Protein AF-A0A934SIR8-F1 (afdb_monomer)

Secondary structure (DSSP, 8-state):
-PPPP--GGGGS---SSS-STHHHH-TTB-TTT--B-SSSB-TTT--BTTSTTHHHHHHHHHHHHHHHHHHHHHHHHHHHHHHHHHHHHHHHHHHHHHHHHTSS----HHHHHHHHHHHHHHHHHHTSS-----------HHHHHHHHHHHHHHHHHHHHHHHHHHHHS-HHHHHHHHHHHHHHHHHHHHHHHHTT-HHHHHHHHHHHHHHHHHHHHHHHHTTGGGGGGS-HHHHHHHHHHHHHHHHHHHHHHH--HHHHHHHHHHHHHHHHHHHHHTTTSTT-TTS---HHHHHHHHHHHHHHHHHHHHHHTTTS----HHHHHHHHHHHHHHHHHHHHHHHHHHHH--S-SS-TTHHHHHHHHHHHHHHHHHHHHHTTS---HHHHHHHHHHHHHHHHHHHHHHHHHHHTT--HHHHHHHHHHHHHHHHHHHHHHHHHTTTSTHHHHHHHHHHHHHHHHHHHHHHHHHHHHHHHHHHHHHHHHSTT-S-TTS---S---THHHHHHHHHHHHHHHHHHHHHHTT-HHHHHHHHHHHHHHHHHHHHTT-SSHHHHHHHHHHHHHHHHHHHHHHGGGT-S-HHHHHHHHHHHHHHHHHHHHHHTT-HHHHHHHHHHHHHHHHHHTTTS-HHHHHHHHHHHHHHHHHHHHHHHHHHHGGG---HHHHHHHHHHHHHHHHHHHHHHHHH---TT--HHHHHHHHHHHHHHHHHHHHHHHHHHHT--GGGGTT-SS-HHHHHHHHHHHHHHHHHHHHH----GGGHHHHHHHHHHHHHHHHHHHHHHHHHH---HHHHHTHHHHHHHHHHHHHHHTTTSHHHHHHTHHHHHHHHHHHHHHHHHHHHHHT-TTHHHHHHHHHHHHHHHH--SS-TTT--STTHHHHHHHHHHHHHHHHHHHHHTT---SHHHHHHHHHHHHHHHHHHHHH---TT-SHHHHHHHHHHHHHHHHHHHHGGGS-THHHHHHHHHHHHHHHHHHH----HHHHHHHHHHHHHHHHHHHHHHHHHHHHHHHH-SS--HHHHHHHHHHHHHHHHHHHHHHHTTTS--HHHHHHHHHHHHHHHHHHHHHHGGG--TTTTHHHHHHHHHHHHHHHHHHHHHS-BTTB-HHHHHHHHHHHHHHHHHHHHTTS-SSHHHHHHHHHHHHHHHHHHHHHH-TT--HHHHTHHHHHHHHHHHHHHHHH---HHHHHHHHHHHHHHHHHHHHTT-HHHHHHHHHHHHHHHHHHHHHHHHHHHTTS-STHHHHHHHHHHHHHHHHTTS-TTSHHHHHHHHTT--

Organism: NCBI:txid2787634

Foldseek 3Di:
DPPDDDQLLVQLDADDPPRALCLLQPPQADVVPRHGDPDQQDPPPRDHCVDPCVVVSNVVSNVVRVVVSVVSSVSSVVRVVVVVVVVVVVVVVVVVVVVVVVPDDDDDPPVVVVVVVVVVVVVVVVPDPPPPPPPPCPVPVVNVVVLVVVLVVVVVVVVVVLVVCVVPDDLVVSLVVLVVVLVCLLVVLLVCLVVVNQVVSLSSVVVSVVSVVVSLVSCCVVCPVPNVVDDPLLSLLVVLQVQLVVLCVSCVVRVRDVSPLSSLLRNLLSQLSNQLVCCVDPNVVDDPDDVLVSLLSSLLSSLLRLLVVLVCCVPPDHDDPSSNLSSLVSNLVSLVSNLVSLVVVVVVPDDDDDCLLSSLVSLQSSLVSLVVLLVSLVVPPDQDPSSLVSNLSSLLSNLLSNLVNVLSSQVSVPDPLSLLADSLLSLLVSLLVLVVVLVVCPPHPCNSSSVSSSVSSVVSSVVSLCVLLVLLVCLLVVQLVVLVVAFAPDDQFAFPDPPRPPNNVSSLVRLVSSLVSVCVSCVVVVNCVVCVLVSLLSVLSSQLSVLSPDGGNNSSLCSLLVLLVVLLVVCVVPPPPPPDDPSNNVSSNVSNVSSLVSNQSNQSNHLVVNLVSLVSSLVSLQSSLVPDDPVSNLVSLLVSLVSVLVSQLSVQLVVLVVLVADPLQNLLSSLVSSLLSLLVLLQCLLPDPDVPADLSNSVSSLVSSVVSNVVSVVSNVVSVVVDDPVNCSSHPDDPLVVQLVSLVSLLVSLVSLLPRPDPPSCVPSNLQSLLCNLVSLLSNQLSVCVVPDDDPLVSLCSLLVSLQVLLVVLLVCAPPPSCVSSVSVSSVNSSVVSLVVSQVSCVVVVDPCNLVSLLSSLVSLVSQLDHPDDLLADPDPSVVSPVVSLVSNLVSQVVVVVVVPDDDCCSNQVVSLVVLCVSLVVSVVPYPDQDDLVSLVSNLVSLLSVQVVQLQVCLPDDVVSLVVSLVVLLCQQLVLLQDDDPPRVNSNSLSSNVSSLVSNLSSLPSVLVVVCVVDVADDVVNVVSPVVSLVSLVSSLVSLVVVPPDDDPVSLVSSLVSVLSSLVSVLSSCLSNQAQPDCNLVVLLVLLLVLLVLLLVLLLDQDPPSHNVSSVSSLVSSLVSLVSNVVRVSDPDPCSSQVSSLVSQQSSLVSVVVVDVPDALCVRNQVSLCSNQVVLLVVCVVPNDPCSLVVNLVVLVVQLVVCVVVLHLRSNVVSVVSNVVSVCSVCVVPVVVPVVPDDDVVVVVVVVVVVVVCVVPVVDDPPPPVVVVVVSVPGD

Nearest PDB structures (foldseek):
  7n6g-assembly1_1T  TM=6.869E-02  e=1.105E+00  Chlamydomonas reinhardtii

pLDDT: mean 79.21, std 12.81, range [29.09, 95.06]

InterPro domains:
  IPR058062 SCO7613, C-terminal domain [NF047321] (1089-1276)

Solvent-accessible surface area (backbone atoms only — not comparable to full-atom values): 66141 Å² total; per-residue (Å²): 131,84,79,74,82,78,73,30,47,80,51,41,67,93,52,90,73,72,64,46,48,59,76,47,63,46,83,56,34,37,90,87,77,66,47,76,50,92,52,66,51,34,88,88,81,63,54,59,57,82,45,81,64,44,60,57,54,50,52,57,26,47,55,51,23,55,55,46,50,56,52,34,31,51,48,2,40,55,44,48,55,50,52,52,56,48,52,52,53,49,53,52,49,52,48,53,52,52,60,56,65,73,72,61,85,91,79,65,76,68,59,56,52,54,51,47,51,51,48,51,50,51,52,54,64,69,62,51,82,79,69,73,76,79,65,72,76,69,68,47,71,62,60,54,45,52,51,47,50,49,52,49,50,51,50,50,49,49,49,51,48,50,53,49,48,68,73,73,59,54,78,70,61,51,56,53,53,52,52,52,52,32,51,49,29,50,53,46,17,45,49,35,42,75,69,73,38,61,71,62,17,51,54,35,40,52,52,23,54,53,42,52,53,51,50,54,49,48,36,38,74,69,40,49,94,57,44,56,81,48,58,69,42,41,51,51,8,50,50,29,38,54,49,13,56,49,22,41,52,48,16,68,77,54,73,46,63,67,41,32,48,49,13,52,57,32,32,22,54,9,51,4,28,38,51,31,30,53,40,76,42,95,84,27,85,84,49,80,66,43,74,33,51,34,48,19,42,19,18,46,38,16,23,55,46,32,51,49,59,69,61,49,41,78,77,77,52,85,73,55,73,67,47,55,51,46,27,51,49,51,21,50,52,19,45,51,50,16,50,55,19,18,57,44,40,57,74,71,66,78,81,79,88,88,61,67,51,51,31,27,54,40,18,44,50,42,20,52,53,22,51,52,55,39,53,65,57,60,79,64,82,76,73,50,76,66,52,53,55,50,37,31,51,28,28,24,55,14,31,29,25,49,40,47,19,60,36,52,43,55,52,59,74,73,49,74,62,56,54,39,36,46,26,29,42,55,13,43,52,51,24,50,50,40,46,49,51,24,62,73,33,60,92,48,86,58,23,63,31,32,47,40,17,29,54,32,15,46,54,50,22,52,62,48,32,42,63,24,53,43,55,41,50,52,51,45,58,46,47,24,56,52,13,62,75,46,60,51,76,44,59,59,78,42,60,80,58,80,80,76,62,81,53,56,64,46,16,52,53,28,58,50,46,38,52,49,53,52,51,50,56,26,48,80,66,74,44,38,84,83,45,41,42,60,54,46,40,50,51,44,53,50,53,60,40,54,34,55,70,47,70,29,42,49,54,30,38,51,44,22,45,50,48,16,50,50,25,50,49,53,46,60,70,52,45,78,74,71,71,58,54,68,59,43,52,49,37,32,53,50,38,21,53,53,21,35,50,49,28,52,36,34,25,39,20,16,65,85,52,29,60,56,45,52,51,50,42,35,50,52,39,59,62,54,38,78,81,50,56,77,69,55,31,26,49,37,48,39,52,35,50,52,51,51,39,54,49,38,25,52,50,36,44,61,72,32,55,88,52,67,40,43,76,53,18,43,49,34,40,20,25,50,41,24,21,49,54,16,44,51,52,39,28,48,63,56,69,54,84,56,86,89,58,50,74,62,38,51,51,42,49,42,53,54,20,51,52,39,32,54,51,20,50,53,53,31,52,54,35,57,78,72,54,58,84,76,38,61,73,21,42,89,63,67,64,43,66,50,45,30,52,52,27,52,53,42,44,52,28,29,46,44,43,36,66,50,95,65,64,83,89,48,54,65,64,26,35,49,28,29,21,44,44,34,50,39,44,29,52,27,46,47,24,43,47,64,63,74,53,90,60,69,74,62,61,68,44,31,36,46,51,34,18,40,54,35,27,49,52,58,51,73,32,59,96,41,78,59,30,72,64,42,38,54,71,29,37,49,53,14,20,49,56,32,41,53,50,27,59,49,53,36,69,76,64,74,42,97,53,49,45,56,48,31,40,54,48,16,51,30,34,39,50,62,25,64,58,97,46,57,84,63,58,46,86,56,80,41,55,59,34,44,56,51,17,51,48,32,42,49,50,21,48,51,52,47,42,56,80,66,73,66,83,69,65,59,83,71,39,50,63,55,23,49,50,34,38,49,51,30,52,50,36,64,77,55,41,94,72,86,82,70,73,59,51,34,48,40,37,33,51,17,50,40,55,56,44,50,61,51,26,59,59,20,70,84,54,60,74,64,48,23,49,52,43,23,53,53,13,43,51,36,20,43,51,32,34,67,62,85,55,61,82,66,57,36,49,42,29,52,31,42,21,52,48,10,51,52,30,29,50,54,28,39,48,60,54,48,51,54,54,50,75,74,35,101,59,97,49,73,70,53,51,66,53,46,50,59,49,53,48,54,51,54,53,28,53,53,37,56,62,69,68,64,88,80,75,63,73,68,59,39,52,52,44,28,50,53,50,48,54,47,55,51,47,53,47,66,68,48,57,82,68,51,32,59,69,93,55,12,41,58,52,44,53,52,50,29,51,51,22,33,47,48,21,37,49,9,63,74,53,65,43,70,52,38,24,58,66,48,12,53,49,28,42,52,51,22,48,52,45,32,51,50,27,43,75,50,56,33,39,92,50,73,62,75,43,36,44,60,53,16,51,35,37,36,51,43,21,50,57,46,48,73,74,33,90,83,57,48,34,59,85,35,39,28,64,18,52,43,49,56,47,49,62,55,54,57,46,44,75,78,57,61,54,68,67,57,55,52,45,52,54,52,53,28,48,52,43,27,51,53,15,60,77,70,42,32,42,34,48,26,52,50,23,48,50,53,48,48,51,52,48,46,73,72,48,50,79,64,59,63,67,62,71,79,74,76,79,71,70,64,57,56,58,52,48,53,54,48,52,54,53,43,68,72,49,64,88,72,62,89,70,64,73,67,60,58,62,58,59,66,72,70,52,73

Structure (mmCIF, N/CA/C/O backbone):
data_AF-A0A934SIR8-F1
#
_entry.id   AF-A0A934SIR8-F1
#
loop_
_atom_site.group_PDB
_atom_site.id
_atom_site.type_symbol
_atom_site.label_atom_id
_atom_site.label_alt_id
_atom_site.label_comp_id
_atom_site.label_asym_id
_atom_site.label_entity_id
_atom_site.label_seq_id
_atom_site.pdbx_PDB_ins_code
_atom_site.Cartn_x
_atom_site.Cartn_y
_atom_site.Cartn_z
_atom_site.occupancy
_atom_site.B_iso_or_equiv
_atom_site.auth_seq_id
_atom_site.auth_comp_id
_atom_site.auth_asym_id
_atom_site.auth_atom_id
_atom_site.pdbx_PDB_model_num
ATOM 1 N N . MET A 1 1 ? 6.517 -34.682 31.907 1.00 39.47 1 MET A N 1
ATOM 2 C CA . MET A 1 1 ? 6.101 -35.030 30.535 1.00 39.47 1 MET A CA 1
ATOM 3 C C . MET A 1 1 ? 5.330 -33.839 30.006 1.00 39.47 1 MET A C 1
ATOM 5 O O . MET A 1 1 ? 4.362 -33.459 30.649 1.00 39.47 1 MET A O 1
ATOM 9 N N . ALA A 1 2 ? 5.832 -33.161 28.974 1.00 36.75 2 ALA A N 1
ATOM 10 C CA . ALA A 1 2 ? 5.108 -32.050 28.363 1.00 36.75 2 ALA A CA 1
ATOM 11 C C . ALA A 1 2 ? 3.893 -32.636 27.634 1.00 36.75 2 ALA A C 1
ATOM 13 O O . ALA A 1 2 ? 4.077 -33.492 26.774 1.00 36.75 2 ALA A O 1
ATOM 14 N N . GLU A 1 3 ? 2.680 -32.247 28.032 1.00 44.91 3 GLU A N 1
ATOM 15 C CA . GLU A 1 3 ? 1.461 -32.610 27.308 1.00 44.91 3 GLU A CA 1
ATOM 16 C C . GLU A 1 3 ? 1.591 -32.120 25.863 1.00 44.91 3 GLU A C 1
ATOM 18 O O . GLU A 1 3 ? 1.806 -30.929 25.619 1.00 44.91 3 GLU A O 1
ATOM 23 N N . GLU A 1 4 ? 1.516 -33.046 24.908 1.00 47.19 4 GLU A N 1
ATOM 24 C CA . GLU A 1 4 ? 1.423 -32.707 23.492 1.00 47.19 4 GLU A CA 1
ATOM 25 C C . GLU A 1 4 ? 0.226 -31.765 23.278 1.00 47.19 4 GLU A C 1
ATOM 27 O O . GLU A 1 4 ? -0.865 -32.038 23.793 1.00 47.19 4 GLU A O 1
ATOM 32 N N . PRO A 1 5 ? 0.393 -30.654 22.536 1.00 57.44 5 PRO A N 1
ATOM 33 C CA . PRO A 1 5 ? -0.705 -29.741 22.264 1.00 57.44 5 PRO A CA 1
ATOM 34 C C . PRO A 1 5 ? -1.808 -30.495 21.521 1.00 57.44 5 PRO A C 1
ATOM 36 O O . PRO A 1 5 ? -1.611 -30.995 20.414 1.00 57.44 5 PRO A O 1
ATOM 39 N N . THR A 1 6 ? -2.974 -30.602 22.155 1.00 75.12 6 THR A N 1
ATOM 40 C CA . THR A 1 6 ? -4.105 -31.357 21.622 1.00 75.12 6 THR A CA 1
ATOM 41 C C . THR A 1 6 ? -4.623 -30.665 20.363 1.00 75.12 6 THR A C 1
ATOM 43 O O . THR A 1 6 ? -5.130 -29.546 20.427 1.00 75.12 6 THR A O 1
ATOM 46 N N . ASP A 1 7 ? -4.490 -31.311 19.202 1.00 83.69 7 ASP A N 1
ATOM 47 C CA . ASP A 1 7 ? -5.005 -30.766 17.945 1.00 83.69 7 ASP A CA 1
ATOM 48 C C . ASP A 1 7 ? -6.533 -30.856 17.915 1.00 83.69 7 ASP A C 1
ATOM 50 O O . ASP A 1 7 ? -7.133 -31.889 17.594 1.00 83.69 7 ASP A O 1
ATOM 54 N N . PHE A 1 8 ? -7.175 -29.742 18.257 1.00 85.38 8 PHE A N 1
ATOM 55 C CA . PHE A 1 8 ? -8.624 -29.671 18.354 1.00 85.38 8 PHE A CA 1
ATOM 56 C C . PHE A 1 8 ? -9.329 -29.827 17.004 1.00 85.38 8 PHE A C 1
ATOM 58 O O . PHE A 1 8 ? -10.503 -30.188 16.976 1.00 85.38 8 PHE A O 1
ATOM 65 N N . ARG A 1 9 ? -8.645 -29.623 15.871 1.00 84.00 9 ARG A N 1
ATOM 66 C CA . ARG A 1 9 ? -9.262 -29.660 14.532 1.00 84.00 9 ARG A CA 1
ATOM 67 C C . ARG A 1 9 ? -9.922 -31.000 14.212 1.00 84.00 9 ARG A C 1
ATOM 69 O O . ARG A 1 9 ? -10.940 -31.028 13.523 1.00 84.00 9 ARG A O 1
ATOM 76 N N . ARG A 1 10 ? -9.406 -32.101 14.768 1.00 84.56 10 ARG A N 1
ATOM 77 C CA . ARG A 1 10 ? -9.951 -33.460 14.585 1.00 84.56 10 ARG A CA 1
ATOM 78 C C . ARG A 1 10 ? -11.392 -33.604 15.089 1.00 84.56 10 ARG A C 1
ATOM 80 O O . ARG A 1 10 ? -12.144 -34.417 14.562 1.00 84.56 10 ARG A O 1
ATOM 87 N N . TYR A 1 11 ? -11.802 -32.769 16.042 1.00 84.88 11 TYR A N 1
ATOM 88 C CA . TYR A 1 11 ? -13.146 -32.780 16.625 1.00 84.88 11 TYR A CA 1
ATOM 89 C C . TYR A 1 11 ? -14.134 -31.859 15.885 1.00 84.88 11 TYR A C 1
ATOM 91 O O . TYR A 1 11 ? -15.314 -31.805 16.230 1.00 84.88 11 TYR A O 1
ATOM 99 N N . ALA A 1 12 ? -13.700 -31.125 14.850 1.00 82.88 12 ALA A N 1
ATOM 100 C CA . ALA A 1 12 ? -14.547 -30.162 14.137 1.00 82.88 12 ALA A CA 1
ATOM 101 C C . ALA A 1 12 ? -15.671 -30.814 13.302 1.00 82.88 12 ALA A C 1
ATOM 103 O O . ALA A 1 12 ? -16.674 -30.164 12.996 1.00 82.88 12 ALA A O 1
ATOM 104 N N . GLY A 1 13 ? -15.543 -32.109 12.985 1.00 82.25 13 GLY A N 1
ATOM 105 C CA . GLY A 1 13 ? -16.492 -32.899 12.193 1.00 82.25 13 GLY A CA 1
ATOM 106 C C . GLY A 1 13 ? -16.624 -32.448 10.732 1.00 82.25 13 GLY A C 1
ATOM 107 O O . GLY A 1 13 ? -15.735 -31.813 10.176 1.00 82.25 13 GLY A O 1
ATOM 108 N N . ARG A 1 14 ? -17.733 -32.818 10.075 1.00 80.56 14 ARG A N 1
ATOM 109 C CA . ARG A 1 14 ? -17.917 -32.626 8.625 1.00 80.56 14 ARG A CA 1
ATOM 110 C C . ARG A 1 14 ? -18.232 -31.164 8.263 1.00 80.56 14 ARG A C 1
ATOM 112 O O . ARG A 1 14 ? -19.185 -30.594 8.791 1.00 80.56 14 ARG A O 1
ATOM 119 N N . VAL A 1 15 ? -17.480 -30.593 7.316 1.00 74.25 15 VAL A N 1
ATOM 120 C CA . VAL A 1 15 ? -17.646 -29.222 6.784 1.00 74.25 15 VAL A CA 1
ATOM 121 C C . VAL A 1 15 ? -17.910 -29.280 5.274 1.00 74.25 15 VAL A C 1
ATOM 123 O O . VAL A 1 15 ? -17.328 -30.109 4.581 1.00 74.25 15 VAL A O 1
ATOM 126 N N . LEU A 1 16 ? -18.838 -28.455 4.770 1.00 72.81 16 LEU A N 1
ATOM 127 C CA . LEU A 1 16 ? -19.389 -28.589 3.411 1.00 72.81 16 LEU A CA 1
ATOM 128 C C . LEU A 1 16 ? -18.515 -27.960 2.312 1.00 72.81 16 LEU A C 1
ATOM 130 O O . LEU A 1 16 ? -18.258 -28.626 1.314 1.00 72.81 16 LEU A O 1
ATOM 134 N N . PHE A 1 17 ? -18.054 -26.717 2.478 1.00 70.69 17 PHE A N 1
ATOM 135 C CA . PHE A 1 17 ? -17.063 -26.070 1.606 1.00 70.69 17 PHE A CA 1
ATOM 136 C C . PHE A 1 17 ? -16.555 -24.755 2.245 1.00 70.69 17 PHE A C 1
ATOM 138 O O . PHE A 1 17 ? -17.381 -24.014 2.787 1.00 70.69 17 PHE A O 1
ATOM 145 N N . PRO A 1 18 ? -15.250 -24.431 2.181 1.00 79.50 18 PRO A N 1
ATOM 146 C CA . PRO A 1 18 ? -14.155 -25.342 1.842 1.00 79.50 18 PRO A CA 1
ATOM 147 C C . PRO A 1 18 ? -14.137 -26.520 2.826 1.00 79.50 18 PRO A C 1
ATOM 149 O O . PRO A 1 18 ? -14.438 -26.345 4.009 1.00 79.50 18 PRO A O 1
ATOM 152 N N . ARG A 1 19 ? -13.869 -27.738 2.338 1.00 77.12 19 ARG A N 1
ATOM 153 C CA . ARG A 1 19 ? -13.941 -28.956 3.172 1.00 77.12 19 ARG A CA 1
ATOM 154 C C . ARG A 1 19 ? -12.750 -29.055 4.120 1.00 77.12 19 ARG A C 1
ATOM 156 O O . ARG A 1 19 ? -12.869 -29.629 5.197 1.00 77.12 19 ARG A O 1
ATOM 163 N N . GLY A 1 20 ? -11.636 -28.447 3.730 1.00 81.75 20 GLY A N 1
ATOM 164 C CA . GLY A 1 20 ? -10.432 -28.277 4.525 1.00 81.75 20 GLY A CA 1
ATOM 165 C C . GLY A 1 20 ? -9.525 -27.216 3.899 1.00 81.75 20 GLY A C 1
ATOM 166 O O . GLY A 1 20 ? -9.830 -26.724 2.808 1.00 81.75 20 GLY A O 1
ATOM 167 N N . PRO A 1 21 ? -8.422 -26.858 4.571 1.00 84.50 21 PRO A N 1
ATOM 168 C CA . PRO A 1 21 ? -7.428 -25.929 4.032 1.00 84.50 21 PRO A CA 1
ATOM 169 C C . PRO A 1 21 ? -6.852 -26.402 2.685 1.00 84.50 21 PRO A C 1
ATOM 171 O O . PRO A 1 21 ? -6.572 -25.569 1.829 1.00 84.50 21 PRO A O 1
ATOM 174 N N . ASP A 1 22 ? -6.802 -27.717 2.448 1.00 84.81 22 ASP A N 1
ATOM 175 C CA . ASP A 1 22 ? -6.342 -28.321 1.190 1.00 84.81 22 ASP A CA 1
ATOM 176 C C . ASP A 1 22 ? -7.157 -27.893 -0.039 1.00 84.81 22 ASP A C 1
ATOM 178 O O . ASP A 1 22 ? -6.597 -27.746 -1.120 1.00 84.81 22 ASP A O 1
ATOM 182 N N . ASP A 1 23 ? -8.463 -27.626 0.099 1.00 84.62 23 ASP A N 1
ATOM 183 C CA . ASP A 1 23 ? -9.287 -27.135 -1.022 1.00 84.62 23 ASP A CA 1
ATOM 184 C C . ASP A 1 23 ? -8.857 -25.717 -1.478 1.00 84.62 23 ASP A C 1
ATOM 186 O O . ASP A 1 23 ? -9.238 -25.280 -2.566 1.00 84.62 23 ASP A O 1
ATOM 190 N N . LEU A 1 24 ? -8.080 -24.997 -0.658 1.00 87.50 24 LEU A N 1
ATOM 191 C CA . LEU A 1 24 ? -7.563 -23.651 -0.932 1.00 87.50 24 LEU A CA 1
ATOM 192 C C . LEU A 1 24 ? -6.052 -23.641 -1.224 1.00 87.50 24 LEU A C 1
ATOM 194 O O . LEU A 1 24 ? -5.577 -22.756 -1.927 1.00 87.50 24 LEU A O 1
ATOM 198 N N . THR A 1 25 ? -5.288 -24.603 -0.699 1.00 88.19 25 THR A N 1
ATOM 199 C CA . THR A 1 25 ? -3.820 -24.666 -0.847 1.00 88.19 25 THR A CA 1
ATOM 200 C C . THR A 1 25 ? -3.360 -25.610 -1.963 1.00 88.19 25 THR A C 1
ATOM 202 O O . THR A 1 25 ? -2.199 -25.554 -2.374 1.00 88.19 25 THR A O 1
ATOM 205 N N . ALA A 1 26 ? -4.246 -26.469 -2.478 1.00 86.81 26 ALA A N 1
ATOM 206 C CA . ALA A 1 26 ? -3.931 -27.440 -3.519 1.00 86.81 26 ALA A CA 1
ATOM 207 C C . ALA A 1 26 ? -3.570 -26.775 -4.858 1.00 86.81 26 ALA A C 1
ATOM 209 O O . ALA A 1 26 ? -4.423 -26.257 -5.577 1.00 86.81 26 ALA A O 1
ATOM 210 N N . THR A 1 27 ? -2.299 -26.872 -5.248 1.00 86.44 27 THR A N 1
ATOM 211 C CA . THR A 1 27 ? -1.788 -26.347 -6.528 1.00 86.44 27 THR A CA 1
ATOM 212 C C . THR A 1 27 ? -2.110 -27.237 -7.730 1.00 86.44 27 THR A C 1
ATOM 214 O O . THR A 1 27 ? -1.973 -26.810 -8.874 1.00 86.44 27 THR A O 1
ATOM 217 N N . ASN A 1 28 ? -2.565 -28.468 -7.493 1.00 88.19 28 ASN A N 1
ATOM 218 C CA . ASN A 1 28 ? -2.987 -29.411 -8.528 1.00 88.19 28 ASN A CA 1
ATOM 219 C C . ASN A 1 28 ? -4.471 -29.270 -8.907 1.00 88.19 28 ASN A C 1
ATOM 221 O O . ASN A 1 28 ? -4.957 -30.039 -9.735 1.00 88.19 28 ASN A O 1
ATOM 225 N N . ARG A 1 29 ? -5.203 -28.310 -8.330 1.00 89.62 29 ARG A N 1
ATOM 226 C CA . ARG A 1 29 ? -6.616 -28.047 -8.631 1.00 89.62 29 ARG A CA 1
ATOM 227 C C . ARG A 1 29 ? -6.825 -26.601 -9.038 1.00 89.62 29 ARG A C 1
ATOM 229 O O . ARG A 1 29 ? -6.141 -25.692 -8.583 1.00 89.62 29 ARG A O 1
ATOM 236 N N . CYS A 1 30 ? -7.795 -26.382 -9.916 1.00 88.88 30 CYS A N 1
ATOM 237 C CA . CYS A 1 30 ? -8.166 -25.043 -10.328 1.00 88.88 30 CYS A CA 1
ATOM 238 C C . CYS A 1 30 ? -8.823 -24.307 -9.148 1.00 88.88 30 CYS A C 1
ATOM 240 O O . CYS A 1 30 ? -9.853 -24.780 -8.663 1.00 88.88 30 CYS A O 1
ATOM 242 N N . PRO A 1 31 ? -8.325 -23.128 -8.735 1.00 87.94 31 PRO A N 1
ATOM 243 C CA . PRO A 1 31 ? -8.890 -22.392 -7.602 1.00 87.94 31 PRO A CA 1
ATOM 244 C C . PRO A 1 31 ? -10.329 -21.912 -7.855 1.00 87.94 31 PRO A C 1
ATOM 246 O O . PRO A 1 31 ? -11.083 -21.701 -6.911 1.00 87.94 31 PRO A O 1
ATOM 249 N N . ALA A 1 32 ? -10.744 -21.785 -9.122 1.00 87.38 32 ALA A N 1
ATOM 250 C CA . ALA A 1 32 ? -12.092 -21.345 -9.482 1.00 87.38 32 ALA A CA 1
ATOM 251 C C . ALA A 1 32 ? -13.121 -22.488 -9.561 1.00 87.38 32 ALA A C 1
ATOM 253 O O . ALA A 1 32 ? -14.248 -22.329 -9.103 1.00 87.38 32 ALA A O 1
ATOM 254 N N . CYS A 1 33 ? -12.765 -23.629 -10.165 1.00 87.88 33 CYS A N 1
ATOM 255 C CA . CYS A 1 33 ? -13.718 -24.715 -10.449 1.00 87.88 33 CYS A CA 1
ATOM 256 C C . CYS A 1 33 ? -13.353 -26.068 -9.821 1.00 87.88 33 CYS A C 1
ATOM 258 O O . CYS A 1 33 ? -14.048 -27.053 -10.060 1.00 87.88 33 CYS A O 1
ATOM 260 N N . GLN A 1 34 ? -12.261 -26.138 -9.051 1.00 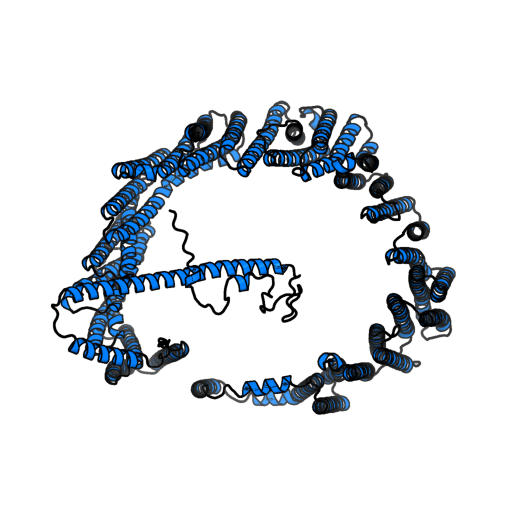89.12 34 GLN A N 1
ATOM 261 C CA . GLN A 1 34 ? -11.789 -27.323 -8.319 1.00 89.12 34 GLN A CA 1
ATOM 262 C C . GLN A 1 34 ? -11.490 -28.560 -9.193 1.00 89.12 34 GLN A C 1
ATOM 264 O O . GLN A 1 34 ? -11.258 -29.649 -8.673 1.00 89.12 34 GLN A O 1
ATOM 269 N N . THR A 1 35 ? -11.453 -28.401 -10.521 1.00 89.75 35 THR A N 1
ATOM 270 C CA . THR A 1 35 ? -11.031 -29.449 -11.466 1.00 89.75 35 THR A CA 1
ATOM 271 C C . THR A 1 35 ? -9.513 -29.622 -11.405 1.00 89.75 35 THR A C 1
ATOM 273 O O . THR A 1 35 ? -8.797 -28.626 -11.286 1.00 89.75 35 THR A O 1
ATOM 276 N N . GLU A 1 36 ? -9.009 -30.852 -11.503 1.00 90.38 36 GLU A N 1
ATOM 277 C CA . GLU A 1 36 ? -7.565 -31.116 -11.537 1.00 90.38 36 GLU A CA 1
ATOM 278 C C . GLU A 1 36 ? -6.879 -30.415 -12.721 1.00 90.38 36 GLU A C 1
ATOM 280 O O . GLU A 1 36 ? -7.379 -30.395 -13.850 1.00 90.38 36 GLU A O 1
ATOM 285 N N . LEU A 1 37 ? -5.728 -29.804 -12.449 1.00 87.31 37 LEU A N 1
ATOM 286 C CA . LEU A 1 37 ? -4.932 -29.071 -13.424 1.00 87.31 37 LEU A CA 1
ATOM 287 C C . LEU A 1 37 ? -3.887 -29.999 -14.043 1.00 87.31 37 LEU A C 1
ATOM 289 O O . LEU A 1 37 ? -2.917 -30.379 -13.397 1.00 87.31 37 LEU A O 1
ATOM 293 N N . THR A 1 38 ? -4.044 -30.304 -15.329 1.00 86.62 38 THR A N 1
ATOM 294 C CA . THR A 1 38 ? -3.010 -30.982 -16.132 1.00 86.62 38 THR A CA 1
ATOM 295 C C . THR A 1 38 ? -2.144 -29.998 -16.928 1.00 86.62 38 THR A C 1
ATOM 297 O O . THR A 1 38 ? -1.137 -30.385 -17.511 1.00 86.62 38 THR A O 1
ATOM 300 N N . GLN A 1 39 ? -2.569 -28.733 -17.022 1.00 85.56 39 GLN A N 1
ATOM 301 C CA . GLN A 1 39 ? -1.941 -27.647 -17.780 1.00 85.56 39 GLN A CA 1
ATOM 302 C C . GLN A 1 39 ? -2.194 -26.310 -17.054 1.00 85.56 39 GLN A C 1
ATOM 304 O O . GLN A 1 39 ? -3.178 -26.207 -16.320 1.00 85.56 39 GLN A O 1
ATOM 309 N N . PRO A 1 40 ? -1.358 -25.272 -17.259 1.00 84.81 40 PRO A N 1
ATOM 310 C CA . PRO A 1 40 ? -1.504 -23.982 -16.573 1.00 84.81 40 PRO A CA 1
ATOM 311 C C . PRO A 1 40 ? -2.763 -23.192 -16.974 1.00 84.81 40 PRO A C 1
ATOM 313 O O . PRO A 1 40 ? -3.142 -22.258 -16.277 1.00 84.81 40 PRO A O 1
ATOM 316 N N . VAL A 1 41 ? -3.440 -23.572 -18.062 1.00 90.50 41 VAL A N 1
ATOM 317 C CA . VAL A 1 41 ? -4.775 -23.065 -18.411 1.00 90.50 41 VAL A CA 1
ATOM 318 C C . VAL A 1 41 ? -5.804 -24.150 -18.109 1.00 90.50 41 VAL A C 1
ATOM 320 O O . VAL A 1 41 ? -5.708 -25.266 -18.627 1.00 90.50 41 VAL A O 1
ATOM 323 N N . CYS A 1 42 ? -6.797 -23.838 -17.278 1.00 89.81 42 CYS A N 1
ATOM 324 C CA . CYS A 1 42 ? -7.829 -24.799 -16.907 1.00 89.81 42 CYS A CA 1
ATOM 325 C C . CYS A 1 42 ? -8.738 -25.118 -18.105 1.00 89.81 42 CYS A C 1
ATOM 327 O O . CYS A 1 42 ? -9.396 -24.233 -18.643 1.00 89.81 42 CYS A O 1
ATOM 329 N N . ARG A 1 43 ? -8.847 -26.396 -18.489 1.00 88.12 43 ARG A N 1
ATOM 330 C CA . ARG A 1 43 ? -9.706 -26.834 -19.609 1.00 88.12 43 ARG A CA 1
ATOM 331 C C . ARG A 1 43 ? -11.207 -26.747 -19.322 1.00 88.12 43 ARG A C 1
ATOM 333 O O . ARG A 1 43 ? -11.991 -26.705 -20.261 1.00 88.12 43 ARG A O 1
ATOM 340 N N . SER A 1 44 ? -11.592 -26.748 -18.045 1.00 89.56 44 SER A N 1
ATOM 341 C CA . SER A 1 44 ? -12.996 -26.732 -17.617 1.00 89.56 44 SER A CA 1
ATOM 342 C C . SER A 1 44 ? -13.578 -25.315 -17.634 1.00 89.56 44 SER A C 1
ATOM 344 O O . SER A 1 44 ? -14.603 -25.077 -18.264 1.00 89.56 44 SER A O 1
ATOM 346 N N . CYS A 1 45 ? -12.900 -24.351 -16.997 1.00 89.19 45 CYS A N 1
ATOM 347 C CA . CYS A 1 45 ? -13.394 -22.974 -16.878 1.00 89.19 45 CYS A CA 1
ATOM 348 C C . CYS A 1 45 ? -12.574 -21.916 -17.636 1.00 89.19 45 CYS A C 1
ATOM 350 O O . CYS A 1 45 ? -12.956 -20.750 -17.634 1.00 89.19 45 CYS A O 1
ATOM 352 N N . GLY A 1 46 ? -11.451 -22.284 -18.264 1.00 89.06 46 GLY A N 1
ATOM 353 C CA . GLY A 1 46 ? -10.621 -21.367 -19.054 1.00 89.06 46 GLY A CA 1
ATOM 354 C C . GLY A 1 46 ? -9.692 -20.447 -18.254 1.00 89.06 46 GLY A C 1
ATOM 355 O O . GLY A 1 46 ? -9.059 -19.581 -18.850 1.00 89.06 46 GLY A O 1
ATOM 356 N N . LEU A 1 47 ? -9.587 -20.607 -16.928 1.00 90.75 47 LEU A N 1
ATOM 357 C CA . LEU A 1 47 ? -8.708 -19.778 -16.092 1.00 90.75 47 LEU A CA 1
ATOM 358 C C . LEU A 1 47 ? -7.227 -19.971 -16.477 1.00 90.75 47 LEU A C 1
ATOM 360 O O . LEU A 1 47 ? -6.716 -21.088 -16.375 1.00 90.75 47 LEU A O 1
ATOM 364 N N . ASP A 1 48 ? -6.546 -18.893 -16.883 1.00 91.31 48 ASP A N 1
ATOM 365 C CA . ASP A 1 48 ? -5.118 -18.888 -17.237 1.00 91.31 48 ASP A CA 1
ATOM 366 C C . ASP A 1 48 ? -4.244 -18.510 -16.032 1.00 91.31 48 ASP A C 1
ATOM 368 O O . ASP A 1 48 ? -4.187 -17.352 -15.618 1.00 91.31 48 ASP A O 1
ATOM 372 N N . LEU A 1 49 ? -3.531 -19.492 -15.479 1.00 89.06 49 LEU A N 1
ATOM 373 C CA . LEU A 1 49 ? -2.637 -19.305 -14.334 1.00 89.06 49 LEU A CA 1
ATOM 374 C C . LEU A 1 49 ? -1.237 -18.804 -14.730 1.00 89.06 49 LEU A C 1
ATOM 376 O O . LEU A 1 49 ? -0.379 -18.664 -13.864 1.00 89.06 49 LEU A O 1
ATOM 380 N N . ARG A 1 50 ? -0.979 -18.510 -16.015 1.00 89.62 50 ARG A N 1
ATOM 381 C CA . ARG A 1 50 ? 0.253 -17.826 -16.465 1.00 89.62 50 ARG A CA 1
ATOM 382 C C . ARG A 1 50 ? 0.189 -16.313 -16.263 1.00 89.62 50 ARG A C 1
ATOM 384 O O . ARG A 1 50 ? 1.192 -15.629 -16.453 1.00 89.62 50 ARG A O 1
ATOM 391 N N . HIS A 1 51 ? -0.984 -15.783 -15.921 1.00 90.44 51 HIS A N 1
ATOM 392 C CA . HIS A 1 51 ? -1.172 -14.362 -15.668 1.00 90.44 51 HIS A CA 1
ATOM 393 C C . HIS A 1 51 ? -0.374 -13.920 -14.423 1.00 90.44 51 HIS A C 1
ATOM 395 O O . HIS A 1 51 ? -0.399 -14.631 -13.417 1.00 90.44 51 HIS A O 1
ATOM 401 N N . PRO A 1 52 ? 0.294 -12.747 -14.422 1.00 88.19 52 PRO A N 1
ATOM 402 C CA . PRO A 1 52 ? 1.112 -12.292 -13.288 1.00 88.19 52 PRO A CA 1
ATOM 403 C C . PRO A 1 52 ? 0.337 -12.204 -11.959 1.00 88.19 52 PRO A C 1
ATOM 405 O O . PRO A 1 52 ? 0.888 -12.510 -10.904 1.00 88.19 52 PRO A O 1
ATOM 408 N N . ALA A 1 53 ? -0.965 -11.895 -12.007 1.00 90.06 53 ALA A N 1
ATOM 409 C CA . ALA A 1 53 ? -1.845 -11.874 -10.828 1.00 90.06 53 ALA A CA 1
ATOM 410 C C . ALA A 1 53 ? -2.098 -13.259 -10.184 1.00 90.06 53 ALA A C 1
ATOM 412 O O . ALA A 1 53 ? -2.707 -13.343 -9.120 1.00 90.06 53 ALA A O 1
ATOM 413 N N . ALA A 1 54 ? -1.627 -14.363 -10.779 1.00 88.69 54 ALA A N 1
ATOM 414 C CA . ALA A 1 54 ? -1.718 -15.690 -10.164 1.00 88.69 54 ALA A CA 1
ATOM 415 C C . ALA A 1 54 ? -0.957 -15.771 -8.824 1.00 88.69 54 ALA A C 1
ATOM 417 O O . ALA A 1 54 ? -1.355 -16.529 -7.940 1.00 88.69 54 ALA A O 1
ATOM 418 N N . ALA A 1 55 ? 0.092 -14.957 -8.642 1.00 85.44 55 ALA A N 1
ATOM 419 C CA . ALA A 1 55 ? 0.803 -14.842 -7.368 1.00 85.44 55 ALA A CA 1
ATOM 420 C C . ALA A 1 55 ? -0.067 -14.205 -6.266 1.00 85.44 55 ALA A C 1
ATOM 422 O O . ALA A 1 55 ? -0.063 -14.677 -5.129 1.00 85.44 55 ALA A O 1
ATOM 423 N N . GLU A 1 56 ? -0.858 -13.183 -6.607 1.00 89.88 56 GLU A N 1
ATOM 424 C CA . GLU A 1 56 ? -1.801 -12.538 -5.681 1.00 89.88 56 GLU A CA 1
ATOM 425 C C . GLU A 1 56 ? -2.945 -13.486 -5.302 1.00 89.88 56 GLU A C 1
ATOM 427 O O . GLU A 1 56 ? -3.319 -13.584 -4.134 1.00 89.88 56 GLU A O 1
ATOM 432 N N . LEU A 1 57 ? -3.450 -14.255 -6.272 1.00 91.38 57 LEU A N 1
ATOM 433 C CA . LEU A 1 57 ? -4.465 -15.282 -6.037 1.00 91.38 57 LEU A CA 1
ATOM 434 C C . LEU A 1 57 ? -3.970 -16.376 -5.077 1.00 91.38 57 LEU A C 1
ATOM 436 O O . LEU A 1 57 ? -4.721 -16.815 -4.201 1.00 91.38 57 LEU A O 1
ATOM 440 N N . LEU A 1 58 ? -2.712 -16.807 -5.217 1.00 89.00 58 LEU A N 1
ATOM 441 C CA . LEU A 1 58 ? -2.097 -17.776 -4.309 1.00 89.00 58 LEU A CA 1
ATOM 442 C C . LEU A 1 58 ? -1.985 -17.208 -2.888 1.00 89.00 58 LEU A C 1
ATOM 444 O O . LEU A 1 58 ? -2.357 -17.893 -1.937 1.00 89.00 58 LEU A O 1
ATOM 448 N N . ALA A 1 59 ? -1.537 -15.958 -2.741 1.00 88.19 59 ALA A N 1
ATOM 449 C CA . ALA A 1 59 ? -1.447 -15.296 -1.440 1.00 88.19 59 ALA A CA 1
ATOM 450 C C . ALA A 1 59 ? -2.821 -15.206 -0.750 1.00 88.19 59 ALA A C 1
ATOM 452 O O . ALA A 1 59 ? -2.974 -15.657 0.383 1.00 88.19 59 ALA A O 1
ATOM 453 N N . ALA A 1 60 ? -3.851 -14.750 -1.472 1.00 90.31 60 ALA A N 1
ATOM 454 C CA . ALA A 1 60 ? -5.219 -14.673 -0.954 1.00 90.31 60 ALA A CA 1
ATOM 455 C C . ALA A 1 60 ? -5.789 -16.050 -0.548 1.00 90.31 60 ALA A C 1
ATOM 457 O O . ALA A 1 60 ? -6.550 -16.162 0.421 1.00 90.31 60 ALA A O 1
ATOM 458 N N . SER A 1 61 ? -5.410 -17.112 -1.267 1.00 91.19 61 SER A N 1
ATOM 459 C CA . SER A 1 61 ? -5.834 -18.484 -0.963 1.00 91.19 61 SER A CA 1
ATOM 460 C C . SER A 1 61 ? -5.154 -19.034 0.299 1.00 91.19 61 SER A C 1
ATOM 462 O O . SER A 1 61 ? -5.816 -19.676 1.117 1.00 91.19 61 SER A O 1
ATOM 464 N N . LEU A 1 62 ? -3.868 -18.725 0.509 1.00 90.62 62 LEU A N 1
ATOM 465 C CA . LEU A 1 62 ? -3.121 -19.094 1.719 1.00 90.62 62 LEU A CA 1
ATOM 466 C C . LEU A 1 62 ? -3.651 -18.375 2.968 1.00 90.62 62 LEU A C 1
ATOM 468 O O . LEU A 1 62 ? -3.858 -19.015 4.002 1.00 90.62 62 LEU A O 1
ATOM 472 N N . ASP A 1 63 ? -3.951 -17.080 2.862 1.00 89.88 63 ASP A N 1
ATOM 473 C CA . ASP A 1 63 ? -4.536 -16.307 3.964 1.00 89.88 63 ASP A CA 1
ATOM 474 C C . ASP A 1 63 ? -5.921 -16.846 4.354 1.00 89.88 63 ASP A C 1
ATOM 476 O O . ASP A 1 63 ? -6.242 -17.014 5.537 1.00 89.88 63 ASP A O 1
ATOM 480 N N . SER A 1 64 ? -6.729 -17.202 3.352 1.00 88.94 64 SER A N 1
ATOM 481 C CA . SER A 1 64 ? -8.042 -17.822 3.556 1.00 88.94 64 SER A CA 1
ATOM 482 C C . SER A 1 64 ? -7.936 -19.201 4.221 1.00 88.94 64 SER A C 1
ATOM 484 O O . SER A 1 64 ? -8.746 -19.530 5.092 1.00 88.94 64 SER A O 1
ATOM 486 N N . ALA A 1 65 ? -6.923 -19.997 3.863 1.00 90.44 65 ALA A N 1
ATOM 487 C CA . ALA A 1 65 ? -6.663 -21.296 4.479 1.00 90.44 65 ALA A CA 1
ATOM 488 C C . ALA A 1 65 ? -6.265 -21.160 5.958 1.00 90.44 65 ALA A C 1
ATOM 490 O O . ALA A 1 65 ? -6.817 -21.864 6.805 1.00 90.44 65 ALA A O 1
ATOM 491 N N . ALA A 1 66 ? -5.394 -20.204 6.298 1.00 86.94 66 ALA A N 1
ATOM 492 C CA . ALA A 1 66 ? -4.999 -19.939 7.683 1.00 86.94 66 ALA A CA 1
ATOM 493 C C . ALA A 1 66 ? -6.188 -19.483 8.552 1.00 86.94 66 ALA A C 1
ATOM 495 O O . ALA A 1 66 ? -6.356 -19.929 9.693 1.00 86.94 66 ALA A O 1
ATOM 496 N N . ALA A 1 67 ? -7.063 -18.631 8.006 1.00 87.50 67 ALA A N 1
ATOM 497 C CA . ALA A 1 67 ? -8.293 -18.224 8.681 1.00 87.50 67 ALA A CA 1
ATOM 498 C C . ALA A 1 67 ? -9.254 -19.410 8.901 1.00 87.50 67 ALA A C 1
ATOM 500 O O . ALA A 1 67 ? -9.876 -19.524 9.964 1.00 87.50 67 ALA A O 1
ATOM 501 N N . LEU A 1 68 ? -9.351 -20.318 7.923 1.00 90.88 68 LEU A N 1
ATOM 502 C CA . LEU A 1 68 ? -10.161 -21.530 8.025 1.00 90.88 68 LEU A CA 1
ATOM 503 C C . LEU A 1 68 ? -9.618 -22.499 9.081 1.00 90.88 68 LEU A C 1
ATOM 505 O O . LEU A 1 68 ? -10.407 -23.000 9.882 1.00 90.88 68 LEU A O 1
ATOM 509 N N . GLU A 1 69 ? -8.304 -22.731 9.139 1.00 89.88 69 GLU A N 1
ATOM 510 C CA . GLU A 1 69 ? -7.691 -23.588 10.164 1.00 89.88 69 GLU A CA 1
ATOM 511 C C . GLU A 1 69 ? -8.030 -23.113 11.574 1.00 89.88 69 GLU A C 1
ATOM 513 O O . GLU A 1 69 ? -8.489 -23.900 12.404 1.00 89.88 69 GLU A O 1
ATOM 518 N N . ARG A 1 70 ? -7.903 -21.806 11.818 1.00 88.62 70 ARG A N 1
ATOM 519 C CA . ARG A 1 70 ? -8.229 -21.209 13.115 1.00 88.62 70 ARG A CA 1
ATOM 520 C C . ARG A 1 70 ? -9.698 -21.397 13.478 1.00 88.62 70 ARG A C 1
ATOM 522 O O . ARG A 1 70 ? -10.035 -21.671 14.628 1.00 88.62 70 ARG A O 1
ATOM 529 N N . ARG A 1 71 ? -10.594 -21.278 12.495 1.00 89.38 71 ARG A N 1
ATOM 530 C CA . ARG A 1 71 ? -12.025 -21.537 12.684 1.00 89.38 71 ARG A CA 1
ATOM 531 C C . ARG A 1 71 ? -12.293 -23.005 13.029 1.00 89.38 71 ARG A C 1
ATOM 533 O O . ARG A 1 71 ? -13.087 -23.266 13.931 1.00 89.38 71 ARG A O 1
ATOM 540 N N . LEU A 1 72 ? -11.659 -23.950 12.332 1.00 90.38 72 LEU A N 1
ATOM 541 C CA . LEU A 1 72 ? -11.817 -25.387 12.588 1.00 90.38 72 LEU A CA 1
ATOM 542 C C . LEU A 1 72 ? -11.289 -25.780 13.968 1.00 90.38 72 LEU A C 1
ATOM 544 O O . LEU A 1 72 ? -11.946 -26.543 14.670 1.00 90.38 72 LEU A O 1
ATOM 548 N N . GLU A 1 73 ? -10.163 -25.210 14.390 1.00 89.81 73 GLU A N 1
ATOM 549 C CA . GLU A 1 73 ? -9.604 -25.413 15.727 1.00 89.81 73 GLU A CA 1
ATOM 550 C C . GLU A 1 73 ? -10.585 -24.959 16.819 1.00 89.81 73 GLU A C 1
ATOM 552 O O . GLU A 1 73 ? -10.839 -25.691 17.774 1.00 89.81 73 GLU A O 1
ATOM 557 N N . VAL A 1 74 ? -11.222 -23.795 16.644 1.00 88.38 74 VAL A N 1
ATOM 558 C CA . VAL A 1 74 ? -12.240 -23.292 17.581 1.00 88.38 74 VAL A CA 1
ATOM 559 C C . VAL A 1 74 ? -13.479 -24.191 17.612 1.00 88.38 74 VAL A C 1
ATOM 561 O O . VAL A 1 74 ? -13.961 -24.521 18.694 1.00 88.38 74 VAL A O 1
ATOM 564 N N . ILE A 1 75 ? -14.001 -24.610 16.452 1.00 87.06 75 ILE A N 1
ATOM 565 C CA . ILE A 1 75 ? -15.171 -25.507 16.381 1.00 87.06 75 ILE A CA 1
ATOM 566 C C . ILE A 1 75 ? -14.862 -26.841 17.059 1.00 87.06 75 ILE A C 1
ATOM 568 O O . ILE A 1 75 ? -15.668 -27.345 17.843 1.00 87.06 75 ILE A O 1
ATOM 572 N N . GLY A 1 76 ? -13.695 -27.403 16.763 1.00 90.38 76 GLY A N 1
ATOM 573 C CA . GLY A 1 76 ? -13.255 -28.655 17.343 1.00 90.38 76 GLY A CA 1
ATOM 574 C C . GLY A 1 76 ? -13.052 -28.560 18.850 1.00 90.38 76 GLY A C 1
ATOM 575 O O . GLY A 1 76 ? -13.513 -29.433 19.578 1.00 90.38 76 GLY A O 1
ATOM 576 N N . ARG A 1 77 ? -12.501 -27.448 19.346 1.00 89.12 77 ARG A N 1
ATOM 577 C CA . ARG A 1 77 ? -12.364 -27.208 20.784 1.00 89.12 77 ARG A CA 1
ATOM 578 C C . ARG A 1 77 ? -13.718 -27.141 21.482 1.00 89.12 77 ARG A C 1
ATOM 580 O O . ARG A 1 77 ? -13.901 -27.781 22.508 1.00 89.12 77 ARG A O 1
ATOM 587 N N . ILE A 1 78 ? -14.691 -26.432 20.903 1.00 87.50 78 ILE A N 1
ATOM 588 C CA . ILE A 1 78 ? -16.054 -26.364 21.454 1.00 87.50 78 ILE A CA 1
ATOM 589 C C . ILE A 1 78 ? -16.653 -27.767 21.585 1.00 87.50 78 ILE A C 1
ATOM 591 O O . ILE A 1 78 ? -17.260 -28.082 22.607 1.00 87.50 78 ILE A O 1
ATOM 595 N N . ARG A 1 79 ? -16.498 -28.610 20.561 1.00 89.44 79 ARG A N 1
ATOM 596 C CA . ARG A 1 79 ? -17.046 -29.972 20.562 1.00 89.44 79 ARG A CA 1
ATOM 597 C C . ARG A 1 79 ? -16.337 -30.874 21.558 1.00 89.44 79 ARG A C 1
ATOM 599 O O . ARG A 1 79 ? -17.019 -31.506 22.355 1.00 89.44 79 ARG A O 1
ATOM 606 N N . TYR A 1 80 ? -15.008 -30.842 21.575 1.00 90.12 80 TYR A N 1
ATOM 607 C CA . TYR A 1 80 ? -14.196 -31.561 22.549 1.00 90.12 80 TYR A CA 1
ATOM 608 C C . TYR A 1 80 ? -14.588 -31.199 23.989 1.00 90.12 80 TYR A C 1
ATOM 610 O O . TYR A 1 80 ? -14.913 -32.076 24.785 1.00 90.12 80 TYR A O 1
ATOM 618 N N . ASP A 1 81 ? -14.660 -29.903 24.303 1.00 85.88 81 ASP A N 1
ATOM 619 C CA . ASP A 1 81 ? -15.034 -29.420 25.636 1.00 85.88 81 ASP A CA 1
ATOM 620 C C . ASP A 1 81 ? -16.475 -29.831 26.002 1.00 85.88 81 ASP A C 1
ATOM 622 O O . ASP A 1 81 ? -16.774 -30.150 27.155 1.00 85.88 81 ASP A O 1
ATOM 626 N N . THR A 1 82 ? -17.381 -29.858 25.019 1.00 85.50 82 THR A N 1
ATOM 627 C CA . THR A 1 82 ? -18.779 -30.272 25.219 1.00 85.50 82 THR A CA 1
ATOM 628 C C . THR A 1 82 ? -18.896 -31.773 25.486 1.00 85.50 82 THR A C 1
ATOM 630 O O . THR A 1 82 ? -19.645 -32.171 26.381 1.00 85.50 82 THR A O 1
ATOM 633 N N . GLU A 1 83 ? -18.151 -32.601 24.752 1.00 83.56 83 GLU A N 1
ATOM 634 C CA . GLU A 1 83 ? -18.095 -34.052 24.949 1.00 83.56 83 GLU A CA 1
ATOM 635 C C . GLU A 1 83 ? -17.468 -34.405 26.300 1.00 83.56 83 GLU A C 1
ATOM 637 O O . GLU A 1 83 ? -18.045 -35.194 27.046 1.00 83.56 83 GLU A O 1
ATOM 642 N N . GLN A 1 84 ? -16.371 -33.746 26.684 1.00 82.44 84 GLN A N 1
ATOM 643 C CA . GLN A 1 84 ? -15.752 -33.912 28.004 1.00 82.44 84 GLN A CA 1
ATOM 644 C C . GLN A 1 84 ? -16.720 -33.540 29.136 1.00 82.44 84 GLN A C 1
ATOM 646 O O . GLN A 1 84 ? -16.874 -34.277 30.112 1.00 82.44 84 GLN A O 1
ATOM 651 N N . ALA A 1 85 ? -17.455 -32.435 28.987 1.00 75.94 85 ALA A N 1
ATOM 652 C CA . ALA A 1 85 ? -18.466 -32.027 29.958 1.00 75.94 85 ALA A CA 1
ATOM 653 C C . ALA A 1 85 ? -19.680 -32.975 30.009 1.00 75.94 85 ALA A C 1
ATOM 655 O O . ALA A 1 85 ? -20.372 -33.037 31.029 1.00 75.94 85 ALA A O 1
ATOM 656 N N . ALA A 1 86 ? -19.996 -33.678 28.919 1.00 74.81 86 ALA A N 1
ATOM 657 C CA . ALA A 1 86 ? -21.038 -34.703 28.896 1.00 74.81 86 ALA A CA 1
ATOM 658 C C . ALA A 1 86 ? -20.551 -36.010 29.545 1.00 74.81 86 ALA A C 1
ATOM 660 O O . ALA A 1 86 ? -21.265 -36.585 30.369 1.00 74.81 86 ALA A O 1
ATOM 661 N N . ALA A 1 87 ? -19.320 -36.435 29.252 1.00 74.88 87 ALA A N 1
ATOM 662 C CA . ALA A 1 87 ? -18.685 -37.604 29.855 1.00 74.88 87 ALA A CA 1
ATOM 663 C C . ALA A 1 87 ? -18.546 -37.450 31.378 1.00 74.88 87 ALA A C 1
ATOM 665 O O . ALA A 1 87 ? -18.943 -38.347 32.120 1.00 74.88 87 ALA A O 1
ATOM 666 N N . ALA A 1 88 ? -18.104 -36.281 31.854 1.00 75.31 88 ALA A N 1
ATOM 667 C CA . ALA A 1 88 ? -18.006 -35.977 33.282 1.00 75.31 88 ALA A CA 1
ATOM 668 C C . ALA A 1 88 ? -19.364 -36.080 33.997 1.00 75.31 88 ALA A C 1
ATOM 670 O O . ALA A 1 88 ? -19.468 -36.737 35.028 1.00 75.31 88 ALA A O 1
ATOM 671 N N . ARG A 1 89 ? -20.431 -35.521 33.407 1.00 77.56 89 ARG A N 1
ATOM 672 C CA . ARG A 1 89 ? -21.799 -35.620 33.951 1.00 77.56 89 ARG A CA 1
ATOM 673 C C . ARG A 1 89 ? -22.339 -37.049 33.961 1.00 77.56 89 ARG A C 1
ATOM 675 O O . ARG A 1 89 ? -23.130 -37.405 34.830 1.00 77.56 89 ARG A O 1
ATOM 682 N N . THR A 1 90 ? -21.931 -37.864 32.993 1.00 74.69 90 THR A N 1
ATOM 683 C CA . THR A 1 90 ? -22.330 -39.275 32.917 1.00 74.69 90 THR A CA 1
ATOM 684 C C . THR A 1 90 ? -21.594 -40.100 33.972 1.00 74.69 90 THR A C 1
ATOM 686 O O . THR A 1 90 ? -22.221 -40.907 34.647 1.00 74.69 90 THR A O 1
ATOM 689 N N . ALA A 1 91 ? -20.301 -39.838 34.190 1.00 70.88 91 ALA A N 1
ATOM 690 C CA . ALA A 1 91 ? -19.521 -40.447 35.266 1.00 70.88 91 ALA A CA 1
ATOM 691 C C . ALA A 1 91 ? -20.026 -40.035 36.661 1.00 70.88 91 ALA A C 1
ATOM 693 O O . ALA A 1 91 ? -20.076 -40.860 37.567 1.00 70.88 91 ALA A O 1
ATOM 694 N N . GLU A 1 92 ? -20.448 -38.781 36.827 1.00 72.25 92 GLU A N 1
ATOM 695 C CA . GLU A 1 92 ? -21.038 -38.267 38.067 1.00 72.25 92 GLU A CA 1
ATOM 696 C C . GLU A 1 92 ? -22.400 -38.918 38.363 1.00 72.25 92 GLU A C 1
ATOM 698 O O . GLU A 1 92 ? -22.646 -39.345 39.486 1.00 72.25 92 GLU A O 1
ATOM 703 N N . ARG A 1 93 ? -23.248 -39.109 37.341 1.00 69.31 93 ARG A N 1
ATOM 704 C CA . ARG A 1 93 ? -24.492 -39.889 37.471 1.00 69.31 93 ARG A CA 1
ATOM 705 C C . ARG A 1 93 ? -24.251 -41.371 37.731 1.00 69.31 93 ARG A C 1
ATOM 707 O O . ARG A 1 93 ? -24.998 -41.963 38.496 1.00 69.31 93 ARG A O 1
ATOM 714 N N . ALA A 1 94 ? -23.239 -41.967 37.106 1.00 67.25 94 ALA A N 1
ATOM 715 C CA . ALA A 1 94 ? -22.881 -43.361 37.347 1.00 67.25 94 ALA A CA 1
ATOM 716 C C . ALA A 1 94 ? -22.384 -43.564 38.786 1.00 67.25 94 ALA A C 1
ATOM 718 O O . ALA A 1 94 ? -22.755 -44.547 39.413 1.00 67.25 94 ALA A O 1
ATOM 719 N N . ARG A 1 95 ? -21.619 -42.612 39.337 1.00 67.81 95 ARG A N 1
ATOM 720 C CA . ARG A 1 95 ? -21.233 -42.614 40.757 1.00 67.81 95 ARG A CA 1
ATOM 721 C C . ARG A 1 95 ? -22.440 -42.446 41.676 1.00 67.81 95 ARG A C 1
ATOM 723 O O . ARG A 1 95 ? -22.599 -43.258 42.569 1.00 67.81 95 ARG A O 1
ATOM 730 N N . ALA A 1 96 ? -23.331 -41.495 41.389 1.00 64.69 96 ALA A N 1
ATOM 731 C CA . ALA A 1 96 ? -24.559 -41.311 42.165 1.00 64.69 96 ALA A CA 1
ATOM 732 C C . ALA A 1 96 ? -25.472 -42.554 42.144 1.00 64.69 96 ALA A C 1
ATOM 734 O O . ALA A 1 96 ? -26.073 -42.886 43.155 1.00 64.69 96 ALA A O 1
ATOM 735 N N . PHE A 1 97 ? -25.541 -43.267 41.015 1.00 64.62 97 PHE A N 1
ATOM 736 C CA . PHE A 1 97 ? -26.296 -44.518 40.900 1.00 64.62 97 PHE A CA 1
ATOM 737 C C . PHE A 1 97 ? -25.641 -45.678 41.664 1.00 64.62 97 PHE A C 1
ATOM 739 O O . PHE A 1 97 ? -26.341 -46.498 42.247 1.00 64.62 97 PHE A O 1
ATOM 746 N N . VAL A 1 98 ? -24.306 -45.757 41.677 1.00 63.16 98 VAL A N 1
ATOM 747 C CA . VAL A 1 98 ? -23.569 -46.756 42.469 1.00 63.16 98 VAL A CA 1
ATOM 748 C C . VAL A 1 98 ? -23.687 -46.463 43.968 1.00 63.16 98 VAL A C 1
ATOM 750 O O . VAL A 1 98 ? -23.869 -47.398 44.739 1.00 63.16 98 VAL A O 1
ATOM 753 N N . ASP A 1 99 ? -23.658 -45.192 44.371 1.00 59.91 99 ASP A N 1
ATOM 754 C CA . ASP A 1 99 ? -23.838 -44.780 45.768 1.00 59.91 99 ASP A CA 1
ATOM 755 C C . ASP A 1 99 ? -25.272 -45.058 46.272 1.00 59.91 99 ASP A C 1
ATOM 757 O O . ASP A 1 99 ? -25.430 -45.518 47.402 1.00 59.91 99 ASP A O 1
ATOM 761 N N . ASP A 1 100 ? -26.304 -44.883 45.431 1.00 56.44 100 ASP A N 1
ATOM 762 C CA . ASP A 1 100 ? -27.692 -45.282 45.746 1.00 56.44 100 ASP A CA 1
ATOM 763 C C . ASP A 1 100 ? -27.858 -46.815 45.803 1.00 56.44 100 ASP A C 1
ATOM 765 O O . ASP A 1 100 ? -28.558 -47.337 46.669 1.00 56.44 100 ASP A O 1
ATOM 769 N N . ALA A 1 101 ? -27.184 -47.564 44.921 1.00 56.06 101 ALA A N 1
ATOM 770 C CA . ALA A 1 101 ? -27.291 -49.025 44.858 1.00 56.06 101 ALA A CA 1
ATOM 771 C C . ALA A 1 101 ? -26.603 -49.759 46.028 1.00 56.06 101 ALA A C 1
ATOM 773 O O . ALA A 1 101 ? -26.898 -50.927 46.273 1.00 56.06 101 ALA A O 1
ATOM 774 N N . ILE A 1 102 ? -25.692 -49.102 46.755 1.00 56.16 102 ILE A N 1
ATOM 775 C CA . ILE A 1 102 ? -25.015 -49.669 47.936 1.00 56.16 102 ILE A CA 1
ATOM 776 C C . ILE A 1 102 ? -25.864 -49.486 49.218 1.00 56.16 102 ILE A C 1
ATOM 778 O O . ILE A 1 102 ? -25.600 -50.143 50.225 1.00 56.16 102 ILE A O 1
ATOM 782 N N . ALA A 1 103 ? -26.911 -48.648 49.192 1.00 51.62 103 ALA A N 1
ATOM 783 C CA . ALA A 1 103 ? -27.689 -48.264 50.375 1.00 51.62 103 ALA A CA 1
ATOM 784 C C . ALA A 1 103 ? -28.945 -49.120 50.666 1.00 51.62 103 ALA A C 1
ATOM 786 O O . ALA A 1 103 ? -29.540 -48.959 51.733 1.00 51.62 103 ALA A O 1
ATOM 787 N N . GLU A 1 104 ? -29.349 -50.040 49.783 1.00 48.41 104 GLU A N 1
ATOM 788 C CA . GLU A 1 104 ? -30.587 -50.826 49.943 1.00 48.41 104 GLU A CA 1
ATOM 789 C C . GLU A 1 104 ? -30.308 -52.333 50.131 1.00 48.41 104 GLU A C 1
ATOM 791 O O . GLU A 1 104 ? -29.599 -52.936 49.319 1.00 48.41 104 GLU A O 1
ATOM 796 N N . PRO A 1 105 ? -30.845 -52.988 51.183 1.00 48.75 105 PRO A N 1
ATOM 797 C CA . PRO A 1 105 ? -30.662 -54.417 51.371 1.00 48.75 105 PRO A CA 1
ATOM 798 C C . PRO A 1 105 ? -31.546 -55.215 50.406 1.00 48.75 105 PRO A C 1
ATOM 800 O O . PRO A 1 105 ? -32.724 -54.936 50.194 1.00 48.75 105 PRO A O 1
ATOM 803 N N . VAL A 1 106 ? -30.921 -56.247 49.848 1.00 53.06 106 VAL A N 1
ATOM 804 C CA . VAL A 1 106 ? -31.416 -57.181 48.838 1.00 53.06 106 VAL A CA 1
ATOM 805 C C . VAL A 1 106 ? -32.742 -57.832 49.243 1.00 53.06 106 VAL A C 1
ATOM 807 O O . VAL A 1 106 ? -32.775 -58.710 50.103 1.00 53.06 106 VAL A O 1
ATOM 810 N N . ALA A 1 107 ? -33.813 -57.492 48.528 1.00 48.94 107 ALA A N 1
ATOM 811 C CA . ALA A 1 107 ? -34.947 -58.380 48.327 1.00 48.94 107 ALA A CA 1
ATOM 812 C C . ALA A 1 107 ? -35.552 -58.168 46.930 1.00 48.94 107 ALA A C 1
ATOM 814 O O . ALA A 1 107 ? -35.979 -57.076 46.571 1.00 48.94 107 ALA A O 1
ATOM 815 N N . GLU A 1 108 ? -35.640 -59.278 46.194 1.00 44.06 108 GLU A N 1
ATOM 816 C CA . GLU A 1 108 ? -36.598 -59.532 45.109 1.00 44.06 108 GLU A CA 1
ATOM 817 C C . GLU A 1 108 ? -36.146 -59.258 43.649 1.00 44.06 108 GLU A C 1
ATOM 819 O O . GLU A 1 108 ? -36.539 -58.273 43.017 1.00 44.06 108 GLU A O 1
ATOM 824 N N . PRO A 1 109 ? -35.394 -60.200 43.031 1.00 50.12 109 PRO A N 1
ATOM 825 C CA . PRO A 1 109 ? -34.943 -60.093 41.636 1.00 50.12 109 PRO A CA 1
ATOM 826 C C . PRO A 1 109 ? -36.089 -60.141 40.603 1.00 50.12 109 PRO A C 1
ATOM 828 O O . PRO A 1 109 ? -35.899 -59.751 39.452 1.00 50.12 109 PRO A O 1
ATOM 831 N N . ALA A 1 110 ? -37.304 -60.546 40.993 1.00 53.41 110 ALA A N 1
ATOM 832 C CA . ALA A 1 110 ? -38.452 -60.634 40.086 1.00 53.41 110 ALA A CA 1
ATOM 833 C C . ALA A 1 110 ? -39.096 -59.267 39.761 1.00 53.41 110 ALA A C 1
ATOM 835 O O . ALA A 1 110 ? -39.569 -59.062 38.641 1.00 53.41 110 ALA A O 1
ATOM 836 N N . ARG A 1 111 ? -39.080 -58.302 40.697 1.00 54.81 111 ARG A N 1
ATOM 837 C CA . ARG A 1 111 ? -39.620 -56.946 40.460 1.00 54.81 111 ARG A CA 1
ATOM 838 C C . ARG A 1 111 ? -38.705 -56.113 39.569 1.00 54.81 111 ARG A C 1
ATOM 840 O O . ARG A 1 111 ? -39.194 -55.453 38.656 1.00 54.81 111 ARG A O 1
ATOM 847 N N . LEU A 1 112 ? -37.391 -56.208 39.769 1.00 57.34 112 LEU A N 1
ATOM 848 C CA . LEU A 1 112 ? -36.408 -55.501 38.944 1.00 57.34 112 LEU A CA 1
ATOM 849 C C . LEU A 1 112 ? -36.414 -55.995 37.493 1.00 57.34 112 LEU A C 1
ATOM 851 O O . LEU A 1 112 ? -36.258 -55.189 36.584 1.00 57.34 112 LEU A O 1
ATOM 855 N N . GLN A 1 113 ? -36.682 -57.282 37.246 1.00 59.06 113 GLN A N 1
ATOM 856 C CA . GLN A 1 113 ? -36.774 -57.815 35.883 1.00 59.06 113 GLN A CA 1
ATOM 857 C C . GLN A 1 113 ? -38.043 -57.342 35.150 1.00 59.06 113 GLN A C 1
ATOM 859 O O . GLN A 1 113 ? -37.989 -57.034 33.959 1.00 59.06 113 GLN A O 1
ATOM 864 N N . ALA A 1 114 ? -39.175 -57.225 35.856 1.00 56.25 114 ALA A N 1
ATOM 865 C CA . ALA A 1 114 ? -40.415 -56.678 35.300 1.00 56.25 114 ALA A CA 1
ATOM 866 C C . ALA A 1 114 ? -40.315 -55.164 35.034 1.00 56.25 114 ALA A C 1
ATOM 868 O O . ALA A 1 114 ? -40.787 -54.685 34.001 1.00 56.25 114 ALA A O 1
ATOM 869 N N . GLU A 1 115 ? -39.648 -54.421 35.920 1.00 61.38 115 GLU A N 1
ATOM 870 C CA . GLU A 1 115 ? -39.405 -52.984 35.760 1.00 61.38 115 GLU A CA 1
ATOM 871 C C . GLU A 1 115 ? -38.354 -52.710 34.669 1.00 61.38 115 GLU A C 1
ATOM 873 O O . GLU A 1 115 ? -38.537 -51.807 33.854 1.00 61.38 115 GLU A O 1
ATOM 878 N N . ALA A 1 116 ? -37.321 -53.553 34.552 1.00 57.16 116 ALA A N 1
ATOM 879 C CA . ALA A 1 116 ? -36.325 -53.491 33.483 1.00 57.16 116 ALA A CA 1
ATOM 880 C C . ALA A 1 116 ? -36.913 -53.864 32.114 1.00 57.16 116 ALA A C 1
ATOM 882 O O . ALA A 1 116 ? -36.562 -53.240 31.117 1.00 57.16 116 ALA A O 1
ATOM 883 N N . LEU A 1 117 ? -37.848 -54.821 32.037 1.00 64.38 117 LEU A N 1
ATOM 884 C CA . LEU A 1 117 ? -38.574 -55.127 30.797 1.00 64.38 117 LEU A CA 1
ATOM 885 C C . LEU A 1 117 ? -39.541 -53.999 30.409 1.00 64.38 117 LEU A C 1
ATOM 887 O O . LEU A 1 117 ? -39.651 -53.682 29.224 1.00 64.38 117 LEU A O 1
ATOM 891 N N . ARG A 1 118 ? -40.181 -53.331 31.380 1.00 63.41 118 ARG A N 1
ATOM 892 C CA . ARG A 1 118 ? -40.984 -52.117 31.135 1.00 63.41 118 ARG A CA 1
ATOM 893 C C . ARG A 1 118 ? -40.125 -50.931 30.705 1.00 63.41 118 ARG A C 1
ATOM 895 O O . ARG A 1 118 ? -40.496 -50.238 29.763 1.00 63.41 118 ARG A O 1
ATOM 902 N N . GLN A 1 119 ? -38.963 -50.726 31.320 1.00 60.28 119 GLN A N 1
ATOM 903 C CA . GLN A 1 119 ? -38.015 -49.684 30.925 1.00 60.28 119 GLN A CA 1
ATOM 904 C C . GLN A 1 119 ? -37.365 -49.987 29.570 1.00 60.28 119 GLN A C 1
ATOM 906 O O . GLN A 1 119 ? -37.222 -49.078 28.762 1.00 60.28 119 GLN A O 1
ATOM 911 N N . ALA A 1 120 ? -37.058 -51.247 29.251 1.00 52.47 120 ALA A N 1
ATOM 912 C CA . ALA A 1 120 ? -36.557 -51.651 27.937 1.00 52.47 120 ALA A CA 1
ATOM 913 C C . ALA A 1 120 ? -37.630 -51.525 26.840 1.00 52.47 120 ALA A C 1
ATOM 915 O O . ALA A 1 120 ? -37.315 -51.126 25.717 1.00 52.47 120 ALA A O 1
ATOM 916 N N . ALA A 1 121 ? -38.903 -51.798 27.155 1.00 54.22 121 ALA A N 1
ATOM 917 C CA . ALA A 1 121 ? -40.030 -51.551 26.255 1.00 54.22 121 ALA A CA 1
ATOM 918 C C . ALA A 1 121 ? -40.293 -50.044 26.056 1.00 54.22 121 ALA A C 1
ATOM 920 O O . ALA A 1 121 ? -40.520 -49.612 24.925 1.00 54.22 121 ALA A O 1
ATOM 921 N N . ALA A 1 122 ? -40.170 -49.231 27.111 1.00 52.88 122 ALA A N 1
ATOM 922 C CA . ALA A 1 122 ? -40.279 -47.773 27.043 1.00 52.88 122 ALA A CA 1
ATOM 923 C C . ALA A 1 122 ? -39.102 -47.129 26.283 1.00 52.88 122 ALA A C 1
ATOM 925 O O . ALA A 1 122 ? -39.304 -46.199 25.505 1.00 52.88 122 ALA A O 1
ATOM 926 N N . LEU A 1 123 ? -37.882 -47.659 26.429 1.00 51.78 123 LEU A N 1
ATOM 927 C CA . LEU A 1 123 ? -36.700 -47.220 25.678 1.00 51.78 123 LEU A CA 1
ATOM 928 C C . LEU A 1 123 ? -36.772 -47.628 24.198 1.00 51.78 123 LEU A C 1
ATOM 930 O O . LEU A 1 123 ? -36.363 -46.846 23.342 1.00 51.78 123 LEU A O 1
ATOM 934 N N . ARG A 1 124 ? -37.357 -48.791 23.867 1.00 46.62 124 ARG A N 1
ATOM 935 C CA . ARG A 1 124 ? -37.648 -49.174 22.470 1.00 46.62 124 ARG A CA 1
ATOM 936 C C . ARG A 1 124 ? -38.768 -48.339 21.844 1.00 46.62 124 ARG A C 1
ATOM 938 O O . ARG A 1 124 ? -38.663 -48.010 20.669 1.00 46.62 124 ARG A O 1
ATOM 945 N N . GLN A 1 125 ? -39.789 -47.931 22.604 1.00 49.00 125 GLN A N 1
ATOM 946 C CA . GLN A 1 125 ? -40.796 -46.968 22.128 1.00 49.00 125 GLN A CA 1
ATOM 947 C C . GLN A 1 125 ? -40.238 -45.539 21.985 1.00 49.00 125 GLN A C 1
ATOM 949 O O . GLN A 1 125 ? -40.698 -44.793 21.124 1.00 49.00 125 GLN A O 1
ATOM 954 N N . ALA A 1 126 ? -39.208 -45.170 22.755 1.00 44.16 126 ALA A N 1
ATOM 955 C CA . ALA A 1 126 ? -38.485 -43.905 22.594 1.00 44.16 126 ALA A CA 1
ATOM 956 C C . ALA A 1 126 ? -37.493 -43.901 21.408 1.00 44.16 126 ALA A C 1
ATOM 958 O O . ALA A 1 126 ? -37.079 -42.830 20.969 1.00 44.16 126 ALA A O 1
ATOM 959 N N . GLN A 1 127 ? -37.146 -45.074 20.860 1.00 42.44 127 GLN A N 1
ATOM 960 C CA . GLN A 1 127 ? -36.340 -45.256 19.641 1.00 42.44 127 GLN A CA 1
ATOM 961 C C . GLN A 1 127 ? -37.203 -45.459 18.378 1.00 42.44 127 GLN A C 1
ATOM 963 O O . GLN A 1 127 ? -36.818 -46.172 17.451 1.00 42.44 127 GLN A O 1
ATOM 968 N N . GLY A 1 128 ? -38.370 -44.809 18.308 1.00 42.81 128 GLY A N 1
ATOM 969 C CA . GLY A 1 128 ? -39.010 -44.533 17.018 1.00 42.81 128 GLY A CA 1
ATOM 970 C C . GLY A 1 128 ? -38.077 -43.715 16.107 1.00 42.81 128 GLY A C 1
ATOM 971 O O . GLY A 1 128 ? -37.118 -43.119 16.609 1.00 42.81 128 GLY A O 1
ATOM 972 N N . PRO A 1 129 ? -38.315 -43.685 14.778 1.00 37.41 129 PRO A N 1
ATOM 973 C CA . PRO A 1 129 ? -37.454 -42.978 13.831 1.00 37.41 129 PRO A CA 1
ATOM 974 C C . PRO A 1 129 ? -37.185 -41.575 14.362 1.00 37.41 129 PRO A C 1
ATOM 976 O O . PRO A 1 129 ? -38.135 -40.868 14.697 1.00 37.41 129 PRO A O 1
ATOM 979 N N . ILE A 1 130 ? -35.896 -41.230 14.489 1.00 35.16 130 ILE A N 1
ATOM 980 C CA . ILE A 1 130 ? -35.423 -39.938 14.993 1.00 35.16 130 ILE A CA 1
ATOM 981 C C . ILE A 1 130 ? -36.308 -38.865 14.352 1.00 35.16 130 ILE A C 1
ATOM 983 O O . ILE A 1 130 ? -36.228 -38.687 13.131 1.00 35.16 130 ILE A O 1
ATOM 987 N N . PRO A 1 131 ? -37.173 -38.174 15.124 1.00 36.53 131 PRO A N 1
ATOM 988 C CA . PRO A 1 131 ? -37.822 -36.987 14.608 1.00 36.53 131 PRO A CA 1
ATOM 989 C C . PRO A 1 131 ? -36.664 -36.099 14.168 1.00 36.53 131 PRO A C 1
ATOM 991 O O . PRO A 1 131 ? -35.722 -35.964 14.962 1.00 36.53 131 PRO A O 1
ATOM 994 N N . PRO A 1 132 ? -36.657 -35.567 12.929 1.00 34.03 132 PRO A N 1
ATOM 995 C CA . PRO A 1 132 ? -35.592 -34.672 12.499 1.00 34.03 132 PRO A CA 1
ATOM 996 C C . PRO A 1 132 ? -35.377 -33.697 13.641 1.00 34.03 132 PRO A C 1
ATOM 998 O O . PRO A 1 132 ? -36.370 -33.157 14.144 1.00 34.03 132 PRO A O 1
ATOM 1001 N N . ALA A 1 133 ? -34.122 -33.624 14.123 1.00 31.27 133 ALA A N 1
ATOM 1002 C CA . ALA A 1 133 ? -33.716 -32.765 15.227 1.00 31.27 133 ALA A CA 1
ATOM 1003 C C . ALA A 1 133 ? -34.560 -31.519 15.106 1.00 31.27 133 ALA A C 1
ATOM 1005 O O . ALA A 1 133 ? -34.528 -30.934 14.023 1.00 31.27 133 ALA A O 1
ATOM 1006 N N . ALA A 1 134 ? -35.406 -31.241 16.106 1.00 32.22 134 ALA A N 1
ATOM 1007 C CA . ALA A 1 134 ? -36.288 -30.098 16.051 1.00 32.22 134 ALA A CA 1
ATOM 1008 C C . ALA A 1 134 ? -35.368 -28.911 15.812 1.00 32.22 134 ALA A C 1
ATOM 1010 O O . ALA A 1 134 ? -34.727 -28.406 16.733 1.00 32.22 134 ALA A O 1
ATOM 1011 N N . GLU A 1 135 ? -35.242 -28.534 14.539 1.00 29.09 135 GLU A N 1
ATOM 1012 C CA . GLU A 1 135 ? -34.847 -27.226 14.127 1.00 29.09 135 GLU A CA 1
ATOM 1013 C C . GLU A 1 135 ? -35.789 -26.407 14.980 1.00 29.09 135 GLU A C 1
ATOM 1015 O O . GLU A 1 135 ? -37.015 -26.471 14.815 1.00 29.09 135 GLU A O 1
ATOM 1020 N N . GLU A 1 136 ? -35.229 -25.732 15.992 1.00 29.23 136 GLU A N 1
ATOM 1021 C CA . GLU A 1 136 ? -35.814 -24.493 16.452 1.00 29.23 136 GLU A CA 1
ATOM 1022 C C . GLU A 1 136 ? -36.272 -23.854 15.162 1.00 29.23 136 GLU A C 1
ATOM 1024 O O . GLU A 1 136 ? -35.425 -23.539 14.321 1.00 29.23 136 GLU A O 1
ATOM 1029 N N . HIS A 1 137 ? -37.589 -23.830 14.941 1.00 34.03 137 HIS A N 1
ATOM 1030 C CA . HIS A 1 137 ? -38.155 -23.159 13.799 1.00 34.03 137 HIS A CA 1
ATOM 1031 C C . HIS A 1 137 ? -37.642 -21.741 13.982 1.00 34.03 137 HIS A C 1
ATOM 1033 O O . HIS A 1 137 ? -38.201 -20.954 14.752 1.00 34.03 137 HIS A O 1
ATOM 1039 N N . ARG A 1 138 ? -36.516 -21.433 13.333 1.00 38.88 138 ARG A N 1
ATOM 1040 C CA . ARG A 1 138 ? -36.070 -20.086 13.085 1.00 38.88 138 ARG A CA 1
ATOM 1041 C C . ARG A 1 138 ? -37.183 -19.597 12.204 1.00 38.88 138 ARG A C 1
ATOM 1043 O O . ARG A 1 138 ? -37.182 -19.856 11.003 1.00 38.88 138 ARG A O 1
ATOM 1050 N N . ARG A 1 139 ? -38.192 -19.008 12.858 1.00 39.19 139 ARG A N 1
ATOM 1051 C CA . ARG A 1 139 ? -39.278 -18.273 12.225 1.00 39.19 139 ARG A CA 1
ATOM 1052 C C . ARG A 1 139 ? -38.617 -17.545 11.079 1.00 39.19 139 ARG A C 1
ATOM 1054 O O . ARG A 1 139 ? -37.649 -16.817 11.323 1.00 39.19 139 ARG A O 1
ATOM 1061 N N . SER A 1 140 ? -39.023 -17.889 9.859 1.00 42.56 140 SER A N 1
ATOM 1062 C CA . SER A 1 140 ? -38.301 -17.459 8.673 1.00 42.56 140 SER A CA 1
ATOM 1063 C C . SER A 1 140 ? -38.105 -15.951 8.790 1.00 42.56 140 SER A C 1
ATOM 1065 O O . SER A 1 140 ? -39.023 -15.234 9.203 1.00 42.56 140 SER A O 1
ATOM 1067 N N . GLY A 1 141 ? -36.899 -15.459 8.493 1.00 49.00 141 GLY A N 1
ATOM 1068 C CA . GLY A 1 141 ? -36.630 -14.020 8.526 1.00 49.00 141 GLY A CA 1
ATOM 1069 C C . GLY A 1 141 ? -37.683 -13.242 7.733 1.00 49.00 141 GLY A C 1
ATOM 1070 O O . GLY A 1 141 ? -38.002 -12.125 8.092 1.00 49.00 141 GLY A O 1
ATOM 1071 N N . ILE A 1 142 ? -38.310 -13.895 6.749 1.00 45.06 142 ILE A N 1
ATOM 1072 C CA . ILE A 1 142 ? -39.431 -13.413 5.945 1.00 45.06 142 ILE A CA 1
ATOM 1073 C C . ILE A 1 142 ? -40.742 -13.308 6.748 1.00 45.06 142 ILE A C 1
ATOM 1075 O O . ILE A 1 142 ? -41.421 -12.305 6.610 1.00 45.06 142 ILE A O 1
ATOM 1079 N N . GLN A 1 143 ? -41.104 -14.260 7.617 1.00 41.94 143 GLN A N 1
ATOM 1080 C CA . GLN A 1 143 ? -42.308 -14.173 8.465 1.00 41.94 143 GLN A CA 1
ATOM 1081 C C . GLN A 1 143 ? -42.163 -13.106 9.560 1.00 41.94 143 GLN A C 1
ATOM 1083 O O . GLN A 1 143 ? -43.114 -12.385 9.854 1.00 41.94 143 GLN A O 1
ATOM 1088 N N . VAL A 1 144 ? -40.966 -12.967 10.141 1.00 48.62 144 VAL A N 1
ATOM 1089 C CA . VAL A 1 144 ? -40.662 -11.870 11.075 1.00 48.62 144 VAL A CA 1
ATOM 1090 C C . VAL A 1 144 ? -40.623 -10.537 10.329 1.00 48.62 144 VAL A C 1
ATOM 1092 O O . VAL A 1 144 ? -41.193 -9.573 10.819 1.00 48.62 144 VAL A O 1
ATOM 1095 N N . LEU A 1 145 ? -40.049 -10.485 9.122 1.00 52.72 145 LEU A N 1
ATOM 1096 C CA . LEU A 1 145 ? -40.033 -9.289 8.278 1.00 52.72 145 LEU A CA 1
ATOM 1097 C C . LEU A 1 145 ? -41.442 -8.895 7.832 1.00 52.72 145 LEU A C 1
ATOM 1099 O O . LEU A 1 145 ? -41.754 -7.720 7.881 1.00 52.72 145 LEU A O 1
ATOM 1103 N N . LEU A 1 146 ? -42.317 -9.834 7.467 1.00 55.34 146 LEU A N 1
ATOM 1104 C CA . LEU A 1 146 ? -43.689 -9.538 7.044 1.00 55.34 146 LEU A CA 1
ATOM 1105 C C . LEU A 1 146 ? -44.547 -9.041 8.217 1.00 55.34 146 LEU A C 1
ATOM 1107 O O . LEU A 1 146 ? -45.336 -8.118 8.050 1.00 55.34 146 LEU A O 1
ATOM 1111 N N . VAL A 1 147 ? -44.364 -9.607 9.417 1.00 56.84 147 VAL A N 1
ATOM 1112 C CA . VAL A 1 147 ? -45.042 -9.138 10.638 1.00 56.84 147 VAL A CA 1
ATOM 1113 C C . VAL A 1 147 ? -44.477 -7.792 11.098 1.00 56.84 147 VAL A C 1
ATOM 1115 O O . VAL A 1 147 ? -45.251 -6.922 11.475 1.00 56.84 147 VAL A O 1
ATOM 1118 N N . VAL A 1 148 ? -43.160 -7.578 11.023 1.00 57.62 148 VAL A N 1
ATOM 1119 C CA . VAL A 1 148 ? -42.530 -6.286 11.342 1.00 57.62 148 VAL A CA 1
ATOM 1120 C C . VAL A 1 148 ? -42.943 -5.225 10.329 1.00 57.62 148 VAL A C 1
ATOM 1122 O O . VAL A 1 148 ? -43.40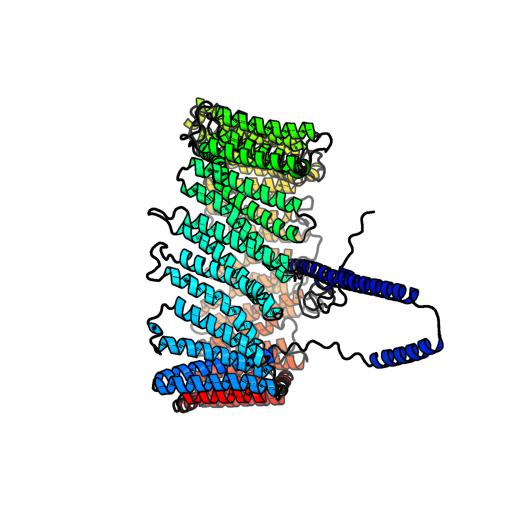3 -4.176 10.743 1.00 57.62 148 VAL A O 1
ATOM 1125 N N . VAL A 1 149 ? -42.877 -5.502 9.025 1.00 61.72 149 VAL A N 1
ATOM 1126 C CA . VAL A 1 149 ? -43.332 -4.595 7.959 1.00 61.72 149 VAL A CA 1
ATOM 1127 C C . VAL A 1 149 ? -44.828 -4.328 8.087 1.00 61.72 149 VAL A C 1
ATOM 1129 O O . VAL A 1 149 ? -45.237 -3.183 7.963 1.00 61.72 149 VAL A O 1
ATOM 1132 N N . GLY A 1 150 ? -45.640 -5.336 8.415 1.00 59.16 150 GLY A N 1
ATOM 1133 C CA . GLY A 1 150 ? -47.069 -5.166 8.674 1.00 59.16 150 GLY A CA 1
ATOM 1134 C C . GLY A 1 150 ? -47.353 -4.275 9.887 1.00 59.16 150 GLY A C 1
ATOM 1135 O O . GLY A 1 150 ? -48.146 -3.346 9.784 1.00 59.16 150 GLY A O 1
ATOM 1136 N N . ILE A 1 151 ? -46.670 -4.496 11.017 1.00 62.66 151 ILE A N 1
ATOM 1137 C CA . ILE A 1 151 ? -46.796 -3.670 12.232 1.00 62.66 151 ILE A CA 1
ATOM 1138 C C . ILE A 1 151 ? -46.241 -2.258 11.995 1.00 62.66 151 ILE A C 1
ATOM 1140 O O . ILE A 1 151 ? -46.843 -1.289 12.451 1.00 62.66 151 ILE A O 1
ATOM 1144 N N . SER A 1 152 ? -45.138 -2.111 11.261 1.00 58.25 152 SER A N 1
ATOM 1145 C CA . SER A 1 152 ? -44.554 -0.821 10.890 1.00 58.25 152 SER A CA 1
ATOM 1146 C C . SER A 1 152 ? -45.457 -0.049 9.934 1.00 58.25 152 SER A C 1
ATOM 1148 O O . SER A 1 152 ? -45.704 1.120 10.186 1.00 58.25 152 SER A O 1
ATOM 1150 N N . LEU A 1 153 ? -46.009 -0.681 8.894 1.00 58.66 153 LEU A N 1
ATOM 1151 C CA . LEU A 1 153 ? -46.954 -0.045 7.971 1.00 58.66 153 LEU A CA 1
ATOM 1152 C C . LEU A 1 153 ? -48.262 0.320 8.670 1.00 58.66 153 LEU A C 1
ATOM 1154 O O . LEU A 1 153 ? -48.779 1.400 8.421 1.00 58.66 153 LEU A O 1
ATOM 1158 N N . LEU A 1 154 ? -48.762 -0.521 9.582 1.00 62.78 154 LEU A N 1
ATOM 1159 C CA . LEU A 1 154 ? -49.941 -0.203 10.391 1.00 62.78 154 LEU A CA 1
ATOM 1160 C C . LEU A 1 154 ? -49.659 0.952 11.361 1.00 62.78 154 LEU A C 1
ATOM 1162 O O . LEU A 1 154 ? -50.502 1.825 11.524 1.00 62.78 154 LEU A O 1
ATOM 1166 N N . SER A 1 155 ? -48.468 0.993 11.964 1.00 58.31 155 SER A N 1
ATOM 1167 C CA . SER A 1 155 ? -48.057 2.088 12.851 1.00 58.31 155 SER A CA 1
ATOM 1168 C C . SER A 1 155 ? -47.838 3.389 12.073 1.00 58.31 155 SER A C 1
ATOM 1170 O O . SER A 1 155 ? -48.266 4.438 12.530 1.00 58.31 155 SER A O 1
ATOM 1172 N N . ILE A 1 156 ? -47.241 3.334 10.876 1.00 65.69 156 ILE A N 1
ATOM 1173 C CA . ILE A 1 156 ? -47.061 4.482 9.971 1.00 65.69 156 ILE A CA 1
ATOM 1174 C C . ILE A 1 156 ? -48.416 4.976 9.465 1.00 65.69 156 ILE A C 1
ATOM 1176 O O . ILE A 1 156 ? -48.682 6.170 9.521 1.00 65.69 156 ILE A O 1
ATOM 1180 N N . ALA A 1 157 ? -49.298 4.076 9.030 1.00 61.38 157 ALA A N 1
ATOM 1181 C CA . ALA A 1 157 ? -50.657 4.421 8.632 1.00 61.38 157 ALA A CA 1
ATOM 1182 C C . ALA A 1 157 ? -51.445 5.022 9.802 1.00 61.38 157 ALA A C 1
ATOM 1184 O O . ALA A 1 157 ? -52.136 6.013 9.602 1.00 61.38 157 ALA A O 1
ATOM 1185 N N . ALA A 1 158 ? -51.299 4.492 11.022 1.00 61.53 158 ALA A N 1
ATOM 1186 C CA . ALA A 1 158 ? -51.895 5.071 12.223 1.00 61.53 158 ALA A CA 1
ATOM 1187 C C . ALA A 1 158 ? -51.326 6.464 12.524 1.00 61.53 158 ALA A C 1
ATOM 1189 O O . ALA A 1 158 ? -52.098 7.354 12.850 1.00 61.53 158 ALA A O 1
ATOM 1190 N N . ILE A 1 159 ? -50.019 6.689 12.352 1.00 63.12 159 ILE A N 1
ATOM 1191 C CA . ILE A 1 159 ? -49.388 8.011 12.493 1.00 63.12 159 ILE A CA 1
ATOM 1192 C C . ILE A 1 159 ? -49.912 8.984 11.429 1.00 63.12 159 ILE A C 1
ATOM 1194 O O . ILE A 1 159 ? -50.300 10.093 11.774 1.00 63.12 159 ILE A O 1
ATOM 1198 N N . PHE A 1 160 ? -49.982 8.591 10.154 1.00 63.97 160 PHE A N 1
ATOM 1199 C CA . PHE A 1 160 ? -50.516 9.440 9.082 1.00 63.97 160 PHE A CA 1
ATOM 1200 C C . PHE A 1 160 ? -52.008 9.712 9.249 1.00 63.97 160 PHE A C 1
ATOM 1202 O O . PHE A 1 160 ? -52.437 10.843 9.053 1.00 63.97 160 PHE A O 1
ATOM 1209 N N . PHE A 1 161 ? -52.790 8.709 9.648 1.00 65.00 161 PHE A N 1
ATOM 1210 C CA . PHE A 1 161 ? -54.194 8.880 10.003 1.00 65.00 161 PHE A CA 1
ATOM 1211 C C . PHE A 1 161 ? -54.338 9.836 11.186 1.00 65.00 161 PHE A C 1
ATOM 1213 O O . PHE A 1 161 ? -55.176 10.727 11.138 1.00 65.00 161 PHE A O 1
ATOM 1220 N N . LEU A 1 162 ? -53.492 9.705 12.212 1.00 62.06 162 LEU A N 1
ATOM 1221 C CA . LEU A 1 162 ? -53.477 10.593 13.368 1.00 62.06 162 LEU A CA 1
ATOM 1222 C C . LEU A 1 162 ? -53.141 12.028 12.951 1.00 62.06 162 LEU A C 1
ATOM 1224 O O . LEU A 1 162 ? -53.857 12.938 13.340 1.00 62.06 162 LEU A O 1
ATOM 1228 N N . VAL A 1 163 ? -52.115 12.230 12.116 1.00 62.97 163 VAL A N 1
ATOM 1229 C CA . VAL A 1 163 ? -51.717 13.542 11.572 1.00 62.97 163 VAL A CA 1
ATOM 1230 C C . VAL A 1 163 ? -52.818 14.132 10.691 1.00 62.97 163 VAL A C 1
ATOM 1232 O O . VAL A 1 163 ? -53.155 15.303 10.826 1.00 62.97 163 VAL A O 1
ATOM 1235 N N . TYR A 1 164 ? -53.430 13.328 9.824 1.00 65.00 164 TYR A N 1
ATOM 1236 C CA . TYR A 1 164 ? -54.531 13.760 8.970 1.00 65.00 164 TYR A CA 1
ATOM 1237 C C . TYR A 1 164 ? -55.767 14.133 9.796 1.00 65.00 164 TYR A C 1
ATOM 1239 O O . TYR A 1 164 ? -56.314 15.221 9.614 1.00 65.00 164 TYR A O 1
ATOM 1247 N N . ALA A 1 165 ? -56.155 13.299 10.767 1.00 60.53 165 ALA A N 1
ATOM 1248 C CA . ALA A 1 165 ? -57.228 13.581 11.719 1.00 60.53 165 ALA A CA 1
ATOM 1249 C C . ALA A 1 165 ? -56.930 14.840 12.554 1.00 60.53 165 ALA A C 1
ATOM 1251 O O . ALA A 1 165 ? -57.836 15.617 12.865 1.00 60.53 165 ALA A O 1
ATOM 1252 N N . PHE A 1 166 ? -55.650 15.086 12.849 1.00 59.44 166 PHE A N 1
ATOM 1253 C CA . PHE A 1 166 ? -55.153 16.288 13.517 1.00 59.44 166 PHE A CA 1
ATOM 1254 C C . PHE A 1 166 ? -55.219 17.551 12.641 1.00 59.44 166 PHE A C 1
ATOM 1256 O O . PHE A 1 166 ? -55.160 18.663 13.163 1.00 59.44 166 PHE A O 1
ATOM 1263 N N . ILE A 1 167 ? -55.378 17.420 11.326 1.00 61.06 167 ILE A N 1
ATOM 1264 C CA . ILE A 1 167 ? -55.598 18.558 10.423 1.00 61.06 167 ILE A CA 1
ATOM 1265 C C . ILE A 1 167 ? -57.100 18.777 10.186 1.00 61.06 167 ILE A C 1
ATOM 1267 O O . ILE A 1 167 ? -57.529 19.915 10.036 1.00 61.06 167 ILE A O 1
ATOM 1271 N N . THR A 1 168 ? -57.919 17.718 10.215 1.00 61.06 168 THR A N 1
ATOM 1272 C CA . THR A 1 168 ? -59.329 17.778 9.777 1.00 61.06 168 THR A CA 1
ATOM 1273 C C . THR A 1 168 ? -60.396 17.878 10.881 1.00 61.06 168 THR A C 1
ATOM 1275 O O . THR A 1 168 ? -61.467 18.403 10.600 1.00 61.06 168 THR A O 1
ATOM 1278 N N . TRP A 1 169 ? -60.168 17.411 12.119 1.00 65.00 169 TRP A N 1
ATOM 1279 C CA . TRP A 1 169 ? -61.247 17.255 13.136 1.00 65.00 169 TRP A CA 1
ATOM 1280 C C . TRP A 1 169 ? -61.130 18.230 14.324 1.00 65.00 169 TRP A C 1
ATOM 1282 O O . TRP A 1 169 ? -60.137 18.922 14.423 1.00 65.00 169 TRP A O 1
ATOM 1292 N N . GLY A 1 170 ? -62.081 18.329 15.262 1.00 70.38 170 GLY A N 1
ATOM 1293 C CA . GLY A 1 170 ? -61.965 19.206 16.456 1.00 70.38 170 GLY A CA 1
ATOM 1294 C C . GLY A 1 170 ? -61.216 18.574 17.649 1.00 70.38 170 GLY A C 1
ATOM 1295 O O . GLY A 1 170 ? -61.190 17.352 17.772 1.00 70.38 170 GLY A O 1
ATOM 1296 N N . LEU A 1 171 ? -60.645 19.383 18.561 1.00 66.12 171 LEU A N 1
ATOM 1297 C CA . LEU A 1 171 ? -59.829 18.933 19.717 1.00 66.12 171 LEU A CA 1
ATOM 1298 C C . LEU A 1 171 ? -60.496 17.839 20.577 1.00 66.12 171 LEU A C 1
ATOM 1300 O O . LEU A 1 171 ? -59.845 16.860 20.939 1.00 66.12 171 LEU A O 1
ATOM 1304 N N . LEU A 1 172 ? -61.796 17.976 20.859 1.00 68.75 172 LEU A N 1
ATOM 1305 C CA . LEU A 1 172 ? -62.552 17.046 21.708 1.00 68.75 172 LEU A CA 1
ATOM 1306 C C . LEU A 1 172 ? -62.862 15.712 21.004 1.00 68.75 172 LEU A C 1
ATOM 1308 O O . LEU A 1 172 ? -62.770 14.649 21.610 1.00 68.75 172 LEU A O 1
ATOM 1312 N N . ALA A 1 173 ? -63.175 15.749 19.706 1.00 67.44 173 ALA A N 1
ATOM 1313 C CA . ALA A 1 173 ? -63.409 14.536 18.921 1.00 67.44 173 ALA A CA 1
ATOM 1314 C C . ALA A 1 173 ? -62.116 13.720 18.758 1.00 67.44 173 ALA A C 1
ATOM 1316 O O . ALA A 1 173 ? -62.136 12.496 18.856 1.00 67.44 173 ALA A O 1
ATOM 1317 N N . ARG A 1 174 ? -60.975 14.401 18.577 1.00 71.19 174 ARG A N 1
ATOM 1318 C CA . ARG A 1 174 ? -59.656 13.767 18.453 1.00 71.19 174 ARG A CA 1
ATOM 1319 C C . ARG A 1 174 ? -59.290 12.970 19.711 1.00 71.19 174 ARG A C 1
ATOM 1321 O O . ARG A 1 174 ? -58.965 11.794 19.594 1.00 71.19 174 ARG A O 1
ATOM 1328 N N . SER A 1 175 ? -59.372 13.567 20.903 1.00 70.56 175 SER A N 1
ATOM 1329 C CA . SER A 1 175 ? -58.964 12.909 22.157 1.00 70.56 175 SER A CA 1
ATOM 1330 C C . SER A 1 175 ? -59.850 11.714 22.529 1.00 70.56 175 SER A C 1
ATOM 1332 O O . SER A 1 175 ? -59.335 10.694 22.989 1.00 70.56 175 SER A O 1
ATOM 1334 N N . ILE A 1 176 ? -61.158 11.793 22.260 1.00 76.94 176 ILE A N 1
ATOM 1335 C CA . ILE A 1 176 ? -62.099 10.687 22.498 1.00 76.94 176 ILE A CA 1
ATOM 1336 C C . ILE A 1 176 ? -61.810 9.507 21.562 1.00 76.94 176 ILE A C 1
ATOM 1338 O O . ILE A 1 176 ? -61.754 8.366 22.020 1.00 76.94 176 ILE A O 1
ATOM 1342 N N . ILE A 1 177 ? -61.603 9.764 20.266 1.00 72.38 177 ILE A N 1
ATOM 1343 C CA . ILE A 1 177 ? -61.355 8.706 19.274 1.00 72.38 177 ILE A CA 1
ATOM 1344 C C . ILE A 1 177 ? -60.046 7.973 19.582 1.00 72.38 177 ILE A C 1
ATOM 1346 O O . ILE A 1 177 ? -60.019 6.743 19.587 1.00 72.38 177 ILE A O 1
ATOM 1350 N N . ILE A 1 178 ? -58.974 8.711 19.877 1.00 73.25 178 ILE A N 1
ATOM 1351 C CA . ILE A 1 178 ? -57.660 8.116 20.147 1.00 73.25 178 ILE A CA 1
ATOM 1352 C C . ILE A 1 178 ? -57.709 7.313 21.455 1.00 73.25 178 ILE A C 1
ATOM 1354 O O . ILE A 1 178 ? -57.361 6.133 21.451 1.00 73.25 178 ILE A O 1
ATOM 1358 N N . GLY A 1 179 ? -58.265 7.886 22.529 1.00 78.81 179 GLY A N 1
ATOM 1359 C CA . GLY A 1 179 ? -58.422 7.184 23.805 1.00 78.81 179 GLY A CA 1
ATOM 1360 C C . GLY A 1 179 ? -59.281 5.918 23.692 1.00 78.81 179 GLY A C 1
ATOM 1361 O O . GLY A 1 179 ? -58.937 4.883 24.267 1.00 78.81 179 GLY A O 1
ATOM 1362 N N . ALA A 1 180 ? -60.360 5.948 22.900 1.00 80.38 180 ALA A N 1
ATOM 1363 C CA . ALA A 1 180 ? -61.198 4.775 22.650 1.00 80.38 180 ALA A CA 1
ATOM 1364 C C . ALA A 1 180 ? -60.431 3.658 21.921 1.00 80.38 180 ALA A C 1
ATOM 1366 O O . ALA A 1 180 ? -60.549 2.485 22.289 1.00 80.38 180 ALA A O 1
ATOM 1367 N N . ILE A 1 181 ? -59.604 4.009 20.930 1.00 82.19 181 ILE A N 1
ATOM 1368 C CA . ILE A 1 181 ? -58.759 3.053 20.203 1.00 82.19 181 ILE A CA 1
ATOM 1369 C C . ILE A 1 181 ? -57.683 2.465 21.130 1.00 82.19 181 ILE A C 1
ATOM 1371 O O . ILE A 1 181 ? -57.470 1.250 21.107 1.00 82.19 181 ILE A O 1
ATOM 1375 N N . THR A 1 182 ? -57.053 3.272 21.991 1.00 87.19 182 THR A N 1
ATOM 1376 C CA . THR A 1 182 ? -56.064 2.794 22.973 1.00 87.19 182 THR A CA 1
ATOM 1377 C C . THR A 1 182 ? -56.689 1.803 23.954 1.00 87.19 182 THR A C 1
ATOM 1379 O O . THR A 1 182 ? -56.154 0.710 24.157 1.00 87.19 182 THR A O 1
ATOM 1382 N N . VAL A 1 183 ? -57.860 2.122 24.519 1.00 86.69 183 VAL A N 1
ATOM 1383 C CA . VAL A 1 183 ? -58.593 1.214 25.418 1.00 86.69 183 VAL A CA 1
ATOM 1384 C C . VAL A 1 183 ? -58.980 -0.078 24.692 1.00 86.69 183 VAL A C 1
ATOM 1386 O O . VAL A 1 183 ? -58.763 -1.169 25.229 1.00 86.69 183 VAL A O 1
ATOM 1389 N N . ALA A 1 184 ? -59.476 0.012 23.453 1.00 82.12 184 ALA A N 1
ATOM 1390 C CA . ALA A 1 184 ? -59.808 -1.154 22.637 1.00 82.12 184 ALA A CA 1
ATOM 1391 C C . ALA A 1 184 ? -58.578 -2.034 22.353 1.00 82.12 184 ALA A C 1
ATOM 1393 O O . ALA A 1 184 ? -58.676 -3.261 22.413 1.00 82.12 184 ALA A O 1
ATOM 1394 N N . ALA A 1 185 ? -57.407 -1.438 22.117 1.00 85.12 185 ALA A N 1
ATOM 1395 C CA . ALA A 1 185 ? -56.155 -2.164 21.924 1.00 85.12 185 ALA A CA 1
ATOM 1396 C C . ALA A 1 185 ? -55.671 -2.854 23.218 1.00 85.12 185 ALA A C 1
ATOM 1398 O O . ALA A 1 185 ? -55.286 -4.025 23.175 1.00 85.12 185 ALA A O 1
ATOM 1399 N N . ILE A 1 186 ? -55.752 -2.186 24.379 1.00 87.06 186 ILE A N 1
ATOM 1400 C CA . ILE A 1 186 ? -55.390 -2.749 25.697 1.00 87.06 186 ILE A CA 1
ATOM 1401 C C . ILE A 1 186 ? -56.297 -3.940 26.051 1.00 87.06 186 ILE A C 1
ATOM 1403 O O . ILE A 1 186 ? -55.815 -5.025 26.403 1.00 87.06 186 ILE A O 1
ATOM 1407 N N . VAL A 1 187 ? -57.617 -3.769 25.917 1.00 85.81 187 VAL A N 1
ATOM 1408 C CA . VAL A 1 187 ? -58.611 -4.825 26.176 1.00 85.81 187 VAL A CA 1
ATOM 1409 C C . VAL A 1 187 ? -58.493 -5.951 25.140 1.00 85.81 187 VAL A C 1
ATOM 1411 O O . VAL A 1 187 ? -58.540 -7.135 25.496 1.00 85.81 187 VAL A O 1
ATOM 1414 N N . GLY A 1 188 ? -58.271 -5.608 23.869 1.00 83.50 188 GLY A N 1
ATOM 1415 C CA . GLY A 1 188 ? -58.077 -6.542 22.761 1.00 83.50 188 GLY A CA 1
ATOM 1416 C C . GLY A 1 188 ? -56.856 -7.438 22.954 1.00 83.50 188 GLY A C 1
ATOM 1417 O O . GLY A 1 188 ? -56.970 -8.658 22.830 1.00 83.50 188 GLY A O 1
ATOM 1418 N N . ALA A 1 189 ? -55.715 -6.876 23.365 1.00 84.88 189 ALA A N 1
ATOM 1419 C CA . ALA A 1 189 ? -54.509 -7.640 23.688 1.00 84.88 189 ALA A CA 1
ATOM 1420 C C . ALA A 1 189 ? -54.749 -8.646 24.830 1.00 84.88 189 ALA A C 1
ATOM 1422 O O . ALA A 1 189 ? -54.382 -9.822 24.721 1.00 84.88 189 ALA A O 1
ATOM 1423 N N . GLY A 1 190 ? -55.432 -8.222 25.903 1.00 81.75 190 GLY A N 1
ATOM 1424 C CA . GLY A 1 190 ? -55.800 -9.100 27.018 1.00 81.75 190 GLY A CA 1
ATOM 1425 C C . GLY A 1 190 ? -56.763 -10.223 26.609 1.00 81.75 190 GLY A C 1
ATOM 1426 O O . GLY A 1 190 ? -56.617 -11.369 27.041 1.00 81.75 190 GLY A O 1
ATOM 1427 N N . THR A 1 191 ? -57.713 -9.924 25.723 1.00 82.12 191 THR A N 1
ATOM 1428 C CA . THR A 1 191 ? -58.719 -10.885 25.244 1.00 82.12 191 THR A CA 1
ATOM 1429 C C . THR A 1 191 ? -58.123 -11.895 24.257 1.00 82.12 191 THR A C 1
ATOM 1431 O O . THR A 1 191 ? -58.365 -13.097 24.383 1.00 82.12 191 THR A O 1
ATOM 1434 N N . LEU A 1 192 ? -57.267 -11.453 23.330 1.00 81.94 192 LEU A N 1
ATOM 1435 C CA . LEU A 1 192 ? -56.527 -12.320 22.401 1.00 81.94 192 LEU A CA 1
ATOM 1436 C C . LEU A 1 192 ? -55.593 -13.286 23.144 1.00 81.94 192 LEU A C 1
ATOM 1438 O O . LEU A 1 192 ? -55.453 -14.449 22.752 1.00 81.94 192 LEU A O 1
ATOM 1442 N N . ARG A 1 193 ? -55.013 -12.841 24.268 1.00 82.56 193 ARG A N 1
ATOM 1443 C CA . ARG A 1 193 ? -54.213 -13.699 25.149 1.00 82.56 193 ARG A CA 1
ATOM 1444 C C . ARG A 1 193 ? -55.051 -14.800 25.800 1.00 82.56 193 ARG A C 1
ATOM 1446 O O . ARG A 1 193 ? -54.600 -15.944 25.848 1.00 82.56 193 ARG A O 1
ATOM 1453 N N . ARG A 1 194 ? -56.277 -14.489 26.239 1.00 81.75 194 ARG A N 1
ATOM 1454 C CA . ARG A 1 194 ? -57.236 -15.483 26.763 1.00 81.75 194 ARG A CA 1
ATOM 1455 C C . ARG A 1 194 ? -57.679 -16.491 25.689 1.00 81.75 194 ARG A C 1
ATOM 1457 O O . ARG A 1 194 ? -57.909 -17.648 26.020 1.00 81.75 194 ARG A O 1
ATOM 1464 N N . ARG A 1 195 ? -57.703 -16.098 24.406 1.00 82.44 195 ARG A N 1
ATOM 1465 C CA . ARG A 1 195 ? -58.033 -16.958 23.244 1.00 82.44 195 ARG A CA 1
ATOM 1466 C C . ARG A 1 195 ? -56.851 -17.763 22.665 1.00 82.44 195 ARG A C 1
ATOM 1468 O O . ARG A 1 195 ? -56.962 -18.303 21.572 1.00 82.44 195 ARG A O 1
ATOM 1475 N N . ARG A 1 196 ? -55.728 -17.875 23.389 1.00 76.12 196 ARG A N 1
ATOM 1476 C CA . ARG A 1 196 ? -54.524 -18.644 22.994 1.00 76.12 196 ARG A CA 1
ATOM 1477 C C . ARG A 1 196 ? -53.846 -18.187 21.684 1.00 76.12 196 ARG A C 1
ATOM 1479 O O . ARG A 1 196 ? -53.201 -18.995 21.024 1.00 76.12 196 ARG A O 1
ATOM 1486 N N . LEU A 1 197 ? -53.894 -16.891 21.350 1.00 77.56 197 LEU A N 1
ATOM 1487 C CA . LEU A 1 197 ? -53.155 -16.292 20.221 1.00 77.56 197 LEU A CA 1
ATOM 1488 C C . LEU A 1 197 ? -51.948 -15.462 20.717 1.00 77.56 197 LEU A C 1
ATOM 1490 O O . LEU A 1 197 ? -51.998 -14.232 20.713 1.00 77.56 197 LEU A O 1
ATOM 1494 N N . PRO A 1 198 ? -50.850 -16.088 21.192 1.00 72.44 198 PRO A N 1
ATOM 1495 C CA . PRO A 1 198 ? -49.804 -15.391 21.938 1.00 72.44 198 PRO A CA 1
ATOM 1496 C C . PRO A 1 198 ? -48.983 -14.406 21.096 1.00 72.44 198 PRO A C 1
ATOM 1498 O O . PRO A 1 198 ? -48.608 -13.365 21.618 1.00 72.44 198 PRO A O 1
ATOM 1501 N N . ALA A 1 199 ? -48.705 -14.703 19.820 1.00 72.44 199 ALA A N 1
ATOM 1502 C CA . ALA A 1 199 ? -47.886 -13.833 18.968 1.00 72.44 199 ALA A CA 1
ATOM 1503 C C . ALA A 1 199 ? -48.623 -12.537 18.593 1.00 72.44 199 ALA A C 1
ATOM 1505 O O . ALA A 1 199 ? -48.074 -11.448 18.731 1.00 72.44 199 ALA A O 1
ATOM 1506 N N . THR A 1 200 ? -49.890 -12.654 18.194 1.00 75.69 200 THR A N 1
ATOM 1507 C CA . THR A 1 200 ? -50.747 -11.508 17.876 1.00 75.69 200 THR A CA 1
ATOM 1508 C C . THR A 1 200 ? -51.078 -10.692 19.127 1.00 75.69 200 THR A C 1
ATOM 1510 O O . THR A 1 200 ? -51.041 -9.471 19.067 1.00 75.69 200 THR A O 1
ATOM 1513 N N . ALA A 1 201 ? -51.325 -11.331 20.281 1.00 79.81 201 ALA A N 1
ATOM 1514 C CA . ALA A 1 201 ? -51.581 -10.624 21.540 1.00 79.81 201 ALA A CA 1
ATOM 1515 C C . ALA A 1 201 ? -50.381 -9.783 22.013 1.00 79.81 201 ALA A C 1
ATOM 1517 O O . ALA A 1 201 ? -50.580 -8.665 22.476 1.00 79.81 201 ALA A O 1
ATOM 1518 N N . GLU A 1 202 ? -49.145 -10.280 21.867 1.00 84.06 202 GLU A N 1
ATOM 1519 C CA . GLU A 1 202 ? -47.934 -9.495 22.168 1.00 84.06 202 GLU A CA 1
ATOM 1520 C C . GLU A 1 202 ? -47.736 -8.357 21.145 1.00 84.06 202 GLU A C 1
ATOM 1522 O O . GLU A 1 202 ? -47.377 -7.251 21.536 1.00 84.06 202 GLU A O 1
ATOM 1527 N N . GLY A 1 203 ? -48.046 -8.577 19.856 1.00 78.44 203 GLY A N 1
ATOM 1528 C CA . GLY A 1 203 ? -48.005 -7.527 18.825 1.00 78.44 203 GLY A CA 1
ATOM 1529 C C . GLY A 1 203 ? -49.006 -6.390 19.072 1.00 78.44 203 GLY A C 1
ATOM 1530 O O . GLY A 1 203 ? -48.645 -5.217 18.998 1.00 78.44 203 GLY A O 1
ATOM 1531 N N . VAL A 1 204 ? -50.243 -6.725 19.450 1.00 83.88 204 VAL A N 1
ATOM 1532 C CA . VAL A 1 204 ? -51.275 -5.740 19.818 1.00 83.88 204 VAL A CA 1
ATOM 1533 C C . VAL A 1 204 ? -50.946 -5.060 21.154 1.00 83.88 204 VAL A C 1
ATOM 1535 O O . VAL A 1 204 ? -51.201 -3.870 21.303 1.00 83.88 204 VAL A O 1
ATOM 1538 N N . ALA A 1 205 ? -50.322 -5.761 22.109 1.00 85.31 205 ALA A N 1
ATOM 1539 C CA . ALA A 1 205 ? -49.859 -5.153 23.359 1.00 85.31 205 ALA A CA 1
ATOM 1540 C C . ALA A 1 205 ? -48.765 -4.098 23.124 1.00 85.31 205 ALA A C 1
ATOM 1542 O O . ALA A 1 205 ? -48.802 -3.042 23.747 1.00 85.31 205 ALA A O 1
ATOM 1543 N N . ILE A 1 206 ? -47.823 -4.348 22.205 1.00 85.44 206 ILE A N 1
ATOM 1544 C CA . ILE A 1 206 ? -46.808 -3.357 21.807 1.00 85.44 206 ILE A CA 1
ATOM 1545 C C . ILE A 1 206 ? -47.476 -2.140 21.158 1.00 85.44 206 ILE A C 1
ATOM 1547 O O . ILE A 1 206 ? -47.162 -1.009 21.523 1.00 85.44 206 ILE A O 1
ATOM 1551 N N . PHE A 1 207 ? -48.432 -2.361 20.252 1.00 82.56 207 PHE A N 1
ATOM 1552 C CA . PHE A 1 207 ? -49.207 -1.280 19.639 1.00 82.56 207 PHE A CA 1
ATOM 1553 C C . PHE A 1 207 ? -49.950 -0.434 20.690 1.00 82.56 207 PHE A C 1
ATOM 1555 O O . PHE A 1 207 ? -49.870 0.790 20.663 1.00 82.56 207 PHE A O 1
ATOM 1562 N N . ALA A 1 208 ? -50.582 -1.072 21.681 1.00 87.19 208 ALA A N 1
ATOM 1563 C CA . ALA A 1 208 ? -51.260 -0.390 22.783 1.00 87.19 208 ALA A CA 1
ATOM 1564 C C . ALA A 1 208 ? -50.310 0.437 23.673 1.00 87.19 208 ALA A C 1
ATOM 1566 O O . ALA A 1 208 ? -50.674 1.524 24.112 1.00 87.19 208 ALA A O 1
ATOM 1567 N N . ILE A 1 209 ? -49.085 -0.045 23.921 1.00 89.88 209 ILE A N 1
ATOM 1568 C CA . ILE A 1 209 ? -48.055 0.707 24.661 1.00 89.88 209 ILE A CA 1
ATOM 1569 C C . ILE A 1 209 ? -47.655 1.978 23.898 1.00 89.88 209 ILE A C 1
ATOM 1571 O O . ILE A 1 209 ? -47.510 3.034 24.512 1.00 89.88 209 ILE A O 1
ATOM 1575 N N . VAL A 1 210 ? -47.499 1.894 22.570 1.00 85.56 210 VAL A N 1
ATOM 1576 C CA . VAL A 1 210 ? -47.189 3.059 21.722 1.00 85.56 210 VAL A CA 1
ATOM 1577 C C . VAL A 1 210 ? -48.326 4.077 21.768 1.00 85.56 210 VAL A C 1
ATOM 1579 O O . VAL A 1 210 ? -48.067 5.257 21.997 1.00 85.56 210 VAL A O 1
ATOM 1582 N N . LEU A 1 211 ? -49.573 3.624 21.616 1.00 84.94 211 LEU A N 1
ATOM 1583 C CA . LEU A 1 211 ? -50.743 4.498 21.702 1.00 84.94 211 LEU A CA 1
ATOM 1584 C C . LEU A 1 211 ? -50.846 5.200 23.063 1.00 84.94 211 LEU A C 1
ATOM 1586 O O . LEU A 1 211 ? -51.068 6.402 23.096 1.00 84.94 211 LEU A O 1
ATOM 1590 N N . LEU A 1 212 ? -50.570 4.510 24.176 1.00 90.25 212 LEU A N 1
ATOM 1591 C CA . LEU A 1 212 ? -50.621 5.125 25.507 1.00 90.25 212 LEU A CA 1
ATOM 1592 C C . LEU A 1 212 ? -49.594 6.261 25.688 1.00 90.25 212 LEU A C 1
ATOM 1594 O O . LEU A 1 212 ? -49.881 7.267 26.335 1.00 90.25 212 LEU A O 1
ATOM 1598 N N . TYR A 1 213 ? -48.389 6.129 25.125 1.00 90.12 213 TYR A N 1
ATOM 1599 C CA . TYR A 1 213 ? -47.404 7.218 25.162 1.00 90.12 213 TYR A CA 1
ATOM 1600 C C . TYR A 1 213 ? -47.748 8.359 24.199 1.00 90.12 213 TYR A C 1
ATOM 1602 O O . TYR A 1 213 ? -47.457 9.515 24.513 1.00 90.12 213 TYR A O 1
ATOM 1610 N N . LEU A 1 214 ? -48.395 8.063 23.067 1.00 83.81 214 LEU A N 1
ATOM 1611 C CA . LEU A 1 214 ? -48.969 9.089 22.192 1.00 83.81 214 LEU A CA 1
ATOM 1612 C C . LEU A 1 214 ? -50.112 9.840 22.890 1.00 83.81 214 LEU A C 1
ATOM 1614 O O . LEU A 1 214 ? -50.186 11.059 22.762 1.00 83.81 214 LEU A O 1
ATOM 1618 N N . ASP A 1 215 ? -50.925 9.153 23.695 1.00 85.06 215 ASP A N 1
ATOM 1619 C CA . ASP A 1 215 ? -51.963 9.772 24.525 1.00 85.06 215 ASP A CA 1
ATOM 1620 C C . ASP A 1 215 ? -51.349 10.699 25.581 1.00 85.06 215 ASP A C 1
ATOM 1622 O O . ASP A 1 215 ? -51.789 11.836 25.737 1.00 85.06 215 ASP A O 1
ATOM 1626 N N . ALA A 1 216 ? -50.276 10.272 26.256 1.00 88.06 216 ALA A N 1
ATOM 1627 C CA . ALA A 1 216 ? -49.542 11.132 27.187 1.00 88.06 216 ALA A CA 1
ATOM 1628 C C . ALA A 1 216 ? -48.941 12.367 26.487 1.00 88.06 216 ALA A C 1
ATOM 1630 O O . ALA A 1 216 ? -49.048 13.488 26.982 1.00 88.06 216 ALA A O 1
ATOM 1631 N N . PHE A 1 217 ? -48.367 12.196 25.293 1.00 84.56 217 PHE A N 1
ATOM 1632 C CA . PHE A 1 217 ? -47.904 13.326 24.487 1.00 84.56 217 PHE A CA 1
ATOM 1633 C C . PHE A 1 217 ? -49.059 14.272 24.123 1.00 84.56 217 PHE A C 1
ATOM 1635 O O . PHE A 1 217 ? -48.917 15.487 24.253 1.00 84.56 217 PHE A O 1
ATOM 1642 N N . ALA A 1 218 ? -50.215 13.731 23.727 1.00 80.12 218 ALA A N 1
ATOM 1643 C CA . ALA A 1 218 ? -51.400 14.508 23.382 1.00 80.12 218 ALA A CA 1
ATOM 1644 C C . ALA A 1 218 ? -51.982 15.271 24.585 1.00 80.12 218 ALA A C 1
ATOM 1646 O O . ALA A 1 218 ? -52.457 16.392 24.405 1.00 80.12 218 ALA A O 1
ATOM 1647 N N . ILE A 1 219 ? -51.914 14.719 25.803 1.00 85.62 219 ILE A N 1
ATOM 1648 C CA . ILE A 1 219 ? -52.337 15.404 27.038 1.00 85.62 219 ILE A CA 1
ATOM 1649 C C . ILE A 1 219 ? -51.518 16.673 27.258 1.00 85.62 219 ILE A C 1
ATOM 1651 O O . ILE A 1 219 ? -52.088 17.743 27.459 1.00 85.62 219 ILE A O 1
ATOM 1655 N N . ARG A 1 220 ? -50.187 16.578 27.165 1.00 84.62 220 ARG A N 1
ATOM 1656 C CA . ARG A 1 220 ? -49.311 17.745 27.318 1.00 84.62 220 ARG A CA 1
ATOM 1657 C C . ARG A 1 220 ? -49.406 18.708 26.132 1.00 84.62 220 ARG A C 1
ATOM 1659 O O . ARG A 1 220 ? -49.415 19.914 26.338 1.00 84.62 220 ARG A O 1
ATOM 1666 N N . GLY A 1 221 ? -49.466 18.187 24.905 1.00 81.81 221 GLY A N 1
ATOM 1667 C CA . GLY A 1 221 ? -49.495 18.987 23.677 1.00 81.81 221 GLY A CA 1
ATOM 1668 C C . GLY A 1 221 ? -50.776 19.804 23.493 1.00 81.81 221 GLY A C 1
ATOM 1669 O O . GLY A 1 221 ? -50.724 20.868 22.889 1.00 81.81 221 GLY A O 1
ATOM 1670 N N . ASN A 1 222 ? -51.902 19.336 24.042 1.00 78.81 222 ASN A N 1
ATOM 1671 C CA . ASN A 1 222 ? -53.179 20.059 24.039 1.00 78.81 222 ASN A CA 1
ATOM 1672 C C . ASN A 1 222 ? -53.464 20.790 25.363 1.00 78.81 222 ASN A C 1
ATOM 1674 O O . ASN A 1 222 ? -54.594 21.216 25.579 1.00 78.81 222 ASN A O 1
ATOM 1678 N N . ASP A 1 223 ? -52.473 20.879 26.257 1.00 83.75 223 ASP A N 1
ATOM 1679 C CA . ASP A 1 223 ? -52.589 21.495 27.585 1.00 83.75 223 ASP A CA 1
ATOM 1680 C C . ASP A 1 223 ? -53.804 21.016 28.409 1.00 83.75 223 ASP A C 1
ATOM 1682 O O . ASP A 1 223 ? -54.437 21.759 29.163 1.00 83.75 223 ASP A O 1
ATOM 1686 N N . LEU A 1 224 ? -54.158 19.735 28.274 1.00 79.06 224 LEU A N 1
ATOM 1687 C CA . LEU A 1 224 ? -55.252 19.153 29.044 1.00 79.06 224 LEU A CA 1
ATOM 1688 C C . LEU A 1 224 ? -54.881 19.183 30.534 1.00 79.06 224 LEU A C 1
ATOM 1690 O O . LEU A 1 224 ? -53.804 18.726 30.917 1.00 79.06 224 LEU A O 1
ATOM 1694 N N . LEU A 1 225 ? -55.781 19.709 31.374 1.00 80.56 225 LEU A N 1
ATOM 1695 C CA . LEU A 1 225 ? -55.585 19.878 32.825 1.00 80.56 225 LEU A CA 1
ATOM 1696 C C . LEU A 1 225 ? -54.406 20.803 33.211 1.00 80.56 225 LEU A C 1
ATOM 1698 O O . LEU A 1 225 ? -53.869 20.670 34.309 1.00 80.56 225 LEU A O 1
ATOM 1702 N N . GLY A 1 226 ? -53.981 21.722 32.333 1.00 80.94 226 GLY A N 1
ATOM 1703 C CA . GLY A 1 226 ? -52.849 22.623 32.601 1.00 80.94 226 GLY A CA 1
ATOM 1704 C C . GLY A 1 226 ? -51.483 21.922 32.563 1.00 80.94 226 GLY A C 1
ATOM 1705 O O . GLY A 1 226 ? -50.509 22.388 33.160 1.00 80.94 226 GLY A O 1
ATOM 1706 N N . ALA A 1 227 ? -51.398 20.762 31.905 1.00 83.44 227 ALA A N 1
ATOM 1707 C CA . ALA A 1 227 ? -50.189 19.946 31.853 1.00 83.44 227 ALA A CA 1
ATOM 1708 C C . ALA A 1 227 ? -49.002 20.639 31.155 1.00 83.44 227 ALA A C 1
ATOM 1710 O O . ALA A 1 227 ? -47.850 20.312 31.463 1.00 83.44 227 ALA A O 1
ATOM 1711 N N . ALA A 1 228 ? -49.238 21.591 30.248 1.00 80.81 228 ALA A N 1
ATOM 1712 C CA . ALA A 1 228 ? -48.180 22.321 29.553 1.00 80.81 228 ALA A CA 1
ATOM 1713 C C . ALA A 1 228 ? -47.429 23.294 30.480 1.00 80.81 228 ALA A C 1
ATOM 1715 O O . ALA A 1 228 ? -46.246 23.544 30.247 1.00 80.81 228 ALA A O 1
ATOM 1716 N N . ALA A 1 229 ? -48.066 23.767 31.560 1.00 81.69 229 ALA A N 1
ATOM 1717 C CA . ALA A 1 229 ? -47.458 24.666 32.548 1.00 81.69 229 ALA A CA 1
ATOM 1718 C C . ALA A 1 229 ? -46.401 23.981 33.439 1.00 81.69 229 ALA A C 1
ATOM 1720 O O . ALA A 1 229 ? -45.589 24.647 34.081 1.00 81.69 229 ALA A O 1
ATOM 1721 N N . THR A 1 230 ? -46.387 22.647 33.488 1.00 83.62 230 THR A N 1
ATOM 1722 C CA . THR A 1 230 ? -45.411 21.877 34.275 1.00 83.62 230 THR A CA 1
ATOM 1723 C C . THR A 1 230 ? -44.093 21.690 33.519 1.00 83.62 230 THR A C 1
ATOM 1725 O O . THR A 1 230 ? -44.098 21.463 32.305 1.00 83.62 230 THR A O 1
ATOM 1728 N N . ASP A 1 231 ? -42.949 21.711 34.218 1.00 86.12 231 ASP A N 1
ATOM 1729 C CA . ASP A 1 231 ? -41.642 21.437 33.597 1.00 86.12 231 ASP A CA 1
ATOM 1730 C C . ASP A 1 231 ? -41.660 20.104 32.827 1.00 86.12 231 ASP A C 1
ATOM 1732 O O . ASP A 1 231 ? -42.207 19.096 33.285 1.00 86.12 231 ASP A O 1
ATOM 1736 N N . ALA A 1 232 ? -41.064 20.094 31.633 1.00 86.69 232 ALA A N 1
ATOM 1737 C CA . ALA A 1 232 ? -41.109 18.949 30.727 1.00 86.69 232 ALA A CA 1
ATOM 1738 C C . ALA A 1 232 ? -40.494 17.696 31.348 1.00 86.69 232 ALA A C 1
ATOM 1740 O O . ALA A 1 232 ? -41.032 16.598 31.192 1.00 86.69 232 ALA A O 1
ATOM 1741 N N . ARG A 1 233 ? -39.398 17.859 32.094 1.00 89.50 233 ARG A N 1
ATOM 1742 C CA . ARG A 1 233 ? -38.716 16.748 32.767 1.00 89.50 233 ARG A CA 1
ATOM 1743 C C . ARG A 1 233 ? -39.559 16.213 33.917 1.00 89.50 233 ARG A C 1
ATOM 1745 O O . ARG A 1 233 ? -39.686 14.998 34.053 1.00 89.50 233 ARG A O 1
ATOM 1752 N N . ALA A 1 234 ? -40.187 17.103 34.687 1.00 89.69 234 ALA A N 1
ATOM 1753 C CA . ALA A 1 234 ? -41.080 16.725 35.777 1.00 89.69 234 ALA A CA 1
ATOM 1754 C C . ALA A 1 234 ? -42.305 15.939 35.273 1.00 89.69 234 ALA A C 1
ATOM 1756 O O . ALA A 1 234 ? -42.613 14.868 35.796 1.00 89.69 234 ALA A O 1
ATOM 1757 N N . TYR A 1 235 ? -42.961 16.420 34.214 1.00 92.12 235 TYR A N 1
ATOM 1758 C CA . TYR A 1 235 ? -44.114 15.750 33.608 1.00 92.12 235 TYR A CA 1
ATOM 1759 C C . TYR A 1 235 ? -43.777 14.357 33.078 1.00 92.12 235 TYR A C 1
ATOM 1761 O O . TYR A 1 235 ? -44.461 13.386 33.404 1.00 92.12 235 TYR A O 1
ATOM 1769 N N . TRP A 1 236 ? -42.711 14.237 32.278 1.00 93.12 236 TRP A N 1
ATOM 1770 C CA . TRP A 1 236 ? -42.303 12.944 31.728 1.00 93.12 236 TRP A CA 1
ATOM 1771 C C . TRP A 1 236 ? -41.769 12.005 32.814 1.00 93.12 236 TRP A C 1
ATOM 1773 O O . TRP A 1 236 ? -42.026 10.806 32.748 1.00 93.12 236 TRP A O 1
ATOM 1783 N N . GLY A 1 237 ? -41.110 12.532 33.849 1.00 92.31 237 GLY A N 1
ATOM 1784 C CA . GLY A 1 237 ? -40.701 11.764 35.024 1.00 92.31 237 GLY A CA 1
ATOM 1785 C C . GLY A 1 237 ? -41.890 11.118 35.740 1.00 92.31 237 GLY A C 1
ATOM 1786 O O . GLY A 1 237 ? -41.910 9.899 35.921 1.00 92.31 237 GLY A O 1
ATOM 1787 N N . TRP A 1 238 ? -42.926 11.903 36.057 1.00 92.75 238 TRP A N 1
ATOM 1788 C CA . TRP A 1 238 ? -44.168 11.385 36.644 1.00 92.75 238 TRP A CA 1
ATOM 1789 C C . TRP A 1 238 ? -44.906 10.425 35.709 1.00 92.75 238 TRP A C 1
ATOM 1791 O O . TRP A 1 238 ? -45.314 9.347 36.139 1.00 92.75 238 TRP A O 1
ATOM 1801 N N . THR A 1 239 ? -45.021 10.767 34.424 1.00 93.94 239 THR A N 1
ATOM 1802 C CA . THR A 1 239 ? -45.677 9.928 33.410 1.00 93.94 239 THR A CA 1
ATOM 1803 C C . THR A 1 239 ? -45.019 8.553 33.317 1.00 93.94 239 THR A C 1
ATOM 1805 O O . THR A 1 239 ? -45.710 7.535 33.334 1.00 93.94 239 THR A O 1
ATOM 1808 N N . LEU A 1 240 ? -43.684 8.489 33.268 1.00 94.19 240 LEU A N 1
ATOM 1809 C CA . LEU A 1 240 ? -42.951 7.224 33.202 1.00 94.19 240 LEU A CA 1
ATOM 1810 C C . LEU A 1 240 ? -43.095 6.402 34.483 1.00 94.19 240 LEU A C 1
ATOM 1812 O O . LEU A 1 240 ? -43.257 5.192 34.388 1.00 94.19 240 LEU A O 1
ATOM 1816 N N . ILE A 1 241 ? -43.092 7.022 35.666 1.00 93.00 241 ILE A N 1
ATOM 1817 C CA . ILE A 1 241 ? -43.286 6.300 36.933 1.00 93.00 241 ILE A CA 1
ATOM 1818 C C . ILE A 1 241 ? -44.707 5.730 37.030 1.00 93.00 241 ILE A C 1
ATOM 1820 O O . ILE A 1 241 ? -44.873 4.551 37.343 1.00 93.00 241 ILE A O 1
ATOM 1824 N N . ILE A 1 242 ? -45.730 6.533 36.721 1.00 93.12 242 ILE A N 1
ATOM 1825 C CA . ILE A 1 242 ? -47.138 6.114 36.786 1.00 93.12 242 ILE A CA 1
ATOM 1826 C C . ILE A 1 242 ? -47.414 5.009 35.758 1.00 93.12 242 ILE A C 1
ATOM 1828 O O . ILE A 1 242 ? -47.968 3.964 36.106 1.00 93.12 242 ILE A O 1
ATOM 1832 N N . THR A 1 243 ? -46.976 5.190 34.506 1.00 93.06 243 THR A N 1
ATOM 1833 C CA . THR A 1 243 ? -47.134 4.167 33.456 1.00 93.06 243 THR A CA 1
ATOM 1834 C C . THR A 1 243 ? -46.309 2.915 33.744 1.00 93.06 243 THR A C 1
ATOM 1836 O O . THR A 1 243 ? -46.801 1.817 33.503 1.00 93.06 243 THR A O 1
ATOM 1839 N N . ALA A 1 244 ? -45.113 3.029 34.335 1.00 90.44 244 ALA A N 1
ATOM 1840 C CA . ALA A 1 244 ? -44.325 1.876 34.767 1.00 90.44 244 ALA A CA 1
ATOM 1841 C C . ALA A 1 244 ? -45.075 1.023 35.796 1.00 90.44 244 ALA A C 1
ATOM 1843 O O . ALA A 1 244 ? -45.182 -0.194 35.631 1.00 90.44 244 ALA A O 1
ATOM 1844 N N . ILE A 1 245 ? -45.642 1.657 36.827 1.00 89.50 245 ILE A N 1
ATOM 1845 C CA . ILE A 1 245 ? -46.461 0.978 37.841 1.00 89.50 245 ILE A CA 1
ATOM 1846 C C . ILE A 1 245 ? -47.691 0.334 37.179 1.00 89.50 245 ILE A C 1
ATOM 1848 O O . ILE A 1 245 ? -47.980 -0.841 37.425 1.00 89.50 245 ILE A O 1
ATOM 1852 N N . GLY A 1 246 ? -48.367 1.061 36.283 1.00 89.94 246 GLY A N 1
ATOM 1853 C CA . GLY A 1 246 ? -49.526 0.574 35.532 1.00 89.94 246 GLY A CA 1
ATOM 1854 C C . GLY A 1 246 ? -49.216 -0.627 34.632 1.00 89.94 246 GLY A C 1
ATOM 1855 O O . GLY A 1 246 ? -49.960 -1.606 34.628 1.00 89.94 246 GLY A O 1
ATOM 1856 N N . PHE A 1 247 ? -48.093 -0.616 33.915 1.00 90.62 247 PHE A N 1
ATOM 1857 C CA . PHE A 1 247 ? -47.668 -1.718 33.051 1.00 90.62 247 PHE A CA 1
ATOM 1858 C C . PHE A 1 247 ? -47.219 -2.953 33.837 1.00 90.62 247 PHE A C 1
ATOM 1860 O O . PHE A 1 247 ? -47.533 -4.081 33.442 1.00 90.62 247 PHE A O 1
ATOM 1867 N N . VAL A 1 248 ? -46.554 -2.768 34.982 1.00 86.44 248 VAL A N 1
ATOM 1868 C CA . VAL A 1 248 ? -46.228 -3.874 35.895 1.00 86.44 248 VAL A CA 1
ATOM 1869 C C . VAL A 1 248 ? -47.516 -4.500 36.442 1.00 86.44 248 VAL A C 1
ATOM 1871 O O . VAL A 1 248 ? -47.656 -5.724 36.415 1.00 86.44 248 VAL A O 1
ATOM 1874 N N . ALA A 1 249 ? -48.511 -3.696 36.829 1.00 86.38 249 ALA A N 1
ATOM 1875 C CA . ALA A 1 249 ? -49.824 -4.205 37.222 1.00 86.38 249 ALA A CA 1
ATOM 1876 C C . ALA A 1 249 ? -50.530 -4.937 36.061 1.00 86.38 249 ALA A C 1
ATOM 1878 O O . ALA A 1 249 ? -50.982 -6.074 36.223 1.00 86.38 249 ALA A O 1
ATOM 1879 N N . TRP A 1 250 ? -50.560 -4.344 34.863 1.00 88.69 250 TRP A N 1
ATOM 1880 C CA . TRP A 1 250 ? -51.210 -4.920 33.682 1.00 88.69 250 TRP A CA 1
ATOM 1881 C C . TRP A 1 250 ? -50.586 -6.251 33.253 1.00 88.69 250 TRP A C 1
ATOM 1883 O O . TRP A 1 250 ? -51.311 -7.208 32.964 1.00 88.69 250 TRP A O 1
ATOM 1893 N N . SER A 1 251 ? -49.256 -6.356 33.260 1.00 87.00 251 SER A N 1
ATOM 1894 C CA . SER A 1 251 ? -48.551 -7.606 32.948 1.00 87.00 251 SER A CA 1
ATOM 1895 C C . SER A 1 251 ? -48.906 -8.730 33.924 1.00 87.00 251 SER A C 1
ATOM 1897 O O . SER A 1 251 ? -49.097 -9.875 33.508 1.00 87.00 251 SER A O 1
ATOM 1899 N N . ARG A 1 252 ? -49.104 -8.398 35.208 1.00 82.75 252 ARG A N 1
ATOM 1900 C CA . ARG A 1 252 ? -49.495 -9.352 36.251 1.00 82.75 252 ARG A CA 1
ATOM 1901 C C . ARG A 1 252 ? -50.918 -9.877 36.051 1.00 82.75 252 ARG A C 1
ATOM 1903 O O . ARG A 1 252 ? -51.133 -11.083 36.161 1.00 82.75 252 ARG A O 1
ATOM 1910 N N . PHE A 1 253 ? -51.870 -9.009 35.702 1.00 83.56 253 PHE A N 1
ATOM 1911 C CA . PHE A 1 253 ? -53.266 -9.407 35.466 1.00 83.56 253 PHE A CA 1
ATOM 1912 C C . PHE A 1 253 ? -53.483 -10.133 34.128 1.00 83.56 253 PHE A C 1
ATOM 1914 O O . PHE A 1 253 ? -54.311 -11.039 34.044 1.00 83.56 253 PHE A O 1
ATOM 1921 N N . SER A 1 254 ? -52.745 -9.766 33.075 1.00 83.62 254 SER A N 1
ATOM 1922 C CA . SER A 1 254 ? -52.931 -10.306 31.715 1.00 83.62 254 SER A CA 1
ATOM 1923 C C . SER A 1 254 ? -51.985 -11.458 31.346 1.00 83.62 254 SER A C 1
ATOM 1925 O O . SER A 1 254 ? -52.222 -12.154 30.356 1.00 83.62 254 SER A O 1
ATOM 1927 N N . ARG A 1 255 ? -50.918 -11.687 32.128 1.00 80.62 255 ARG A N 1
ATOM 1928 C CA . ARG A 1 255 ? -49.817 -12.628 31.827 1.00 80.62 255 ARG A CA 1
ATOM 1929 C C . ARG A 1 255 ? -49.127 -12.364 30.472 1.00 80.62 255 ARG A C 1
ATOM 1931 O O . ARG A 1 255 ? -48.620 -13.305 29.844 1.00 80.62 255 ARG A O 1
ATOM 1938 N N . LEU A 1 256 ? -49.140 -11.109 30.012 1.00 83.81 256 LEU A N 1
ATOM 1939 C CA . LEU A 1 256 ? -48.380 -10.612 28.857 1.00 83.81 256 LEU A CA 1
ATOM 1940 C C . LEU A 1 256 ? -46.963 -10.227 29.290 1.00 83.81 256 LEU A C 1
ATOM 1942 O O . LEU A 1 256 ? -46.779 -9.691 30.382 1.00 83.81 256 LEU A O 1
ATOM 1946 N N . ARG A 1 257 ? -45.958 -10.487 28.445 1.00 82.75 257 ARG A N 1
ATOM 1947 C CA . ARG A 1 257 ? -44.555 -10.190 28.785 1.00 82.75 257 ARG A CA 1
ATOM 1948 C C . ARG A 1 257 ? -44.143 -8.771 28.408 1.00 82.75 257 ARG A C 1
ATOM 1950 O O . ARG A 1 257 ? -43.398 -8.155 29.168 1.00 82.75 257 ARG A O 1
ATOM 1957 N N . ALA A 1 258 ? -44.626 -8.247 27.278 1.00 84.44 258 ALA A N 1
ATOM 1958 C CA . ALA A 1 258 ? -44.231 -6.922 26.796 1.00 84.44 258 ALA A CA 1
ATOM 1959 C C . ALA A 1 258 ? -44.479 -5.780 27.810 1.00 84.44 258 ALA A C 1
ATOM 1961 O O . ALA A 1 258 ? -43.536 -5.026 28.059 1.00 84.44 258 ALA A O 1
ATOM 1962 N N . PRO A 1 259 ? -45.647 -5.669 28.483 1.00 86.50 259 PRO A N 1
ATOM 1963 C CA . PRO A 1 259 ? -45.877 -4.584 29.441 1.00 86.50 259 PRO A CA 1
ATOM 1964 C C . PRO A 1 259 ? -44.959 -4.668 30.670 1.00 86.50 259 PRO A C 1
ATOM 1966 O O . PRO A 1 259 ? -44.462 -3.649 31.139 1.00 86.50 259 PRO A O 1
ATOM 1969 N N . GLY A 1 260 ? -44.656 -5.876 31.158 1.00 84.19 260 GLY A N 1
ATOM 1970 C CA . GLY A 1 260 ? -43.775 -6.061 32.317 1.00 84.19 260 GLY A CA 1
ATOM 1971 C C . GLY A 1 260 ? -42.359 -5.564 32.028 1.00 84.19 260 GLY A C 1
ATOM 1972 O O . GLY A 1 260 ? -41.811 -4.766 32.784 1.00 84.19 260 GLY A O 1
ATOM 1973 N N . ILE A 1 261 ? -41.800 -5.949 30.875 1.00 85.12 261 ILE A N 1
ATOM 1974 C CA . ILE A 1 261 ? -40.465 -5.512 30.438 1.00 85.12 261 ILE A CA 1
ATOM 1975 C C . ILE A 1 261 ? -40.400 -3.986 30.300 1.00 85.12 261 ILE A C 1
ATOM 1977 O O . ILE A 1 261 ? -39.450 -3.379 30.791 1.00 85.12 261 ILE A O 1
ATOM 1981 N N . VAL A 1 262 ? -41.407 -3.367 29.670 1.00 88.69 262 VAL A N 1
ATOM 1982 C CA . VAL A 1 262 ? -41.453 -1.906 29.493 1.00 88.69 262 VAL A CA 1
ATOM 1983 C C . VAL A 1 262 ? -41.570 -1.197 30.839 1.00 88.69 262 VAL A C 1
ATOM 1985 O O . VAL A 1 262 ? -40.814 -0.264 31.082 1.00 88.69 262 VAL A O 1
ATOM 1988 N N . GLY A 1 263 ? -42.428 -1.669 31.747 1.00 86.75 263 GLY A N 1
ATOM 1989 C CA . GLY A 1 263 ? -42.589 -1.044 33.061 1.00 86.75 263 GLY A CA 1
ATOM 1990 C C . GLY A 1 263 ? -41.314 -1.069 33.912 1.00 86.75 263 GLY A C 1
ATOM 1991 O O . GLY A 1 263 ? -40.941 -0.058 34.504 1.00 86.75 263 GLY A O 1
ATOM 1992 N N . PHE A 1 264 ? -40.577 -2.185 33.924 1.00 83.38 264 PHE A N 1
ATOM 1993 C CA . PHE A 1 264 ? -39.281 -2.244 34.617 1.00 83.38 264 PHE A CA 1
ATOM 1994 C C . PHE A 1 264 ? -38.181 -1.430 33.919 1.00 83.38 264 PHE A C 1
ATOM 1996 O O . PHE A 1 264 ? -37.258 -0.961 34.587 1.00 83.38 264 PHE A O 1
ATOM 2003 N N . ALA A 1 265 ? -38.265 -1.242 32.599 1.00 86.94 265 ALA A N 1
ATOM 2004 C CA . ALA A 1 265 ? -37.320 -0.418 31.851 1.00 86.94 265 ALA A CA 1
ATOM 2005 C C . ALA A 1 265 ? -37.512 1.086 32.104 1.00 86.94 265 ALA A C 1
ATOM 2007 O O . ALA A 1 265 ? -36.530 1.825 32.110 1.00 86.94 265 ALA A O 1
ATOM 2008 N N . THR A 1 266 ? -38.751 1.546 32.311 1.00 90.31 266 THR A N 1
ATOM 2009 C CA . THR A 1 266 ? -39.091 2.978 32.347 1.00 90.31 266 THR A CA 1
ATOM 2010 C C . THR A 1 266 ? -39.100 3.603 33.741 1.00 90.31 266 THR A C 1
ATOM 2012 O O . THR A 1 266 ? -38.900 4.813 33.847 1.00 90.31 266 THR A O 1
ATOM 2015 N N . PHE A 1 267 ? -39.235 2.817 34.817 1.00 91.12 267 PHE A N 1
ATOM 2016 C CA . PHE A 1 267 ? -39.269 3.355 36.185 1.00 91.12 267 PHE A CA 1
ATOM 2017 C C . PHE A 1 267 ? -37.996 4.130 36.567 1.00 91.12 267 PHE A C 1
ATOM 2019 O O . PHE A 1 267 ? -38.072 5.276 37.007 1.00 91.12 267 PHE A O 1
ATOM 2026 N N . ALA A 1 268 ? -36.816 3.524 36.392 1.00 91.50 268 ALA A N 1
ATOM 2027 C CA . ALA A 1 268 ? -35.553 4.151 36.784 1.00 91.50 268 ALA A CA 1
ATOM 2028 C C . ALA A 1 268 ? -35.243 5.434 35.981 1.00 91.50 268 ALA A C 1
ATOM 2030 O O . ALA A 1 268 ? -34.903 6.437 36.613 1.00 91.50 268 ALA A O 1
ATOM 2031 N N . PRO A 1 269 ? -35.418 5.470 34.641 1.00 93.06 269 PRO A N 1
ATOM 2032 C CA . PRO A 1 269 ? -35.351 6.715 33.873 1.00 93.06 269 PRO A CA 1
ATOM 2033 C C . PRO A 1 269 ? -36.374 7.768 34.320 1.00 93.06 269 PRO A C 1
ATOM 2035 O O . PRO A 1 269 ? -36.051 8.952 34.331 1.00 93.06 269 PRO A O 1
ATOM 2038 N N . GLY A 1 270 ? -37.580 7.359 34.735 1.00 91.94 270 GLY A N 1
ATOM 2039 C CA . GLY A 1 270 ? -38.590 8.268 35.287 1.00 91.94 270 GLY A CA 1
ATOM 2040 C C . GLY A 1 270 ? -38.118 8.975 36.562 1.00 91.94 270 GLY A C 1
ATOM 2041 O O . GLY A 1 270 ? -38.213 10.198 36.661 1.00 91.94 270 GLY A O 1
ATOM 2042 N N . VAL A 1 271 ? -37.512 8.234 37.499 1.00 93.50 271 VAL A N 1
ATOM 2043 C CA . VAL A 1 271 ? -36.887 8.811 38.708 1.00 93.50 271 VAL A CA 1
ATOM 2044 C C . VAL A 1 271 ? -35.712 9.723 38.344 1.00 93.50 271 VAL A C 1
ATOM 2046 O O . VAL A 1 271 ? -35.556 10.792 38.933 1.00 93.50 271 VAL A O 1
ATOM 2049 N N . GLY A 1 272 ? -34.918 9.339 37.342 1.00 92.38 272 GLY A N 1
ATOM 2050 C CA . GLY A 1 272 ? -33.859 10.179 36.789 1.00 92.38 272 GLY A CA 1
ATOM 2051 C C . GLY A 1 272 ? -34.368 11.525 36.280 1.00 92.38 272 GLY A C 1
ATOM 2052 O O . GLY A 1 272 ? -33.792 12.559 36.612 1.00 92.38 272 GLY A O 1
ATOM 2053 N N . LEU A 1 273 ? -35.445 11.533 35.486 1.00 92.75 273 LEU A N 1
ATOM 2054 C CA . LEU A 1 273 ? -36.032 12.762 34.937 1.00 92.75 273 LEU A CA 1
ATOM 2055 C C . LEU A 1 273 ? -36.611 13.661 36.029 1.00 92.75 273 LEU A C 1
ATOM 2057 O O . LEU A 1 273 ? -36.438 14.877 35.961 1.00 92.75 273 LEU A O 1
ATOM 2061 N N . LEU A 1 274 ? -37.229 13.077 37.062 1.00 91.06 274 LEU A N 1
ATOM 2062 C CA . LEU A 1 274 ? -37.659 13.841 38.231 1.00 91.06 274 LEU A CA 1
ATOM 2063 C C . LEU A 1 274 ? -36.468 14.479 38.946 1.00 91.06 274 LEU A C 1
ATOM 2065 O O . LEU A 1 274 ? -36.493 15.681 39.184 1.00 91.06 274 LEU A O 1
ATOM 2069 N N . ALA A 1 275 ? -35.395 13.735 39.221 1.00 90.50 275 ALA A N 1
ATOM 2070 C CA . ALA A 1 275 ? -34.195 14.308 39.834 1.00 90.50 275 ALA A CA 1
ATOM 2071 C C . ALA A 1 275 ? -33.576 15.423 38.969 1.00 90.50 275 ALA A C 1
ATOM 2073 O O . ALA A 1 275 ? -33.152 16.451 39.488 1.00 90.50 275 ALA A O 1
ATOM 2074 N N . ALA A 1 276 ? -33.579 15.259 37.645 1.00 89.75 276 ALA A N 1
ATOM 2075 C CA . ALA A 1 276 ? -33.086 16.257 36.698 1.00 89.75 276 ALA A CA 1
ATOM 2076 C C . ALA A 1 276 ? -33.983 17.504 36.565 1.00 89.75 276 ALA A C 1
ATOM 2078 O O . ALA A 1 276 ? -33.513 18.531 36.083 1.00 89.75 276 ALA A O 1
ATOM 2079 N N . SER A 1 277 ? -35.256 17.444 36.970 1.00 87.00 277 SER A N 1
ATOM 2080 C CA . SER A 1 277 ? -36.124 18.631 37.063 1.00 87.00 277 SER A CA 1
ATOM 2081 C C . SER A 1 277 ? -35.755 19.538 38.243 1.00 87.00 277 SER A C 1
ATOM 2083 O O . SER A 1 277 ? -35.987 20.744 38.198 1.00 87.00 277 SER A O 1
ATOM 2085 N N . LEU A 1 278 ? -35.100 18.990 39.277 1.00 84.00 278 LEU A N 1
ATOM 2086 C CA . LEU A 1 278 ? -34.626 19.776 40.422 1.00 84.00 278 LEU A CA 1
ATOM 2087 C C . LEU A 1 278 ? -33.510 20.752 40.030 1.00 84.00 278 LEU A C 1
ATOM 2089 O O . LEU A 1 278 ? -33.292 21.732 40.735 1.00 84.00 278 LEU A O 1
ATOM 2093 N N . THR A 1 279 ? -32.830 20.520 38.900 1.00 81.31 279 THR A N 1
ATOM 2094 C CA . THR A 1 279 ? -31.825 21.458 38.385 1.00 81.31 279 THR A CA 1
ATOM 2095 C C . THR A 1 279 ? -32.449 22.651 37.659 1.00 81.31 279 THR A C 1
ATOM 2097 O O . THR A 1 279 ? -31.775 23.659 37.510 1.00 81.31 279 THR A O 1
ATOM 2100 N N . SER A 1 280 ? -33.715 22.586 37.227 1.00 72.88 280 SER A N 1
ATOM 2101 C CA . SER A 1 280 ? -34.395 23.643 36.454 1.00 72.88 280 SER A CA 1
ATOM 2102 C C . SER A 1 280 ? -35.460 24.436 37.231 1.00 72.88 280 SER A C 1
ATOM 2104 O O . SER A 1 280 ? -36.009 25.387 36.682 1.00 72.88 280 SER A O 1
ATOM 2106 N N . GLY A 1 281 ? -35.778 24.064 38.478 1.00 65.75 281 GLY A N 1
ATOM 2107 C CA . GLY A 1 281 ? -36.871 24.666 39.259 1.00 65.75 281 GLY A CA 1
ATOM 2108 C C . GLY A 1 281 ? -36.498 25.899 40.111 1.00 65.75 281 GLY A C 1
ATOM 2109 O O . GLY A 1 281 ? -35.319 26.189 40.299 1.00 65.75 281 GLY A O 1
ATOM 2110 N N . PRO A 1 282 ? -37.490 26.585 40.723 1.00 58.28 282 PRO A N 1
ATOM 2111 C CA . PRO A 1 282 ? -37.273 27.743 41.612 1.00 58.28 282 PRO A CA 1
ATOM 2112 C C . PRO A 1 282 ? -36.438 27.426 42.866 1.00 58.28 282 PRO A C 1
ATOM 2114 O O . PRO A 1 282 ? -35.876 28.320 43.487 1.00 58.28 282 PRO A O 1
ATOM 2117 N N . LEU A 1 283 ? -36.353 26.141 43.230 1.00 54.06 283 LEU A N 1
ATOM 2118 C CA . LEU A 1 283 ? -35.538 25.607 44.327 1.00 54.06 283 LEU A CA 1
ATOM 2119 C C . LEU A 1 283 ? -34.061 25.386 43.939 1.00 54.06 283 LEU A C 1
ATOM 2121 O O . LEU A 1 283 ? -33.280 24.940 44.774 1.00 54.06 283 LEU A O 1
ATOM 2125 N N . ALA A 1 284 ? -33.650 25.678 42.699 1.00 60.06 284 ALA A N 1
ATOM 2126 C CA . ALA A 1 284 ? -32.290 25.447 42.193 1.00 60.06 284 ALA A CA 1
ATOM 2127 C C . ALA A 1 284 ? -31.244 26.464 42.704 1.00 60.06 284 ALA A C 1
ATOM 2129 O O . ALA A 1 284 ? -30.218 26.679 42.059 1.00 60.06 284 ALA A O 1
ATOM 2130 N N . THR A 1 285 ? -31.463 27.083 43.868 1.00 50.69 285 THR A N 1
ATOM 2131 C CA . THR A 1 285 ? -30.707 28.233 44.400 1.00 50.69 285 THR A CA 1
ATOM 2132 C C . THR A 1 285 ? -29.242 27.951 44.786 1.00 50.69 285 THR A C 1
ATOM 2134 O O . THR A 1 285 ? -28.598 28.805 45.384 1.00 50.69 285 THR A O 1
ATOM 2137 N N . GLY A 1 286 ? -28.665 26.808 44.392 1.00 55.59 286 GLY A N 1
ATOM 2138 C CA . GLY A 1 286 ? -27.249 26.480 44.618 1.00 55.59 286 GLY A CA 1
ATOM 2139 C C . GLY A 1 286 ? -26.553 25.631 43.542 1.00 55.59 286 GLY A C 1
ATOM 2140 O O . GLY A 1 286 ? -25.330 25.534 43.561 1.00 55.59 286 GLY A O 1
ATOM 2141 N N . LEU A 1 287 ? -27.271 25.039 42.576 1.00 57.38 287 LEU A N 1
ATOM 2142 C CA . LEU A 1 287 ? -26.666 24.317 41.445 1.00 57.38 287 LEU A CA 1
ATOM 2143 C C . LEU A 1 287 ? -26.967 25.066 40.146 1.00 57.38 287 LEU A C 1
ATOM 2145 O O . LEU A 1 287 ? -28.101 25.044 39.671 1.00 57.38 287 LEU A O 1
ATOM 2149 N N . ARG A 1 288 ? -25.954 25.669 39.508 1.00 60.34 288 ARG A N 1
ATOM 2150 C CA . ARG A 1 288 ? -26.118 26.129 38.121 1.00 60.34 288 ARG A CA 1
ATOM 2151 C C . ARG A 1 288 ? -26.445 24.926 37.232 1.00 60.34 288 ARG A C 1
ATOM 2153 O O . ARG A 1 288 ? -25.692 23.948 37.164 1.00 60.34 288 ARG A O 1
ATOM 2160 N N . ALA A 1 289 ? -27.572 25.019 36.536 1.00 67.25 289 ALA A N 1
ATOM 2161 C CA . ALA A 1 289 ? -28.035 24.035 35.571 1.00 67.25 289 ALA A CA 1
ATOM 2162 C C . ALA A 1 289 ? -27.190 24.099 34.293 1.00 67.25 289 ALA A C 1
ATOM 2164 O O . ALA A 1 289 ? -27.608 24.641 33.273 1.00 67.25 289 ALA A O 1
ATOM 2165 N N . THR A 1 290 ? -25.974 23.565 34.334 1.00 77.31 290 THR A N 1
ATOM 2166 C CA . THR A 1 290 ? -25.232 23.281 33.111 1.00 77.31 290 THR A CA 1
ATOM 2167 C C . THR A 1 290 ? -25.746 21.968 32.515 1.00 77.31 290 THR A C 1
ATOM 2169 O O . THR A 1 290 ? -26.335 21.116 33.197 1.00 77.31 290 THR A O 1
ATOM 2172 N N . ALA A 1 291 ? -25.553 21.794 31.208 1.00 81.81 291 ALA A N 1
ATOM 2173 C CA . ALA A 1 291 ? -25.859 20.530 30.546 1.00 81.81 291 ALA A CA 1
ATOM 2174 C C . ALA A 1 291 ? -25.212 19.317 31.261 1.00 81.81 291 ALA A C 1
ATOM 2176 O O . ALA A 1 291 ? -25.945 18.369 31.558 1.00 81.81 291 ALA A O 1
ATOM 2177 N N . PRO A 1 292 ? -23.908 19.325 31.632 1.00 85.12 292 PRO A N 1
ATOM 2178 C CA . PRO A 1 292 ? -23.299 18.187 32.321 1.00 85.12 292 PRO A CA 1
ATOM 2179 C C . PRO A 1 292 ? -23.837 17.962 33.740 1.00 85.12 292 PRO A C 1
ATOM 2181 O O . PRO A 1 292 ? -24.029 16.805 34.105 1.00 85.12 292 PRO A O 1
ATOM 2184 N N . THR A 1 293 ? -24.153 19.001 34.530 1.00 85.06 293 THR A N 1
ATOM 2185 C CA . THR A 1 293 ? -24.722 18.795 35.880 1.00 85.06 293 THR A CA 1
ATOM 2186 C C . THR A 1 293 ? -26.114 18.171 35.813 1.00 85.06 293 THR A C 1
ATOM 2188 O O . THR A 1 293 ? -26.410 17.237 36.556 1.00 85.06 293 THR A O 1
ATOM 2191 N N . THR A 1 294 ? -26.947 18.607 34.867 1.00 88.00 294 THR A N 1
ATOM 2192 C CA . THR A 1 294 ? -28.285 18.036 34.652 1.00 88.00 294 THR A CA 1
ATOM 2193 C C . THR A 1 294 ? -28.213 16.571 34.210 1.00 88.00 294 THR A C 1
ATOM 2195 O O . THR A 1 294 ? -28.930 15.725 34.748 1.00 88.00 294 THR A O 1
ATOM 2198 N N . VAL A 1 295 ? -27.325 16.246 33.262 1.00 90.88 295 VAL A N 1
ATOM 2199 C CA . VAL A 1 295 ? -27.121 14.864 32.790 1.00 90.88 295 VAL A CA 1
ATOM 2200 C C . VAL A 1 295 ? -26.537 13.983 33.897 1.00 90.88 295 VAL A C 1
ATOM 2202 O O . VAL A 1 295 ? -26.960 12.837 34.049 1.00 90.88 295 VAL A O 1
ATOM 2205 N N . PHE A 1 296 ? -25.616 14.514 34.706 1.00 92.00 296 PHE A N 1
ATOM 2206 C CA . PHE A 1 296 ? -25.065 13.816 35.864 1.00 92.00 296 PHE A CA 1
ATOM 2207 C C . PHE A 1 296 ? -26.158 13.464 36.878 1.00 92.00 296 PHE A C 1
ATOM 2209 O O . PHE A 1 296 ? -26.287 12.294 37.236 1.00 92.00 296 PHE A O 1
ATOM 2216 N N . VAL A 1 297 ? -26.981 14.436 37.293 1.00 90.94 297 VAL A N 1
ATOM 2217 C CA . VAL A 1 297 ? -28.074 14.210 38.255 1.00 90.94 297 VAL A CA 1
ATOM 2218 C C . VAL A 1 297 ? -29.079 13.192 37.709 1.00 90.94 297 VAL A C 1
ATOM 2220 O O . VAL A 1 297 ? -29.428 12.247 38.418 1.00 90.94 297 VAL A O 1
ATOM 2223 N N . PHE A 1 298 ? -29.474 13.317 36.434 1.00 93.50 298 PHE A N 1
ATOM 2224 C CA . PHE A 1 298 ? -30.329 12.343 35.746 1.00 93.50 298 PHE A CA 1
ATOM 2225 C C . PHE A 1 298 ? -29.759 10.920 35.828 1.00 93.50 298 PHE A C 1
ATOM 2227 O O . PHE A 1 298 ? -30.438 9.980 36.253 1.00 93.50 298 PHE A O 1
ATOM 2234 N N . ALA A 1 299 ? -28.503 10.750 35.416 1.00 94.12 299 ALA A N 1
ATOM 2235 C CA . ALA A 1 299 ? -27.872 9.448 35.265 1.00 94.12 299 ALA A CA 1
ATOM 2236 C C . ALA A 1 299 ? -27.519 8.812 36.624 1.00 94.12 299 ALA A C 1
ATOM 2238 O O . ALA A 1 299 ? -27.757 7.620 36.833 1.00 94.12 299 ALA A O 1
ATOM 2239 N N . ALA A 1 300 ? -27.039 9.602 37.587 1.00 92.88 300 ALA A N 1
ATOM 2240 C CA . ALA A 1 300 ? -26.766 9.150 38.949 1.00 92.88 300 ALA A CA 1
ATOM 2241 C C . ALA A 1 300 ? -28.053 8.691 39.654 1.00 92.88 300 ALA A C 1
ATOM 2243 O O . ALA A 1 300 ? -28.090 7.590 40.211 1.00 92.88 300 ALA A O 1
ATOM 2244 N N . ALA A 1 301 ? -29.133 9.476 39.561 1.00 93.12 301 ALA A N 1
ATOM 2245 C CA . ALA A 1 301 ? -30.432 9.115 40.125 1.00 93.12 301 ALA A CA 1
ATOM 2246 C C . ALA A 1 301 ? -31.041 7.885 39.434 1.00 93.12 301 ALA A C 1
ATOM 2248 O O . ALA A 1 301 ? -31.530 6.988 40.118 1.00 93.12 301 ALA A O 1
ATOM 2249 N N . THR A 1 302 ? -30.934 7.778 38.103 1.00 93.75 302 THR A N 1
ATOM 2250 C CA . THR A 1 302 ? -31.369 6.590 37.342 1.00 93.75 302 THR A CA 1
ATOM 2251 C C . THR A 1 302 ? -30.627 5.333 37.804 1.00 93.75 302 THR A C 1
ATOM 2253 O O . THR A 1 302 ? -31.247 4.301 38.077 1.00 93.75 302 THR A O 1
ATOM 2256 N N . SER A 1 303 ? -29.298 5.409 37.946 1.00 92.12 303 SER A N 1
ATOM 2257 C CA . SER A 1 303 ? -28.477 4.282 38.402 1.00 92.12 303 SER A CA 1
ATOM 2258 C C . SER A 1 303 ? -28.798 3.890 39.847 1.00 92.12 303 SER A C 1
ATOM 2260 O O . SER A 1 303 ? -28.932 2.703 40.152 1.00 92.12 303 SER A O 1
ATOM 2262 N N . ALA A 1 304 ? -29.001 4.865 40.738 1.00 90.50 304 ALA A N 1
ATOM 2263 C CA . ALA A 1 304 ? -29.404 4.614 42.119 1.00 90.50 304 ALA A CA 1
ATOM 2264 C C . ALA A 1 304 ? -30.809 3.981 42.214 1.00 90.50 304 ALA A C 1
ATOM 2266 O O . ALA A 1 304 ? -30.986 2.980 42.916 1.00 90.50 304 ALA A O 1
ATOM 2267 N N . ALA A 1 305 ? -31.787 4.507 41.468 1.00 89.50 305 ALA A N 1
ATOM 2268 C CA . ALA A 1 305 ? -33.179 4.050 41.457 1.00 89.50 305 ALA A CA 1
ATOM 2269 C C . ALA A 1 305 ? -33.334 2.630 40.894 1.00 89.50 305 ALA A C 1
ATOM 2271 O O . ALA A 1 305 ? -34.080 1.820 41.445 1.00 89.50 305 ALA A O 1
ATOM 2272 N N . ALA A 1 306 ? -32.562 2.271 39.865 1.00 86.25 306 ALA A N 1
ATOM 2273 C CA . ALA A 1 306 ? -32.538 0.914 39.319 1.00 86.25 306 ALA A CA 1
ATOM 2274 C C . ALA A 1 306 ? -32.122 -0.154 40.361 1.00 86.25 306 ALA A C 1
ATOM 2276 O O . ALA A 1 306 ? -32.483 -1.328 40.237 1.00 86.25 306 ALA A O 1
ATOM 2277 N N . GLY A 1 307 ? -31.408 0.243 41.425 1.00 76.81 307 GLY A N 1
ATOM 2278 C CA . GLY A 1 307 ? -31.084 -0.619 42.567 1.00 76.81 307 GLY A CA 1
ATOM 2279 C C . GLY A 1 307 ? -32.270 -0.910 43.499 1.00 76.81 307 GLY A C 1
ATOM 2280 O O . GLY A 1 307 ? -32.306 -1.976 44.118 1.00 76.81 307 GLY A O 1
ATOM 2281 N N . VAL A 1 308 ? -33.269 -0.020 43.572 1.00 76.31 308 VAL A N 1
ATOM 2282 C CA . VAL A 1 308 ? -34.421 -0.114 44.495 1.00 76.31 308 VAL A CA 1
ATOM 2283 C C . VAL A 1 308 ? -35.299 -1.326 44.180 1.00 76.31 308 VAL A C 1
ATOM 2285 O O . VAL A 1 308 ? -35.714 -2.045 45.090 1.00 76.31 308 VAL A O 1
ATOM 2288 N N . HIS A 1 309 ? -35.492 -1.654 42.899 1.00 68.25 309 HIS A N 1
ATOM 2289 C CA . HIS A 1 309 ? -36.247 -2.847 42.492 1.00 68.25 309 HIS A CA 1
ATOM 2290 C C . HIS A 1 309 ? -35.627 -4.154 42.997 1.00 68.25 309 HIS A C 1
ATOM 2292 O O . HIS A 1 309 ? -36.338 -5.126 43.262 1.00 68.25 309 HIS A O 1
ATOM 2298 N N . ARG A 1 310 ? -34.302 -4.192 43.188 1.00 66.38 310 ARG A N 1
ATOM 2299 C CA . ARG A 1 310 ? -33.630 -5.371 43.748 1.00 66.38 310 ARG A CA 1
ATOM 2300 C C . ARG A 1 310 ? -33.899 -5.520 45.244 1.00 66.38 310 ARG A C 1
ATOM 2302 O O . ARG A 1 310 ? -33.901 -6.645 45.726 1.00 66.38 310 ARG A O 1
ATOM 2309 N N . LEU A 1 311 ? -34.174 -4.441 45.971 1.00 62.94 311 LEU A N 1
ATOM 2310 C CA . LEU A 1 311 ? -34.632 -4.515 47.362 1.00 62.94 311 LEU A CA 1
ATOM 2311 C C . LEU A 1 311 ? -36.124 -4.887 47.438 1.00 62.94 311 LEU A C 1
ATOM 2313 O O . LEU A 1 311 ? -36.478 -5.790 48.194 1.00 62.94 311 LEU A O 1
ATOM 2317 N N . ALA A 1 312 ? -36.967 -4.295 46.583 1.00 60.88 312 ALA A N 1
ATOM 2318 C CA . ALA A 1 312 ? -38.416 -4.546 46.523 1.00 60.88 312 ALA A CA 1
ATOM 2319 C C . ALA A 1 312 ? -38.799 -5.968 46.051 1.00 60.88 312 ALA A C 1
ATOM 2321 O O . ALA A 1 312 ? -39.854 -6.493 46.398 1.00 60.88 312 ALA A O 1
ATOM 2322 N N . ALA A 1 313 ? -37.918 -6.663 45.325 1.00 57.53 313 ALA A N 1
ATOM 2323 C CA . ALA A 1 313 ? -38.108 -8.074 44.969 1.00 57.53 313 ALA A CA 1
ATOM 2324 C C . ALA A 1 313 ? -38.177 -9.030 46.186 1.00 57.53 313 ALA A C 1
ATOM 2326 O O . ALA A 1 313 ? -38.515 -10.200 46.014 1.00 57.53 313 ALA A O 1
ATOM 2327 N N . ARG A 1 314 ? -37.851 -8.566 47.406 1.00 54.41 314 ARG A N 1
ATOM 2328 C CA . ARG A 1 314 ? -38.056 -9.327 48.652 1.00 54.41 314 ARG A CA 1
ATOM 2329 C C . ARG A 1 314 ? -39.523 -9.359 49.105 1.00 54.41 314 ARG A C 1
ATOM 2331 O O . ARG A 1 314 ? -39.882 -10.275 49.830 1.00 54.41 314 ARG A O 1
ATOM 2338 N N . THR A 1 315 ? -40.357 -8.412 48.667 1.00 54.91 315 THR A N 1
ATOM 2339 C CA . THR A 1 315 ? -41.749 -8.258 49.131 1.00 54.91 315 THR A CA 1
ATOM 2340 C C . THR A 1 315 ? -42.806 -8.605 48.070 1.00 54.91 315 THR A C 1
ATOM 2342 O O . THR A 1 315 ? -43.909 -8.992 48.433 1.00 54.91 315 THR A O 1
ATOM 2345 N N . ILE A 1 316 ? -42.492 -8.523 46.765 1.00 54.22 316 ILE A N 1
ATOM 2346 C CA . ILE A 1 316 ? -43.494 -8.570 45.664 1.00 54.22 316 ILE A CA 1
ATOM 2347 C C . ILE A 1 316 ? -43.504 -9.912 44.872 1.00 54.22 316 ILE A C 1
ATOM 2349 O O . ILE A 1 316 ? -44.334 -10.137 43.980 1.00 54.22 316 ILE A O 1
ATOM 2353 N N . GLY A 1 317 ? -42.635 -10.861 45.242 1.00 56.06 317 GLY A N 1
ATOM 2354 C CA . GLY A 1 317 ? -42.425 -12.146 44.551 1.00 56.06 317 GLY A CA 1
ATOM 2355 C C . GLY A 1 317 ? -41.244 -12.108 43.570 1.00 56.06 317 GLY A C 1
ATOM 2356 O O . GLY A 1 317 ? -40.754 -11.035 43.227 1.00 56.06 317 GLY A O 1
ATOM 2357 N N . ARG A 1 318 ? -40.741 -13.280 43.146 1.00 54.53 318 ARG A N 1
ATOM 2358 C CA . ARG A 1 318 ? -39.537 -13.393 42.295 1.00 54.53 318 ARG A CA 1
ATOM 2359 C C . ARG A 1 318 ? -39.787 -12.773 40.901 1.00 54.53 318 ARG A C 1
ATOM 2361 O O . ARG A 1 318 ? -40.562 -13.359 40.147 1.00 54.53 318 ARG A O 1
ATOM 2368 N N . PRO A 1 319 ? -39.135 -11.650 40.531 1.00 57.94 319 PRO A N 1
ATOM 2369 C CA . PRO A 1 319 ? -39.216 -11.106 39.174 1.00 57.94 319 PRO A CA 1
ATOM 2370 C C . PRO A 1 319 ? -38.563 -12.061 38.169 1.00 57.94 319 PRO A C 1
ATOM 2372 O O . PRO A 1 319 ? -37.640 -12.811 38.513 1.00 57.94 319 PRO A O 1
ATOM 2375 N N . ALA A 1 320 ? -39.034 -12.038 36.923 1.00 63.97 320 ALA A N 1
ATOM 2376 C CA . ALA A 1 320 ? -38.492 -12.888 35.867 1.00 63.97 320 ALA A CA 1
ATOM 2377 C C . ALA A 1 320 ? -37.045 -12.478 35.522 1.00 63.97 320 ALA A C 1
ATOM 2379 O O . ALA A 1 320 ? -36.662 -11.314 35.651 1.00 63.97 320 ALA A O 1
ATOM 2380 N N . ALA A 1 321 ? -36.226 -13.424 35.041 1.00 67.31 321 ALA A N 1
ATOM 2381 C CA . ALA A 1 321 ? -34.816 -13.169 34.714 1.00 67.31 321 ALA A CA 1
ATOM 2382 C C . ALA A 1 321 ? -34.625 -11.970 33.759 1.00 67.31 321 ALA A C 1
ATOM 2384 O O . ALA A 1 321 ? -33.711 -11.176 33.958 1.00 67.31 321 ALA A O 1
ATOM 2385 N N . ALA A 1 322 ? -35.531 -11.791 32.790 1.00 70.62 322 ALA A N 1
ATOM 2386 C CA . ALA A 1 322 ? -35.489 -10.693 31.824 1.00 70.62 322 ALA A CA 1
ATOM 2387 C C . ALA A 1 322 ? -35.658 -9.300 32.466 1.00 70.62 322 ALA A C 1
ATOM 2389 O O . ALA A 1 322 ? -34.925 -8.379 32.121 1.00 70.62 322 ALA A O 1
ATOM 2390 N N . GLU A 1 323 ? -36.561 -9.149 33.438 1.00 77.38 323 GLU A N 1
ATOM 2391 C CA . GLU A 1 323 ? -36.830 -7.874 34.125 1.00 77.38 323 GLU A CA 1
ATOM 2392 C C . GLU A 1 323 ? -35.624 -7.443 34.972 1.00 77.38 323 GLU A C 1
ATOM 2394 O O . GLU A 1 323 ? -35.199 -6.286 34.946 1.00 77.38 323 GLU A O 1
ATOM 2399 N N . ARG A 1 324 ? -35.003 -8.410 35.664 1.00 76.06 324 ARG A N 1
ATOM 2400 C CA . ARG A 1 324 ? -33.765 -8.198 36.425 1.00 76.06 324 ARG A CA 1
ATOM 2401 C C . ARG A 1 324 ? -32.623 -7.757 35.511 1.00 76.06 324 ARG A C 1
ATOM 2403 O O . ARG A 1 324 ? -31.911 -6.817 35.857 1.00 76.06 324 ARG A O 1
ATOM 2410 N N . THR A 1 325 ? -32.447 -8.419 34.367 1.00 80.50 325 THR A N 1
ATOM 2411 C CA . THR A 1 325 ? -31.387 -8.086 33.408 1.00 80.50 325 THR A CA 1
ATOM 2412 C C . THR A 1 325 ? -31.556 -6.675 32.851 1.00 80.50 325 THR A C 1
ATOM 2414 O O . THR A 1 325 ? -30.584 -5.925 32.828 1.00 80.50 325 THR A O 1
ATOM 2417 N N . VAL A 1 326 ? -32.779 -6.273 32.492 1.00 83.38 326 VAL A N 1
ATOM 2418 C CA . VAL A 1 326 ? -33.068 -4.915 32.000 1.00 83.38 326 VAL A CA 1
ATOM 2419 C C . VAL A 1 326 ? -32.712 -3.857 33.047 1.00 83.38 326 VAL A C 1
ATOM 2421 O O . VAL A 1 326 ? -31.993 -2.913 32.729 1.00 83.38 326 VAL A O 1
ATOM 2424 N N . ALA A 1 327 ? -33.098 -4.043 34.313 1.00 83.44 327 ALA A N 1
ATOM 2425 C CA . ALA A 1 327 ? -32.757 -3.093 35.376 1.00 83.44 327 ALA A CA 1
ATOM 2426 C C . ALA A 1 327 ? -31.238 -2.988 35.633 1.00 83.44 327 ALA A C 1
ATOM 2428 O O . ALA A 1 327 ? -30.727 -1.905 35.918 1.00 83.44 327 ALA A O 1
ATOM 2429 N N . VAL A 1 328 ? -30.485 -4.095 35.527 1.00 85.31 328 VAL A N 1
ATOM 2430 C CA . VAL A 1 328 ? -29.012 -4.072 35.652 1.00 85.31 328 VAL A CA 1
ATOM 2431 C C . VAL A 1 328 ? -28.374 -3.337 34.474 1.00 85.31 328 VAL A C 1
ATOM 2433 O O . VAL A 1 328 ? -27.458 -2.548 34.693 1.00 85.31 328 VAL A O 1
ATOM 2436 N N . ILE A 1 329 ? -28.872 -3.554 33.255 1.00 88.50 329 ILE A N 1
ATOM 2437 C CA . ILE A 1 329 ? -28.392 -2.858 32.055 1.00 88.50 329 ILE A CA 1
ATOM 2438 C C . ILE A 1 329 ? -28.643 -1.355 32.178 1.00 88.50 329 ILE A C 1
ATOM 2440 O O . ILE A 1 329 ? -27.714 -0.577 31.986 1.00 88.50 329 ILE A O 1
ATOM 2444 N N . VAL A 1 330 ? -29.850 -0.941 32.573 1.00 89.81 330 VAL A N 1
ATOM 2445 C CA . VAL A 1 330 ? -30.180 0.478 32.786 1.00 89.81 330 VAL A CA 1
ATOM 2446 C C . VAL A 1 330 ? -29.257 1.101 33.838 1.00 89.81 330 VAL A C 1
ATOM 2448 O O . VAL A 1 330 ? -28.704 2.172 33.601 1.00 89.81 330 VAL A O 1
ATOM 2451 N N . ALA A 1 331 ? -29.003 0.414 34.959 1.00 90.12 331 ALA A N 1
ATOM 2452 C CA . ALA A 1 331 ? -28.078 0.894 35.988 1.00 90.12 331 ALA A CA 1
ATOM 2453 C C . ALA A 1 331 ? -26.628 1.032 35.486 1.00 90.12 331 ALA A C 1
ATOM 2455 O O . ALA A 1 331 ? -25.946 1.993 35.849 1.00 90.12 331 ALA A O 1
ATOM 2456 N N . ALA A 1 332 ? -26.164 0.076 34.673 1.00 90.44 332 ALA A N 1
ATOM 2457 C CA . ALA A 1 332 ? -24.814 0.048 34.113 1.00 90.44 332 ALA A CA 1
ATOM 2458 C C . ALA A 1 332 ? -24.611 1.129 33.039 1.00 90.44 332 ALA A C 1
ATOM 2460 O O . ALA A 1 332 ? -23.582 1.795 33.022 1.00 90.44 332 ALA A O 1
ATOM 2461 N N . VAL A 1 333 ? -25.602 1.360 32.176 1.00 93.19 333 VAL A N 1
ATOM 2462 C CA . VAL A 1 333 ? -25.562 2.465 31.206 1.00 93.19 333 VAL A CA 1
ATOM 2463 C C . VAL A 1 333 ? -25.590 3.803 31.944 1.00 93.19 333 VAL A C 1
ATOM 2465 O O . VAL A 1 333 ? -24.760 4.671 31.686 1.00 93.19 333 VAL A O 1
ATOM 2468 N N . ALA A 1 334 ? -26.486 3.950 32.919 1.00 93.06 334 ALA A N 1
ATOM 2469 C CA . ALA A 1 334 ? -26.628 5.184 33.676 1.00 93.06 334 ALA A CA 1
ATOM 2470 C C . ALA A 1 334 ? -25.369 5.532 34.494 1.00 93.06 334 ALA A C 1
ATOM 2472 O O . ALA A 1 334 ? -24.987 6.696 34.533 1.00 93.06 334 ALA A O 1
ATOM 2473 N N . ILE A 1 335 ? -24.663 4.560 35.091 1.00 94.50 335 ILE A N 1
ATOM 2474 C CA . ILE A 1 335 ? -23.426 4.865 35.837 1.00 94.50 335 ILE A CA 1
ATOM 2475 C C . ILE A 1 335 ? -22.282 5.314 34.915 1.00 94.50 335 ILE A C 1
ATOM 2477 O O . ILE A 1 335 ? -21.498 6.179 35.293 1.00 94.50 335 ILE A O 1
ATOM 2481 N N . VAL A 1 336 ? -22.204 4.768 33.695 1.00 93.94 336 VAL A N 1
ATOM 2482 C CA . VAL A 1 336 ? -21.218 5.193 32.689 1.00 93.94 336 VAL A CA 1
ATOM 2483 C C . VAL A 1 336 ? -21.509 6.624 32.245 1.00 93.94 336 VAL A C 1
ATOM 2485 O O . VAL A 1 336 ? -20.608 7.460 32.249 1.00 93.94 336 VAL A O 1
ATOM 2488 N N . VAL A 1 337 ? -22.774 6.932 31.935 1.00 94.19 337 VAL A N 1
ATOM 2489 C CA . VAL A 1 337 ? -23.203 8.295 31.582 1.00 94.19 337 VAL A CA 1
ATOM 2490 C C . VAL A 1 337 ? -22.933 9.267 32.733 1.00 94.19 337 VAL A C 1
ATOM 2492 O O . VAL A 1 337 ? -22.437 10.363 32.490 1.00 94.19 337 VAL A O 1
ATOM 2495 N N . ALA A 1 338 ? -23.177 8.859 33.984 1.00 93.50 338 ALA A N 1
ATOM 2496 C CA . ALA A 1 338 ? -22.870 9.670 35.159 1.00 93.50 338 ALA A CA 1
ATOM 2497 C C . ALA A 1 338 ? -21.361 9.940 35.302 1.00 93.50 338 ALA A C 1
ATOM 2499 O O . ALA A 1 338 ? -20.985 11.074 35.574 1.00 93.50 338 ALA A O 1
ATOM 2500 N N . GLY A 1 339 ? -20.496 8.945 35.070 1.00 90.12 339 GLY A N 1
ATOM 2501 C CA . GLY A 1 339 ? -19.038 9.125 35.085 1.00 90.12 339 GLY A CA 1
ATOM 2502 C C . GLY A 1 339 ? -18.536 10.098 34.013 1.00 90.12 339 GLY A C 1
ATOM 2503 O O . GLY A 1 339 ? -17.721 10.972 34.304 1.00 90.12 339 GLY A O 1
ATOM 2504 N N . ILE A 1 340 ? -19.067 10.000 32.789 1.00 90.62 340 ILE A N 1
ATOM 2505 C CA . ILE A 1 340 ? -18.734 10.918 31.686 1.00 90.62 340 ILE A CA 1
ATOM 2506 C C . ILE A 1 340 ? -19.216 12.339 32.004 1.00 90.62 340 ILE A C 1
ATOM 2508 O O . ILE A 1 340 ? -18.460 13.300 31.868 1.00 90.62 340 ILE A O 1
ATOM 2512 N N . ALA A 1 341 ? -20.462 12.477 32.462 1.00 89.00 341 ALA A N 1
ATOM 2513 C CA . ALA A 1 341 ? -21.033 13.768 32.822 1.00 89.00 341 ALA A CA 1
ATOM 2514 C C . ALA A 1 341 ? -20.287 14.414 33.999 1.00 89.00 341 ALA A C 1
ATOM 2516 O O . ALA A 1 341 ? -20.030 15.612 33.951 1.00 89.00 341 ALA A O 1
ATOM 2517 N N . ALA A 1 342 ? -19.868 13.624 34.998 1.00 88.69 342 ALA A N 1
ATOM 2518 C CA . ALA A 1 342 ? -19.064 14.086 36.128 1.00 88.69 342 ALA A CA 1
ATOM 2519 C C . ALA A 1 342 ? -17.743 14.720 35.673 1.00 88.69 342 ALA A C 1
ATOM 2521 O O . ALA A 1 342 ? -17.401 15.797 36.147 1.00 88.69 342 ALA A O 1
ATOM 2522 N N . PHE A 1 343 ? -17.038 14.109 34.713 1.00 83.38 343 PHE A N 1
ATOM 2523 C CA . PHE A 1 343 ? -15.835 14.702 34.118 1.00 83.38 343 PHE A CA 1
ATOM 2524 C C . PHE A 1 343 ? -16.144 15.991 33.337 1.00 83.38 343 PHE A C 1
ATOM 2526 O O . PHE A 1 343 ? -15.420 16.979 33.451 1.00 83.38 343 PHE A O 1
ATOM 2533 N N . GLY A 1 344 ? -17.256 16.010 32.593 1.00 81.38 344 GLY A N 1
ATOM 2534 C CA . GLY A 1 344 ? -17.712 17.176 31.831 1.00 81.38 344 GLY A CA 1
ATOM 2535 C C . GLY A 1 344 ? -18.030 18.412 32.681 1.00 81.38 344 GLY A C 1
ATOM 2536 O O . GLY A 1 344 ? -17.923 19.525 32.172 1.00 81.38 344 GLY A O 1
ATOM 2537 N N . ILE A 1 345 ? -18.361 18.246 33.970 1.00 83.06 345 ILE A N 1
ATOM 2538 C CA . ILE A 1 345 ? -18.565 19.369 34.905 1.00 83.06 345 ILE A CA 1
ATOM 2539 C C . ILE A 1 345 ? -17.294 20.227 35.003 1.00 83.06 345 ILE A C 1
ATOM 2541 O O . ILE A 1 345 ? -17.391 21.449 34.962 1.00 83.06 345 ILE A O 1
ATOM 2545 N N . GLY A 1 346 ? -16.109 19.609 35.039 1.00 73.31 346 GLY A N 1
ATOM 2546 C CA . GLY A 1 346 ? -14.834 20.323 35.169 1.00 73.31 346 GLY A CA 1
ATOM 2547 C C . GLY A 1 346 ? -14.357 21.033 33.902 1.00 73.31 346 GLY A C 1
ATOM 2548 O O . GLY A 1 346 ? -13.567 21.962 34.000 1.00 73.31 346 GLY A O 1
ATOM 2549 N N . LEU A 1 347 ? -14.827 20.617 32.720 1.00 73.38 347 LEU A N 1
ATOM 2550 C CA . LEU A 1 347 ? -14.458 21.238 31.439 1.00 73.38 347 LEU A CA 1
ATOM 2551 C C . LEU A 1 347 ? -15.235 22.528 31.152 1.00 73.38 347 LEU A C 1
ATOM 2553 O O . LEU A 1 347 ? -14.746 23.386 30.425 1.00 73.38 347 LEU A O 1
ATOM 2557 N N . VAL A 1 348 ? -16.457 22.641 31.678 1.00 71.50 348 VAL A N 1
ATOM 2558 C CA . VAL A 1 348 ? -17.349 23.791 31.445 1.00 71.50 348 VAL A CA 1
ATOM 2559 C C . VAL A 1 348 ? -17.102 24.913 32.459 1.00 71.50 348 VAL A C 1
ATOM 2561 O O . VAL A 1 348 ? -17.443 26.066 32.203 1.00 71.50 348 VAL A O 1
ATOM 2564 N N . ASP A 1 349 ? -16.497 24.599 33.603 1.00 62.72 349 ASP A N 1
ATOM 2565 C CA . ASP A 1 349 ? -16.296 25.539 34.703 1.00 62.72 349 ASP A CA 1
ATOM 2566 C C . ASP A 1 349 ? -15.008 26.363 34.519 1.00 62.72 349 ASP A C 1
ATOM 2568 O O . ASP A 1 349 ? -13.993 26.147 35.177 1.00 62.72 349 ASP A O 1
ATOM 2572 N N . THR A 1 350 ? -15.020 27.288 33.553 1.00 53.19 350 THR A N 1
ATOM 2573 C CA . THR A 1 350 ? -13.833 28.063 33.153 1.00 53.19 350 THR A CA 1
ATOM 2574 C C . THR A 1 350 ? -13.763 29.484 33.714 1.00 53.19 350 THR A C 1
ATOM 2576 O O . THR A 1 350 ? -12.990 30.271 33.168 1.00 53.19 350 THR A O 1
ATOM 2579 N N . GLY A 1 351 ? -14.488 29.874 34.782 1.00 51.75 351 GLY A N 1
ATOM 2580 C CA . GLY A 1 351 ? -14.149 31.202 35.320 1.00 51.75 351 GLY A CA 1
ATOM 2581 C C . GLY A 1 351 ? -14.937 31.981 36.368 1.00 51.75 351 GLY A C 1
ATOM 2582 O O . GLY A 1 351 ? -14.752 33.186 36.328 1.00 51.75 351 GLY A O 1
ATOM 2583 N N . LEU A 1 352 ? -15.717 31.449 37.318 1.00 39.72 352 LEU A N 1
ATOM 2584 C CA . LEU A 1 352 ? -16.086 32.255 38.511 1.00 39.72 352 LEU A CA 1
ATOM 2585 C C . LEU A 1 352 ? -16.472 31.382 39.722 1.00 39.72 352 LEU A C 1
ATOM 2587 O O . LEU A 1 352 ? -17.399 30.591 39.632 1.00 39.72 352 LEU A O 1
ATOM 2591 N N . VAL A 1 353 ? -15.723 31.581 40.816 1.00 46.44 353 VAL A N 1
ATOM 2592 C CA . VAL A 1 353 ? -15.967 31.365 42.264 1.00 46.44 353 VAL A CA 1
ATOM 2593 C C . VAL A 1 353 ? -16.980 30.271 42.704 1.00 46.44 353 VAL A C 1
ATOM 2595 O O . VAL A 1 353 ? -18.157 30.301 42.369 1.00 46.44 353 VAL A O 1
ATOM 2598 N N . ASP A 1 354 ? -16.475 29.363 43.559 1.00 51.53 354 ASP A N 1
ATOM 2599 C CA . ASP A 1 354 ? -17.124 28.346 44.424 1.00 51.53 354 ASP A CA 1
ATOM 2600 C C . ASP A 1 354 ? -17.471 26.932 43.909 1.00 51.53 354 ASP A C 1
ATOM 2602 O O . ASP A 1 354 ? -17.690 26.040 44.731 1.00 51.53 354 ASP A O 1
ATOM 2606 N N . ALA A 1 355 ? -17.366 26.621 42.613 1.00 55.88 355 ALA A N 1
ATOM 2607 C CA . ALA A 1 355 ? -17.612 25.255 42.104 1.00 55.88 355 ALA A CA 1
ATOM 2608 C C . ALA A 1 355 ? -16.350 24.374 41.907 1.00 55.88 355 ALA A C 1
ATOM 2610 O O . ALA A 1 355 ? -16.424 23.287 41.331 1.00 55.88 355 ALA A O 1
ATOM 2611 N N . LYS A 1 356 ? -15.203 24.764 42.492 1.00 64.75 356 LYS A N 1
ATOM 2612 C CA . LYS A 1 356 ? -13.892 24.067 42.411 1.00 64.75 356 LYS A CA 1
ATOM 2613 C C . LYS A 1 356 ? -13.926 22.562 42.711 1.00 64.75 356 LYS A C 1
ATOM 2615 O O . LYS A 1 356 ? -13.108 21.801 42.199 1.00 64.75 356 LYS A O 1
ATOM 2620 N N . TRP A 1 357 ? -14.872 22.131 43.542 1.00 74.69 357 TRP A N 1
ATOM 2621 C CA . TRP A 1 357 ? -15.002 20.746 43.994 1.00 74.69 357 TRP A CA 1
ATOM 2622 C C . TRP A 1 357 ? -16.075 19.951 43.241 1.00 74.69 357 TRP A C 1
ATOM 2624 O O . TRP A 1 357 ? -16.242 18.765 43.518 1.00 74.69 357 TRP A O 1
ATOM 2634 N N . GLY A 1 358 ? -16.785 20.556 42.280 1.00 78.50 358 GLY A N 1
ATOM 2635 C CA . GLY A 1 358 ? -17.929 19.944 41.593 1.00 78.50 358 GLY A CA 1
ATOM 2636 C C . GLY A 1 358 ? -17.596 18.607 40.924 1.00 78.50 358 GLY A C 1
ATOM 2637 O O . GLY A 1 358 ? -18.270 17.607 41.169 1.00 78.50 358 GLY A O 1
ATOM 2638 N N . THR A 1 359 ? -16.508 18.553 40.153 1.00 85.25 359 THR A N 1
ATOM 2639 C CA . THR A 1 359 ? -16.022 17.325 39.492 1.00 85.25 359 THR A CA 1
ATOM 2640 C C . THR A 1 359 ? -15.618 16.253 40.502 1.00 85.25 359 THR A C 1
ATOM 2642 O O . THR A 1 359 ? -15.962 15.082 40.349 1.00 85.25 359 THR A O 1
ATOM 2645 N N . THR A 1 360 ? -14.925 16.647 41.572 1.00 87.25 360 THR A N 1
ATOM 2646 C CA . THR A 1 360 ? -14.475 15.740 42.636 1.00 87.25 360 THR A CA 1
ATOM 2647 C C . THR A 1 360 ? -15.658 15.135 43.388 1.00 87.25 360 THR A C 1
ATOM 2649 O O . THR A 1 360 ? -15.706 13.923 43.592 1.00 87.25 360 THR A O 1
ATOM 2652 N N . ILE A 1 361 ? -16.647 15.953 43.754 1.00 86.81 361 ILE A N 1
ATOM 2653 C CA . ILE A 1 361 ? -17.879 15.507 44.417 1.00 86.81 361 ILE A CA 1
ATOM 2654 C C . ILE A 1 361 ? -18.678 14.588 43.483 1.00 86.81 361 ILE A C 1
ATOM 2656 O O . ILE A 1 361 ? -19.139 13.528 43.900 1.00 86.81 361 ILE A O 1
ATOM 2660 N N . ALA A 1 362 ? -18.799 14.930 42.200 1.00 88.88 362 ALA A N 1
ATOM 2661 C CA . ALA A 1 362 ? -19.518 14.099 41.241 1.00 88.88 362 ALA A CA 1
ATOM 2662 C C . ALA A 1 362 ? -18.851 12.722 41.057 1.00 88.88 362 ALA A C 1
ATOM 2664 O O . ALA A 1 362 ? -19.527 11.695 41.123 1.00 88.88 362 ALA A O 1
ATOM 2665 N N . LEU A 1 363 ? -17.523 12.670 40.905 1.00 90.75 363 LEU A N 1
ATOM 2666 C CA . LEU A 1 363 ? -16.778 11.415 40.760 1.00 90.75 363 LEU A CA 1
ATOM 2667 C C . LEU A 1 363 ? -16.802 10.553 42.032 1.00 90.75 363 LEU A C 1
ATOM 2669 O O . LEU A 1 363 ? -16.897 9.327 41.928 1.00 90.75 363 LEU A O 1
ATOM 2673 N N . THR A 1 364 ? -16.777 11.153 43.229 1.00 91.62 364 THR A N 1
ATOM 2674 C CA . THR A 1 364 ? -16.936 10.390 44.483 1.00 91.62 364 THR A CA 1
ATOM 2675 C C . THR A 1 364 ? -18.342 9.808 44.616 1.00 91.62 364 THR A C 1
ATOM 2677 O O . THR A 1 364 ? -18.484 8.651 45.016 1.00 91.62 364 THR A O 1
ATOM 2680 N N . VAL A 1 365 ? -19.380 10.538 44.193 1.00 92.06 365 VAL A N 1
ATOM 2681 C CA . VAL A 1 365 ? -20.759 10.026 44.128 1.00 92.06 365 VAL A CA 1
ATOM 2682 C C . VAL A 1 365 ? -20.875 8.862 43.137 1.00 92.06 365 VAL A C 1
ATOM 2684 O O . VAL A 1 365 ? -21.473 7.838 43.475 1.00 92.06 365 VAL A O 1
ATOM 2687 N N . VAL A 1 366 ? -20.260 8.950 41.949 1.00 93.88 366 VAL A N 1
ATOM 2688 C CA . VAL A 1 366 ? -20.212 7.829 40.985 1.00 93.88 366 VAL A CA 1
ATOM 2689 C C . VAL A 1 366 ? -19.527 6.610 41.601 1.00 93.88 366 VAL A C 1
ATOM 2691 O O . VAL A 1 366 ? -20.065 5.503 41.521 1.00 93.88 366 VAL A O 1
ATOM 2694 N N . ALA A 1 367 ? -18.381 6.800 42.262 1.00 92.62 367 ALA A N 1
ATOM 2695 C CA . ALA A 1 367 ? -17.664 5.720 42.935 1.00 92.62 367 ALA A CA 1
ATOM 2696 C C . ALA A 1 367 ? -18.517 5.055 44.032 1.00 92.62 367 ALA A C 1
ATOM 2698 O O . ALA A 1 367 ? -18.578 3.825 44.102 1.00 92.62 367 ALA A O 1
ATOM 2699 N N . ALA A 1 368 ? -19.242 5.842 44.833 1.00 93.06 368 ALA A N 1
ATOM 2700 C CA . ALA A 1 368 ? -20.124 5.338 45.884 1.00 93.06 368 ALA A CA 1
ATOM 2701 C C . ALA A 1 368 ? -21.330 4.556 45.328 1.00 93.06 368 ALA A C 1
ATOM 2703 O O . ALA A 1 368 ? -21.644 3.467 45.820 1.00 93.06 368 ALA A O 1
ATOM 2704 N N . ILE A 1 369 ? -21.992 5.063 44.278 1.00 92.75 369 ILE A N 1
ATOM 2705 C CA . ILE A 1 369 ? -23.119 4.370 43.629 1.00 92.75 369 ILE A CA 1
ATOM 2706 C C . ILE A 1 369 ? -22.637 3.061 42.995 1.00 92.75 369 ILE A C 1
ATOM 2708 O O . ILE A 1 369 ? -23.276 2.022 43.176 1.00 92.75 369 ILE A O 1
ATOM 2712 N N . ALA A 1 370 ? -21.496 3.082 42.303 1.00 91.88 370 ALA A N 1
ATOM 2713 C CA . ALA A 1 370 ? -20.897 1.897 41.699 1.00 91.88 370 ALA A CA 1
ATOM 2714 C C . ALA A 1 370 ? -20.545 0.825 42.746 1.00 91.88 370 ALA A C 1
ATOM 2716 O O . ALA A 1 370 ? -20.903 -0.342 42.571 1.00 91.88 370 ALA A O 1
ATOM 2717 N N . ALA A 1 371 ? -19.929 1.217 43.868 1.00 89.38 371 ALA A N 1
ATOM 2718 C CA . ALA A 1 371 ? -19.619 0.314 44.977 1.00 89.38 371 ALA A CA 1
ATOM 2719 C C . ALA A 1 371 ? -20.888 -0.308 45.586 1.00 89.38 371 ALA A C 1
ATOM 2721 O O . ALA A 1 371 ? -20.950 -1.521 45.797 1.00 89.38 371 ALA A O 1
ATOM 2722 N N . LYS A 1 372 ? -21.944 0.493 45.790 1.00 89.62 372 LYS A N 1
ATOM 2723 C CA . LYS A 1 372 ? -23.245 0.007 46.277 1.00 89.62 372 LYS A CA 1
ATOM 2724 C C . LYS A 1 372 ? -23.889 -0.984 45.302 1.00 89.62 372 LYS A C 1
ATOM 2726 O O . LYS A 1 372 ? -24.405 -2.014 45.734 1.00 89.62 372 LYS A O 1
ATOM 2731 N N . GLN A 1 373 ? -23.866 -0.702 43.998 1.00 88.31 373 GLN A N 1
ATOM 2732 C CA . GLN A 1 373 ? -24.429 -1.599 42.981 1.00 88.31 373 GLN A CA 1
ATOM 2733 C C . GLN A 1 373 ? -23.671 -2.926 42.889 1.00 88.31 373 GLN A C 1
ATOM 2735 O O . GLN A 1 373 ? -24.301 -3.971 42.711 1.00 88.31 373 GLN A O 1
ATOM 2740 N N . LEU A 1 374 ? -22.348 -2.893 43.066 1.00 86.81 374 LEU A N 1
ATOM 2741 C CA . LEU A 1 374 ? -21.510 -4.086 43.123 1.00 86.81 374 LEU A CA 1
ATOM 2742 C C . LEU A 1 374 ? -21.822 -4.934 44.368 1.00 86.81 374 LEU A C 1
ATOM 2744 O O . LEU A 1 374 ? -22.089 -6.127 44.239 1.00 86.81 374 LEU A O 1
ATOM 2748 N N . ALA A 1 375 ? -21.932 -4.314 45.548 1.00 83.44 375 ALA A N 1
ATOM 2749 C CA . ALA A 1 375 ? -22.323 -5.007 46.780 1.00 83.44 375 ALA A CA 1
ATOM 2750 C C . ALA A 1 375 ? -23.714 -5.670 46.671 1.00 83.44 375 ALA A C 1
ATOM 2752 O O . ALA A 1 375 ? -23.929 -6.785 47.147 1.00 83.44 375 ALA A O 1
ATOM 2753 N N . LEU A 1 376 ? -24.665 -5.019 45.988 1.00 80.19 376 LEU A N 1
ATOM 2754 C CA . LEU A 1 376 ? -26.000 -5.573 45.731 1.00 80.19 376 LEU A CA 1
ATOM 2755 C C . LEU A 1 376 ? -26.000 -6.774 44.766 1.00 80.19 376 LEU A C 1
ATOM 2757 O O . LEU A 1 376 ? -26.949 -7.563 44.796 1.00 80.19 376 LEU A O 1
ATOM 2761 N N . LEU A 1 377 ? -24.993 -6.907 43.894 1.00 78.31 377 LEU A N 1
ATOM 2762 C CA . LEU A 1 377 ? -24.834 -8.067 43.007 1.00 78.31 377 LEU A CA 1
ATOM 2763 C C . LEU A 1 377 ? -24.270 -9.282 43.763 1.00 78.31 377 LEU A C 1
ATOM 2765 O O . LEU A 1 377 ? -24.759 -10.393 43.542 1.00 78.31 377 LEU A O 1
ATOM 2769 N N . ASP A 1 378 ? -23.335 -9.063 44.693 1.00 71.81 378 ASP A N 1
ATOM 2770 C CA . ASP A 1 378 ? -22.666 -10.128 45.457 1.00 71.81 378 ASP A CA 1
ATOM 2771 C C . ASP A 1 378 ? -23.540 -10.738 46.569 1.00 71.81 378 ASP A C 1
ATOM 2773 O O . ASP A 1 378 ? -23.517 -11.952 46.771 1.00 71.81 378 ASP A O 1
ATOM 2777 N N . LEU A 1 379 ? -24.404 -9.950 47.226 1.00 64.38 379 LEU A N 1
ATOM 2778 C CA . LEU A 1 379 ? -25.281 -10.400 48.328 1.00 64.38 379 LEU A CA 1
ATOM 2779 C C . LEU A 1 379 ? -26.266 -11.539 47.978 1.00 64.38 379 LEU A C 1
ATOM 2781 O O . LEU A 1 379 ? -26.970 -12.030 48.860 1.00 64.38 379 LEU A O 1
ATOM 2785 N N . ARG A 1 380 ? -26.398 -11.935 46.704 1.00 59.47 380 ARG A N 1
ATOM 2786 C CA . ARG A 1 380 ? -27.423 -12.893 46.249 1.00 59.47 380 ARG A CA 1
ATOM 2787 C C . ARG A 1 380 ? -26.901 -14.256 45.802 1.00 59.47 380 ARG A C 1
ATOM 2789 O O . ARG A 1 380 ? -27.738 -15.110 45.533 1.00 59.47 380 ARG A O 1
ATOM 2796 N N . GLY A 1 381 ? -25.591 -14.473 45.668 1.00 56.12 381 GLY A N 1
ATOM 2797 C CA . GLY A 1 381 ? -25.003 -15.784 45.322 1.00 56.12 381 GLY A CA 1
ATOM 2798 C C . GLY A 1 381 ? -25.409 -16.409 43.967 1.00 56.12 381 GLY A C 1
ATOM 2799 O O . GLY A 1 381 ? -24.838 -17.414 43.562 1.00 56.12 381 GLY A O 1
ATOM 2800 N N . THR A 1 382 ? -26.362 -15.831 43.226 1.00 55.06 382 THR A N 1
ATOM 2801 C CA . THR A 1 382 ? -26.891 -16.344 41.948 1.00 55.06 382 THR A CA 1
ATOM 2802 C C . THR A 1 382 ? -26.415 -15.489 40.766 1.00 55.06 382 THR A C 1
ATOM 2804 O O . THR A 1 382 ? -27.229 -14.837 40.104 1.00 55.06 382 THR A O 1
ATOM 2807 N N . ALA A 1 383 ? -25.104 -15.397 40.537 1.00 60.25 383 ALA A N 1
ATOM 2808 C CA . ALA A 1 383 ? -24.553 -14.540 39.484 1.00 60.25 383 ALA A CA 1
ATOM 2809 C C . ALA A 1 383 ? -24.568 -15.242 38.115 1.00 60.25 383 ALA A C 1
ATOM 2811 O O . ALA A 1 383 ? -23.793 -16.167 37.852 1.00 60.25 383 ALA A O 1
ATOM 2812 N N . THR A 1 384 ? -25.429 -14.779 37.205 1.00 72.81 384 THR A N 1
ATOM 2813 C CA . THR A 1 384 ? -25.373 -15.192 35.793 1.00 72.81 384 THR A CA 1
ATOM 2814 C C . THR A 1 384 ? -24.111 -14.630 35.113 1.00 72.81 384 THR A C 1
ATOM 2816 O O . THR A 1 384 ? -23.442 -13.741 35.644 1.00 72.81 384 THR A O 1
ATOM 2819 N N . ARG A 1 385 ? -23.743 -15.120 33.916 1.00 76.50 385 ARG A N 1
ATOM 2820 C CA . ARG A 1 385 ? -22.617 -14.536 33.146 1.00 76.50 385 ARG A CA 1
ATOM 2821 C C . ARG A 1 385 ? -22.825 -13.041 32.860 1.00 76.50 385 ARG A C 1
ATOM 2823 O O . ARG A 1 385 ? -21.859 -12.285 32.883 1.00 76.50 385 ARG A O 1
ATOM 2830 N N . ILE A 1 386 ? -24.074 -12.629 32.633 1.00 77.44 386 ILE A N 1
ATOM 2831 C CA . ILE A 1 386 ? -24.450 -11.234 32.373 1.00 77.44 386 ILE A CA 1
ATOM 2832 C C . ILE A 1 386 ? -24.244 -10.380 33.631 1.00 77.44 386 ILE A C 1
ATOM 2834 O O . ILE A 1 386 ? -23.666 -9.302 33.541 1.00 77.44 386 ILE A O 1
ATOM 2838 N N . ASP A 1 387 ? -24.623 -10.887 34.809 1.00 76.94 387 ASP A N 1
ATOM 2839 C CA . ASP A 1 387 ? -24.413 -10.182 36.082 1.00 76.94 387 ASP A CA 1
ATOM 2840 C C . ASP A 1 387 ? -22.922 -9.966 36.380 1.00 76.94 387 ASP A C 1
ATOM 2842 O O . ASP A 1 387 ? -22.540 -8.889 36.828 1.00 76.94 387 ASP A O 1
ATOM 2846 N N . ARG A 1 388 ? -22.062 -10.950 36.073 1.00 80.50 388 ARG A N 1
ATOM 2847 C CA . ARG A 1 388 ? -20.600 -10.806 36.208 1.00 80.50 388 ARG A CA 1
ATOM 2848 C C . ARG A 1 388 ? -20.024 -9.771 35.242 1.00 80.50 388 ARG A C 1
ATOM 2850 O O . ARG A 1 388 ? -19.201 -8.954 35.647 1.00 80.50 388 ARG A O 1
ATOM 2857 N N . GLY A 1 389 ? -20.470 -9.777 33.985 1.00 82.50 389 GLY A N 1
ATOM 2858 C CA . GLY A 1 389 ? -20.053 -8.780 32.995 1.00 82.50 389 GLY A CA 1
ATOM 2859 C C . GLY A 1 389 ? -20.452 -7.359 33.402 1.00 82.50 389 GLY A C 1
ATOM 2860 O O . GLY A 1 389 ? -19.623 -6.454 33.395 1.00 82.50 389 GLY A O 1
ATOM 2861 N N . LEU A 1 390 ? -21.696 -7.168 33.844 1.00 84.44 390 LEU A N 1
ATOM 2862 C CA . LEU A 1 390 ? -22.191 -5.865 34.296 1.00 84.44 390 LEU A CA 1
ATOM 2863 C C . LEU A 1 390 ? -21.581 -5.448 35.647 1.00 84.44 390 LEU A C 1
ATOM 2865 O O . LEU A 1 390 ? -21.292 -4.272 35.844 1.00 84.44 390 LEU A O 1
ATOM 2869 N N . GLY A 1 391 ? -21.289 -6.394 36.546 1.00 86.00 391 GLY A N 1
ATOM 2870 C CA . GLY A 1 391 ? -20.508 -6.159 37.768 1.00 86.00 391 GLY A CA 1
ATOM 2871 C C . GLY A 1 391 ? -19.114 -5.593 37.483 1.00 86.00 391 GLY A C 1
ATOM 2872 O O . GLY A 1 391 ? -18.639 -4.704 38.186 1.00 86.00 391 GLY A O 1
ATOM 2873 N N . MET A 1 392 ? -18.477 -6.043 36.397 1.00 88.19 392 MET A N 1
ATOM 2874 C CA . MET A 1 392 ? -17.195 -5.499 35.947 1.00 88.19 392 MET A CA 1
ATOM 2875 C C . MET A 1 392 ? -17.303 -4.033 35.503 1.00 88.19 392 MET A C 1
ATOM 2877 O O . MET A 1 392 ? -16.392 -3.262 35.788 1.00 88.19 392 MET A O 1
ATOM 2881 N N . VAL A 1 393 ? -18.424 -3.622 34.894 1.00 90.69 393 VAL A N 1
ATOM 2882 C CA . VAL A 1 393 ? -18.674 -2.211 34.534 1.00 90.69 393 VAL A CA 1
ATOM 2883 C C . VAL A 1 393 ? -18.689 -1.331 35.782 1.00 90.69 393 VAL A C 1
ATOM 2885 O O . VAL A 1 393 ? -17.994 -0.318 35.819 1.00 90.69 393 VAL A O 1
ATOM 2888 N N . PHE A 1 394 ? -19.410 -1.736 36.833 1.00 91.62 394 PHE A N 1
ATOM 2889 C CA . PHE A 1 394 ? -19.436 -0.983 38.092 1.00 91.62 394 PHE A CA 1
ATOM 2890 C C . PHE A 1 394 ? -18.047 -0.913 38.742 1.00 91.62 394 PHE A C 1
ATOM 2892 O O . PHE A 1 394 ? -17.632 0.160 39.172 1.00 91.62 394 PHE A O 1
ATOM 2899 N N . ALA A 1 395 ? -17.293 -2.016 38.761 1.00 91.12 395 ALA A N 1
ATOM 2900 C CA . ALA A 1 395 ? -15.940 -2.032 39.318 1.00 91.12 395 ALA A CA 1
ATOM 2901 C C . ALA A 1 395 ? -14.967 -1.110 38.555 1.00 91.12 395 ALA A C 1
ATOM 2903 O O . ALA A 1 395 ? -14.203 -0.376 39.179 1.00 91.12 395 ALA A O 1
ATOM 2904 N N . VAL A 1 396 ? -15.020 -1.108 37.217 1.00 92.88 396 VAL A N 1
ATOM 2905 C CA . VAL A 1 396 ? -14.172 -0.267 36.354 1.00 92.88 396 VAL A CA 1
ATOM 2906 C C . VAL A 1 396 ? -14.522 1.213 36.503 1.00 92.88 396 VAL A C 1
ATOM 2908 O O . VAL A 1 396 ? -13.637 2.021 36.781 1.00 92.88 396 VAL A O 1
ATOM 2911 N N . VAL A 1 397 ? -15.804 1.572 36.365 1.00 92.56 397 VAL A N 1
ATOM 2912 C CA . VAL A 1 397 ? -16.258 2.971 36.464 1.00 92.56 397 VAL A CA 1
ATOM 2913 C C . VAL A 1 397 ? -16.035 3.513 37.875 1.00 92.56 397 VAL A C 1
ATOM 2915 O O . VAL A 1 397 ? -15.572 4.642 38.029 1.00 92.56 397 VAL A O 1
ATOM 2918 N N . GLY A 1 398 ? -16.301 2.708 38.907 1.00 91.75 398 GLY A N 1
ATOM 2919 C CA . GLY A 1 398 ? -16.102 3.103 40.298 1.00 91.75 398 GLY A CA 1
ATOM 2920 C C . GLY A 1 398 ? -14.631 3.331 40.649 1.00 91.75 398 GLY A C 1
ATOM 2921 O O . GLY A 1 398 ? -14.294 4.379 41.196 1.00 91.75 398 GLY A O 1
ATOM 2922 N N . ALA A 1 399 ? -13.744 2.397 40.287 1.00 91.38 399 ALA A N 1
ATOM 2923 C CA . ALA A 1 399 ? -12.308 2.529 40.541 1.00 91.38 399 ALA A CA 1
ATOM 2924 C C . ALA A 1 399 ? -11.684 3.683 39.746 1.00 91.38 399 ALA A C 1
ATOM 2926 O O . ALA A 1 399 ? -10.947 4.492 40.309 1.00 91.38 399 ALA A O 1
ATOM 2927 N N . GLY A 1 400 ? -12.036 3.812 38.462 1.00 90.88 400 GLY A N 1
ATOM 2928 C CA . GLY A 1 400 ? -11.606 4.936 37.632 1.00 90.88 400 GLY A CA 1
ATOM 2929 C C . GLY A 1 400 ? -12.037 6.282 38.223 1.00 90.88 400 GLY A C 1
ATOM 2930 O O . GLY A 1 400 ? -11.207 7.176 38.369 1.00 90.88 400 GLY A O 1
ATOM 2931 N N . SER A 1 401 ? -13.292 6.402 38.666 1.00 91.81 401 SER A N 1
ATOM 2932 C CA . SER A 1 401 ? -13.808 7.642 39.267 1.00 91.81 401 SER A CA 1
ATOM 2933 C C . SER A 1 401 ? -13.132 7.970 40.602 1.00 91.81 401 SER A C 1
ATOM 2935 O O . SER A 1 401 ? -12.750 9.115 40.826 1.00 91.81 401 SER A O 1
ATOM 2937 N N . LEU A 1 402 ? -12.909 6.969 41.463 1.00 92.12 402 LEU A N 1
ATOM 2938 C CA . LEU A 1 402 ? -12.218 7.153 42.745 1.00 92.12 402 LEU A CA 1
ATOM 2939 C C . LEU A 1 402 ? -10.773 7.640 42.553 1.00 92.12 402 LEU A C 1
ATOM 2941 O O . LEU A 1 402 ? -10.321 8.546 43.249 1.00 92.12 402 LEU A O 1
ATOM 2945 N N . THR A 1 403 ? -10.062 7.053 41.588 1.00 92.00 403 THR A N 1
ATOM 2946 C CA . THR A 1 403 ? -8.659 7.397 41.291 1.00 92.00 403 THR A CA 1
ATOM 2947 C C . THR A 1 403 ? -8.503 8.767 40.647 1.00 92.00 403 THR A C 1
ATOM 2949 O O . THR A 1 403 ? -7.489 9.417 40.872 1.00 92.00 403 THR A O 1
ATOM 2952 N N . ALA A 1 404 ? -9.506 9.230 39.897 1.00 88.69 404 ALA A N 1
ATOM 2953 C CA . ALA A 1 404 ? -9.523 10.560 39.297 1.00 88.69 404 ALA A CA 1
ATOM 2954 C C . ALA A 1 404 ? -9.948 11.661 40.287 1.00 88.69 404 ALA A C 1
ATOM 2956 O O . ALA A 1 404 ? -9.434 12.775 40.215 1.00 88.69 404 ALA A O 1
ATOM 2957 N N . ALA A 1 405 ? -10.851 11.363 41.230 1.00 88.00 405 ALA A N 1
ATOM 2958 C CA . ALA A 1 405 ? -11.426 12.357 42.139 1.00 88.00 405 ALA A CA 1
ATOM 2959 C C . ALA A 1 405 ? -10.371 13.092 42.989 1.00 88.00 405 ALA A C 1
ATOM 2961 O O . ALA A 1 405 ? -10.373 14.319 43.054 1.00 88.00 405 ALA A O 1
ATOM 2962 N N . LEU A 1 406 ? -9.449 12.354 43.616 1.00 82.69 406 LEU A N 1
ATOM 2963 C CA . LEU A 1 406 ? -8.416 12.918 44.497 1.00 82.69 406 LEU A CA 1
ATOM 2964 C C . LEU A 1 406 ? -7.454 13.875 43.749 1.00 82.69 406 LEU A C 1
ATOM 2966 O O . LEU A 1 406 ? -7.333 15.030 44.159 1.00 82.69 406 LEU A O 1
ATOM 2970 N N . PRO A 1 407 ? -6.820 13.467 42.632 1.00 80.31 407 PRO A N 1
ATOM 2971 C CA . PRO A 1 407 ? -5.985 14.337 41.801 1.00 80.31 407 PRO A CA 1
ATOM 2972 C C . PRO A 1 407 ? -6.683 15.581 41.250 1.00 80.31 407 PRO A C 1
ATOM 2974 O O . PRO A 1 407 ? -6.094 16.661 41.265 1.00 80.31 407 PRO A O 1
ATOM 2977 N N . ILE A 1 408 ? -7.930 15.451 40.785 1.00 80.00 408 ILE A N 1
ATOM 2978 C CA . ILE A 1 408 ? -8.710 16.589 40.272 1.00 80.00 408 ILE A CA 1
ATOM 2979 C C . ILE A 1 408 ? -9.037 17.571 41.407 1.00 80.00 408 ILE A C 1
ATOM 2981 O O . ILE A 1 408 ? -8.984 18.783 41.213 1.00 80.00 408 ILE A O 1
ATOM 2985 N N . GLY A 1 409 ? -9.280 17.071 42.623 1.00 78.38 409 GLY A N 1
ATOM 2986 C CA . GLY A 1 409 ? -9.390 17.914 43.814 1.00 78.38 409 GLY A CA 1
ATOM 2987 C C . GLY A 1 409 ? -8.116 18.718 44.078 1.00 78.38 409 GLY A C 1
ATOM 2988 O O . GLY A 1 409 ? -8.188 19.918 44.326 1.00 78.38 409 GLY A O 1
ATOM 2989 N N . VAL A 1 410 ? -6.942 18.096 43.944 1.00 77.00 410 VAL A N 1
ATOM 2990 C CA . VAL A 1 410 ? -5.656 18.790 44.117 1.00 77.00 410 VAL A CA 1
ATOM 2991 C C . VAL A 1 410 ? -5.393 19.818 43.011 1.00 77.00 410 VAL A C 1
ATOM 2993 O O . VAL A 1 410 ? -4.863 20.892 43.295 1.00 77.00 410 VAL A O 1
ATOM 2996 N N . TRP A 1 411 ? -5.819 19.546 41.773 1.00 71.81 411 TRP A N 1
ATOM 2997 C CA . TRP A 1 411 ? -5.750 20.514 40.670 1.00 71.81 411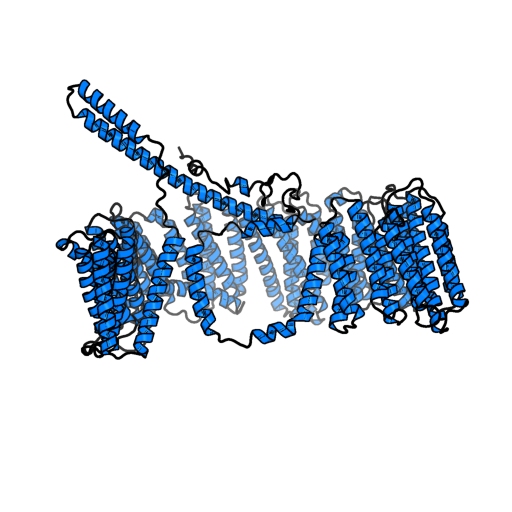 TRP A CA 1
ATOM 2998 C C . TRP A 1 411 ? -6.461 21.835 41.008 1.00 71.81 411 TRP A C 1
ATOM 3000 O O . TRP A 1 411 ? -5.958 22.910 40.686 1.00 71.81 411 TRP A O 1
ATOM 3010 N N . SER A 1 412 ? -7.568 21.775 41.754 1.00 69.50 412 SER A N 1
ATOM 3011 C CA . SER A 1 412 ? -8.354 22.958 42.134 1.00 69.50 412 SER A CA 1
ATOM 3012 C C . SER A 1 412 ? -7.657 23.921 43.123 1.00 69.50 412 SER A C 1
ATOM 3014 O O . SER A 1 412 ? -8.107 25.059 43.308 1.00 69.50 412 SER A O 1
ATOM 3016 N N . ILE A 1 413 ? -6.536 23.498 43.728 1.00 73.94 413 ILE A N 1
ATOM 3017 C CA . ILE A 1 413 ? -5.755 24.265 44.717 1.00 73.94 413 ILE A CA 1
ATOM 3018 C C . ILE A 1 413 ? -4.849 25.323 44.040 1.00 73.94 413 ILE A C 1
ATOM 3020 O O . ILE A 1 413 ? -4.508 26.319 44.671 1.00 73.94 413 ILE A O 1
ATOM 3024 N N . GLY A 1 414 ? -4.548 25.192 42.737 1.00 62.84 414 GLY A N 1
ATOM 3025 C CA . GLY A 1 414 ? -4.076 26.309 41.896 1.00 62.84 414 GLY A CA 1
ATOM 3026 C C . GLY A 1 414 ? -2.561 26.563 41.780 1.00 62.84 414 GLY A C 1
ATOM 3027 O O . GLY A 1 414 ? -2.186 27.653 41.359 1.00 62.84 414 GLY A O 1
ATOM 3028 N N . ASN A 1 415 ? -1.677 25.607 42.105 1.00 75.62 415 ASN A N 1
ATOM 3029 C CA . ASN A 1 415 ? -0.218 25.754 41.919 1.00 75.62 415 ASN A CA 1
ATOM 3030 C C . ASN A 1 415 ? 0.353 24.707 40.934 1.00 75.62 415 ASN A C 1
ATOM 3032 O O . ASN A 1 415 ? 0.062 23.513 41.038 1.00 75.62 415 ASN A O 1
ATOM 3036 N N . ALA A 1 416 ? 1.185 25.146 39.980 1.00 70.06 416 ALA A N 1
ATOM 3037 C CA . ALA A 1 416 ? 1.761 24.310 38.921 1.00 70.06 416 ALA A CA 1
ATOM 3038 C C . ALA A 1 416 ? 2.688 23.200 39.452 1.00 70.06 416 ALA A C 1
ATOM 3040 O O . ALA A 1 416 ? 2.713 22.098 38.904 1.00 70.06 416 ALA A O 1
ATOM 3041 N N . THR A 1 417 ? 3.414 23.443 40.548 1.00 73.81 417 THR A N 1
ATOM 3042 C CA . THR A 1 417 ? 4.238 22.404 41.192 1.00 73.81 417 THR A CA 1
ATOM 3043 C C . THR A 1 417 ? 3.364 21.334 41.842 1.00 73.81 417 THR A C 1
ATOM 3045 O O . THR A 1 417 ? 3.614 20.142 41.681 1.00 73.81 417 THR A O 1
ATOM 3048 N N . THR A 1 418 ? 2.276 21.739 42.499 1.00 78.00 418 THR A N 1
ATOM 3049 C CA . THR A 1 418 ? 1.288 20.831 43.096 1.00 78.00 418 THR A CA 1
ATOM 3050 C C . THR A 1 418 ? 0.617 19.950 42.034 1.00 78.00 418 THR A C 1
ATOM 3052 O O . THR A 1 418 ? 0.385 18.766 42.282 1.00 78.00 418 THR A O 1
ATOM 3055 N N . PHE A 1 419 ? 0.380 20.493 40.834 1.00 74.25 419 PHE A N 1
ATOM 3056 C CA . PHE A 1 419 ? -0.162 19.753 39.690 1.00 74.25 419 PHE A CA 1
ATOM 3057 C C . PHE A 1 419 ? 0.777 18.659 39.169 1.00 74.25 419 PHE A C 1
ATOM 3059 O O . PHE A 1 419 ? 0.319 17.594 38.768 1.00 74.25 419 PHE A O 1
ATOM 3066 N N . ILE A 1 420 ? 2.087 18.893 39.191 1.00 78.06 420 ILE A N 1
ATOM 3067 C CA . ILE A 1 420 ? 3.064 17.900 38.735 1.00 78.06 420 ILE A CA 1
ATOM 3068 C C . ILE A 1 420 ? 3.284 16.824 39.806 1.00 78.06 420 ILE A C 1
ATOM 3070 O O . ILE A 1 420 ? 3.449 15.659 39.458 1.00 78.06 420 ILE A O 1
ATOM 3074 N N . VAL A 1 421 ? 3.251 17.195 41.093 1.00 80.31 421 VAL A N 1
ATOM 3075 C CA . VAL A 1 421 ? 3.694 16.324 42.194 1.00 80.31 421 VAL A CA 1
ATOM 3076 C C . VAL A 1 421 ? 2.619 15.371 42.715 1.00 80.31 421 VAL A C 1
ATOM 3078 O O . VAL A 1 421 ? 2.838 14.166 42.830 1.00 80.31 421 VAL A O 1
ATOM 3081 N N . PHE A 1 422 ? 1.442 15.873 43.069 1.00 84.06 422 PHE A N 1
ATOM 3082 C CA . PHE A 1 422 ? 0.487 15.080 43.849 1.00 84.06 422 PHE A CA 1
ATOM 3083 C C . PHE A 1 422 ? -0.395 14.114 43.036 1.00 84.06 422 PHE A C 1
ATOM 3085 O O . PHE A 1 422 ? -0.654 13.020 43.544 1.00 84.06 422 PHE A O 1
ATOM 3092 N N . PRO A 1 423 ? -0.847 14.430 41.803 1.00 87.56 423 PRO A N 1
ATOM 3093 C CA . PRO A 1 423 ? -1.722 13.551 41.021 1.00 87.56 423 PRO A CA 1
ATOM 3094 C C . PRO A 1 423 ? -1.205 12.125 40.826 1.00 87.56 423 PRO A C 1
ATOM 3096 O O . PRO A 1 423 ? -1.937 11.164 41.072 1.00 87.56 423 PRO A O 1
ATOM 3099 N N . LEU A 1 424 ? 0.065 11.980 40.431 1.00 89.75 424 LEU A N 1
ATOM 3100 C CA . LEU A 1 424 ? 0.674 10.673 40.195 1.00 89.75 424 LEU A CA 1
ATOM 3101 C C . LEU A 1 424 ? 0.866 9.895 41.505 1.00 89.75 424 LEU A C 1
ATOM 3103 O O . LEU A 1 424 ? 0.573 8.701 41.550 1.00 89.75 424 LEU A O 1
ATOM 3107 N N . LEU A 1 425 ? 1.305 10.559 42.580 1.00 91.38 425 LEU A N 1
ATOM 3108 C CA . LEU A 1 425 ? 1.515 9.915 43.881 1.00 91.38 425 LEU A CA 1
ATOM 3109 C C . LEU A 1 425 ? 0.192 9.436 44.495 1.00 91.38 425 LEU A C 1
ATOM 3111 O O . LEU A 1 425 ? 0.098 8.284 44.916 1.00 91.38 425 LEU A O 1
ATOM 3115 N N . LEU A 1 426 ? -0.851 10.274 44.495 1.00 91.12 426 LEU A N 1
ATOM 3116 C CA . LEU A 1 426 ? -2.172 9.910 45.019 1.00 91.12 426 LEU A CA 1
ATOM 3117 C C . LEU A 1 426 ? -2.826 8.799 44.187 1.00 91.12 426 LEU A C 1
ATOM 3119 O O . LEU A 1 426 ? -3.336 7.833 44.756 1.00 91.12 426 LEU A O 1
ATOM 3123 N N . GLY A 1 427 ? -2.759 8.885 42.853 1.00 91.00 427 GLY A N 1
ATOM 3124 C CA . GLY A 1 427 ? -3.239 7.822 41.965 1.00 91.00 427 GLY A CA 1
ATOM 3125 C C . GLY A 1 427 ? -2.504 6.495 42.193 1.00 91.00 427 GLY A C 1
ATOM 3126 O O . GLY A 1 427 ? -3.136 5.437 42.281 1.00 91.00 427 GLY A O 1
ATOM 3127 N N . ALA A 1 428 ? -1.179 6.545 42.380 1.00 91.88 428 ALA A N 1
ATOM 3128 C CA . ALA A 1 428 ? -0.369 5.370 42.687 1.00 91.88 428 ALA A CA 1
ATOM 3129 C C . ALA A 1 428 ? -0.783 4.732 44.018 1.00 91.88 428 ALA A C 1
ATOM 3131 O O . ALA A 1 428 ? -0.975 3.519 44.063 1.00 91.88 428 ALA A O 1
ATOM 3132 N N . VAL A 1 429 ? -1.008 5.523 45.073 1.00 93.50 429 VAL A N 1
ATOM 3133 C CA . VAL A 1 429 ? -1.495 5.010 46.366 1.00 93.50 429 VAL A CA 1
ATOM 3134 C C . VAL A 1 429 ? -2.845 4.307 46.205 1.00 93.50 429 VAL A C 1
ATOM 3136 O O . VAL A 1 429 ? -2.973 3.154 46.616 1.00 93.50 429 VAL A O 1
ATOM 3139 N N . VAL A 1 430 ? -3.833 4.939 45.558 1.00 92.38 430 VAL A N 1
ATOM 3140 C CA . VAL A 1 430 ? -5.164 4.329 45.360 1.00 92.38 430 VAL A CA 1
ATOM 3141 C C . VAL A 1 430 ? -5.064 3.037 44.540 1.00 92.38 430 VAL A C 1
ATOM 3143 O O . VAL A 1 430 ? -5.664 2.024 44.905 1.00 92.38 430 VAL A O 1
ATOM 3146 N N . THR A 1 431 ? -4.247 3.027 43.484 1.00 94.12 431 THR A N 1
ATOM 3147 C CA . THR A 1 431 ? -4.016 1.836 42.652 1.00 94.12 431 THR A CA 1
ATOM 3148 C C . THR A 1 431 ? -3.373 0.701 43.432 1.00 94.12 431 THR A C 1
ATOM 3150 O O . THR A 1 431 ? -3.823 -0.442 43.333 1.00 94.12 431 THR A O 1
ATOM 3153 N N . LEU A 1 432 ? -2.359 0.999 44.243 1.00 93.19 432 LEU A N 1
ATOM 3154 C CA . LEU A 1 432 ? -1.672 0.004 45.062 1.00 93.19 432 LEU A CA 1
ATOM 3155 C C . LEU A 1 432 ? -2.584 -0.551 46.164 1.00 93.19 432 LEU A C 1
ATOM 3157 O O . LEU A 1 432 ? -2.523 -1.750 46.439 1.00 93.19 432 LEU A O 1
ATOM 3161 N N . VAL A 1 433 ? -3.475 0.269 46.737 1.00 93.06 433 VAL A N 1
ATOM 3162 C CA . VAL A 1 433 ? -4.506 -0.181 47.688 1.00 93.06 433 VAL A CA 1
ATOM 3163 C C . VAL A 1 433 ? -5.499 -1.124 47.006 1.00 93.06 433 VAL A C 1
ATOM 3165 O O . VAL A 1 433 ? -5.754 -2.212 47.521 1.00 93.06 433 VAL A O 1
ATOM 3168 N N . ILE A 1 434 ? -6.014 -0.776 45.820 1.00 91.81 434 ILE A N 1
ATOM 3169 C CA . ILE A 1 434 ? -6.924 -1.657 45.068 1.00 91.81 434 ILE A CA 1
ATOM 3170 C C . ILE A 1 434 ? -6.206 -2.955 44.647 1.00 91.81 434 ILE A C 1
ATOM 3172 O O . ILE A 1 434 ? -6.794 -4.035 44.721 1.00 91.81 434 ILE A O 1
ATOM 3176 N N . GLU A 1 435 ? -4.917 -2.895 44.287 1.00 93.00 435 GLU A N 1
ATOM 3177 C CA . GLU A 1 435 ? -4.098 -4.082 43.989 1.00 93.00 435 GLU A CA 1
ATOM 3178 C C . GLU A 1 435 ? -3.860 -4.953 45.233 1.00 93.00 435 GLU A C 1
ATOM 3180 O O . GLU A 1 435 ? -3.817 -6.183 45.131 1.00 93.00 435 GLU A O 1
ATOM 3185 N N . ALA A 1 436 ? -3.704 -4.352 46.414 1.00 90.69 436 ALA A N 1
ATOM 3186 C CA . ALA A 1 436 ? -3.601 -5.078 47.677 1.00 90.69 436 ALA A CA 1
ATOM 3187 C C . ALA A 1 436 ? -4.926 -5.775 48.025 1.00 90.69 436 ALA A C 1
ATOM 3189 O O . ALA A 1 436 ? -4.925 -6.972 48.311 1.00 90.69 436 ALA A O 1
ATOM 3190 N N . LEU A 1 437 ? -6.060 -5.077 47.897 1.00 89.88 437 LEU A N 1
ATOM 3191 C CA . LEU A 1 437 ? -7.395 -5.651 48.101 1.00 89.88 437 LEU A CA 1
ATOM 3192 C C . LEU A 1 437 ? -7.682 -6.793 47.120 1.00 89.88 437 LEU A C 1
ATOM 3194 O O . LEU A 1 437 ? -8.182 -7.841 47.522 1.00 89.88 437 LEU A O 1
ATOM 3198 N N . TRP A 1 438 ? -7.306 -6.641 45.847 1.00 90.81 438 TRP A N 1
ATOM 3199 C CA . TRP A 1 438 ? -7.403 -7.716 44.858 1.00 90.81 438 TRP A CA 1
ATOM 3200 C C . TRP A 1 438 ? -6.608 -8.958 45.274 1.00 90.81 438 TRP A C 1
ATOM 3202 O O . TRP A 1 438 ? -7.099 -10.080 45.139 1.00 90.81 438 TRP A O 1
ATOM 3212 N N . ARG A 1 439 ? -5.388 -8.770 45.793 1.00 86.88 439 ARG A N 1
ATOM 3213 C CA . ARG A 1 439 ? -4.535 -9.864 46.278 1.00 86.88 439 ARG A CA 1
ATOM 3214 C C . ARG A 1 439 ? -5.142 -10.569 47.489 1.00 86.88 439 ARG A C 1
ATOM 3216 O O . ARG A 1 439 ? -5.127 -11.797 47.505 1.00 86.88 439 ARG A O 1
ATOM 3223 N N . LEU A 1 440 ? -5.705 -9.814 48.432 1.00 87.56 440 LEU A N 1
ATOM 3224 C CA . LEU A 1 440 ? -6.399 -10.346 49.611 1.00 87.56 440 LEU A CA 1
ATOM 3225 C C . LEU A 1 440 ? -7.689 -11.096 49.240 1.00 87.56 440 LEU A C 1
ATOM 3227 O O . LEU A 1 440 ? -8.020 -12.094 49.867 1.00 87.56 440 LEU A O 1
ATOM 3231 N N . ALA A 1 441 ? -8.389 -10.660 48.191 1.00 85.06 441 ALA A N 1
ATOM 3232 C CA . ALA A 1 441 ? -9.637 -11.270 47.737 1.00 85.06 441 ALA A CA 1
ATOM 3233 C C . ALA A 1 441 ? -9.451 -12.490 46.813 1.00 85.06 441 ALA A C 1
ATOM 3235 O O . ALA A 1 441 ? -10.450 -13.062 46.364 1.00 85.06 441 ALA A O 1
ATOM 3236 N N . ARG A 1 442 ? -8.214 -12.896 46.480 1.00 81.12 442 ARG A N 1
ATOM 3237 C CA . ARG A 1 442 ? -7.948 -14.046 45.592 1.00 81.12 442 ARG A CA 1
ATOM 3238 C C . ARG A 1 442 ? -8.619 -15.314 46.126 1.00 81.12 442 ARG A C 1
ATOM 3240 O O . ARG A 1 442 ? -8.410 -15.695 47.267 1.00 81.12 442 ARG A O 1
ATOM 3247 N N . GLY A 1 443 ? -9.411 -15.969 45.276 1.00 74.81 443 GLY A N 1
ATOM 3248 C CA . GLY A 1 443 ? -10.205 -17.151 45.642 1.00 74.81 443 GLY A CA 1
ATOM 3249 C C . GLY A 1 443 ? -11.669 -16.851 45.981 1.00 74.81 443 GLY A C 1
ATOM 3250 O O . GLY A 1 443 ? -12.471 -17.774 46.045 1.00 74.81 443 GLY A O 1
ATOM 3251 N N . THR A 1 444 ? -12.050 -15.577 46.119 1.00 81.50 444 THR A N 1
ATOM 3252 C CA . THR A 1 444 ? -13.453 -15.153 46.274 1.00 81.50 444 THR A CA 1
ATOM 3253 C C . THR A 1 444 ? -14.062 -14.709 44.937 1.00 81.50 444 THR A C 1
ATOM 3255 O O . THR A 1 444 ? -13.342 -14.374 43.992 1.00 81.50 444 THR A O 1
ATOM 3258 N N . GLY A 1 445 ? -15.398 -14.636 44.855 1.00 71.38 445 GLY A N 1
ATOM 3259 C CA . GLY A 1 445 ? -16.101 -14.087 43.683 1.00 71.38 445 GLY A CA 1
ATOM 3260 C C . GLY A 1 445 ? -15.698 -12.640 43.347 1.00 71.38 445 GLY A C 1
ATOM 3261 O O . GLY A 1 445 ? -15.607 -12.280 42.170 1.00 71.38 445 GLY A O 1
ATOM 3262 N N . ALA A 1 446 ? -15.326 -11.854 44.365 1.00 79.50 446 ALA A N 1
ATOM 3263 C CA . ALA A 1 446 ? -14.910 -10.458 44.241 1.00 79.50 446 ALA A CA 1
ATOM 3264 C C . ALA A 1 446 ? -13.548 -10.267 43.544 1.00 79.50 446 ALA A C 1
ATOM 3266 O O . ALA A 1 446 ? -13.264 -9.180 43.036 1.00 79.50 446 ALA A O 1
ATOM 3267 N N . ALA A 1 447 ? -12.708 -11.310 43.453 1.00 85.06 447 ALA A N 1
ATOM 3268 C CA . ALA A 1 447 ? -11.374 -11.219 42.851 1.00 85.06 447 ALA A CA 1
ATOM 3269 C C . ALA A 1 447 ? -11.406 -10.751 41.386 1.00 85.06 447 ALA A C 1
ATOM 3271 O O . ALA A 1 447 ? -10.520 -10.021 40.945 1.00 85.06 447 ALA A O 1
ATOM 3272 N N . THR A 1 448 ? -12.424 -11.159 40.624 1.00 85.56 448 THR A N 1
ATOM 3273 C CA . THR A 1 448 ? -12.564 -10.781 39.206 1.00 85.56 448 THR A CA 1
ATOM 3274 C C . THR A 1 448 ? -12.940 -9.311 39.030 1.00 85.56 448 THR A C 1
ATOM 3276 O O . THR A 1 448 ? -12.387 -8.628 38.168 1.00 85.56 448 THR A O 1
ATOM 3279 N N . HIS A 1 449 ? -13.820 -8.797 39.888 1.00 87.50 449 HIS A N 1
ATOM 3280 C CA . HIS A 1 449 ? -14.213 -7.390 39.902 1.00 87.50 449 HIS A CA 1
ATOM 3281 C C . HIS A 1 449 ? -13.062 -6.492 40.365 1.00 87.50 449 HIS A C 1
ATOM 3283 O O . HIS A 1 449 ? -12.764 -5.495 39.709 1.00 87.50 449 HIS A O 1
ATOM 3289 N N . LEU A 1 450 ? -12.351 -6.891 41.424 1.00 88.38 450 LEU A N 1
ATOM 3290 C CA . LEU A 1 450 ? -11.169 -6.176 41.906 1.00 88.38 450 LEU A CA 1
ATOM 3291 C C . LEU A 1 450 ? -10.030 -6.188 40.880 1.00 88.38 450 LEU A C 1
ATOM 3293 O O . LEU A 1 450 ? -9.355 -5.179 40.723 1.00 88.38 450 LEU A O 1
ATOM 3297 N N . PHE A 1 451 ? -9.863 -7.260 40.101 1.00 88.69 451 PHE A N 1
ATOM 3298 C CA . PHE A 1 451 ? -8.918 -7.265 38.983 1.00 88.69 451 PHE A CA 1
ATOM 3299 C C . PHE A 1 451 ? -9.275 -6.207 37.925 1.00 88.69 451 PHE A C 1
ATOM 3301 O O . PHE A 1 451 ? -8.427 -5.404 37.541 1.00 88.69 451 PHE A O 1
ATOM 3308 N N . GLY A 1 452 ? -10.543 -6.139 37.504 1.00 86.75 452 GLY A N 1
ATOM 3309 C CA . GLY A 1 452 ? -11.017 -5.084 36.599 1.00 86.75 452 GLY A CA 1
ATOM 3310 C C . GLY A 1 452 ? -10.798 -3.673 37.162 1.00 86.75 452 GLY A C 1
ATOM 3311 O O . GLY A 1 452 ? -10.326 -2.789 36.448 1.00 86.75 452 GLY A O 1
ATOM 3312 N N . ALA A 1 453 ? -11.051 -3.486 38.460 1.00 90.88 453 ALA A N 1
ATOM 3313 C CA . ALA A 1 453 ? -10.796 -2.237 39.173 1.00 90.88 453 ALA A CA 1
ATOM 3314 C C . ALA A 1 453 ? -9.302 -1.860 39.194 1.00 90.88 453 ALA A C 1
ATOM 3316 O O . ALA A 1 453 ? -8.970 -0.700 38.955 1.00 90.88 453 ALA A O 1
ATOM 3317 N N . THR A 1 454 ? -8.391 -2.822 39.408 1.00 92.12 454 THR A N 1
ATOM 3318 C CA . THR A 1 454 ? -6.936 -2.564 39.363 1.00 92.12 454 THR A CA 1
ATOM 3319 C C . THR A 1 454 ? -6.482 -2.076 37.995 1.00 92.12 454 THR A C 1
ATOM 3321 O O . THR A 1 454 ? -5.698 -1.132 37.920 1.00 92.12 454 THR A O 1
ATOM 3324 N N . ILE A 1 455 ? -6.997 -2.666 36.910 1.00 91.19 455 ILE A N 1
ATOM 3325 C CA . ILE A 1 455 ? -6.659 -2.247 35.545 1.00 91.19 455 ILE A CA 1
ATOM 3326 C C . ILE A 1 455 ? -7.138 -0.815 35.308 1.00 91.19 455 ILE A C 1
ATOM 3328 O O . ILE A 1 455 ? -6.344 0.025 34.894 1.00 91.19 455 ILE A O 1
ATOM 3332 N N . ALA A 1 456 ? -8.403 -0.521 35.623 1.00 91.12 456 ALA A N 1
ATOM 3333 C CA . ALA A 1 456 ? -8.972 0.816 35.460 1.00 91.12 456 ALA A CA 1
ATOM 3334 C C . ALA A 1 456 ? -8.181 1.873 36.250 1.00 91.12 456 ALA A C 1
ATOM 3336 O O . ALA A 1 456 ? -7.779 2.890 35.696 1.00 91.12 456 ALA A O 1
ATOM 3337 N N . SER A 1 457 ? -7.876 1.579 37.516 1.00 92.50 457 SER A N 1
ATOM 3338 C CA . SER A 1 457 ? -7.084 2.437 38.401 1.00 92.50 457 SER A CA 1
ATOM 3339 C C . SER A 1 457 ? -5.666 2.689 37.883 1.00 92.50 457 SER A C 1
ATOM 3341 O O . SER A 1 457 ? -5.169 3.815 37.935 1.00 92.50 457 SER A O 1
ATOM 3343 N N . THR A 1 458 ? -5.019 1.651 37.345 1.00 91.62 458 THR A N 1
ATOM 3344 C CA . THR A 1 458 ? -3.669 1.744 36.769 1.00 91.62 458 THR A CA 1
ATOM 3345 C C . THR A 1 458 ? -3.670 2.621 35.521 1.00 91.62 458 THR A C 1
ATOM 3347 O O . THR A 1 458 ? -2.791 3.466 35.372 1.00 91.62 458 THR A O 1
ATOM 3350 N N . VAL A 1 459 ? -4.667 2.458 34.643 1.00 92.06 459 VAL A N 1
ATOM 3351 C CA . VAL A 1 459 ? -4.826 3.287 33.439 1.00 92.06 459 VAL A CA 1
ATOM 3352 C C . VAL A 1 459 ? -5.039 4.750 33.821 1.00 92.06 459 VAL A C 1
ATOM 3354 O O . VAL A 1 459 ? -4.333 5.615 33.307 1.00 92.06 459 VAL A O 1
ATOM 3357 N N . THR A 1 460 ? -5.936 5.037 34.766 1.00 89.88 460 THR A N 1
ATOM 3358 C CA . THR A 1 460 ? -6.161 6.411 35.235 1.00 89.88 460 THR A CA 1
ATOM 3359 C C . THR A 1 460 ? -4.899 7.005 35.865 1.00 89.88 460 THR A C 1
ATOM 3361 O O . THR A 1 460 ? -4.532 8.132 35.552 1.00 89.88 460 THR A O 1
ATOM 3364 N N . THR A 1 461 ? -4.173 6.242 36.685 1.00 92.12 461 THR A N 1
ATOM 3365 C CA . THR A 1 461 ? -2.907 6.693 37.295 1.00 92.12 461 THR A CA 1
ATOM 3366 C C . THR A 1 461 ? -1.822 6.964 36.255 1.00 92.12 461 THR A C 1
ATOM 3368 O O . THR A 1 461 ? -1.094 7.946 36.372 1.00 92.12 461 THR A O 1
ATOM 3371 N N . ALA A 1 462 ? -1.730 6.142 35.207 1.00 88.75 462 ALA A N 1
ATOM 3372 C CA . ALA A 1 462 ? -0.799 6.370 34.107 1.00 88.75 462 ALA A CA 1
ATOM 3373 C C . ALA A 1 462 ? -1.126 7.666 33.346 1.00 88.75 462 ALA A C 1
ATOM 3375 O O . ALA A 1 462 ? -0.219 8.445 33.063 1.00 88.75 462 ALA A O 1
ATOM 3376 N N . LEU A 1 463 ? -2.413 7.935 33.080 1.00 88.81 463 LEU A N 1
ATOM 3377 C CA . LEU A 1 463 ? -2.862 9.193 32.469 1.00 88.81 463 LEU A CA 1
ATOM 3378 C C . LEU A 1 463 ? -2.512 10.407 33.342 1.00 88.81 463 LEU A C 1
ATOM 3380 O O . LEU A 1 463 ? -2.058 11.424 32.827 1.00 88.81 463 LEU A O 1
ATOM 3384 N N . LEU A 1 464 ? -2.651 10.281 34.663 1.00 86.12 464 LEU A N 1
ATOM 3385 C CA . LEU A 1 464 ? -2.280 11.324 35.625 1.00 86.12 464 LEU A CA 1
ATOM 3386 C C . LEU A 1 464 ? -0.763 11.551 35.722 1.00 86.12 464 LEU A C 1
ATOM 3388 O O . LEU A 1 464 ? -0.337 12.626 36.131 1.00 86.12 464 LEU A O 1
ATOM 3392 N N . GLY A 1 465 ? 0.054 10.564 35.346 1.00 85.19 465 GLY A N 1
ATOM 3393 C CA . GLY A 1 465 ? 1.513 10.683 35.280 1.00 85.19 465 GLY A CA 1
ATOM 3394 C C . GLY A 1 465 ? 2.042 11.359 34.013 1.00 85.19 465 GLY A C 1
ATOM 3395 O O . GLY A 1 465 ? 3.212 11.746 33.987 1.00 85.19 465 GLY A O 1
ATOM 3396 N N . LEU A 1 466 ? 1.206 11.524 32.978 1.00 88.06 466 LEU A N 1
ATOM 3397 C CA . LEU A 1 466 ? 1.613 12.110 31.695 1.00 88.06 466 LEU A CA 1
ATOM 3398 C C . LEU A 1 466 ? 2.228 13.511 31.818 1.00 88.06 466 LEU A C 1
ATOM 3400 O O . LEU A 1 466 ? 3.226 13.735 31.141 1.00 88.06 466 LEU A O 1
ATOM 3404 N N . PRO A 1 467 ? 1.731 14.441 32.659 1.00 84.44 467 PRO A N 1
ATOM 3405 C CA . PRO A 1 467 ? 2.361 15.751 32.808 1.00 84.44 467 PRO A CA 1
ATOM 3406 C C . PRO A 1 467 ? 3.801 15.662 33.331 1.00 84.44 467 PRO A C 1
ATOM 3408 O O . PRO A 1 467 ? 4.693 16.243 32.726 1.00 84.44 467 PRO A O 1
ATOM 3411 N N . ALA A 1 468 ? 4.052 14.887 34.396 1.00 85.31 468 ALA A N 1
ATOM 3412 C CA . ALA A 1 468 ? 5.382 14.759 35.002 1.00 85.31 468 ALA A CA 1
ATOM 3413 C C . ALA A 1 468 ? 6.381 14.023 34.089 1.00 85.31 468 ALA A C 1
ATOM 3415 O O . ALA A 1 468 ? 7.527 14.446 33.931 1.00 85.31 468 ALA A O 1
ATOM 3416 N N . VAL A 1 469 ? 5.950 12.929 33.451 1.00 86.56 469 VAL A N 1
ATOM 3417 C CA . VAL A 1 469 ? 6.788 12.207 32.479 1.00 86.56 469 VAL A CA 1
ATOM 3418 C C . VAL A 1 469 ? 6.994 13.050 31.218 1.00 86.56 469 VAL A C 1
ATOM 3420 O O . VAL A 1 469 ? 8.102 13.104 30.690 1.00 86.56 469 VAL A O 1
ATOM 3423 N N . GLY A 1 470 ? 5.953 13.747 30.762 1.00 85.12 470 GLY A N 1
ATOM 3424 C CA . GLY A 1 470 ? 5.970 14.611 29.587 1.00 85.12 470 GLY A CA 1
ATOM 3425 C C . GLY A 1 470 ? 6.942 15.778 29.727 1.00 85.12 470 GLY A C 1
ATOM 3426 O O . GLY A 1 470 ? 7.732 16.000 28.816 1.00 85.12 470 GLY A O 1
ATOM 3427 N N . THR A 1 471 ? 6.970 16.470 30.871 1.00 83.94 471 THR A N 1
ATOM 3428 C CA . THR A 1 471 ? 7.933 17.562 31.113 1.00 83.94 471 THR A CA 1
ATOM 3429 C C . THR A 1 471 ? 9.385 17.085 31.047 1.00 83.94 471 THR A C 1
ATOM 3431 O O . THR A 1 471 ? 10.226 17.745 30.435 1.00 83.94 471 THR A O 1
ATOM 3434 N N . LEU A 1 472 ? 9.685 15.915 31.623 1.00 86.00 472 LEU A N 1
ATOM 3435 C CA . LEU A 1 472 ? 11.029 15.330 31.580 1.00 86.00 472 LEU A CA 1
ATOM 3436 C C . LEU A 1 472 ? 11.402 14.866 30.168 1.00 86.00 472 LEU A C 1
ATOM 3438 O O . LEU A 1 472 ? 12.519 15.102 29.715 1.00 86.00 472 LEU A O 1
ATOM 3442 N N . LEU A 1 473 ? 10.463 14.235 29.457 1.00 87.19 473 LEU A N 1
ATOM 3443 C CA . LEU A 1 473 ? 10.679 13.752 28.096 1.00 87.19 473 LEU A CA 1
ATOM 3444 C C . LEU A 1 473 ? 10.917 14.908 27.118 1.00 87.19 473 LEU A C 1
ATOM 3446 O O . LEU A 1 473 ? 11.851 14.846 26.324 1.00 87.19 473 LEU A O 1
ATOM 3450 N N . VAL A 1 474 ? 10.105 15.968 27.200 1.00 85.38 474 VAL A N 1
ATOM 3451 C CA . VAL A 1 474 ? 10.288 17.187 26.398 1.00 85.38 474 VAL A CA 1
ATOM 3452 C C . VAL A 1 474 ? 11.664 17.787 26.666 1.00 85.38 474 VAL A C 1
ATOM 3454 O O . VAL A 1 474 ? 12.370 18.080 25.709 1.00 85.38 474 VAL A O 1
ATOM 3457 N N . SER A 1 475 ? 12.079 17.878 27.935 1.00 82.88 475 SER A N 1
ATOM 3458 C CA . SER A 1 475 ? 13.397 18.413 28.309 1.00 82.88 475 SER A CA 1
ATOM 3459 C C . SER A 1 475 ? 14.549 17.590 27.719 1.00 82.88 475 SER A C 1
ATOM 3461 O O . SER A 1 475 ? 15.457 18.148 27.107 1.00 82.88 475 SER A O 1
ATOM 3463 N N . ALA A 1 476 ? 14.502 16.259 27.834 1.00 85.75 476 ALA A N 1
ATOM 3464 C CA . ALA A 1 476 ? 15.545 15.384 27.297 1.00 85.75 476 ALA A CA 1
ATOM 3465 C C . ALA A 1 476 ? 15.623 15.425 25.759 1.00 85.75 476 ALA A C 1
ATOM 3467 O O . ALA A 1 476 ? 16.718 15.429 25.199 1.00 85.75 476 ALA A O 1
ATOM 3468 N N . LEU A 1 477 ? 14.476 15.480 25.072 1.00 86.81 477 LEU A N 1
ATOM 3469 C CA . LEU A 1 477 ? 14.408 15.478 23.607 1.00 86.81 477 LEU A CA 1
ATOM 3470 C C . LEU A 1 477 ? 14.670 16.850 22.976 1.00 86.81 477 LEU A C 1
ATOM 3472 O O . LEU A 1 477 ? 15.129 16.906 21.837 1.00 86.81 477 LEU A O 1
ATOM 3476 N N . SER A 1 478 ? 14.410 17.957 23.677 1.00 84.38 478 SER A N 1
ATOM 3477 C CA . SER A 1 478 ? 14.667 19.299 23.142 1.00 84.38 478 SER A CA 1
ATOM 3478 C C . SER A 1 478 ? 16.156 19.618 23.023 1.00 84.38 478 SER A C 1
ATOM 3480 O O . SER A 1 478 ? 16.543 20.359 22.123 1.00 84.38 478 SER A O 1
ATOM 3482 N N . LEU A 1 479 ? 16.999 19.048 23.892 1.00 86.25 479 LEU A N 1
ATOM 3483 C CA . LEU A 1 479 ? 18.443 19.302 23.902 1.00 86.25 479 LEU A CA 1
ATOM 3484 C C . LEU A 1 479 ? 19.129 18.965 22.562 1.00 86.25 479 LEU A C 1
ATOM 3486 O O . LEU A 1 479 ? 19.781 19.853 22.010 1.00 86.25 479 LEU A O 1
ATOM 3490 N N . PRO A 1 480 ? 18.987 17.752 21.988 1.00 87.25 480 PRO A N 1
ATOM 3491 C CA . PRO A 1 480 ? 19.603 17.447 20.698 1.00 87.25 480 PRO A CA 1
ATOM 3492 C C . PRO A 1 480 ? 19.003 18.286 19.561 1.00 87.25 480 PRO A C 1
ATOM 3494 O O . PRO A 1 480 ? 19.734 18.723 18.682 1.00 87.25 480 PRO A O 1
ATOM 3497 N N . ILE A 1 481 ? 17.697 18.584 19.589 1.00 86.75 481 ILE A N 1
ATOM 3498 C CA . ILE A 1 481 ? 17.049 19.426 18.566 1.00 86.75 481 ILE A CA 1
ATOM 3499 C C . ILE A 1 481 ? 17.676 20.826 18.540 1.00 86.75 481 ILE A C 1
ATOM 3501 O O . ILE A 1 481 ? 17.987 21.349 17.471 1.00 86.75 481 ILE A O 1
ATOM 3505 N N . LEU A 1 482 ? 17.896 21.421 19.713 1.00 82.50 482 LEU A N 1
ATOM 3506 C CA . LEU A 1 482 ? 18.532 22.732 19.839 1.00 82.50 482 LEU A CA 1
ATOM 3507 C C . LEU A 1 482 ? 20.006 22.697 19.413 1.00 82.50 482 LEU A C 1
ATOM 3509 O O . LEU A 1 482 ? 20.446 23.600 18.704 1.00 82.50 482 LEU A O 1
ATOM 3513 N N . ALA A 1 483 ? 20.741 21.648 19.794 1.00 85.94 483 ALA A N 1
ATOM 3514 C CA . ALA A 1 483 ? 22.133 21.450 19.394 1.00 85.94 483 ALA A CA 1
ATOM 3515 C C . ALA A 1 483 ? 22.292 21.322 17.868 1.00 85.94 483 ALA A C 1
ATOM 3517 O O . ALA A 1 483 ? 23.201 21.915 17.293 1.00 85.94 483 ALA A O 1
ATOM 3518 N N . LEU A 1 484 ? 21.380 20.613 17.192 1.00 86.25 484 LEU A N 1
ATOM 3519 C CA . LEU A 1 484 ? 21.374 20.508 15.729 1.00 86.25 484 LEU A CA 1
ATOM 3520 C C . LEU A 1 484 ? 20.948 21.812 15.036 1.00 86.25 484 LEU A C 1
ATOM 3522 O O . LEU A 1 484 ? 21.401 22.081 13.927 1.00 86.25 484 LEU A O 1
ATOM 3526 N N . ALA A 1 485 ? 20.082 22.618 15.659 1.00 85.06 485 ALA A N 1
ATOM 3527 C CA . ALA A 1 485 ? 19.644 23.897 15.095 1.00 85.06 485 ALA A CA 1
ATOM 3528 C C . ALA A 1 485 ? 20.752 24.968 15.097 1.00 85.06 485 ALA A C 1
ATOM 3530 O O . ALA A 1 485 ? 20.693 25.909 14.304 1.00 85.06 485 ALA A O 1
ATOM 3531 N N . ARG A 1 486 ? 21.748 24.845 15.985 1.00 81.88 486 ARG A N 1
ATOM 3532 C CA . ARG A 1 486 ? 22.919 25.733 16.082 1.00 81.88 486 ARG A CA 1
ATOM 3533 C C . ARG A 1 486 ? 24.195 24.908 16.313 1.00 81.88 486 ARG A C 1
ATOM 3535 O O . ARG A 1 486 ? 24.691 24.858 17.439 1.00 81.88 486 ARG A O 1
ATOM 3542 N N . PRO A 1 487 ? 24.714 24.234 15.273 1.00 83.44 487 PRO A N 1
ATOM 3543 C CA . PRO A 1 487 ? 25.863 23.358 15.429 1.00 83.44 487 PRO A CA 1
ATOM 3544 C C . PRO A 1 487 ? 27.129 24.163 15.748 1.00 83.44 487 PRO A C 1
ATOM 3546 O O . PRO A 1 487 ? 27.397 25.189 15.126 1.00 83.44 487 PRO A O 1
ATOM 3549 N N . TRP A 1 488 ? 27.909 23.660 16.702 1.00 85.38 488 TRP A N 1
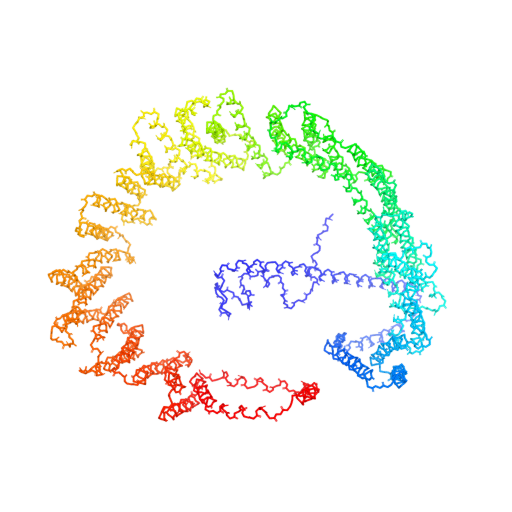ATOM 3550 C CA . TRP A 1 488 ? 29.236 24.143 17.094 1.00 85.38 488 TRP A CA 1
ATOM 3551 C C . TRP A 1 488 ? 29.299 25.602 17.568 1.00 85.38 488 TRP A C 1
ATOM 3553 O O . TRP A 1 488 ? 30.323 26.260 17.409 1.00 85.38 488 TRP A O 1
ATOM 3563 N N . THR A 1 489 ? 28.221 26.121 18.161 1.00 83.25 489 THR A N 1
ATOM 3564 C CA . THR A 1 489 ? 28.186 27.503 18.669 1.00 83.25 489 THR A CA 1
ATOM 3565 C C . THR A 1 489 ? 28.517 27.638 20.154 1.00 83.25 489 THR A C 1
ATOM 3567 O O . THR A 1 489 ? 28.671 28.760 20.623 1.00 83.25 489 THR A O 1
ATOM 3570 N N . LEU A 1 490 ? 28.545 26.535 20.911 1.00 85.19 490 LEU A N 1
ATOM 3571 C CA . LEU A 1 490 ? 28.679 26.549 22.371 1.00 85.19 490 LEU A CA 1
ATOM 3572 C C . LEU A 1 490 ? 30.040 26.014 22.831 1.00 85.19 490 LEU A C 1
ATOM 3574 O O . LEU A 1 490 ? 30.589 25.069 22.257 1.00 85.19 490 LEU A O 1
ATOM 3578 N N . SER A 1 491 ? 30.547 26.592 23.918 1.00 86.50 491 SER A N 1
ATOM 3579 C CA . SER A 1 491 ? 31.674 26.054 24.678 1.00 86.50 491 SER A CA 1
ATOM 3580 C C . SER A 1 491 ? 31.213 24.877 25.554 1.00 86.50 491 SER A C 1
ATOM 3582 O O . SER A 1 491 ? 30.064 24.856 26.008 1.00 86.50 491 SER A O 1
ATOM 3584 N N . PRO A 1 492 ? 32.082 23.893 25.863 1.00 85.81 492 PRO A N 1
ATOM 3585 C CA . PRO A 1 492 ? 31.730 22.764 26.727 1.00 85.81 492 PRO A CA 1
ATOM 3586 C C . PRO A 1 492 ? 31.204 23.163 28.115 1.00 85.81 492 PRO A C 1
ATOM 3588 O O . PRO A 1 492 ? 30.429 22.412 28.709 1.00 85.81 492 PRO A O 1
ATOM 3591 N N . THR A 1 493 ? 31.620 24.320 28.643 1.00 87.44 493 THR A N 1
ATOM 3592 C CA . THR A 1 493 ? 31.206 24.844 29.959 1.00 87.44 493 THR A CA 1
ATOM 3593 C C . THR A 1 493 ? 29.891 25.609 29.936 1.00 87.44 493 THR A C 1
ATOM 3595 O O . THR A 1 493 ? 29.352 25.897 31.006 1.00 87.44 493 THR A O 1
ATOM 3598 N N . ASP A 1 494 ? 29.375 25.940 28.753 1.00 83.81 494 ASP A N 1
ATOM 3599 C CA . ASP A 1 494 ? 28.177 26.758 28.645 1.00 83.81 494 ASP A CA 1
ATOM 3600 C C . ASP A 1 494 ? 26.945 25.980 29.132 1.00 83.81 494 ASP A C 1
ATOM 3602 O O . ASP A 1 494 ? 26.805 24.771 28.880 1.00 83.81 494 ASP A O 1
ATOM 3606 N N . PRO A 1 495 ? 26.020 26.650 29.840 1.00 78.44 495 PRO A N 1
ATOM 3607 C CA . PRO A 1 495 ? 24.752 26.043 30.187 1.00 78.44 495 PRO A CA 1
ATOM 3608 C C . PRO A 1 495 ? 23.892 25.879 28.928 1.00 78.44 495 PRO A C 1
ATOM 3610 O O . PRO A 1 495 ? 23.515 26.859 28.283 1.00 78.44 495 PRO A O 1
ATOM 3613 N N . LEU A 1 496 ? 23.509 24.640 28.599 1.00 69.00 496 LEU A N 1
ATOM 3614 C CA . LEU A 1 496 ? 22.416 24.395 27.653 1.00 69.00 496 LEU A CA 1
ATOM 3615 C C . LEU A 1 496 ? 21.085 24.591 28.380 1.00 69.00 496 LEU A C 1
ATOM 3617 O O . LEU A 1 496 ? 20.459 23.639 28.840 1.00 69.00 496 LEU A O 1
ATOM 3621 N N . GLY A 1 497 ? 20.647 25.838 28.513 1.00 57.19 497 GLY A N 1
ATOM 3622 C CA . GLY A 1 497 ? 19.356 26.105 29.128 1.00 57.19 497 GLY A CA 1
ATOM 3623 C C . GLY A 1 497 ? 18.921 27.556 29.038 1.00 57.19 497 GLY A C 1
ATOM 3624 O O . GLY A 1 497 ? 19.415 28.409 29.768 1.00 57.19 497 GLY A O 1
ATOM 3625 N N . PHE A 1 498 ? 17.877 27.811 28.250 1.00 52.38 498 PHE A N 1
ATOM 3626 C CA . PHE A 1 498 ? 16.839 28.728 28.717 1.00 52.38 498 PHE A CA 1
ATOM 3627 C C . PHE A 1 498 ? 16.405 28.217 30.097 1.00 52.38 498 PHE A C 1
ATOM 3629 O O . PHE A 1 498 ? 16.101 27.031 30.207 1.00 52.38 498 PHE A O 1
ATOM 3636 N N . ALA A 1 499 ? 16.471 29.064 31.130 1.00 45.06 499 ALA A N 1
ATOM 3637 C CA . ALA A 1 499 ? 16.218 28.729 32.534 1.00 45.06 499 ALA A CA 1
ATOM 3638 C C . ALA A 1 499 ? 15.224 27.564 32.700 1.00 45.06 499 ALA A C 1
ATOM 3640 O O . ALA A 1 499 ? 14.035 27.710 32.415 1.00 45.06 499 ALA A O 1
ATOM 3641 N N . LEU A 1 500 ? 15.726 26.395 33.118 1.00 52.31 500 LEU A N 1
ATOM 3642 C CA . LEU A 1 500 ? 14.890 25.224 33.367 1.00 52.31 500 LEU A CA 1
ATOM 3643 C C . LEU A 1 500 ? 13.822 25.629 34.396 1.00 52.31 500 LEU A C 1
ATOM 3645 O O . LEU A 1 500 ? 14.189 26.065 35.492 1.00 52.31 500 LEU A O 1
ATOM 3649 N N . PRO A 1 501 ? 12.517 25.527 34.089 1.00 57.28 501 PRO A N 1
ATOM 3650 C CA . PRO A 1 501 ? 11.501 25.861 35.068 1.00 57.28 501 PRO A CA 1
ATOM 3651 C C . PRO A 1 501 ? 11.672 24.950 36.293 1.00 57.28 501 PRO A C 1
ATOM 3653 O O . PRO A 1 501 ? 11.946 23.753 36.168 1.00 57.28 501 PRO A O 1
ATOM 3656 N N . VAL A 1 502 ? 11.490 25.524 37.489 1.00 55.38 502 VAL A N 1
ATOM 3657 C CA . VAL A 1 502 ? 11.572 24.875 38.821 1.00 55.38 502 VAL A CA 1
ATOM 3658 C C . VAL A 1 502 ? 10.805 23.531 38.885 1.00 55.38 502 VAL A C 1
ATOM 3660 O O . VAL A 1 502 ? 11.062 22.681 39.736 1.00 55.38 502 VAL A O 1
ATOM 3663 N N . SER A 1 503 ? 9.898 23.291 37.937 1.00 66.31 503 SER A N 1
ATOM 3664 C CA . SER A 1 503 ? 9.124 22.071 37.723 1.00 66.31 503 SER A CA 1
ATOM 3665 C C . SER A 1 503 ? 9.913 20.798 37.381 1.00 66.31 503 SER A C 1
ATOM 3667 O O . SER A 1 503 ? 9.395 19.718 37.652 1.00 66.31 503 SER A O 1
ATOM 3669 N N . ASN A 1 504 ? 11.125 20.856 36.812 1.00 74.56 504 ASN A N 1
ATOM 3670 C CA . ASN A 1 504 ? 11.814 19.636 36.341 1.00 74.56 504 ASN A CA 1
ATOM 3671 C C . ASN A 1 504 ? 12.335 18.752 37.485 1.00 74.56 504 ASN A C 1
ATOM 3673 O O . ASN A 1 504 ? 12.155 17.533 37.456 1.00 74.56 504 ASN A O 1
ATOM 3677 N N . GLY A 1 505 ? 12.907 19.358 38.531 1.00 80.81 505 GLY A N 1
ATOM 3678 C CA . GLY A 1 505 ? 13.305 18.629 39.742 1.00 80.81 505 GLY A CA 1
ATOM 3679 C C . GLY A 1 505 ? 12.099 18.023 40.468 1.00 80.81 505 GLY A C 1
ATOM 3680 O O . GLY A 1 505 ? 12.142 16.870 40.897 1.00 80.81 505 GLY A O 1
ATOM 3681 N N . ALA A 1 506 ? 10.985 18.762 40.523 1.00 82.94 506 ALA A N 1
ATOM 3682 C CA . ALA A 1 506 ? 9.726 18.275 41.084 1.00 82.94 506 ALA A CA 1
ATOM 3683 C C . ALA A 1 506 ? 9.147 17.101 40.271 1.00 82.94 506 ALA A C 1
ATOM 3685 O O . ALA A 1 506 ? 8.728 16.100 40.853 1.00 82.94 506 ALA A O 1
ATOM 3686 N N . ALA A 1 507 ? 9.176 17.170 38.937 1.00 86.31 507 ALA A N 1
ATOM 3687 C CA . ALA A 1 507 ? 8.739 16.085 38.059 1.00 86.31 507 ALA A CA 1
ATOM 3688 C C . ALA A 1 507 ? 9.579 14.814 38.258 1.00 86.31 507 ALA A C 1
ATOM 3690 O O . ALA A 1 507 ? 9.020 13.726 38.419 1.00 86.31 507 ALA A O 1
ATOM 3691 N N . LEU A 1 508 ? 10.910 14.949 38.329 1.00 88.88 508 LEU A N 1
ATOM 3692 C CA . LEU A 1 508 ? 11.818 13.827 38.574 1.00 88.88 508 LEU A CA 1
ATOM 3693 C C . LEU A 1 508 ? 11.553 13.173 39.935 1.00 88.88 508 LEU A C 1
ATOM 3695 O O . LEU A 1 508 ? 11.388 11.954 40.010 1.00 88.88 508 LEU A O 1
ATOM 3699 N N . ALA A 1 509 ? 11.441 13.983 40.992 1.00 88.38 509 ALA A N 1
ATOM 3700 C CA . ALA A 1 509 ? 11.118 13.505 42.334 1.00 88.38 509 ALA A CA 1
ATOM 3701 C C . ALA A 1 509 ? 9.768 12.772 42.376 1.00 88.38 509 ALA A C 1
ATOM 3703 O O . ALA A 1 509 ? 9.624 11.778 43.086 1.00 88.38 509 ALA A O 1
ATOM 3704 N N . THR A 1 510 ? 8.795 13.207 41.575 1.00 89.94 510 THR A N 1
ATOM 3705 C CA . THR A 1 510 ? 7.460 12.599 41.518 1.00 89.94 510 THR A CA 1
ATOM 3706 C C . THR A 1 510 ? 7.469 11.230 40.847 1.00 89.94 510 THR A C 1
ATOM 3708 O O . THR A 1 510 ? 6.915 10.272 41.388 1.00 89.94 510 THR A O 1
ATOM 3711 N N . VAL A 1 511 ? 8.121 11.108 39.685 1.00 90.62 511 VAL A N 1
ATOM 3712 C CA . VAL A 1 511 ? 8.238 9.824 38.972 1.00 90.62 511 VAL A CA 1
ATOM 3713 C C . VAL A 1 511 ? 9.062 8.830 39.799 1.00 90.62 511 VAL A C 1
ATOM 3715 O O . VAL A 1 511 ? 8.674 7.666 39.931 1.00 90.62 511 VAL A O 1
ATOM 3718 N N . ALA A 1 512 ? 10.145 9.295 40.431 1.00 91.56 512 ALA A N 1
ATOM 3719 C CA . ALA A 1 512 ? 10.931 8.492 41.364 1.00 91.56 512 ALA A CA 1
ATOM 3720 C C . ALA A 1 512 ? 10.109 8.067 42.592 1.00 91.56 512 ALA A C 1
ATOM 3722 O O . ALA A 1 512 ? 10.113 6.890 42.954 1.00 91.56 512 ALA A O 1
ATOM 3723 N N . GLY A 1 513 ? 9.346 8.987 43.188 1.00 92.00 513 GLY A N 1
ATOM 3724 C CA . GLY A 1 513 ? 8.466 8.717 44.325 1.00 92.00 513 GLY A CA 1
ATOM 3725 C C . GLY A 1 513 ? 7.401 7.664 44.015 1.00 92.00 513 GLY A C 1
ATOM 3726 O O . GLY A 1 513 ? 7.220 6.729 44.792 1.00 92.00 513 GLY A O 1
ATOM 3727 N N . ALA A 1 514 ? 6.756 7.736 42.848 1.00 90.88 514 ALA A N 1
ATOM 3728 C CA . ALA A 1 514 ? 5.794 6.724 42.409 1.00 90.88 514 ALA A CA 1
ATOM 3729 C C . ALA A 1 514 ? 6.449 5.342 42.219 1.00 90.88 514 ALA A C 1
ATOM 3731 O O . ALA A 1 514 ? 5.883 4.323 42.625 1.00 90.88 514 ALA A O 1
ATOM 3732 N N . GLY A 1 515 ? 7.666 5.303 41.661 1.00 90.25 515 GLY A N 1
ATOM 3733 C CA . GLY A 1 515 ? 8.462 4.079 41.539 1.00 90.25 515 GLY A CA 1
ATOM 3734 C C . GLY A 1 515 ? 8.832 3.467 42.895 1.00 90.25 515 GLY A C 1
ATOM 3735 O O . GLY A 1 515 ? 8.707 2.255 43.075 1.00 90.25 515 GLY A O 1
ATOM 3736 N N . LEU A 1 516 ? 9.220 4.298 43.867 1.00 92.19 516 LEU A N 1
ATOM 3737 C CA . LEU A 1 516 ? 9.531 3.873 45.236 1.00 92.19 516 LEU A CA 1
ATOM 3738 C C . LEU A 1 516 ? 8.291 3.352 45.975 1.00 92.19 516 LEU A C 1
ATOM 3740 O O . LEU A 1 516 ? 8.373 2.312 46.629 1.00 92.19 516 LEU A O 1
ATOM 3744 N N . LEU A 1 517 ? 7.132 4.006 45.824 1.00 92.38 517 LEU A N 1
ATOM 3745 C CA . LEU A 1 517 ? 5.859 3.532 46.382 1.00 92.38 517 LEU A CA 1
ATOM 3746 C C . LEU A 1 517 ? 5.478 2.155 45.821 1.00 92.38 517 LEU A C 1
ATOM 3748 O O . LEU A 1 517 ? 5.122 1.253 46.583 1.00 92.38 517 LEU A O 1
ATOM 3752 N N . ALA A 1 518 ? 5.607 1.962 44.505 1.00 90.81 518 ALA A N 1
ATOM 3753 C CA . ALA A 1 518 ? 5.357 0.671 43.867 1.00 90.81 518 ALA A CA 1
ATOM 3754 C C . ALA A 1 518 ? 6.346 -0.407 44.344 1.00 90.81 518 ALA A C 1
ATOM 3756 O O . ALA A 1 518 ? 5.933 -1.518 44.687 1.00 90.81 518 ALA A O 1
ATOM 3757 N N . ALA A 1 519 ? 7.641 -0.079 44.430 1.00 90.50 519 ALA A N 1
ATOM 3758 C CA . ALA A 1 519 ? 8.668 -0.986 44.936 1.00 90.50 519 ALA A CA 1
ATOM 3759 C C . ALA A 1 519 ? 8.395 -1.407 46.389 1.00 90.50 519 ALA A C 1
ATOM 3761 O O . ALA A 1 519 ? 8.424 -2.602 46.689 1.00 90.50 519 ALA A O 1
ATOM 3762 N N . GLY A 1 520 ? 8.060 -0.453 47.264 1.00 91.75 520 GLY A N 1
ATOM 3763 C CA . GLY A 1 520 ? 7.699 -0.707 48.658 1.00 91.75 520 GLY A CA 1
ATOM 3764 C C . GLY A 1 520 ? 6.466 -1.602 48.777 1.00 91.75 520 GLY A C 1
ATOM 3765 O O . GLY A 1 520 ? 6.515 -2.643 49.432 1.00 91.75 520 GLY A O 1
ATOM 3766 N N . ALA A 1 521 ? 5.381 -1.279 48.068 1.00 90.19 521 ALA A N 1
ATOM 3767 C CA . ALA A 1 521 ? 4.159 -2.084 48.077 1.00 90.19 521 ALA A CA 1
ATOM 3768 C C . ALA A 1 521 ? 4.373 -3.514 47.539 1.00 90.19 521 ALA A C 1
ATOM 3770 O O . ALA A 1 521 ? 3.763 -4.475 48.020 1.00 90.19 521 ALA A O 1
ATOM 3771 N N . TRP A 1 522 ? 5.241 -3.698 46.540 1.00 93.06 522 TRP A N 1
ATOM 3772 C CA . TRP A 1 522 ? 5.579 -5.027 46.022 1.00 93.06 522 TRP A CA 1
ATOM 3773 C C . TRP A 1 522 ? 6.565 -5.795 46.902 1.00 93.06 522 TRP A C 1
ATOM 3775 O O . TRP A 1 522 ? 6.517 -7.029 46.892 1.00 93.06 522 TRP A O 1
ATOM 3785 N N . TRP A 1 523 ? 7.417 -5.105 47.666 1.00 90.88 523 TRP A N 1
ATOM 3786 C CA . TRP A 1 523 ? 8.240 -5.716 48.709 1.00 90.88 523 TRP A CA 1
ATOM 3787 C C . TRP A 1 523 ? 7.348 -6.258 49.822 1.00 90.88 523 TRP A C 1
ATOM 3789 O O . TRP A 1 523 ? 7.353 -7.468 50.043 1.00 90.88 523 TRP A O 1
ATOM 3799 N N . PHE A 1 524 ? 6.518 -5.415 50.445 1.00 88.62 524 PHE A N 1
ATOM 3800 C CA . PHE A 1 524 ? 5.599 -5.850 51.505 1.00 88.62 524 PHE A CA 1
ATOM 3801 C C . PHE A 1 524 ? 4.644 -6.953 51.029 1.00 88.62 524 PHE A C 1
ATOM 3803 O O . PHE A 1 524 ? 4.334 -7.874 51.775 1.00 88.62 524 PHE A O 1
ATOM 3810 N N . GLY A 1 525 ? 4.231 -6.915 49.758 1.00 83.94 525 GLY A N 1
ATOM 3811 C CA . GLY A 1 525 ? 3.400 -7.956 49.151 1.00 83.94 525 GLY A CA 1
ATOM 3812 C C . GLY A 1 525 ? 4.137 -9.220 48.680 1.00 83.94 525 GLY A C 1
ATOM 3813 O O . GLY A 1 525 ? 3.491 -10.080 48.085 1.00 83.94 525 GLY A O 1
ATOM 3814 N N . GLY A 1 526 ? 5.462 -9.329 48.849 1.00 87.44 526 GLY A N 1
ATOM 3815 C CA . GLY A 1 526 ? 6.256 -10.513 48.483 1.00 87.44 526 GLY A CA 1
ATOM 3816 C C . GLY A 1 526 ? 6.402 -10.788 46.975 1.00 87.44 526 GLY A C 1
ATOM 3817 O O . GLY A 1 526 ? 6.801 -11.884 46.581 1.00 87.44 526 GLY A O 1
ATOM 3818 N N . VAL A 1 527 ? 6.087 -9.822 46.102 1.00 88.81 527 VAL A N 1
ATOM 3819 C CA . VAL A 1 527 ? 6.044 -10.008 44.630 1.00 88.81 527 VAL A CA 1
ATOM 3820 C C . VAL A 1 527 ? 7.222 -9.340 43.908 1.00 88.81 527 VAL A C 1
ATOM 3822 O O . VAL A 1 527 ? 7.356 -9.467 42.688 1.00 88.81 527 VAL A O 1
ATOM 3825 N N . ILE A 1 528 ? 8.110 -8.662 44.644 1.00 87.50 528 ILE A N 1
ATOM 3826 C CA . ILE A 1 528 ? 9.196 -7.847 44.080 1.00 87.50 528 ILE A CA 1
ATOM 3827 C C . ILE A 1 528 ? 10.098 -8.621 43.109 1.00 87.50 528 ILE A C 1
ATOM 3829 O O . ILE A 1 528 ? 10.411 -8.112 42.038 1.00 87.50 528 ILE A O 1
ATOM 3833 N N . ARG A 1 529 ? 10.422 -9.894 43.388 1.00 84.81 529 ARG A N 1
ATOM 3834 C CA . ARG A 1 529 ? 11.249 -10.725 42.488 1.00 84.81 529 ARG A CA 1
ATOM 3835 C C . ARG A 1 529 ? 10.616 -10.920 41.106 1.00 84.81 529 ARG A C 1
ATOM 3837 O O . ARG A 1 529 ? 11.326 -10.923 40.109 1.00 84.81 529 ARG A O 1
ATOM 3844 N N . ARG A 1 530 ? 9.284 -11.049 41.030 1.00 85.56 530 ARG A N 1
ATOM 3845 C CA . ARG A 1 530 ? 8.556 -11.189 39.752 1.00 85.56 530 ARG A CA 1
ATOM 3846 C C . ARG A 1 530 ? 8.401 -9.853 39.022 1.00 85.56 530 ARG A C 1
ATOM 3848 O O . ARG A 1 530 ? 8.282 -9.841 37.802 1.00 85.56 530 ARG A O 1
ATOM 3855 N N . ARG A 1 531 ? 8.381 -8.737 39.759 1.00 87.81 531 ARG A N 1
ATOM 3856 C CA . ARG A 1 531 ? 8.221 -7.374 39.222 1.00 87.81 531 ARG A CA 1
ATOM 3857 C C . ARG A 1 531 ? 9.546 -6.636 39.012 1.00 87.81 531 ARG A C 1
ATOM 3859 O O . ARG A 1 531 ? 9.535 -5.535 38.472 1.00 87.81 531 ARG A O 1
ATOM 3866 N N . LEU A 1 532 ? 10.676 -7.251 39.362 1.00 86.38 532 LEU A N 1
ATOM 3867 C CA . LEU A 1 532 ? 12.009 -6.665 39.239 1.00 86.38 532 LEU A CA 1
ATOM 3868 C C . LEU A 1 532 ? 12.305 -6.094 37.838 1.00 86.38 532 LEU A C 1
ATOM 3870 O O . LEU A 1 532 ? 12.800 -4.973 37.783 1.00 86.38 532 LEU A O 1
ATOM 3874 N N . PRO A 1 533 ? 11.948 -6.749 36.708 1.00 88.81 533 PRO A N 1
ATOM 3875 C CA . PRO A 1 533 ? 12.162 -6.154 35.389 1.00 88.81 533 PRO A CA 1
ATOM 3876 C C . PRO A 1 533 ? 11.448 -4.808 35.211 1.00 88.81 533 PRO A C 1
ATOM 3878 O O . PRO A 1 533 ? 12.019 -3.898 34.627 1.00 88.81 533 PRO A O 1
ATOM 3881 N N . VAL A 1 534 ? 10.233 -4.653 35.752 1.00 88.69 534 VAL A N 1
ATOM 3882 C CA . VAL A 1 534 ? 9.456 -3.402 35.668 1.00 88.69 534 VAL A CA 1
ATOM 3883 C C . VAL A 1 534 ? 10.146 -2.282 36.448 1.00 88.69 534 VAL A C 1
ATOM 3885 O O . VAL A 1 534 ? 10.237 -1.164 35.953 1.00 88.69 534 VAL A O 1
ATOM 3888 N N . LEU A 1 535 ? 10.686 -2.592 37.631 1.00 90.00 535 LEU A N 1
ATOM 3889 C CA . LEU A 1 535 ? 11.451 -1.630 38.430 1.00 90.00 535 LEU A CA 1
ATOM 3890 C C . LEU A 1 535 ? 12.763 -1.228 37.748 1.00 90.00 535 LEU A C 1
ATOM 3892 O O . LEU A 1 535 ? 13.120 -0.056 37.780 1.00 90.00 535 LEU A O 1
ATOM 3896 N N . VAL A 1 536 ? 13.452 -2.167 37.091 1.00 90.75 536 VAL A N 1
ATOM 3897 C CA . VAL A 1 536 ? 14.668 -1.856 36.322 1.00 90.75 536 VAL A CA 1
ATOM 3898 C C . VAL A 1 536 ? 14.346 -0.955 35.130 1.00 90.75 536 VAL A C 1
ATOM 3900 O O . VAL A 1 536 ? 15.056 0.022 34.921 1.00 90.75 536 VAL A O 1
ATOM 3903 N N . TRP A 1 537 ? 13.272 -1.232 34.382 1.00 91.94 537 TRP A N 1
ATOM 3904 C CA . TRP A 1 537 ? 12.821 -0.362 33.288 1.00 91.94 537 TRP A CA 1
ATOM 3905 C C . TRP A 1 537 ? 12.490 1.050 33.779 1.00 91.94 537 TRP A C 1
ATOM 3907 O O . TRP A 1 537 ? 12.961 2.023 33.193 1.00 91.94 537 TRP A O 1
ATOM 3917 N N . ALA A 1 538 ? 11.733 1.164 34.874 1.00 89.38 538 ALA A N 1
ATOM 3918 C CA . ALA A 1 538 ? 11.402 2.454 35.471 1.00 89.38 538 ALA A CA 1
ATOM 3919 C C . ALA A 1 538 ? 12.660 3.201 35.949 1.00 89.38 538 ALA A C 1
ATOM 3921 O O . ALA A 1 538 ? 12.835 4.369 35.620 1.00 89.38 538 ALA A O 1
ATOM 3922 N N . GLY A 1 539 ? 13.569 2.522 36.657 1.00 91.38 539 GLY A N 1
ATOM 3923 C CA . GLY A 1 539 ? 14.823 3.109 37.136 1.00 91.38 539 GLY A CA 1
ATOM 3924 C C . GLY A 1 539 ? 15.743 3.563 36.001 1.00 91.38 539 GLY A C 1
ATOM 3925 O O . GLY A 1 539 ? 16.274 4.667 36.051 1.00 91.38 539 GLY A O 1
ATOM 3926 N N . CYS A 1 540 ? 15.875 2.760 34.943 1.00 93.44 540 CYS A N 1
ATOM 3927 C CA . CYS A 1 540 ? 16.627 3.124 33.743 1.00 93.44 540 CYS A CA 1
ATOM 3928 C C . CYS A 1 540 ? 16.053 4.375 33.065 1.00 93.44 540 CYS A C 1
ATOM 3930 O O . CYS A 1 540 ? 16.804 5.293 32.748 1.00 93.44 540 CYS A O 1
ATOM 3932 N N . ALA A 1 541 ? 14.729 4.439 32.887 1.00 90.31 541 ALA A N 1
ATOM 3933 C CA . ALA A 1 541 ? 14.070 5.606 32.306 1.00 90.31 541 ALA A CA 1
ATOM 3934 C C . ALA A 1 541 ? 14.279 6.863 33.167 1.00 90.31 541 ALA A C 1
ATOM 3936 O O . ALA A 1 541 ? 14.619 7.916 32.637 1.00 90.31 541 ALA A O 1
ATOM 3937 N N . ILE A 1 542 ? 14.149 6.741 34.492 1.00 91.31 542 ILE A N 1
ATOM 3938 C CA . ILE A 1 542 ? 14.400 7.840 35.436 1.00 91.31 542 ILE A CA 1
ATOM 3939 C C . ILE A 1 542 ? 15.850 8.331 35.330 1.00 91.31 542 ILE A C 1
ATOM 3941 O O . ILE A 1 542 ? 16.060 9.536 35.276 1.00 91.31 542 ILE A O 1
ATOM 3945 N N . LEU A 1 543 ? 16.841 7.434 35.253 1.00 93.00 543 LEU A N 1
ATOM 3946 C CA . LEU A 1 543 ? 18.257 7.810 35.140 1.00 93.00 543 LEU A CA 1
ATOM 3947 C C . LEU A 1 543 ? 18.568 8.539 33.826 1.00 93.00 543 LEU A C 1
ATOM 3949 O O . LEU A 1 543 ? 19.240 9.566 33.855 1.00 93.00 543 LEU A O 1
ATOM 3953 N N . VAL A 1 544 ? 18.049 8.061 32.688 1.00 92.75 544 VAL A N 1
ATOM 3954 C CA . VAL A 1 544 ? 18.228 8.738 31.386 1.00 92.75 544 VAL A CA 1
ATOM 3955 C C . VAL A 1 544 ? 17.633 10.146 31.421 1.00 92.75 544 VAL A C 1
ATOM 3957 O O . VAL A 1 544 ? 18.264 11.094 30.951 1.00 92.75 544 VAL A O 1
ATOM 3960 N N . LEU A 1 545 ? 16.439 10.290 32.004 1.00 89.94 545 LEU A N 1
ATOM 3961 C CA . LEU A 1 545 ? 15.757 11.576 32.132 1.00 89.94 545 LEU A CA 1
ATOM 3962 C C . LEU A 1 545 ? 16.441 12.500 33.152 1.00 89.94 545 LEU A C 1
ATOM 3964 O O . LEU A 1 545 ? 16.489 13.705 32.928 1.00 89.94 545 LEU A O 1
ATOM 3968 N N . ALA A 1 546 ? 17.015 11.967 34.232 1.00 89.69 546 ALA A N 1
ATOM 3969 C CA . ALA A 1 546 ? 17.707 12.750 35.258 1.00 89.69 546 ALA A CA 1
ATOM 3970 C C . ALA A 1 546 ? 18.959 13.457 34.721 1.00 89.69 546 ALA A C 1
ATOM 3972 O O . ALA A 1 546 ? 19.241 14.588 35.101 1.00 89.69 546 ALA A O 1
ATOM 3973 N N . VAL A 1 547 ? 19.699 12.835 33.799 1.00 91.00 547 VAL A N 1
ATOM 3974 C CA . VAL A 1 547 ? 20.884 13.468 33.194 1.00 91.00 547 VAL A CA 1
ATOM 3975 C C . VAL A 1 547 ? 20.512 14.753 32.438 1.00 91.00 547 VAL A C 1
ATOM 3977 O O . VAL A 1 547 ? 21.284 15.709 32.450 1.00 91.00 547 VAL A O 1
ATOM 3980 N N . SER A 1 548 ? 19.303 14.833 31.866 1.00 87.06 548 SER A N 1
ATOM 3981 C CA . SER A 1 548 ? 18.833 16.047 31.176 1.00 87.06 548 SER A CA 1
ATOM 3982 C C . SER A 1 548 ? 18.615 17.256 32.097 1.00 87.06 548 SER A C 1
ATOM 3984 O O . SER A 1 548 ? 18.426 18.363 31.603 1.00 87.06 548 SER A O 1
ATOM 3986 N N . THR A 1 549 ? 18.644 17.074 33.424 1.00 85.12 549 THR A N 1
ATOM 3987 C CA . THR A 1 549 ? 18.509 18.171 34.396 1.00 85.12 549 THR A CA 1
ATOM 3988 C C . THR A 1 549 ? 19.853 18.727 34.876 1.00 85.12 549 THR A C 1
ATOM 3990 O O . THR A 1 549 ? 19.867 19.588 35.754 1.00 85.12 549 THR A O 1
ATOM 3993 N N . LEU A 1 550 ? 20.983 18.223 34.363 1.00 86.94 550 LEU A N 1
ATOM 3994 C CA . LEU A 1 550 ? 22.310 18.744 34.701 1.00 86.94 550 LEU A CA 1
ATOM 3995 C C . LEU A 1 550 ? 22.534 20.132 34.066 1.00 86.94 550 LEU A C 1
ATOM 3997 O O . LEU A 1 550 ? 22.057 20.380 32.962 1.00 86.94 550 LEU A O 1
ATOM 4001 N N . PRO A 1 551 ? 23.261 21.045 34.737 1.00 81.69 551 PRO A N 1
ATOM 4002 C CA . PRO A 1 551 ? 23.306 22.454 34.339 1.00 81.69 551 PRO A CA 1
ATOM 4003 C C . PRO A 1 551 ? 24.286 22.783 33.200 1.00 81.69 551 PRO A C 1
ATOM 4005 O O . PRO A 1 551 ? 24.145 23.838 32.592 1.00 81.69 551 PRO A O 1
ATOM 4008 N N . ALA A 1 552 ? 25.277 21.931 32.914 1.00 87.50 552 ALA A N 1
ATOM 4009 C CA . ALA A 1 552 ? 26.356 22.213 31.956 1.00 87.50 552 ALA A CA 1
ATOM 4010 C C . ALA A 1 552 ? 26.418 21.172 30.828 1.00 87.50 552 ALA A C 1
ATOM 4012 O O . ALA A 1 552 ? 26.210 19.983 31.086 1.00 87.50 552 ALA A O 1
ATOM 4013 N N . LEU A 1 553 ? 26.766 21.595 29.602 1.00 87.81 553 LEU A N 1
ATOM 4014 C CA . LEU A 1 553 ? 26.842 20.713 28.425 1.00 87.81 553 LEU A CA 1
ATOM 4015 C C . LEU A 1 553 ? 27.750 19.500 28.665 1.00 87.81 553 LEU A C 1
ATOM 4017 O O . LEU A 1 553 ? 27.328 18.361 28.461 1.00 87.81 553 LEU A O 1
ATOM 4021 N N . TRP A 1 554 ? 28.974 19.730 29.149 1.00 89.69 554 TRP A N 1
ATOM 4022 C CA . TRP A 1 554 ? 29.917 18.648 29.436 1.00 89.69 554 TRP A CA 1
ATOM 4023 C C . TRP A 1 554 ? 29.369 17.650 30.469 1.00 89.69 554 TRP A C 1
ATOM 4025 O O . TRP A 1 554 ? 29.600 16.449 30.335 1.00 89.69 554 TRP A O 1
ATOM 4035 N N . ALA A 1 555 ? 28.608 18.112 31.468 1.00 90.31 555 ALA A N 1
ATOM 4036 C CA . ALA A 1 555 ? 28.019 17.261 32.503 1.00 90.31 555 ALA A CA 1
ATOM 4037 C C . ALA A 1 555 ? 26.877 16.396 31.943 1.00 90.31 555 ALA A C 1
ATOM 4039 O O . ALA A 1 555 ? 26.779 15.216 32.274 1.00 90.31 555 ALA A O 1
ATOM 4040 N N . ILE A 1 556 ? 26.051 16.951 31.048 1.00 90.38 556 ILE A N 1
ATOM 4041 C CA . ILE A 1 556 ? 24.995 16.209 30.340 1.00 90.38 556 ILE A CA 1
ATOM 4042 C C . ILE A 1 556 ? 25.614 15.114 29.455 1.00 90.38 556 ILE A C 1
ATOM 4044 O O . ILE A 1 556 ? 25.219 13.950 29.541 1.00 90.38 556 ILE A O 1
ATOM 4048 N N . LEU A 1 557 ? 26.612 15.468 28.635 1.00 92.88 557 LEU A N 1
ATOM 4049 C CA . LEU A 1 557 ? 27.285 14.536 27.721 1.00 92.88 557 LEU A CA 1
ATOM 4050 C C . LEU A 1 557 ? 27.987 13.404 28.474 1.00 92.88 557 LEU A C 1
ATOM 4052 O O . LEU A 1 557 ? 27.764 12.228 28.187 1.00 92.88 557 LEU A O 1
ATOM 4056 N N . THR A 1 558 ? 28.797 13.751 29.477 1.00 93.00 558 THR A N 1
ATOM 4057 C CA . THR A 1 558 ? 29.494 12.756 30.301 1.00 93.00 558 THR A CA 1
ATOM 4058 C C . THR A 1 558 ? 28.519 11.904 31.106 1.00 93.00 558 THR A C 1
ATOM 4060 O O . THR A 1 558 ? 28.741 10.704 31.230 1.00 93.00 558 THR A O 1
ATOM 4063 N N . GLY A 1 559 ? 27.414 12.474 31.594 1.00 93.00 559 GLY A N 1
ATOM 4064 C CA . GLY A 1 559 ? 26.374 11.742 32.312 1.00 93.00 559 GLY A CA 1
ATOM 4065 C C . GLY A 1 559 ? 25.701 10.666 31.457 1.00 93.00 559 GLY A C 1
ATOM 4066 O O . GLY A 1 559 ? 25.557 9.526 31.905 1.00 93.00 559 GLY A O 1
ATOM 4067 N N . TRP A 1 560 ? 25.323 10.987 30.216 1.00 94.88 560 TRP A N 1
ATOM 4068 C CA . TRP A 1 560 ? 24.706 10.013 29.313 1.00 94.88 560 TRP A CA 1
ATOM 4069 C C . TRP A 1 560 ? 25.709 8.963 28.823 1.00 94.88 560 TRP A C 1
ATOM 4071 O O . TRP A 1 560 ? 25.377 7.778 28.820 1.00 94.88 560 TRP A O 1
ATOM 4081 N N . GLU A 1 561 ? 26.945 9.343 28.497 1.00 94.31 561 GLU A N 1
ATOM 4082 C CA . GLU A 1 561 ? 27.975 8.371 28.106 1.00 94.31 561 GLU A CA 1
ATOM 4083 C C . GLU A 1 561 ? 28.377 7.449 29.269 1.00 94.31 561 GLU A C 1
ATOM 4085 O O . GLU A 1 561 ? 28.490 6.234 29.092 1.00 94.31 561 GLU A O 1
ATOM 4090 N N . ALA A 1 562 ? 28.501 7.979 30.490 1.00 94.19 562 ALA A N 1
ATOM 4091 C CA . ALA A 1 562 ? 28.747 7.168 31.681 1.00 94.19 562 ALA A CA 1
ATOM 4092 C C . ALA A 1 562 ? 27.599 6.181 31.936 1.00 94.19 562 ALA A C 1
ATOM 4094 O O . ALA A 1 562 ? 27.847 5.017 32.256 1.00 94.19 562 ALA A O 1
ATOM 4095 N N . LEU A 1 563 ? 26.346 6.613 31.749 1.00 95.06 563 LEU A N 1
ATOM 4096 C CA . LEU A 1 563 ? 25.175 5.748 31.867 1.00 95.06 563 LEU A CA 1
ATOM 4097 C C . LEU A 1 563 ? 25.163 4.656 30.787 1.00 95.06 563 LEU A C 1
ATOM 4099 O O . LEU A 1 563 ? 24.864 3.498 31.092 1.00 95.06 563 LEU A O 1
ATOM 4103 N N . ALA A 1 564 ? 25.521 4.996 29.546 1.00 94.25 564 ALA A N 1
ATOM 4104 C CA . ALA A 1 564 ? 25.599 4.038 28.451 1.00 94.25 564 ALA A CA 1
ATOM 4105 C C . ALA A 1 564 ? 26.682 2.982 28.691 1.00 94.25 564 ALA A C 1
ATOM 4107 O O . ALA A 1 564 ? 26.422 1.779 28.589 1.00 94.25 564 ALA A O 1
ATOM 4108 N N . PHE A 1 565 ? 27.873 3.425 29.096 1.00 92.88 565 PHE A N 1
ATOM 4109 C CA . PHE A 1 565 ? 28.979 2.549 29.456 1.00 92.88 565 PHE A CA 1
ATOM 4110 C C . PHE A 1 565 ? 28.618 1.644 30.639 1.00 92.88 565 PHE A C 1
ATOM 4112 O O . PHE A 1 565 ? 28.777 0.425 30.551 1.00 92.88 565 PHE A O 1
ATOM 4119 N N . ALA A 1 566 ? 28.056 2.204 31.715 1.00 93.25 566 ALA A N 1
ATOM 4120 C CA . ALA A 1 566 ? 27.633 1.444 32.889 1.00 93.25 566 ALA A CA 1
ATOM 4121 C C . ALA A 1 566 ? 26.583 0.380 32.541 1.00 93.25 566 ALA A C 1
ATOM 4123 O O . ALA A 1 566 ? 26.646 -0.735 33.059 1.00 93.25 566 ALA A O 1
ATOM 4124 N N . ALA A 1 567 ? 25.648 0.680 31.637 1.00 92.06 567 ALA A N 1
ATOM 4125 C CA . ALA A 1 567 ? 24.637 -0.276 31.205 1.00 92.06 567 ALA A CA 1
ATOM 4126 C C . ALA A 1 567 ? 25.233 -1.434 30.384 1.00 92.06 567 ALA A C 1
ATOM 4128 O O . ALA A 1 567 ? 24.893 -2.594 30.631 1.00 92.06 567 ALA A O 1
ATOM 4129 N N . VAL A 1 568 ? 26.167 -1.154 29.466 1.00 90.50 568 VAL A N 1
ATOM 4130 C CA . VAL A 1 568 ? 26.891 -2.202 28.723 1.00 90.50 568 VAL A CA 1
ATOM 4131 C C . VAL A 1 568 ? 27.744 -3.047 29.669 1.00 90.50 568 VAL A C 1
ATOM 4133 O O . VAL A 1 568 ? 27.691 -4.272 29.585 1.00 90.50 568 VAL A O 1
ATOM 4136 N N . VAL A 1 569 ? 28.464 -2.428 30.611 1.00 89.75 569 VAL A N 1
ATOM 4137 C CA . VAL A 1 569 ? 29.274 -3.135 31.619 1.00 89.75 569 VAL A CA 1
ATOM 4138 C C . VAL A 1 569 ? 28.408 -3.983 32.553 1.00 89.75 569 VAL A C 1
ATOM 4140 O O . VAL A 1 569 ? 28.749 -5.123 32.861 1.00 89.75 569 VAL A O 1
ATOM 4143 N N . ALA A 1 570 ? 27.247 -3.484 32.976 1.00 87.88 570 ALA A N 1
ATOM 4144 C CA . ALA A 1 570 ? 26.319 -4.260 33.790 1.00 87.88 570 ALA A CA 1
ATOM 4145 C C . ALA A 1 570 ? 25.882 -5.535 33.054 1.00 87.88 570 ALA A C 1
ATOM 4147 O O . ALA A 1 570 ? 25.873 -6.612 33.652 1.00 87.88 570 ALA A O 1
ATOM 4148 N N . VAL A 1 571 ? 25.591 -5.447 31.751 1.00 87.44 571 VAL A N 1
ATOM 4149 C CA . VAL A 1 571 ? 25.264 -6.618 30.924 1.00 87.44 571 VAL A CA 1
ATOM 4150 C C . VAL A 1 571 ? 26.488 -7.522 30.729 1.00 87.44 571 VAL A C 1
ATOM 4152 O O . VAL A 1 571 ? 26.355 -8.729 30.915 1.00 87.44 571 VAL A O 1
ATOM 4155 N N . THR A 1 572 ? 27.681 -6.986 30.429 1.00 84.56 572 THR A N 1
ATOM 4156 C CA . THR A 1 572 ? 28.899 -7.806 30.251 1.00 84.56 572 THR A CA 1
ATOM 4157 C C . THR A 1 572 ? 29.226 -8.610 31.508 1.00 84.56 572 THR A C 1
ATOM 4159 O O . THR A 1 572 ? 29.492 -9.800 31.391 1.00 84.56 572 THR A O 1
ATOM 4162 N N . VAL A 1 573 ? 29.181 -7.994 32.695 1.00 83.31 573 VAL A N 1
ATOM 4163 C CA . VAL A 1 573 ? 29.587 -8.609 33.971 1.00 83.31 573 VAL A CA 1
ATOM 4164 C C . VAL A 1 573 ? 28.553 -9.618 34.472 1.00 83.31 573 VAL A C 1
ATOM 4166 O O . VAL A 1 573 ? 28.916 -10.664 35.012 1.00 83.31 573 VAL A O 1
ATOM 4169 N N . THR A 1 574 ? 27.258 -9.341 34.293 1.00 78.94 574 THR A N 1
ATOM 4170 C CA . THR A 1 574 ? 26.191 -10.184 34.861 1.00 78.94 574 THR A CA 1
ATOM 4171 C C . THR A 1 574 ? 25.660 -11.257 33.898 1.00 78.94 574 THR A C 1
ATOM 4173 O O . THR A 1 574 ? 25.170 -12.290 34.367 1.00 78.94 574 THR A O 1
ATOM 4176 N N . ASP A 1 575 ? 25.812 -11.093 32.574 1.00 72.88 575 ASP A N 1
ATOM 4177 C CA . ASP A 1 575 ? 25.353 -12.067 31.561 1.00 72.88 575 ASP A CA 1
ATOM 4178 C C . ASP A 1 575 ? 26.368 -13.197 31.283 1.00 72.88 575 ASP A C 1
ATOM 4180 O O . ASP A 1 575 ? 26.037 -14.154 30.588 1.00 72.88 575 ASP A O 1
ATOM 4184 N N . VAL A 1 576 ? 27.569 -13.177 31.889 1.00 61.16 576 VAL A N 1
ATOM 4185 C CA . VAL A 1 576 ? 28.616 -14.225 31.732 1.00 61.16 576 VAL A CA 1
ATOM 4186 C C . VAL A 1 576 ? 28.102 -15.642 32.048 1.00 61.16 576 VAL A C 1
ATOM 4188 O O . VAL A 1 576 ? 28.673 -16.635 31.606 1.00 61.16 576 VAL A O 1
ATOM 4191 N N . ARG A 1 577 ? 26.998 -15.762 32.801 1.00 58.19 577 ARG A N 1
ATOM 4192 C CA . ARG A 1 577 ? 26.362 -17.040 33.169 1.00 58.19 577 ARG A CA 1
ATOM 4193 C C . ARG A 1 577 ? 24.912 -17.190 32.679 1.00 58.19 577 ARG A C 1
ATOM 4195 O O . ARG A 1 577 ? 24.226 -18.090 33.157 1.00 58.19 577 ARG A O 1
ATOM 4202 N N . GLY A 1 578 ? 24.412 -16.298 31.813 1.00 63.69 578 GLY A N 1
ATOM 4203 C CA . GLY A 1 578 ? 23.018 -16.311 31.333 1.00 63.69 578 GLY A CA 1
ATOM 4204 C C . GLY A 1 578 ? 21.963 -16.130 32.436 1.00 63.69 578 GLY A C 1
ATOM 4205 O O . GLY A 1 578 ? 20.830 -16.585 32.300 1.00 63.69 578 GLY A O 1
ATOM 4206 N N . ARG A 1 579 ? 22.342 -15.520 33.569 1.00 68.19 579 ARG A N 1
ATOM 4207 C CA . ARG A 1 579 ? 21.499 -15.389 34.775 1.00 68.19 579 ARG A CA 1
ATOM 4208 C C . ARG A 1 579 ? 20.564 -14.178 34.742 1.00 68.19 579 ARG A C 1
ATOM 4210 O O . ARG A 1 579 ? 19.697 -14.059 35.607 1.00 68.19 579 ARG A O 1
ATOM 4217 N N . LEU A 1 580 ? 20.741 -13.275 33.780 1.00 78.19 580 LEU A N 1
ATOM 4218 C CA . LEU A 1 580 ? 19.895 -12.099 33.625 1.00 78.19 580 LEU A CA 1
ATOM 4219 C C . LEU A 1 580 ? 18.550 -12.480 33.006 1.00 78.19 580 LEU A C 1
ATOM 4221 O O . LEU A 1 580 ? 18.478 -13.074 31.932 1.00 78.19 580 LEU A O 1
ATOM 4225 N N . ALA A 1 581 ? 17.461 -12.059 33.649 1.00 82.56 581 ALA A N 1
ATOM 4226 C CA . ALA A 1 581 ? 16.148 -12.120 33.025 1.00 82.56 581 ALA A CA 1
ATOM 4227 C C . ALA A 1 581 ? 16.149 -11.279 31.735 1.00 82.56 581 ALA A C 1
ATOM 4229 O O . ALA A 1 581 ? 16.632 -10.144 31.730 1.00 82.56 581 ALA A O 1
ATOM 4230 N N . ALA A 1 582 ? 15.555 -11.802 30.658 1.00 83.50 582 ALA A N 1
ATOM 4231 C CA . ALA A 1 582 ? 15.538 -11.141 29.350 1.00 83.50 582 ALA A CA 1
ATOM 4232 C C . ALA A 1 582 ? 15.022 -9.689 29.413 1.00 83.50 582 ALA A C 1
ATOM 4234 O O . ALA A 1 582 ? 15.559 -8.819 28.732 1.00 83.50 582 ALA A O 1
ATOM 4235 N N . GLY A 1 583 ? 14.040 -9.414 30.282 1.00 83.69 583 GLY A N 1
ATOM 4236 C CA . GLY A 1 583 ? 13.503 -8.068 30.494 1.00 83.69 583 GLY A CA 1
ATOM 4237 C C . GLY A 1 583 ? 14.495 -7.076 31.115 1.00 83.69 583 GLY A C 1
ATOM 4238 O O . GLY A 1 583 ? 14.454 -5.904 30.762 1.00 83.69 583 GLY A O 1
ATOM 4239 N N . VAL A 1 584 ? 15.404 -7.532 31.985 1.00 87.19 584 VAL A N 1
ATOM 4240 C CA . VAL A 1 584 ? 16.450 -6.693 32.609 1.00 87.19 584 VAL A CA 1
ATOM 4241 C C . VAL A 1 584 ? 17.556 -6.396 31.600 1.00 87.19 584 VAL A C 1
ATOM 4243 O O . VAL A 1 584 ? 17.977 -5.252 31.463 1.00 87.19 584 VAL A O 1
ATOM 4246 N N . ARG A 1 585 ? 17.978 -7.412 30.837 1.00 87.19 585 ARG A N 1
ATOM 4247 C CA . ARG A 1 585 ? 18.952 -7.231 29.754 1.00 87.19 585 ARG A CA 1
ATOM 4248 C C . ARG A 1 585 ? 18.437 -6.260 28.689 1.00 87.19 585 ARG A C 1
ATOM 4250 O O . ARG A 1 585 ? 19.190 -5.406 28.237 1.00 87.19 585 ARG A O 1
ATOM 4257 N N . ALA A 1 586 ? 17.162 -6.376 28.313 1.00 88.00 586 ALA A N 1
ATOM 4258 C CA . ALA A 1 586 ? 16.531 -5.457 27.372 1.00 88.00 586 ALA A CA 1
ATOM 4259 C C . ALA A 1 586 ? 16.520 -4.016 27.904 1.00 88.00 586 ALA A C 1
ATOM 4261 O O . ALA A 1 586 ? 16.917 -3.121 27.169 1.00 88.00 586 ALA A O 1
ATOM 4262 N N . ALA A 1 587 ? 16.160 -3.808 29.178 1.00 90.50 587 ALA A N 1
ATOM 4263 C CA . ALA A 1 587 ? 16.176 -2.483 29.797 1.00 90.50 587 ALA A CA 1
ATOM 4264 C C . ALA A 1 587 ? 17.566 -1.835 29.720 1.00 90.50 587 ALA A C 1
ATOM 4266 O O . ALA A 1 587 ? 17.691 -0.733 29.205 1.00 90.50 587 ALA A O 1
ATOM 4267 N N . LEU A 1 588 ? 18.613 -2.545 30.158 1.00 91.62 588 LEU A N 1
ATOM 4268 C CA . LEU A 1 588 ? 19.984 -2.025 30.172 1.00 91.62 588 LEU A CA 1
ATOM 4269 C C . LEU A 1 588 ? 20.504 -1.703 28.764 1.00 91.62 588 LEU A C 1
ATOM 4271 O O . LEU A 1 588 ? 21.060 -0.632 28.542 1.00 91.62 588 LEU A O 1
ATOM 4275 N N . LEU A 1 589 ? 20.290 -2.591 27.790 1.00 90.62 589 LEU A N 1
ATOM 4276 C CA . LEU A 1 589 ? 20.709 -2.324 26.412 1.00 90.62 589 LEU A CA 1
ATOM 4277 C C . LEU A 1 589 ? 19.940 -1.136 25.815 1.00 90.62 589 LEU A C 1
ATOM 4279 O O . LEU A 1 589 ? 20.546 -0.295 25.159 1.00 90.62 589 LEU A O 1
ATOM 4283 N N . SER A 1 590 ? 18.634 -1.020 26.079 1.00 91.25 590 SER A N 1
ATOM 4284 C CA . SER A 1 590 ? 17.842 0.145 25.669 1.00 91.25 590 SER A CA 1
ATOM 4285 C C . SER A 1 590 ? 18.344 1.444 26.300 1.00 91.25 590 SER A C 1
ATOM 4287 O O . SER A 1 590 ? 18.399 2.453 25.603 1.00 91.25 590 SER A O 1
ATOM 4289 N N . THR A 1 591 ? 18.773 1.420 27.565 1.00 93.69 591 THR A N 1
ATOM 4290 C CA . THR A 1 591 ? 19.424 2.561 28.227 1.00 93.69 591 THR A CA 1
ATOM 4291 C C . THR A 1 591 ? 20.709 2.960 27.514 1.00 93.69 591 THR A C 1
ATOM 4293 O O . THR A 1 591 ? 20.893 4.141 27.242 1.00 93.69 591 THR A O 1
ATOM 4296 N N . ALA A 1 592 ? 21.568 1.993 27.170 1.00 92.56 592 ALA A N 1
ATOM 4297 C CA . ALA A 1 592 ? 22.818 2.271 26.469 1.00 92.56 592 ALA A CA 1
ATOM 4298 C C . ALA A 1 592 ? 22.582 2.980 25.131 1.00 92.56 592 ALA A C 1
ATOM 4300 O O . ALA A 1 592 ? 23.190 4.012 24.865 1.00 92.56 592 ALA A O 1
ATOM 4301 N N . PHE A 1 593 ? 21.637 2.486 24.327 1.00 91.94 593 PHE A N 1
ATOM 4302 C CA . PHE A 1 593 ? 21.299 3.129 23.056 1.00 91.94 593 PHE A CA 1
ATOM 4303 C C . PHE A 1 593 ? 20.632 4.492 23.230 1.00 91.94 593 PHE A C 1
ATOM 4305 O O . PHE A 1 593 ? 20.987 5.423 22.514 1.00 91.94 593 PHE A O 1
ATOM 4312 N N . ALA A 1 594 ? 19.674 4.622 24.153 1.00 93.12 594 ALA A N 1
ATOM 4313 C CA . ALA A 1 594 ? 18.974 5.884 24.379 1.00 93.12 594 ALA A CA 1
ATOM 4314 C C . ALA A 1 594 ? 19.936 6.976 24.865 1.00 93.12 594 ALA A C 1
ATOM 4316 O O . ALA A 1 594 ? 19.908 8.086 24.341 1.00 93.12 594 ALA A O 1
ATOM 4317 N N . ALA A 1 595 ? 20.816 6.650 25.813 1.00 94.56 595 ALA A N 1
ATOM 4318 C CA . ALA A 1 595 ? 21.788 7.590 26.349 1.00 94.56 595 ALA A CA 1
ATOM 4319 C C . ALA A 1 595 ? 22.840 7.988 25.297 1.00 94.56 595 ALA A C 1
ATOM 4321 O O . ALA A 1 595 ? 23.036 9.180 25.083 1.00 94.56 595 ALA A O 1
ATOM 4322 N N . SER A 1 596 ? 23.422 7.037 24.554 1.00 93.94 596 SER A N 1
ATOM 4323 C CA . SER A 1 596 ? 24.364 7.354 23.465 1.00 93.94 596 SER A CA 1
ATOM 4324 C C . SER A 1 596 ? 23.722 8.149 22.320 1.00 93.94 596 SER A C 1
ATOM 4326 O O . SER A 1 596 ? 24.367 9.013 21.735 1.00 93.94 596 SER A O 1
ATOM 4328 N N . ALA A 1 597 ? 22.450 7.900 21.986 1.00 92.94 597 ALA A N 1
ATOM 4329 C CA . ALA A 1 597 ? 21.748 8.669 20.954 1.00 92.94 597 ALA A CA 1
ATOM 4330 C C . ALA A 1 597 ? 21.484 10.116 21.393 1.00 92.94 597 ALA A C 1
ATOM 4332 O O . ALA A 1 597 ? 21.680 11.045 20.608 1.00 92.94 597 ALA A O 1
ATOM 4333 N N . LEU A 1 598 ? 21.063 10.305 22.648 1.00 92.88 598 LEU A N 1
ATOM 4334 C CA . LEU A 1 598 ? 20.865 11.629 23.230 1.00 92.88 598 LEU A CA 1
ATOM 4335 C C . LEU A 1 598 ? 22.194 12.391 23.332 1.00 92.88 598 LEU A C 1
ATOM 4337 O O . LEU A 1 598 ? 22.244 13.539 22.902 1.00 92.88 598 LEU A O 1
ATOM 4341 N N . ALA A 1 599 ? 23.270 11.740 23.792 1.00 93.50 599 ALA A N 1
ATOM 4342 C CA . ALA A 1 599 ? 24.614 12.316 23.864 1.00 93.50 599 ALA A CA 1
ATOM 4343 C C . ALA A 1 599 ? 25.172 12.694 22.488 1.00 93.50 599 ALA A C 1
ATOM 4345 O O . ALA A 1 599 ? 25.680 13.799 22.315 1.00 93.50 599 ALA A O 1
ATOM 4346 N N . TYR A 1 600 ? 25.041 11.820 21.486 1.00 93.44 600 TYR A N 1
ATOM 4347 C CA . TYR A 1 600 ? 25.462 12.135 20.121 1.00 93.44 600 TYR A CA 1
ATOM 4348 C C . TYR A 1 600 ? 24.688 13.320 19.543 1.00 93.44 600 TYR A C 1
ATOM 4350 O O . TYR A 1 600 ? 25.275 14.190 18.912 1.00 93.44 600 TYR A O 1
ATOM 4358 N N . GLY A 1 601 ? 23.369 13.371 19.750 1.00 91.38 601 GLY A N 1
ATOM 4359 C CA . GLY A 1 601 ? 22.549 14.474 19.260 1.00 91.38 601 GLY A CA 1
ATOM 4360 C C . GLY A 1 601 ? 22.911 15.806 19.919 1.00 91.38 601 GLY A C 1
ATOM 4361 O O . GLY A 1 601 ? 22.984 16.824 19.238 1.00 91.38 601 GLY A O 1
ATOM 4362 N N . THR A 1 602 ? 23.185 15.817 21.224 1.00 90.88 602 THR A N 1
ATOM 4363 C CA . THR A 1 602 ? 23.563 17.046 21.933 1.00 90.88 602 THR A CA 1
ATOM 4364 C C . THR A 1 602 ? 25.005 17.471 21.713 1.00 90.88 602 THR A C 1
ATOM 4366 O O . THR A 1 602 ? 25.289 18.663 21.812 1.00 90.88 602 THR A O 1
ATOM 4369 N N . SER A 1 603 ? 25.915 16.552 21.382 1.00 91.81 603 SER A N 1
ATOM 4370 C CA . SER A 1 603 ? 27.327 16.891 21.177 1.00 91.81 603 SER A CA 1
ATOM 4371 C C . SER A 1 603 ? 27.549 17.815 19.979 1.00 91.81 603 SER A C 1
ATOM 4373 O O . SER A 1 603 ? 28.534 18.545 19.951 1.00 91.81 603 SER A O 1
ATOM 4375 N N . TRP A 1 604 ? 26.600 17.883 19.034 1.00 90.31 604 TRP A N 1
ATOM 4376 C CA . TRP A 1 604 ? 26.620 18.852 17.929 1.00 90.31 604 TRP A CA 1
ATOM 4377 C C . TRP A 1 604 ? 26.674 20.308 18.395 1.00 90.31 604 TRP A C 1
ATOM 4379 O O . TRP A 1 604 ? 27.093 21.161 17.622 1.00 90.31 604 TRP A O 1
ATOM 4389 N N . ALA A 1 605 ? 26.319 20.603 19.647 1.00 88.75 605 ALA A N 1
ATOM 4390 C CA . ALA A 1 605 ? 26.409 21.942 20.214 1.00 88.75 605 ALA A CA 1
ATOM 4391 C C . ALA A 1 605 ? 27.847 22.498 20.269 1.00 88.75 605 ALA A C 1
ATOM 4393 O O . ALA A 1 605 ? 28.018 23.714 20.207 1.00 88.75 605 ALA A O 1
ATOM 4394 N N . SER A 1 606 ? 28.871 21.640 20.375 1.00 89.44 606 SER A N 1
ATOM 4395 C CA . SER A 1 606 ? 30.262 22.050 20.608 1.00 89.44 606 SER A CA 1
ATOM 4396 C C . SER A 1 606 ? 31.249 21.159 19.850 1.00 89.44 606 SER A C 1
ATOM 4398 O O . SER A 1 606 ? 31.238 19.939 20.011 1.00 89.44 606 SER A O 1
ATOM 4400 N N . MET A 1 607 ? 32.125 21.763 19.041 1.00 84.50 607 MET A N 1
ATOM 4401 C CA . MET A 1 607 ? 33.081 21.027 18.199 1.00 84.50 607 MET A CA 1
ATOM 4402 C C . MET A 1 607 ? 34.068 20.184 19.030 1.00 84.50 607 MET A C 1
ATOM 4404 O O . MET A 1 607 ? 34.293 19.017 18.702 1.00 84.50 607 MET A O 1
ATOM 4408 N N . ASP A 1 608 ? 34.549 20.723 20.155 1.00 84.25 608 ASP A N 1
ATOM 4409 C CA . ASP A 1 608 ? 35.539 20.082 21.038 1.00 84.25 608 ASP A CA 1
ATOM 4410 C C . ASP A 1 608 ? 35.033 18.769 21.651 1.00 84.25 608 ASP A C 1
ATOM 4412 O O . ASP A 1 608 ? 35.764 17.788 21.796 1.00 84.25 608 ASP A O 1
ATOM 4416 N N . THR A 1 609 ? 33.750 18.731 22.018 1.00 88.12 609 THR A N 1
ATOM 4417 C CA . THR A 1 609 ? 33.138 17.541 22.635 1.00 88.12 609 THR A CA 1
ATOM 4418 C C . THR A 1 609 ? 32.582 16.567 21.605 1.00 88.12 609 THR A C 1
ATOM 4420 O O . THR A 1 609 ? 32.500 15.368 21.878 1.00 88.12 609 THR A O 1
ATOM 4423 N N . TRP A 1 610 ? 32.234 17.044 20.408 1.00 88.12 610 TRP A N 1
ATOM 4424 C CA . TRP A 1 610 ? 31.606 16.236 19.369 1.00 88.12 610 TRP A CA 1
ATOM 4425 C C . TRP A 1 610 ? 32.476 15.062 18.909 1.00 88.12 610 TRP A C 1
ATOM 4427 O O . TRP A 1 610 ? 31.979 13.937 18.799 1.00 88.12 610 TRP A O 1
ATOM 4437 N N . GLN A 1 611 ? 33.778 15.283 18.695 1.00 87.44 611 GLN A N 1
ATOM 4438 C CA . GLN A 1 611 ? 34.696 14.219 18.263 1.00 87.44 611 GLN A CA 1
ATOM 4439 C C . GLN A 1 611 ? 34.848 13.135 19.344 1.00 87.44 611 GLN A C 1
ATOM 4441 O O . GLN A 1 611 ? 34.756 11.940 19.053 1.00 87.44 611 GLN A O 1
ATOM 4446 N N . LEU A 1 612 ? 35.003 13.552 20.606 1.00 89.94 612 LEU A N 1
ATOM 4447 C CA . LEU A 1 612 ? 35.149 12.649 21.751 1.00 89.94 612 LEU A CA 1
ATOM 4448 C C . LEU A 1 612 ? 33.882 11.821 21.995 1.00 89.94 612 LEU A C 1
ATOM 4450 O O . LEU A 1 612 ? 33.968 10.608 22.190 1.00 89.94 612 LEU A O 1
ATOM 4454 N N . VAL A 1 613 ? 32.704 12.449 21.926 1.00 92.19 613 VAL A N 1
ATOM 4455 C CA . VAL A 1 613 ? 31.418 11.752 22.071 1.00 92.19 613 VAL A CA 1
ATOM 4456 C C . VAL A 1 613 ? 31.185 10.799 20.900 1.00 92.19 613 VAL A C 1
ATOM 4458 O O . VAL A 1 613 ? 30.789 9.659 21.118 1.00 92.19 613 VAL A O 1
ATOM 4461 N N . THR A 1 614 ? 31.496 11.196 19.662 1.00 91.88 614 THR A N 1
ATOM 4462 C CA . THR A 1 614 ? 31.371 10.305 18.493 1.00 91.88 614 THR A CA 1
ATOM 4463 C C . THR A 1 614 ? 32.238 9.054 18.651 1.00 91.88 614 THR A C 1
ATOM 4465 O O . THR A 1 614 ? 31.772 7.942 18.388 1.00 91.88 614 THR A O 1
ATOM 4468 N N . LEU A 1 615 ? 33.470 9.205 19.148 1.00 91.81 615 LEU A N 1
ATOM 4469 C CA . LEU A 1 615 ? 34.351 8.078 19.452 1.00 91.81 615 LEU A CA 1
ATOM 4470 C C . LEU A 1 615 ? 33.788 7.194 20.579 1.00 91.81 615 LEU A C 1
ATOM 4472 O O . LEU A 1 615 ? 33.777 5.969 20.439 1.00 91.81 615 LEU A O 1
ATOM 4476 N N . ALA A 1 616 ? 33.285 7.788 21.666 1.00 92.06 616 ALA A N 1
ATOM 4477 C CA . ALA A 1 616 ? 32.662 7.057 22.771 1.00 92.06 616 ALA A CA 1
ATOM 4478 C C . ALA A 1 616 ? 31.451 6.233 22.297 1.00 92.06 616 ALA A C 1
ATOM 4480 O O . ALA A 1 616 ? 31.383 5.030 22.556 1.00 92.06 616 ALA A O 1
ATOM 4481 N N . VAL A 1 617 ? 30.569 6.829 21.490 1.00 93.69 617 VAL A N 1
ATOM 4482 C CA . VAL A 1 617 ? 29.413 6.155 20.884 1.00 93.69 617 VAL A CA 1
ATOM 4483 C C . VAL A 1 617 ? 29.861 5.000 19.991 1.00 93.69 617 VAL A C 1
ATOM 4485 O O . VAL A 1 617 ? 29.324 3.898 20.098 1.00 93.69 617 VAL A O 1
ATOM 4488 N N . VAL A 1 618 ? 30.881 5.193 19.146 1.00 92.50 618 VAL A N 1
ATOM 4489 C CA . VAL A 1 618 ? 31.455 4.111 18.327 1.00 92.50 618 VAL A CA 1
ATOM 4490 C C . VAL A 1 618 ? 31.943 2.952 19.206 1.00 92.50 618 VAL A C 1
ATOM 4492 O O . VAL A 1 618 ? 31.638 1.794 18.911 1.00 92.50 618 VAL A O 1
ATOM 4495 N N . LEU A 1 619 ? 32.635 3.233 20.313 1.00 91.94 619 LEU A N 1
ATOM 4496 C CA . LEU A 1 619 ? 33.100 2.208 21.254 1.00 91.94 619 LEU A CA 1
ATOM 4497 C C . LEU A 1 619 ? 31.936 1.479 21.944 1.00 91.94 619 LEU A C 1
ATOM 4499 O O . LEU A 1 619 ? 31.952 0.247 22.014 1.00 91.94 619 LEU A O 1
ATOM 4503 N N . VAL A 1 620 ? 30.897 2.198 22.384 1.00 91.50 620 VAL A N 1
ATOM 4504 C CA . VAL A 1 620 ? 29.677 1.618 22.980 1.00 91.50 620 VAL A CA 1
ATOM 4505 C C . VAL A 1 620 ? 28.944 0.728 21.973 1.00 91.50 620 VAL A C 1
ATOM 4507 O O . VAL A 1 620 ? 28.539 -0.389 22.316 1.00 91.50 620 VAL A O 1
ATOM 4510 N N . LEU A 1 621 ? 28.819 1.160 20.713 1.00 91.44 621 LEU A N 1
ATOM 4511 C CA . LEU A 1 621 ? 28.207 0.369 19.643 1.00 91.44 621 LEU A CA 1
ATOM 4512 C C . LEU A 1 621 ? 29.002 -0.914 19.383 1.00 91.44 621 LEU A C 1
ATOM 4514 O O . LEU A 1 621 ? 28.408 -1.989 19.282 1.00 91.44 621 LEU A O 1
ATOM 4518 N N . LEU A 1 622 ? 30.335 -0.825 19.318 1.00 89.44 622 LEU A N 1
ATOM 4519 C CA . LEU A 1 622 ? 31.219 -1.974 19.111 1.00 89.44 622 LEU A CA 1
ATOM 4520 C C . LEU A 1 622 ? 31.186 -2.957 20.290 1.00 89.44 622 LEU A C 1
ATOM 4522 O O . LEU A 1 622 ? 31.087 -4.163 20.053 1.00 89.44 622 LEU A O 1
ATOM 4526 N N . ALA A 1 623 ? 31.196 -2.471 21.534 1.00 87.88 623 ALA A N 1
ATOM 4527 C CA . ALA A 1 623 ? 31.078 -3.298 22.738 1.00 87.88 623 ALA A CA 1
ATOM 4528 C C . ALA A 1 623 ? 29.710 -4.005 22.805 1.00 87.88 623 ALA A C 1
ATOM 4530 O O . ALA A 1 623 ? 29.622 -5.202 23.093 1.00 87.88 623 ALA A O 1
ATOM 4531 N N . SER A 1 624 ? 28.640 -3.294 22.431 1.00 87.00 624 SER A N 1
ATOM 4532 C CA . SER A 1 624 ? 27.269 -3.818 22.396 1.00 87.00 624 SER A CA 1
ATOM 4533 C C . SER A 1 624 ? 27.095 -4.981 21.408 1.00 87.00 624 SER A C 1
ATOM 4535 O O . SER A 1 624 ? 26.225 -5.834 21.603 1.00 87.00 624 SER A O 1
ATOM 4537 N N . ARG A 1 625 ? 27.957 -5.109 20.381 1.00 88.25 625 ARG A N 1
ATOM 4538 C CA . ARG A 1 625 ? 27.936 -6.230 19.410 1.00 88.25 625 ARG A CA 1
ATOM 4539 C C . ARG A 1 625 ? 28.107 -7.600 20.062 1.00 88.25 625 ARG A C 1
ATOM 4541 O O . ARG A 1 625 ? 27.791 -8.608 19.434 1.00 88.25 625 ARG A O 1
ATOM 4548 N N . LEU A 1 626 ? 28.605 -7.706 21.289 1.00 82.56 626 LEU A N 1
ATOM 4549 C CA . LEU A 1 626 ? 28.768 -9.007 21.941 1.00 82.56 626 LEU A CA 1
ATOM 4550 C C . LEU A 1 626 ? 27.416 -9.687 22.232 1.00 82.56 626 LEU A C 1
ATOM 4552 O O . LEU A 1 626 ? 27.325 -10.908 22.090 1.00 82.56 626 LEU A O 1
ATOM 4556 N N . PHE A 1 627 ? 26.357 -8.908 22.472 1.00 81.56 627 PHE A N 1
ATOM 4557 C CA . PHE A 1 627 ? 25.080 -9.385 23.029 1.00 81.56 627 PHE A CA 1
ATOM 4558 C C . PHE A 1 627 ? 23.972 -9.666 22.013 1.00 81.56 627 PHE A C 1
ATOM 4560 O O . PHE A 1 627 ? 22.967 -10.290 22.352 1.00 81.56 627 PHE A O 1
ATOM 4567 N N . PHE A 1 628 ? 24.131 -9.215 20.769 1.00 83.44 628 PHE A N 1
ATOM 4568 C CA . PHE A 1 628 ? 23.066 -9.274 19.767 1.00 83.44 628 PHE A CA 1
ATOM 4569 C C . PHE A 1 628 ? 23.228 -10.397 18.731 1.00 83.44 628 PHE A C 1
ATOM 4571 O O . PHE A 1 628 ? 24.270 -11.043 18.612 1.00 83.44 628 PHE A O 1
ATOM 4578 N N . SER A 1 629 ? 22.174 -10.637 17.948 1.00 83.50 629 SER A N 1
ATOM 4579 C CA . SER A 1 629 ? 22.184 -11.591 16.834 1.00 83.50 629 SER A CA 1
ATOM 4580 C C . SER A 1 629 ? 23.095 -11.130 15.688 1.00 83.50 629 SER A C 1
ATOM 4582 O O . SER A 1 629 ? 23.475 -9.963 15.596 1.00 83.50 629 SER A O 1
ATOM 4584 N N . ALA A 1 630 ? 23.438 -12.046 14.775 1.00 80.44 630 ALA A N 1
ATOM 4585 C CA . ALA A 1 630 ? 24.369 -11.787 13.673 1.00 80.44 630 ALA A CA 1
ATOM 4586 C C . ALA A 1 630 ? 24.034 -10.532 12.842 1.00 80.44 630 ALA A C 1
ATOM 4588 O O . ALA A 1 630 ? 24.948 -9.794 12.491 1.00 80.44 630 ALA A O 1
ATOM 4589 N N . ALA A 1 631 ? 22.750 -10.295 12.556 1.00 82.62 631 ALA A N 1
ATOM 4590 C CA . ALA A 1 631 ? 22.291 -9.167 11.744 1.00 82.62 631 ALA A CA 1
ATOM 4591 C C . ALA A 1 631 ? 22.455 -7.820 12.465 1.00 82.62 631 ALA A C 1
ATOM 4593 O O . ALA A 1 631 ? 22.918 -6.839 11.884 1.00 82.62 631 ALA A O 1
ATOM 4594 N N . VAL A 1 632 ? 22.139 -7.782 13.760 1.00 84.88 632 VAL A N 1
ATOM 4595 C CA . VAL A 1 632 ? 22.280 -6.568 14.569 1.00 84.88 632 VAL A CA 1
ATOM 4596 C C . VAL A 1 632 ? 23.760 -6.251 14.805 1.00 84.88 632 VAL A C 1
ATOM 4598 O O . VAL A 1 632 ? 24.143 -5.090 14.730 1.00 84.88 632 VAL A O 1
ATOM 4601 N N . LYS A 1 633 ? 24.635 -7.260 14.973 1.00 87.44 633 LYS A N 1
ATOM 4602 C CA . LYS A 1 633 ? 26.094 -7.036 15.062 1.00 87.44 633 LYS A CA 1
ATOM 4603 C C . LYS A 1 633 ? 26.643 -6.288 13.850 1.00 87.44 633 LYS A C 1
ATOM 4605 O O . LYS A 1 633 ? 27.480 -5.405 14.020 1.00 87.44 633 LYS A O 1
ATOM 4610 N N . SER A 1 634 ? 26.194 -6.645 12.651 1.00 86.88 634 SER A N 1
ATOM 4611 C CA . SER A 1 634 ? 26.620 -5.973 11.426 1.00 86.88 634 SER A CA 1
ATOM 4612 C C . SER A 1 634 ? 25.980 -4.600 11.240 1.00 86.88 634 SER A C 1
ATOM 4614 O O . SER A 1 634 ? 26.645 -3.702 10.741 1.00 86.88 634 SER A O 1
ATOM 4616 N N . MET A 1 635 ? 24.731 -4.406 11.683 1.00 87.69 635 MET A N 1
ATOM 4617 C CA . MET A 1 635 ? 24.086 -3.087 11.681 1.00 87.69 635 MET A CA 1
ATOM 4618 C C . MET A 1 635 ? 24.839 -2.106 12.587 1.00 87.69 635 MET A C 1
ATOM 4620 O O . MET A 1 635 ? 25.167 -1.008 12.155 1.00 87.69 635 MET A O 1
ATOM 4624 N N . LEU A 1 636 ? 25.187 -2.529 13.807 1.00 88.75 636 LEU A N 1
ATOM 4625 C CA . LEU A 1 636 ? 25.976 -1.725 14.745 1.00 88.75 636 LEU A CA 1
ATOM 4626 C C . LEU A 1 636 ? 27.360 -1.377 14.183 1.00 88.75 636 LEU A C 1
ATOM 4628 O O . LEU A 1 636 ? 27.816 -0.249 14.341 1.00 88.75 636 LEU A O 1
ATOM 4632 N N . LEU A 1 637 ? 28.009 -2.319 13.485 1.00 90.12 637 LEU A N 1
ATOM 4633 C CA . LEU A 1 637 ? 29.265 -2.044 12.783 1.00 90.12 637 LEU A CA 1
ATOM 4634 C C . LEU A 1 637 ? 29.071 -1.025 11.653 1.00 90.12 637 LEU A C 1
ATOM 4636 O O . LEU A 1 637 ? 29.900 -0.139 11.497 1.00 90.12 637 LEU A O 1
ATOM 4640 N N . GLY A 1 638 ? 27.987 -1.133 10.883 1.00 89.31 638 GLY A N 1
ATOM 4641 C CA . GLY A 1 638 ? 27.668 -0.177 9.825 1.00 89.31 638 GLY A CA 1
ATOM 4642 C C . GLY A 1 638 ? 27.461 1.240 10.356 1.00 89.31 638 GLY A C 1
ATOM 4643 O O . GLY A 1 638 ? 28.035 2.178 9.813 1.00 89.31 638 GLY A O 1
ATOM 4644 N N . ILE A 1 639 ? 26.718 1.388 11.457 1.00 89.19 639 ILE A N 1
ATOM 4645 C CA . ILE A 1 639 ? 26.527 2.684 12.129 1.00 89.19 639 ILE A CA 1
ATOM 4646 C C . ILE A 1 639 ? 27.873 3.227 12.624 1.00 89.19 639 ILE A C 1
ATOM 4648 O O . ILE A 1 639 ? 28.186 4.385 12.375 1.00 89.19 639 ILE A O 1
ATOM 4652 N N . ALA A 1 640 ? 28.706 2.390 13.250 1.00 91.19 640 ALA A N 1
ATOM 4653 C CA . ALA A 1 640 ? 30.037 2.795 13.701 1.00 91.19 640 ALA A CA 1
ATOM 4654 C C . ALA A 1 640 ? 30.936 3.276 12.545 1.00 91.19 640 ALA A C 1
ATOM 4656 O O . ALA A 1 640 ? 31.637 4.275 12.680 1.00 91.19 640 ALA A O 1
ATOM 4657 N N . VAL A 1 641 ? 30.892 2.600 11.393 1.00 90.62 641 VAL A N 1
ATOM 4658 C CA . VAL A 1 641 ? 31.642 2.994 10.190 1.00 90.62 641 VAL A CA 1
ATOM 4659 C C . VAL A 1 641 ? 31.120 4.306 9.609 1.00 90.62 641 VAL A C 1
ATOM 4661 O O . VAL A 1 641 ? 31.920 5.164 9.250 1.00 90.62 641 VAL A O 1
ATOM 4664 N N . ALA A 1 642 ? 29.800 4.492 9.547 1.00 89.62 642 ALA A N 1
ATOM 4665 C CA . ALA A 1 642 ? 29.208 5.745 9.090 1.00 89.62 642 ALA A CA 1
ATOM 4666 C C . ALA A 1 642 ? 29.614 6.920 9.996 1.00 89.62 642 ALA A C 1
ATOM 4668 O O . ALA A 1 642 ? 30.035 7.959 9.494 1.00 89.62 642 ALA A O 1
ATOM 4669 N N . LEU A 1 643 ? 29.580 6.729 11.320 1.00 90.44 643 LEU A N 1
ATOM 4670 C CA . LEU A 1 643 ? 30.053 7.725 12.283 1.00 90.44 643 LEU A CA 1
ATOM 4671 C C . LEU A 1 643 ? 31.547 8.031 12.110 1.00 90.44 643 LEU A C 1
ATOM 4673 O O . LEU A 1 643 ? 31.926 9.195 12.167 1.00 90.44 643 LEU A O 1
ATOM 4677 N N . LEU A 1 644 ? 32.385 7.027 11.824 1.00 89.00 644 LEU A N 1
ATOM 4678 C CA . LEU A 1 644 ? 33.813 7.230 11.546 1.00 89.00 644 LEU A CA 1
ATOM 4679 C C . LEU A 1 644 ? 34.047 8.069 10.277 1.00 89.00 644 LEU A C 1
ATOM 4681 O O . LEU A 1 644 ? 34.934 8.919 10.255 1.00 89.00 644 LEU A O 1
ATOM 4685 N N . VAL A 1 645 ? 33.245 7.860 9.228 1.00 89.19 645 VAL A N 1
ATOM 4686 C CA . VAL A 1 645 ? 33.309 8.665 7.996 1.00 89.19 645 VAL A CA 1
ATOM 4687 C C . VAL A 1 645 ? 32.899 10.111 8.273 1.00 89.19 645 VAL A C 1
ATOM 4689 O O . VAL A 1 645 ? 33.605 11.029 7.862 1.00 89.19 645 VAL A O 1
ATOM 4692 N N . VAL A 1 646 ? 31.804 10.327 9.009 1.00 87.75 646 VAL A N 1
ATOM 4693 C CA . VAL A 1 646 ? 31.353 11.673 9.408 1.00 87.75 646 VAL A CA 1
ATOM 4694 C C . VAL A 1 646 ? 32.399 12.359 10.296 1.00 87.75 646 VAL A C 1
ATOM 4696 O O . VAL A 1 646 ? 32.669 13.544 10.126 1.00 87.75 646 VAL A O 1
ATOM 4699 N N . MET A 1 647 ? 33.055 11.612 11.185 1.00 87.00 647 MET A N 1
ATOM 4700 C CA . MET A 1 647 ? 34.165 12.113 11.998 1.00 87.00 647 MET A CA 1
ATOM 4701 C C . MET A 1 647 ? 35.365 12.536 11.138 1.00 87.00 647 MET A C 1
ATOM 4703 O O . MET A 1 647 ? 35.930 13.598 11.375 1.00 87.00 647 MET A O 1
ATOM 4707 N N . GLY A 1 648 ? 35.714 11.768 10.098 1.00 84.69 648 GLY A N 1
ATOM 4708 C CA . GLY A 1 648 ? 36.756 12.145 9.136 1.00 84.69 648 GLY A CA 1
ATOM 4709 C C . GLY A 1 648 ? 36.420 13.411 8.336 1.00 84.69 648 GLY A C 1
ATOM 4710 O O . GLY A 1 648 ? 37.304 14.226 8.084 1.00 84.69 648 GLY A O 1
ATOM 4711 N N . ALA A 1 649 ? 35.142 13.606 7.991 1.00 85.50 649 ALA A N 1
ATOM 4712 C CA . ALA A 1 649 ? 34.642 14.816 7.334 1.00 85.50 649 ALA A CA 1
ATOM 4713 C C . ALA A 1 649 ? 34.842 16.063 8.210 1.00 85.50 649 ALA A C 1
ATOM 4715 O O . ALA A 1 649 ? 35.417 17.058 7.776 1.00 85.50 649 ALA A O 1
ATOM 4716 N N . ALA A 1 650 ? 34.386 15.985 9.461 1.00 83.50 650 ALA A N 1
ATOM 4717 C CA . ALA A 1 650 ? 34.484 17.080 10.417 1.00 83.50 650 ALA A CA 1
ATOM 4718 C C . ALA A 1 650 ? 35.938 17.375 10.813 1.00 83.50 650 ALA A C 1
ATOM 4720 O O . ALA A 1 650 ? 36.305 18.540 10.908 1.00 83.50 650 ALA A O 1
ATOM 4721 N N . GLY A 1 651 ? 36.778 16.345 10.972 1.00 84.44 651 GLY A N 1
ATOM 4722 C CA . GLY A 1 651 ? 38.203 16.521 11.258 1.00 84.44 651 GLY A CA 1
ATOM 4723 C C . GLY A 1 651 ? 38.951 17.235 10.129 1.00 84.44 651 GLY A C 1
ATOM 4724 O O . GLY A 1 651 ? 39.769 18.108 10.393 1.00 84.44 651 GLY A O 1
ATOM 4725 N N . ALA A 1 652 ? 38.643 16.922 8.866 1.00 85.94 652 ALA A N 1
ATOM 4726 C CA . ALA A 1 652 ? 39.233 17.623 7.724 1.00 85.94 652 ALA A CA 1
ATOM 4727 C C . ALA A 1 652 ? 38.822 19.098 7.663 1.00 85.94 652 ALA A C 1
ATOM 4729 O O . ALA A 1 652 ? 39.653 19.948 7.354 1.00 85.94 652 ALA A O 1
ATOM 4730 N N . ARG A 1 653 ? 37.559 19.398 7.990 1.00 85.12 653 ARG A N 1
ATOM 4731 C CA . ARG A 1 653 ? 37.069 20.774 8.092 1.00 85.12 653 ARG A CA 1
ATOM 4732 C C . ARG A 1 653 ? 37.791 21.535 9.197 1.00 85.12 653 ARG A C 1
ATOM 4734 O O . ARG A 1 653 ? 38.294 22.617 8.939 1.00 85.12 653 ARG A O 1
ATOM 4741 N N . ASP A 1 654 ? 37.891 20.948 10.386 1.00 84.06 654 ASP A N 1
ATOM 4742 C CA . ASP A 1 654 ? 38.576 21.537 11.541 1.00 84.06 654 ASP A CA 1
ATOM 4743 C C . ASP A 1 654 ? 40.053 21.855 11.238 1.00 84.06 654 ASP A C 1
ATOM 4745 O O . ASP A 1 654 ? 40.512 22.978 11.429 1.00 84.06 654 ASP A O 1
ATOM 4749 N N . LEU A 1 655 ? 40.767 20.910 10.613 1.00 84.81 655 LEU A N 1
ATOM 4750 C CA . LEU A 1 655 ? 42.141 21.106 10.131 1.00 84.81 655 LEU A CA 1
ATOM 4751 C C . LEU A 1 655 ? 42.263 22.182 9.041 1.00 84.81 655 LEU A C 1
ATOM 4753 O O . LEU A 1 655 ? 43.320 22.799 8.916 1.00 84.81 655 LEU A O 1
ATOM 4757 N N . ALA A 1 656 ? 41.219 22.389 8.234 1.00 84.81 656 ALA A N 1
ATOM 4758 C CA . ALA A 1 656 ? 41.200 23.388 7.171 1.00 84.81 656 ALA A CA 1
ATOM 4759 C C . ALA A 1 656 ? 40.805 24.788 7.667 1.00 84.81 656 ALA A C 1
ATOM 4761 O O . ALA A 1 656 ? 41.197 25.760 7.030 1.00 84.81 656 ALA A O 1
ATOM 4762 N N . LEU A 1 657 ? 40.085 24.927 8.790 1.00 83.62 657 LEU A N 1
ATOM 4763 C CA . LEU A 1 657 ? 39.629 26.223 9.321 1.00 83.62 657 LEU A CA 1
ATOM 4764 C C . LEU A 1 657 ? 40.742 27.291 9.431 1.00 83.62 657 LEU A C 1
ATOM 4766 O O . LEU A 1 657 ? 40.473 28.430 9.039 1.00 83.62 657 LEU A O 1
ATOM 4770 N N . PRO A 1 658 ? 41.983 26.975 9.868 1.00 85.44 658 PRO A N 1
ATOM 4771 C CA . PRO A 1 658 ? 43.078 27.950 9.917 1.00 85.44 658 PRO A CA 1
ATOM 4772 C C . PRO A 1 658 ? 43.506 28.499 8.547 1.00 85.44 658 PRO A C 1
ATOM 4774 O O . PRO A 1 658 ? 44.135 29.550 8.481 1.00 85.44 658 PRO A O 1
ATOM 4777 N N . LEU A 1 659 ? 43.184 27.797 7.454 1.00 83.56 659 LEU A N 1
ATOM 4778 C CA . LEU A 1 659 ? 43.524 28.182 6.079 1.00 83.56 659 LEU A CA 1
ATOM 4779 C C . LEU A 1 659 ? 42.476 29.107 5.441 1.00 83.56 659 LEU A C 1
ATOM 4781 O O . LEU A 1 659 ? 42.638 29.486 4.284 1.00 83.56 659 LEU A O 1
ATOM 4785 N N . HIS A 1 660 ? 41.400 29.449 6.162 1.00 83.69 660 HIS A N 1
ATOM 4786 C CA . HIS A 1 660 ? 40.271 30.241 5.659 1.00 83.69 660 HIS A CA 1
ATOM 4787 C C . HIS A 1 660 ? 39.762 29.769 4.279 1.00 83.69 660 HIS A C 1
ATOM 4789 O O . HIS A 1 660 ? 39.731 30.552 3.324 1.00 83.69 660 HIS A O 1
ATOM 4795 N N . PRO A 1 661 ? 39.379 28.485 4.141 1.00 82.25 661 PRO A N 1
ATOM 4796 C CA . PRO A 1 661 ? 39.004 27.916 2.859 1.00 82.25 661 PRO A CA 1
ATOM 4797 C C . PRO A 1 661 ? 37.734 28.580 2.323 1.00 82.25 661 PRO A C 1
ATOM 4799 O O . PRO A 1 661 ? 36.790 28.868 3.062 1.00 82.25 661 PRO A O 1
ATOM 4802 N N . THR A 1 662 ? 37.684 28.784 1.010 1.00 82.94 662 THR A N 1
ATOM 4803 C CA . THR A 1 662 ? 36.440 29.131 0.318 1.00 82.94 662 THR A CA 1
ATOM 4804 C C . THR A 1 662 ? 35.465 27.950 0.354 1.00 82.94 662 THR A C 1
ATOM 4806 O O . THR A 1 662 ? 35.859 26.811 0.613 1.00 82.94 662 THR A O 1
ATOM 4809 N N . GLY A 1 663 ? 34.182 28.190 0.057 1.00 81.50 663 GLY A N 1
ATOM 4810 C CA . GLY A 1 663 ? 33.162 27.133 0.087 1.00 81.50 663 GLY A CA 1
ATOM 4811 C C . GLY A 1 663 ? 33.518 25.910 -0.771 1.00 81.50 663 GLY A C 1
ATOM 4812 O O . GLY A 1 663 ? 33.355 24.779 -0.323 1.00 81.50 663 GLY A O 1
ATOM 4813 N N . ASN A 1 664 ? 34.081 26.116 -1.966 1.00 83.00 664 ASN A N 1
ATOM 4814 C CA . ASN A 1 664 ? 34.506 25.020 -2.842 1.00 83.00 664 ASN A CA 1
ATOM 4815 C C . ASN A 1 664 ? 35.748 24.292 -2.305 1.00 83.00 664 ASN A C 1
ATOM 4817 O O . ASN A 1 664 ? 35.795 23.062 -2.345 1.00 83.00 664 ASN A O 1
ATOM 4821 N N . ALA A 1 665 ? 36.735 25.022 -1.771 1.00 82.06 665 ALA A N 1
ATOM 4822 C CA . ALA A 1 665 ? 37.942 24.428 -1.196 1.00 82.06 665 ALA A CA 1
ATOM 4823 C C . ALA A 1 665 ? 37.632 23.586 0.057 1.00 82.06 665 ALA A C 1
ATOM 4825 O O . ALA A 1 665 ? 38.160 22.482 0.195 1.00 82.06 665 ALA A O 1
ATOM 4826 N N . ASP A 1 666 ? 36.724 24.056 0.920 1.00 84.62 666 ASP A N 1
ATOM 4827 C CA . ASP A 1 666 ? 36.263 23.318 2.104 1.00 84.62 666 ASP A CA 1
ATOM 4828 C C . ASP A 1 666 ? 35.549 22.016 1.704 1.00 84.62 666 ASP A C 1
ATOM 4830 O O . ASP A 1 666 ? 35.868 20.939 2.211 1.00 84.62 666 ASP A O 1
ATOM 4834 N N . LEU A 1 667 ? 34.657 22.073 0.705 1.00 85.25 667 LEU A N 1
ATOM 4835 C CA . LEU A 1 667 ? 33.994 20.879 0.167 1.00 85.25 667 LEU A CA 1
ATOM 4836 C C . LEU A 1 667 ? 35.003 19.866 -0.390 1.00 85.25 667 LEU A C 1
ATOM 4838 O O . LEU A 1 667 ? 34.885 18.672 -0.107 1.00 85.25 667 LEU A O 1
ATOM 4842 N N . VAL A 1 668 ? 36.013 20.318 -1.140 1.00 84.88 668 VAL A N 1
ATOM 4843 C CA . VAL A 1 668 ? 37.070 19.435 -1.656 1.00 84.88 668 VAL A CA 1
ATOM 4844 C C . VAL A 1 668 ? 37.831 18.779 -0.500 1.00 84.88 668 VAL A C 1
ATOM 4846 O O . VAL A 1 668 ? 37.949 17.554 -0.497 1.00 84.88 668 VAL A O 1
ATOM 4849 N N . ASN A 1 669 ? 38.270 19.539 0.511 1.00 86.94 669 ASN A N 1
ATOM 4850 C CA . ASN A 1 669 ? 38.978 19.006 1.684 1.00 86.94 669 ASN A CA 1
ATOM 4851 C C . ASN A 1 669 ? 38.150 17.923 2.411 1.00 86.94 669 ASN A C 1
ATOM 4853 O O . ASN A 1 669 ? 38.644 16.820 2.670 1.00 86.94 669 ASN A O 1
ATOM 4857 N N . VAL A 1 670 ? 36.868 18.198 2.671 1.00 87.50 670 VAL A N 1
ATOM 4858 C CA . VAL A 1 670 ? 35.941 17.284 3.359 1.00 87.50 670 VAL A CA 1
ATOM 4859 C C . VAL A 1 670 ? 35.689 16.005 2.553 1.00 87.50 670 VAL A C 1
ATOM 4861 O O . VAL A 1 670 ? 35.792 14.886 3.075 1.00 87.50 670 VAL A O 1
ATOM 4864 N N . PHE A 1 671 ? 35.363 16.133 1.265 1.00 88.31 671 PHE A N 1
ATOM 4865 C CA . PHE A 1 671 ? 35.037 14.974 0.435 1.00 88.31 671 PHE A CA 1
ATOM 4866 C C . PHE A 1 671 ? 36.270 14.129 0.099 1.00 88.31 671 PHE A C 1
ATOM 4868 O O . PHE A 1 671 ? 36.182 12.901 0.063 1.00 88.31 671 PHE A O 1
ATOM 4875 N N . ARG A 1 672 ? 37.449 14.740 -0.039 1.00 85.38 672 ARG A N 1
ATOM 4876 C CA . ARG A 1 672 ? 38.721 14.018 -0.200 1.00 85.38 672 ARG A CA 1
ATOM 4877 C C . ARG A 1 672 ? 39.051 13.175 1.026 1.00 85.38 672 ARG A C 1
ATOM 4879 O O . ARG A 1 672 ? 39.359 11.991 0.883 1.00 85.38 672 ARG A O 1
ATOM 4886 N N . ALA A 1 673 ? 38.942 13.754 2.221 1.00 87.50 673 ALA A N 1
ATOM 4887 C CA . ALA A 1 673 ? 39.219 13.046 3.467 1.00 87.50 673 ALA A CA 1
ATOM 4888 C C . ALA A 1 673 ? 38.259 11.866 3.682 1.00 87.50 673 ALA A C 1
ATOM 4890 O O . ALA A 1 673 ? 38.692 10.753 3.985 1.00 87.50 673 ALA A O 1
ATOM 4891 N N . THR A 1 674 ? 36.960 12.066 3.444 1.00 89.56 674 THR A N 1
ATOM 4892 C CA . THR A 1 674 ? 35.958 10.988 3.533 1.00 89.56 674 THR A CA 1
ATOM 4893 C C . THR A 1 674 ? 36.181 9.890 2.493 1.00 89.56 674 THR A C 1
ATOM 4895 O O . THR A 1 674 ? 36.114 8.707 2.835 1.00 89.56 674 THR A O 1
ATOM 4898 N N . GLY A 1 675 ? 36.524 10.254 1.252 1.00 89.06 675 GLY A N 1
ATOM 4899 C CA . GLY A 1 675 ? 36.874 9.305 0.196 1.00 89.06 675 GLY A CA 1
ATOM 4900 C C . GLY A 1 675 ? 38.101 8.467 0.563 1.00 89.06 675 GLY A C 1
ATOM 4901 O O . GLY A 1 675 ? 38.084 7.246 0.406 1.00 89.06 675 GLY A O 1
ATOM 4902 N N . PHE A 1 676 ? 39.130 9.093 1.141 1.00 88.88 676 PHE A N 1
ATOM 4903 C CA . PHE A 1 676 ? 40.326 8.405 1.628 1.00 88.88 676 PHE A CA 1
ATOM 4904 C C . PHE A 1 676 ? 40.014 7.414 2.759 1.00 88.88 676 PHE A C 1
ATOM 4906 O O . PHE A 1 676 ? 40.441 6.260 2.692 1.00 88.88 676 PHE A O 1
ATOM 4913 N N . VAL A 1 677 ? 39.209 7.811 3.754 1.00 89.81 677 VAL A N 1
ATOM 4914 C CA . VAL A 1 677 ? 38.734 6.905 4.819 1.00 89.81 677 VAL A CA 1
ATOM 4915 C C . VAL A 1 677 ? 37.951 5.729 4.221 1.00 89.81 677 VAL A C 1
ATOM 4917 O O . VAL A 1 677 ? 38.167 4.579 4.607 1.00 89.81 677 VAL A O 1
ATOM 4920 N N . GLY A 1 678 ? 37.096 5.989 3.227 1.00 90.88 678 GLY A N 1
ATOM 4921 C CA . GLY A 1 678 ? 36.372 4.960 2.481 1.00 90.88 678 GLY A CA 1
ATOM 4922 C C . GLY A 1 678 ? 37.301 3.945 1.804 1.00 90.88 678 GLY A C 1
ATOM 4923 O O . GLY A 1 678 ? 37.099 2.739 1.970 1.00 90.88 678 GLY A O 1
ATOM 4924 N N . ILE A 1 679 ? 38.339 4.414 1.097 1.00 91.38 679 ILE A N 1
ATOM 4925 C CA . ILE A 1 679 ? 39.346 3.575 0.414 1.00 91.38 679 ILE A CA 1
ATOM 4926 C C . ILE A 1 679 ? 40.157 2.763 1.424 1.00 91.38 679 ILE A C 1
ATOM 4928 O O . ILE A 1 679 ? 40.358 1.563 1.224 1.00 91.38 679 ILE A O 1
ATOM 4932 N N . LEU A 1 680 ? 40.577 3.385 2.529 1.00 90.25 680 LEU A N 1
ATOM 4933 C CA . LEU A 1 680 ? 41.318 2.715 3.594 1.00 90.25 680 LEU A CA 1
ATOM 4934 C C . LEU A 1 680 ? 40.498 1.569 4.191 1.00 90.25 680 LEU A C 1
ATOM 4936 O O . LEU A 1 680 ? 40.997 0.452 4.304 1.00 90.25 680 LEU A O 1
ATOM 4940 N N . LEU A 1 681 ? 39.226 1.813 4.518 1.00 89.94 681 LEU A N 1
ATOM 4941 C CA . LEU A 1 681 ? 38.315 0.788 5.030 1.00 89.94 681 LEU A CA 1
ATOM 4942 C C . LEU A 1 681 ? 38.071 -0.330 4.006 1.00 89.94 681 LEU A C 1
ATOM 4944 O O . LEU A 1 681 ? 38.080 -1.509 4.373 1.00 89.94 681 LEU A O 1
ATOM 4948 N N . LEU A 1 682 ? 37.910 0.018 2.724 1.00 89.69 682 LEU A N 1
ATOM 4949 C CA . LEU A 1 682 ? 37.735 -0.946 1.634 1.00 89.69 682 LEU A CA 1
ATOM 4950 C C . LEU A 1 682 ? 38.960 -1.865 1.495 1.00 89.69 682 LEU A C 1
ATOM 4952 O O . LEU A 1 682 ? 38.806 -3.089 1.409 1.00 89.69 682 LEU A O 1
ATOM 4956 N N . GLY A 1 683 ? 40.164 -1.286 1.521 1.00 86.25 683 GLY A N 1
ATOM 4957 C CA . GLY A 1 683 ? 41.435 -2.007 1.470 1.00 86.25 683 GLY A CA 1
ATOM 4958 C C . GLY A 1 683 ? 41.670 -2.861 2.715 1.00 86.25 683 GLY A C 1
ATOM 4959 O O . GLY A 1 683 ? 41.992 -4.044 2.605 1.00 86.25 683 GLY A O 1
ATOM 4960 N N . LEU A 1 684 ? 41.425 -2.308 3.903 1.00 86.06 684 LEU A N 1
ATOM 4961 C CA . LEU A 1 684 ? 41.602 -2.991 5.184 1.00 86.06 684 LEU A CA 1
ATOM 4962 C C . LEU A 1 684 ? 40.684 -4.217 5.307 1.00 86.06 684 LEU A C 1
ATOM 4964 O O . LEU A 1 684 ? 41.127 -5.265 5.775 1.00 86.06 684 LEU A O 1
ATOM 4968 N N . MET A 1 685 ? 39.446 -4.142 4.803 1.00 85.94 685 MET A N 1
ATOM 4969 C CA . MET A 1 685 ? 38.533 -5.295 4.744 1.00 85.94 685 MET A CA 1
ATOM 4970 C C . MET A 1 685 ? 38.929 -6.360 3.713 1.00 85.94 685 MET A C 1
ATOM 4972 O O . MET A 1 685 ? 38.576 -7.533 3.886 1.00 85.94 685 MET A O 1
ATOM 4976 N N . ALA A 1 686 ? 39.650 -5.978 2.655 1.00 81.12 686 ALA A N 1
ATOM 4977 C CA . ALA A 1 686 ? 40.210 -6.916 1.682 1.00 81.12 686 ALA A CA 1
ATOM 4978 C C . ALA A 1 686 ? 41.462 -7.632 2.222 1.00 81.12 686 ALA A C 1
ATOM 4980 O O . ALA A 1 686 ? 41.607 -8.843 2.037 1.00 81.12 686 ALA A O 1
ATOM 4981 N N . LEU A 1 687 ? 42.350 -6.890 2.892 1.00 79.94 687 LEU A N 1
ATOM 4982 C CA . LEU A 1 687 ? 43.670 -7.347 3.338 1.00 79.94 687 LEU A CA 1
ATOM 4983 C C . LEU A 1 687 ? 43.628 -8.078 4.691 1.00 79.94 687 LEU A C 1
ATOM 4985 O O . LEU A 1 687 ? 44.221 -9.150 4.828 1.00 79.94 687 LEU A O 1
ATOM 4989 N N . LEU A 1 688 ? 42.912 -7.549 5.693 1.00 77.69 688 LEU A N 1
ATOM 4990 C CA . LEU A 1 688 ? 42.912 -8.116 7.045 1.00 77.69 688 LEU A CA 1
ATOM 4991 C C . LEU A 1 688 ? 41.899 -9.256 7.190 1.00 77.69 688 LEU A C 1
ATOM 4993 O O . LEU A 1 688 ? 40.678 -9.083 7.156 1.00 77.69 688 LEU A O 1
ATOM 4997 N N . ARG A 1 689 ? 42.406 -10.464 7.452 1.00 69.00 689 ARG A N 1
ATOM 4998 C CA . ARG A 1 689 ? 41.580 -11.628 7.803 1.00 69.00 689 ARG A CA 1
ATOM 4999 C C . ARG A 1 689 ? 41.344 -11.703 9.309 1.00 69.00 689 ARG A C 1
ATOM 5001 O O . ARG A 1 689 ? 41.802 -12.632 9.962 1.00 69.00 689 ARG A O 1
ATOM 5008 N N . VAL A 1 690 ? 40.596 -10.748 9.859 1.00 73.50 690 VAL A N 1
ATOM 5009 C CA . VAL A 1 690 ? 40.222 -10.788 11.282 1.00 73.50 690 VAL A CA 1
ATOM 5010 C C . VAL A 1 690 ? 39.165 -11.887 11.502 1.00 73.50 690 VAL A C 1
ATOM 5012 O O . VAL A 1 690 ? 38.086 -11.796 10.907 1.00 73.50 690 VAL A O 1
ATOM 5015 N N . PRO A 1 691 ? 39.422 -12.914 12.339 1.00 67.81 691 PRO A N 1
ATOM 5016 C CA . PRO A 1 691 ? 38.481 -14.018 12.573 1.00 67.81 691 PRO A CA 1
ATOM 5017 C C . PRO A 1 691 ? 37.198 -13.574 13.295 1.00 67.81 691 PRO A C 1
ATOM 5019 O O . PRO A 1 691 ? 36.163 -14.226 13.174 1.00 67.81 691 PRO A O 1
ATOM 5022 N N . ALA A 1 692 ? 37.237 -12.435 13.993 1.00 68.19 692 ALA A N 1
ATOM 5023 C CA . ALA A 1 692 ? 36.078 -11.839 14.656 1.00 68.19 692 ALA A CA 1
ATOM 5024 C C . ALA A 1 692 ? 35.050 -11.213 13.686 1.00 68.19 692 ALA A C 1
ATOM 5026 O O . ALA A 1 692 ? 33.903 -10.999 14.080 1.00 68.19 692 ALA A O 1
ATOM 5027 N N . LEU A 1 693 ? 35.428 -10.922 12.431 1.00 75.19 693 LEU A N 1
ATOM 5028 C CA . LEU A 1 693 ? 34.548 -10.288 11.442 1.00 75.19 693 LEU A CA 1
ATOM 5029 C C . LEU A 1 693 ? 33.833 -11.331 10.582 1.00 75.19 693 LEU A C 1
ATOM 5031 O O . LEU A 1 693 ? 34.456 -12.122 9.869 1.00 75.19 693 LEU A O 1
ATOM 5035 N N . ARG A 1 694 ? 32.499 -11.304 10.613 1.00 81.56 694 ARG A N 1
ATOM 5036 C CA . ARG A 1 694 ? 31.644 -12.217 9.844 1.00 81.56 694 ARG A CA 1
ATOM 5037 C C . ARG A 1 694 ? 31.528 -11.774 8.385 1.00 81.56 694 ARG A C 1
ATOM 5039 O O . ARG A 1 694 ? 31.869 -10.655 8.017 1.00 81.56 694 ARG A O 1
ATOM 5046 N N . ALA A 1 695 ? 30.973 -12.644 7.538 1.00 82.69 695 ALA A N 1
ATOM 5047 C CA . ALA A 1 695 ? 30.745 -12.301 6.134 1.00 82.69 695 ALA A CA 1
ATOM 5048 C C . ALA A 1 695 ? 29.831 -11.074 5.969 1.00 82.69 695 ALA A C 1
ATOM 5050 O O . ALA A 1 695 ? 30.117 -10.214 5.146 1.00 82.69 695 ALA A O 1
ATOM 5051 N N . LEU A 1 696 ? 28.782 -10.966 6.791 1.00 84.31 696 LEU A N 1
ATOM 5052 C CA . LEU A 1 696 ? 27.854 -9.832 6.775 1.00 84.31 696 LEU A CA 1
ATOM 5053 C C . LEU A 1 696 ? 28.553 -8.519 7.176 1.00 84.31 696 LEU A C 1
ATOM 5055 O O . LEU A 1 696 ? 28.327 -7.500 6.536 1.00 84.31 696 LEU A O 1
ATOM 5059 N N . ASP A 1 697 ? 29.465 -8.564 8.154 1.00 86.50 697 ASP A N 1
ATOM 5060 C CA . ASP A 1 697 ? 30.259 -7.400 8.572 1.00 86.50 697 ASP A CA 1
ATOM 5061 C C . ASP A 1 697 ? 31.079 -6.841 7.401 1.00 86.50 697 ASP A C 1
ATOM 5063 O O . ASP A 1 697 ? 31.024 -5.649 7.115 1.00 86.50 697 ASP A O 1
ATOM 5067 N N . ARG A 1 698 ? 31.776 -7.715 6.663 1.00 87.19 698 ARG A N 1
ATOM 5068 C CA . ARG A 1 698 ? 32.574 -7.311 5.494 1.00 87.19 698 ARG A CA 1
ATOM 5069 C C . ARG A 1 698 ? 31.720 -6.734 4.369 1.00 87.19 698 ARG A C 1
ATOM 5071 O O . ARG A 1 698 ? 32.152 -5.791 3.718 1.00 87.19 698 ARG A O 1
ATOM 5078 N N . ARG A 1 699 ? 30.513 -7.275 4.156 1.00 88.69 699 ARG A N 1
ATOM 5079 C CA . ARG A 1 699 ? 29.570 -6.737 3.162 1.00 88.69 699 ARG A CA 1
ATOM 5080 C C . ARG A 1 699 ? 29.107 -5.332 3.527 1.00 88.69 699 ARG A C 1
ATOM 5082 O O . ARG A 1 699 ? 29.107 -4.461 2.670 1.00 88.69 699 ARG A O 1
ATOM 5089 N N . VAL A 1 700 ? 28.727 -5.109 4.785 1.00 90.00 700 VAL A N 1
ATOM 5090 C CA . VAL A 1 700 ? 28.263 -3.792 5.246 1.00 90.00 700 VAL A CA 1
ATOM 5091 C C . VAL A 1 700 ? 29.361 -2.744 5.081 1.00 90.00 700 VAL A C 1
ATOM 5093 O O . VAL A 1 700 ? 29.099 -1.690 4.512 1.00 90.00 700 VAL A O 1
ATOM 5096 N N . VAL A 1 701 ? 30.596 -3.055 5.491 1.00 90.25 701 VAL A N 1
ATOM 5097 C CA . VAL A 1 701 ? 31.727 -2.130 5.318 1.00 90.25 701 VAL A CA 1
ATOM 5098 C C . VAL A 1 701 ? 32.004 -1.870 3.835 1.00 90.25 701 VAL A C 1
ATOM 5100 O O . VAL A 1 701 ? 32.141 -0.716 3.453 1.00 90.25 701 VAL A O 1
ATOM 5103 N N . PHE A 1 702 ? 32.018 -2.910 2.989 1.00 91.38 702 PHE A N 1
ATOM 5104 C CA . PHE A 1 702 ? 32.216 -2.761 1.542 1.00 91.38 702 PHE A CA 1
ATOM 5105 C C . PHE A 1 702 ? 31.218 -1.778 0.922 1.00 91.38 702 PHE A C 1
ATOM 5107 O O . PHE A 1 702 ? 31.623 -0.864 0.211 1.00 91.38 702 PHE A O 1
ATOM 5114 N N . TRP A 1 703 ? 29.924 -1.940 1.209 1.00 91.94 703 TRP A N 1
ATOM 5115 C CA . TRP A 1 703 ? 28.879 -1.102 0.622 1.00 91.94 703 TRP A CA 1
ATOM 5116 C C . TRP A 1 703 ? 28.912 0.337 1.127 1.00 91.94 703 TRP A C 1
ATOM 5118 O O . TRP A 1 703 ? 28.775 1.255 0.323 1.00 91.94 703 TRP A O 1
ATOM 5128 N N . ILE A 1 704 ? 29.137 0.546 2.428 1.00 90.44 704 ILE A N 1
ATOM 5129 C CA . ILE A 1 704 ? 29.271 1.898 2.985 1.00 90.44 704 ILE A CA 1
ATOM 5130 C C . ILE A 1 704 ? 30.497 2.586 2.376 1.00 90.44 704 ILE A C 1
ATOM 5132 O O . ILE A 1 704 ? 30.376 3.693 1.861 1.00 90.44 704 ILE A O 1
ATOM 5136 N N . SER A 1 705 ? 31.650 1.910 2.347 1.00 91.62 705 SER A N 1
ATOM 5137 C CA . SER A 1 705 ? 32.861 2.432 1.712 1.00 91.62 705 SER A CA 1
ATOM 5138 C C . SER A 1 705 ? 32.653 2.733 0.228 1.00 91.62 705 SER A C 1
ATOM 5140 O O . SER A 1 705 ? 33.063 3.792 -0.225 1.00 91.62 705 SER A O 1
ATOM 5142 N N . ALA A 1 706 ? 31.991 1.856 -0.532 1.00 89.31 706 ALA A N 1
ATOM 5143 C CA . ALA A 1 706 ? 31.736 2.070 -1.957 1.00 89.31 706 ALA A CA 1
ATOM 5144 C C . ALA A 1 706 ? 30.870 3.315 -2.216 1.00 89.31 706 ALA A C 1
ATOM 5146 O O . ALA A 1 706 ? 31.195 4.107 -3.099 1.00 89.31 706 ALA A O 1
ATOM 5147 N N . VAL A 1 707 ? 29.808 3.516 -1.425 1.00 91.31 707 VAL A N 1
ATOM 5148 C CA . VAL A 1 707 ? 28.945 4.707 -1.520 1.00 91.31 707 VAL A CA 1
ATOM 5149 C C . VAL A 1 707 ? 29.717 5.972 -1.160 1.00 91.31 707 VAL A C 1
ATOM 5151 O O . VAL A 1 707 ? 29.615 6.964 -1.875 1.00 91.31 707 VAL A O 1
ATOM 5154 N N . VAL A 1 708 ? 30.519 5.931 -0.092 1.00 90.62 708 VAL A N 1
ATOM 5155 C CA . VAL A 1 708 ? 31.346 7.070 0.330 1.00 90.62 708 VAL A CA 1
ATOM 5156 C C . VAL A 1 708 ? 32.357 7.433 -0.755 1.00 90.62 708 VAL A C 1
ATOM 5158 O O . VAL A 1 708 ? 32.428 8.589 -1.145 1.00 90.62 708 VAL A O 1
ATOM 5161 N N . ILE A 1 709 ? 33.074 6.456 -1.317 1.00 90.12 709 ILE A N 1
ATOM 5162 C CA . ILE A 1 709 ? 34.047 6.687 -2.396 1.00 90.12 709 ILE A CA 1
ATOM 5163 C C . ILE A 1 709 ? 33.365 7.295 -3.628 1.00 90.12 709 ILE A C 1
ATOM 5165 O O . ILE A 1 709 ? 33.851 8.288 -4.165 1.00 90.12 709 ILE A O 1
ATOM 5169 N N . ALA A 1 710 ? 32.236 6.733 -4.071 1.00 86.88 710 ALA A N 1
ATOM 5170 C CA . ALA A 1 710 ? 31.504 7.234 -5.234 1.00 86.88 710 ALA A CA 1
ATOM 5171 C C . ALA A 1 710 ? 30.952 8.653 -5.007 1.00 86.88 710 ALA A C 1
ATOM 5173 O O . ALA A 1 710 ? 31.106 9.519 -5.862 1.00 86.88 710 ALA A O 1
ATOM 5174 N N . GLY A 1 711 ? 30.355 8.912 -3.841 1.00 86.31 711 GLY A N 1
ATOM 5175 C CA . GLY A 1 711 ? 29.842 10.235 -3.485 1.00 86.31 711 GLY A CA 1
ATOM 5176 C C . GLY A 1 711 ? 30.953 11.281 -3.425 1.00 86.31 711 GLY A C 1
ATOM 5177 O O . GLY A 1 711 ? 30.858 12.307 -4.089 1.00 86.31 711 GLY A O 1
ATOM 5178 N N . SER A 1 712 ? 32.036 10.982 -2.702 1.00 86.69 712 SER A N 1
ATOM 5179 C CA . SER A 1 712 ? 33.192 11.867 -2.537 1.00 86.69 712 SER A CA 1
ATOM 5180 C C . SER A 1 712 ? 33.904 12.203 -3.846 1.00 86.69 712 SER A C 1
ATOM 5182 O O . SER A 1 712 ? 34.405 13.312 -4.019 1.00 86.69 712 SER A O 1
ATOM 5184 N N . THR A 1 713 ? 33.982 11.251 -4.773 1.00 82.38 713 THR A N 1
ATOM 5185 C CA . THR A 1 713 ? 34.650 11.448 -6.070 1.00 82.38 713 THR A CA 1
ATOM 5186 C C . THR A 1 713 ? 33.818 12.311 -7.006 1.00 82.38 713 THR A C 1
ATOM 5188 O O . THR A 1 713 ? 34.361 13.228 -7.613 1.00 82.38 713 THR A O 1
ATOM 5191 N N . VAL A 1 714 ? 32.501 12.098 -7.069 1.00 82.94 714 VAL A N 1
ATOM 5192 C CA . VAL A 1 714 ? 31.606 12.955 -7.861 1.00 82.94 714 VAL A CA 1
ATOM 5193 C C . VAL A 1 714 ? 31.623 14.387 -7.331 1.00 82.94 714 VAL A C 1
ATOM 5195 O O . VAL A 1 714 ? 31.840 15.315 -8.106 1.00 82.94 714 VAL A O 1
ATOM 5198 N N . THR A 1 715 ? 31.453 14.576 -6.019 1.00 81.44 715 THR A N 1
ATOM 5199 C CA . THR A 1 715 ? 31.380 15.918 -5.425 1.00 81.44 715 THR A CA 1
ATOM 5200 C C . THR A 1 715 ? 32.700 16.678 -5.538 1.00 81.44 715 THR A C 1
ATOM 5202 O O . THR A 1 715 ? 32.686 17.856 -5.901 1.00 81.44 715 THR A O 1
ATOM 5205 N N . SER A 1 716 ? 33.843 16.022 -5.301 1.00 79.12 716 SER A N 1
ATOM 5206 C CA . SER A 1 716 ? 35.155 16.663 -5.478 1.00 79.12 716 SER A CA 1
ATOM 5207 C C . SER A 1 716 ? 35.416 17.061 -6.934 1.00 79.12 716 SER A C 1
ATOM 5209 O O . SER A 1 716 ? 35.856 18.181 -7.174 1.00 79.12 716 SER A O 1
ATOM 5211 N N . GLN A 1 717 ? 35.073 16.215 -7.911 1.00 75.31 717 GLN A N 1
ATOM 5212 C CA . GLN A 1 717 ? 35.224 16.536 -9.337 1.00 75.31 717 GLN A CA 1
ATOM 5213 C C . GLN A 1 717 ? 34.319 17.694 -9.780 1.00 75.31 717 GLN A C 1
ATOM 5215 O O . GLN A 1 717 ? 34.769 18.596 -10.484 1.00 75.31 717 GLN A O 1
ATOM 5220 N N . THR A 1 718 ? 33.066 17.737 -9.318 1.00 77.38 718 THR A N 1
ATOM 5221 C CA . THR A 1 718 ? 32.176 18.874 -9.607 1.00 77.38 718 THR A CA 1
ATOM 5222 C C . THR A 1 718 ? 32.665 20.171 -8.973 1.00 77.38 718 THR A C 1
ATOM 5224 O O . THR A 1 718 ? 32.617 21.216 -9.613 1.00 77.38 718 THR A O 1
ATOM 5227 N N . ALA A 1 719 ? 33.183 20.115 -7.741 1.00 76.75 719 ALA A N 1
ATOM 5228 C CA . ALA A 1 719 ? 33.722 21.293 -7.072 1.00 76.75 719 ALA A CA 1
ATOM 5229 C C . ALA A 1 719 ? 34.965 21.826 -7.801 1.00 76.75 719 ALA A C 1
ATOM 5231 O O . ALA A 1 719 ? 35.118 23.038 -7.930 1.00 76.75 719 ALA A O 1
ATOM 5232 N N . LEU A 1 720 ? 35.812 20.942 -8.342 1.00 71.62 720 LEU A N 1
ATOM 5233 C CA . LEU A 1 720 ? 36.985 21.315 -9.139 1.00 71.62 720 LEU A CA 1
ATOM 5234 C C . LEU A 1 720 ? 36.622 22.019 -10.447 1.00 71.62 720 LEU A C 1
ATOM 5236 O O . LEU A 1 720 ? 37.248 23.023 -10.770 1.00 71.62 720 LEU A O 1
ATOM 5240 N N . LEU A 1 721 ? 35.606 21.531 -11.166 1.00 71.44 721 LEU A N 1
ATOM 5241 C CA . LEU A 1 721 ? 35.108 22.168 -12.394 1.00 71.44 721 LEU A CA 1
ATOM 5242 C C . LEU A 1 721 ? 34.582 23.592 -12.148 1.00 71.44 721 LEU A C 1
ATOM 5244 O O . LEU A 1 721 ? 34.594 24.415 -13.056 1.00 71.44 721 LEU A O 1
ATOM 5248 N N . LEU A 1 722 ? 34.134 23.872 -10.923 1.00 73.56 722 LEU A N 1
ATOM 5249 C CA . LEU A 1 722 ? 33.554 25.149 -10.507 1.00 73.56 722 LEU A CA 1
ATOM 5250 C C . LEU A 1 722 ? 34.540 26.049 -9.729 1.00 73.56 722 LEU A C 1
ATOM 5252 O O . LEU A 1 722 ? 34.149 27.131 -9.295 1.00 73.56 722 LEU A O 1
ATOM 5256 N N . SER A 1 723 ? 35.787 25.612 -9.501 1.00 68.50 723 SER A N 1
ATOM 5257 C CA . SER A 1 723 ? 36.757 26.314 -8.639 1.00 68.50 723 SER A CA 1
ATOM 5258 C C . SER A 1 723 ? 37.534 27.417 -9.371 1.00 68.50 723 SER A C 1
ATOM 5260 O O . SER A 1 723 ? 38.000 27.217 -10.491 1.00 68.50 723 SER A O 1
ATOM 5262 N N . ALA A 1 724 ? 37.767 28.548 -8.697 1.00 65.25 724 ALA A N 1
ATOM 5263 C CA . ALA A 1 724 ? 38.610 29.649 -9.178 1.00 65.25 724 ALA A CA 1
ATOM 5264 C C . ALA A 1 724 ? 40.094 29.480 -8.754 1.00 65.25 724 ALA A C 1
ATOM 5266 O O . ALA A 1 724 ? 40.383 28.734 -7.818 1.00 65.25 724 ALA A O 1
ATOM 5267 N N . PRO A 1 725 ? 41.063 30.202 -9.358 1.00 64.38 725 PRO A N 1
ATOM 5268 C CA . PRO A 1 725 ? 42.490 30.095 -9.010 1.00 64.38 725 PRO A CA 1
ATOM 5269 C C . PRO A 1 725 ? 42.816 30.397 -7.534 1.00 64.38 725 PRO A C 1
ATOM 5271 O O . PRO A 1 725 ? 43.735 29.810 -6.969 1.00 64.38 725 PRO A O 1
ATOM 5274 N N . LEU A 1 726 ? 42.040 31.278 -6.888 1.00 59.47 726 LEU A N 1
ATOM 5275 C CA . LEU A 1 726 ? 42.169 31.619 -5.463 1.00 59.47 726 LEU A CA 1
ATOM 5276 C C . LEU A 1 726 ? 41.759 30.460 -4.530 1.00 59.47 726 LEU A C 1
ATOM 5278 O O . LEU A 1 726 ? 42.237 30.390 -3.400 1.00 59.47 726 LEU A O 1
ATOM 5282 N N . ASP A 1 727 ? 40.952 29.505 -5.011 1.00 68.88 727 ASP A N 1
ATOM 5283 C CA . ASP A 1 727 ? 40.503 28.337 -4.239 1.00 68.88 727 ASP A CA 1
ATOM 5284 C C . ASP A 1 727 ? 41.620 27.302 -4.017 1.00 68.88 727 ASP A C 1
ATOM 5286 O O . ASP A 1 727 ? 41.457 26.381 -3.216 1.00 68.88 727 ASP A O 1
ATOM 5290 N N . LEU A 1 728 ? 42.763 27.419 -4.709 1.00 69.25 728 LEU A N 1
ATOM 5291 C CA . LEU A 1 728 ? 43.905 26.516 -4.527 1.00 69.25 728 LEU A CA 1
ATOM 5292 C C . LEU A 1 728 ? 44.664 26.761 -3.213 1.00 69.25 728 LEU A C 1
ATOM 5294 O O . LEU A 1 728 ? 45.229 25.811 -2.675 1.00 69.25 728 LEU A O 1
ATOM 5298 N N . ALA A 1 729 ? 44.654 27.988 -2.675 1.00 71.69 729 ALA A N 1
ATOM 5299 C CA . ALA A 1 729 ? 45.376 28.337 -1.445 1.00 71.69 729 ALA A CA 1
ATOM 5300 C C . ALA A 1 729 ? 44.715 27.777 -0.168 1.00 71.69 729 ALA A C 1
ATOM 5302 O O . ALA A 1 729 ? 45.399 27.525 0.818 1.00 71.69 729 ALA A O 1
ATOM 5303 N N . GLY A 1 730 ? 43.398 27.537 -0.199 1.00 77.38 730 GLY A N 1
ATOM 5304 C CA . GLY A 1 730 ? 42.624 26.974 0.917 1.00 77.38 730 GLY A CA 1
ATOM 5305 C C . GLY A 1 730 ? 42.596 25.439 0.978 1.00 77.38 730 GLY A C 1
ATOM 5306 O O . GLY A 1 730 ? 41.816 24.866 1.741 1.00 77.38 730 GLY A O 1
ATOM 5307 N N . ARG A 1 731 ? 43.385 24.743 0.148 1.00 82.44 731 ARG A N 1
ATOM 5308 C CA . ARG A 1 731 ? 43.426 23.270 0.095 1.00 82.44 731 ARG A CA 1
ATOM 5309 C C . ARG A 1 731 ? 44.514 22.719 1.013 1.00 82.44 731 ARG A C 1
ATOM 5311 O O . ARG A 1 731 ? 45.628 23.229 1.034 1.00 82.44 731 ARG A O 1
ATOM 5318 N N . LEU A 1 732 ? 44.215 21.628 1.718 1.00 80.88 732 LEU A N 1
ATOM 5319 C CA . LEU A 1 732 ? 45.155 20.986 2.651 1.00 80.88 732 LEU A CA 1
ATOM 5320 C C . LEU A 1 732 ? 46.354 20.309 1.954 1.00 80.88 732 LEU A C 1
ATOM 5322 O O . LEU A 1 732 ? 47.402 20.136 2.573 1.00 80.88 732 LEU A O 1
ATOM 5326 N N . LEU A 1 733 ? 46.206 19.877 0.694 1.00 79.25 733 LEU A N 1
ATOM 5327 C CA . LEU A 1 733 ? 47.194 19.074 -0.042 1.00 79.25 733 LEU A CA 1
ATOM 5328 C C . LEU A 1 733 ? 47.263 19.455 -1.542 1.00 79.25 733 LEU A C 1
ATOM 5330 O O . LEU A 1 733 ? 46.262 19.914 -2.094 1.00 79.25 733 LEU A O 1
ATOM 5334 N N . PRO A 1 734 ? 48.393 19.201 -2.243 1.00 78.75 734 PRO A N 1
ATOM 5335 C CA . PRO A 1 734 ? 48.509 19.405 -3.693 1.00 78.75 734 PRO A CA 1
ATOM 5336 C C . PRO A 1 734 ? 47.560 18.500 -4.500 1.00 78.75 734 PRO A C 1
ATOM 5338 O O . PRO A 1 734 ? 47.645 17.271 -4.432 1.00 78.75 734 PRO A O 1
ATOM 5341 N N . GLU A 1 735 ? 46.678 19.095 -5.306 1.00 73.38 735 GLU A N 1
ATOM 5342 C CA . GLU A 1 735 ? 45.483 18.416 -5.837 1.00 73.38 735 GLU A CA 1
ATOM 5343 C C . GLU A 1 735 ? 45.779 17.255 -6.803 1.00 73.38 735 GLU A C 1
ATOM 5345 O O . GLU A 1 735 ? 45.364 16.119 -6.568 1.00 73.38 735 GLU A O 1
ATOM 5350 N N . HIS A 1 736 ? 46.494 17.494 -7.904 1.00 79.19 736 HIS A N 1
ATOM 5351 C CA . HIS A 1 736 ? 46.648 16.483 -8.962 1.00 79.19 736 HIS A CA 1
ATOM 5352 C C . HIS A 1 736 ? 47.583 15.333 -8.549 1.00 79.19 736 HIS A C 1
ATOM 5354 O O . HIS A 1 736 ? 47.314 14.165 -8.849 1.00 79.19 736 HIS A O 1
ATOM 5360 N N . ALA A 1 737 ? 48.625 15.633 -7.766 1.00 79.94 737 ALA A N 1
ATOM 5361 C CA . ALA A 1 737 ? 49.538 14.627 -7.224 1.00 79.94 737 ALA A CA 1
ATOM 5362 C C . ALA A 1 737 ? 48.835 13.704 -6.213 1.00 79.94 737 ALA A C 1
ATOM 5364 O O . ALA A 1 737 ? 48.937 12.478 -6.307 1.00 79.94 737 ALA A O 1
ATOM 5365 N N . THR A 1 738 ? 48.050 14.269 -5.289 1.00 81.94 738 THR A N 1
ATOM 5366 C CA . THR A 1 738 ? 47.282 13.457 -4.334 1.00 81.94 738 THR A CA 1
ATOM 5367 C C . THR A 1 738 ? 46.135 12.701 -4.997 1.00 81.94 738 THR A C 1
ATOM 5369 O O . THR A 1 738 ? 45.890 11.555 -4.635 1.00 81.94 738 THR A O 1
ATOM 5372 N N . SER A 1 739 ? 45.483 13.264 -6.021 1.00 81.69 739 SER A N 1
ATOM 5373 C CA . SER A 1 739 ? 44.472 12.558 -6.834 1.00 81.69 739 SER A CA 1
ATOM 5374 C C . SER A 1 739 ? 45.025 11.318 -7.513 1.00 81.69 739 SER A C 1
ATOM 5376 O O . SER A 1 739 ? 44.391 10.261 -7.502 1.00 81.69 739 SER A O 1
ATOM 5378 N N . THR A 1 740 ? 46.233 11.439 -8.056 1.00 85.94 740 THR A N 1
ATOM 5379 C CA . THR A 1 740 ? 46.926 10.325 -8.695 1.00 85.94 740 THR A CA 1
ATOM 5380 C C . THR A 1 740 ? 47.246 9.244 -7.661 1.00 85.94 740 THR A C 1
ATOM 5382 O O . THR A 1 740 ? 46.900 8.082 -7.865 1.00 85.94 740 THR A O 1
ATOM 5385 N N . ALA A 1 741 ? 47.796 9.621 -6.501 1.00 86.81 741 ALA A N 1
ATOM 5386 C CA . ALA A 1 741 ? 48.091 8.682 -5.417 1.00 86.81 741 ALA A CA 1
ATOM 5387 C C . ALA A 1 741 ? 46.829 7.976 -4.878 1.00 86.81 741 ALA A C 1
ATOM 5389 O O . ALA A 1 741 ? 46.812 6.752 -4.743 1.00 86.81 741 ALA A O 1
ATOM 5390 N N . VAL A 1 742 ? 45.746 8.717 -4.624 1.00 86.94 742 VAL A N 1
ATOM 5391 C CA . VAL A 1 742 ? 44.461 8.170 -4.152 1.00 86.94 742 VAL A CA 1
ATOM 5392 C C . VAL A 1 742 ? 43.857 7.207 -5.179 1.00 86.94 742 VAL A C 1
ATOM 5394 O O . VAL A 1 742 ? 43.368 6.142 -4.800 1.00 86.94 742 VAL A O 1
ATOM 5397 N N . SER A 1 743 ? 43.947 7.525 -6.474 1.00 88.06 743 SER A N 1
ATOM 5398 C CA . SER A 1 743 ? 43.474 6.646 -7.553 1.00 88.06 743 SER A CA 1
ATOM 5399 C C . SER A 1 743 ? 44.280 5.345 -7.624 1.00 88.06 743 SER A C 1
ATOM 5401 O O . SER A 1 743 ? 43.701 4.275 -7.803 1.00 88.06 743 SER A O 1
ATOM 5403 N N . VAL A 1 744 ? 45.596 5.397 -7.386 1.00 90.94 744 VAL A N 1
ATOM 5404 C CA . VAL A 1 744 ? 46.446 4.197 -7.282 1.00 90.94 744 VAL A CA 1
ATOM 5405 C C . VAL A 1 744 ? 46.039 3.330 -6.085 1.00 90.94 744 VAL A C 1
ATOM 5407 O O . VAL A 1 744 ? 45.877 2.117 -6.238 1.00 90.94 744 VAL A O 1
ATOM 5410 N N . PHE A 1 745 ? 45.803 3.925 -4.909 1.00 90.00 745 PHE A N 1
ATOM 5411 C CA . PHE A 1 745 ? 45.316 3.185 -3.737 1.00 90.00 745 PHE A CA 1
ATOM 5412 C C . PHE A 1 745 ? 43.932 2.567 -3.967 1.00 90.00 745 PHE A C 1
ATOM 5414 O O . PHE A 1 745 ? 43.694 1.431 -3.552 1.00 90.00 745 PHE A O 1
ATOM 5421 N N . LEU A 1 746 ? 43.034 3.272 -4.661 1.00 91.06 746 LEU A N 1
ATOM 5422 C CA . LEU A 1 746 ? 41.726 2.746 -5.042 1.00 91.06 746 LEU A CA 1
ATOM 5423 C C . LEU A 1 746 ? 41.860 1.550 -5.994 1.00 91.06 746 LEU A C 1
ATOM 5425 O O . LEU A 1 746 ? 41.261 0.507 -5.735 1.00 91.06 746 LEU A O 1
ATOM 5429 N N . ILE A 1 747 ? 42.677 1.659 -7.048 1.00 91.12 747 ILE A N 1
ATOM 5430 C CA . ILE A 1 747 ? 42.946 0.550 -7.977 1.00 91.12 747 ILE A CA 1
ATOM 5431 C C . ILE A 1 747 ? 43.516 -0.651 -7.210 1.00 91.12 747 ILE A C 1
ATOM 5433 O O . ILE A 1 747 ? 43.035 -1.770 -7.388 1.00 91.12 747 ILE A O 1
ATOM 5437 N N . ALA A 1 748 ? 44.468 -0.435 -6.298 1.00 89.88 748 ALA A N 1
ATOM 5438 C CA . ALA A 1 748 ? 45.030 -1.496 -5.466 1.00 89.88 748 ALA A CA 1
ATOM 5439 C C . ALA A 1 748 ? 43.971 -2.161 -4.563 1.00 89.88 748 ALA A C 1
ATOM 5441 O O . ALA A 1 748 ? 43.905 -3.390 -4.492 1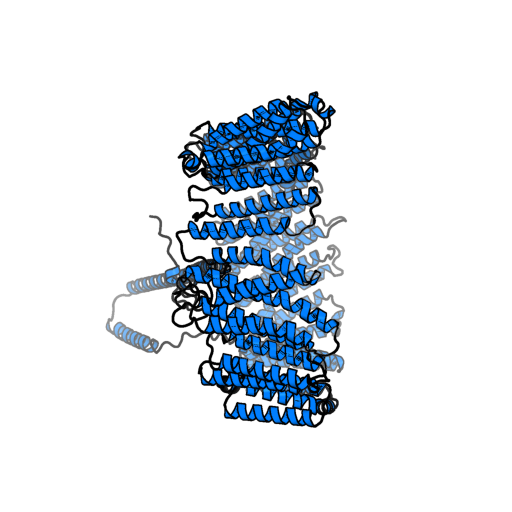.00 89.88 748 ALA A O 1
ATOM 5442 N N . ALA A 1 749 ? 43.100 -1.382 -3.913 1.00 89.88 749 ALA A N 1
ATOM 5443 C CA . ALA A 1 749 ? 42.020 -1.905 -3.076 1.00 89.88 749 ALA A CA 1
ATOM 5444 C C . ALA A 1 749 ? 40.995 -2.723 -3.888 1.00 89.88 749 ALA A C 1
ATOM 5446 O O . ALA A 1 749 ? 40.592 -3.811 -3.461 1.00 89.88 749 ALA A O 1
ATOM 5447 N N . LEU A 1 750 ? 40.614 -2.240 -5.077 1.00 90.12 750 LEU A N 1
ATOM 5448 C CA . LEU A 1 750 ? 39.707 -2.932 -5.998 1.00 90.12 750 LEU A CA 1
ATOM 5449 C C . LEU A 1 750 ? 40.330 -4.219 -6.551 1.00 90.12 750 LEU A C 1
ATOM 5451 O O . LEU A 1 750 ? 39.656 -5.248 -6.592 1.00 90.12 750 LEU A O 1
ATOM 5455 N N . LEU A 1 751 ? 41.620 -4.201 -6.905 1.00 87.31 751 LEU A N 1
ATOM 5456 C CA . LEU A 1 751 ? 42.364 -5.385 -7.342 1.00 87.31 751 LEU A CA 1
ATOM 5457 C C . LEU A 1 751 ? 42.474 -6.430 -6.227 1.00 87.31 751 LEU A C 1
ATOM 5459 O O . LEU A 1 751 ? 42.275 -7.618 -6.484 1.00 87.31 751 LEU A O 1
ATOM 5463 N N . CYS A 1 752 ? 42.719 -6.016 -4.982 1.00 86.50 752 CYS A N 1
ATOM 5464 C CA . CYS A 1 752 ? 42.721 -6.921 -3.832 1.00 86.50 752 CYS A CA 1
ATOM 5465 C C . CYS A 1 752 ? 41.365 -7.624 -3.654 1.00 86.50 752 CYS A C 1
ATOM 5467 O O . CYS A 1 752 ? 41.335 -8.836 -3.442 1.00 86.50 752 CYS A O 1
ATOM 5469 N N . TRP A 1 753 ? 40.244 -6.909 -3.806 1.00 85.12 753 TRP A N 1
ATOM 5470 C CA . TRP A 1 753 ? 38.900 -7.507 -3.792 1.00 85.12 753 TRP A CA 1
ATOM 5471 C C . TRP A 1 753 ? 38.624 -8.394 -5.013 1.00 85.12 753 TRP A C 1
ATOM 5473 O O . TRP A 1 753 ? 38.032 -9.467 -4.874 1.00 85.12 753 TRP A O 1
ATOM 5483 N N . ALA A 1 754 ? 39.092 -7.990 -6.195 1.00 82.69 754 ALA A N 1
ATOM 5484 C CA . ALA A 1 754 ? 38.952 -8.739 -7.439 1.00 82.69 754 ALA A CA 1
ATOM 5485 C C . ALA A 1 754 ? 39.720 -10.076 -7.411 1.00 82.69 754 ALA A C 1
ATOM 5487 O O . ALA A 1 754 ? 39.223 -11.094 -7.899 1.00 82.69 754 ALA A O 1
ATOM 5488 N N . MET A 1 755 ? 40.909 -10.089 -6.797 1.00 78.50 755 MET A N 1
ATOM 5489 C CA . MET A 1 755 ? 41.804 -11.249 -6.706 1.00 78.50 755 MET A CA 1
ATOM 5490 C C . MET A 1 755 ? 41.631 -12.074 -5.423 1.00 78.50 755 MET A C 1
ATOM 5492 O O . MET A 1 755 ? 42.173 -13.182 -5.329 1.00 78.50 755 MET A O 1
ATOM 5496 N N . ALA A 1 756 ? 40.891 -11.577 -4.427 1.00 72.75 756 ALA A N 1
ATOM 5497 C CA . ALA A 1 756 ? 40.681 -12.288 -3.174 1.00 72.75 756 ALA A CA 1
ATOM 5498 C C . ALA A 1 756 ? 40.102 -13.693 -3.428 1.00 72.75 756 ALA A C 1
ATOM 5500 O O . ALA A 1 756 ? 39.034 -13.860 -4.025 1.00 72.75 756 ALA A O 1
ATOM 5501 N N . ARG A 1 757 ? 40.792 -14.728 -2.920 1.00 63.16 757 ARG A N 1
ATOM 5502 C CA . ARG A 1 757 ? 40.309 -16.123 -2.884 1.00 63.16 757 ARG A CA 1
ATOM 5503 C C . ARG A 1 757 ? 39.168 -16.249 -1.871 1.00 63.16 757 ARG A C 1
ATOM 5505 O O . ARG A 1 757 ? 39.341 -16.808 -0.791 1.00 63.16 757 ARG A O 1
ATOM 5512 N N . ALA A 1 758 ? 38.022 -15.659 -2.180 1.00 56.66 758 ALA A N 1
ATOM 5513 C CA . ALA A 1 758 ? 36.861 -15.652 -1.310 1.00 56.66 758 ALA A CA 1
ATOM 5514 C C . ALA A 1 758 ? 35.840 -16.720 -1.758 1.00 56.66 758 ALA A C 1
ATOM 5516 O O . ALA A 1 758 ? 35.710 -16.987 -2.957 1.00 56.66 758 ALA A O 1
ATOM 5517 N N . PRO A 1 759 ? 35.101 -17.355 -0.827 1.00 60.44 759 PRO A N 1
ATOM 5518 C CA . PRO A 1 759 ? 34.018 -18.276 -1.177 1.00 60.44 759 PRO A CA 1
ATOM 5519 C C . PRO A 1 759 ? 32.955 -17.563 -2.034 1.00 60.44 759 PRO A C 1
ATOM 5521 O O . PRO A 1 759 ? 32.825 -16.342 -1.953 1.00 60.44 759 PRO A O 1
ATOM 5524 N N . ARG A 1 760 ? 32.120 -18.314 -2.782 1.00 62.81 760 ARG A N 1
ATOM 5525 C CA . ARG A 1 760 ? 30.996 -17.807 -3.626 1.00 62.81 760 ARG A CA 1
ATOM 5526 C C . ARG A 1 760 ? 30.103 -16.739 -2.960 1.00 62.81 760 ARG A C 1
ATOM 5528 O O . ARG A 1 760 ? 29.364 -16.036 -3.637 1.00 62.81 760 ARG A O 1
ATOM 5535 N N . ARG A 1 761 ? 30.175 -16.616 -1.636 1.00 67.56 761 ARG A N 1
ATOM 5536 C CA . ARG A 1 761 ? 29.474 -15.643 -0.800 1.00 67.56 761 ARG A CA 1
ATOM 5537 C C . ARG A 1 761 ? 29.842 -14.174 -1.069 1.00 67.56 761 ARG A C 1
ATOM 5539 O O . ARG A 1 761 ? 29.093 -13.342 -0.593 1.00 67.56 761 ARG A O 1
ATOM 5546 N N . PHE A 1 762 ? 30.899 -13.828 -1.808 1.00 76.94 762 PHE A N 1
ATOM 5547 C CA . PHE A 1 762 ? 31.205 -12.420 -2.156 1.00 76.94 762 PHE A CA 1
ATOM 5548 C C . PHE A 1 762 ? 31.223 -12.145 -3.667 1.00 76.94 762 PHE A C 1
ATOM 5550 O O . PHE A 1 762 ? 31.999 -11.333 -4.166 1.00 76.94 762 PHE A O 1
ATOM 5557 N N . ALA A 1 763 ? 30.423 -12.898 -4.429 1.00 80.88 763 ALA A N 1
ATOM 5558 C CA . ALA A 1 763 ? 30.428 -12.804 -5.886 1.00 80.88 763 ALA A CA 1
ATOM 5559 C C . ALA A 1 763 ? 30.029 -11.410 -6.391 1.00 80.88 763 ALA A C 1
ATOM 5561 O O . ALA A 1 763 ? 30.612 -10.938 -7.360 1.00 80.88 763 ALA A O 1
ATOM 5562 N N . LEU A 1 764 ? 29.071 -10.753 -5.733 1.00 84.38 764 LEU A N 1
ATOM 5563 C CA . LEU A 1 764 ? 28.559 -9.455 -6.162 1.00 84.38 764 LEU A CA 1
ATOM 5564 C C . LEU A 1 764 ? 29.545 -8.327 -5.848 1.00 84.38 764 LEU A C 1
ATOM 5566 O O . LEU A 1 764 ? 29.817 -7.506 -6.714 1.00 84.38 764 LEU A O 1
ATOM 5570 N N . GLU A 1 765 ? 30.139 -8.330 -4.658 1.00 87.12 765 GLU A N 1
ATOM 5571 C CA . GLU A 1 765 ? 31.171 -7.374 -4.252 1.00 87.12 765 GLU A CA 1
ATOM 5572 C C . GLU A 1 765 ? 32.378 -7.465 -5.193 1.00 87.12 765 GLU A C 1
ATOM 5574 O O . GLU A 1 765 ? 32.875 -6.452 -5.671 1.00 87.12 765 GLU A O 1
ATOM 5579 N N . ARG A 1 766 ? 32.773 -8.689 -5.571 1.00 84.44 766 ARG A N 1
ATOM 5580 C CA . ARG A 1 766 ? 33.833 -8.919 -6.558 1.00 84.44 766 ARG A CA 1
ATOM 5581 C C . ARG A 1 766 ? 33.460 -8.419 -7.956 1.00 84.44 766 ARG A C 1
ATOM 5583 O O . ARG A 1 766 ? 34.291 -7.797 -8.606 1.00 84.44 766 ARG A O 1
ATOM 5590 N N . LEU A 1 767 ? 32.235 -8.684 -8.421 1.00 85.12 767 LEU A N 1
ATOM 5591 C CA . LEU A 1 767 ? 31.739 -8.176 -9.708 1.00 85.12 767 LEU A CA 1
ATOM 5592 C C . LEU A 1 767 ? 31.768 -6.644 -9.737 1.00 85.12 767 LEU A C 1
ATOM 5594 O O . LEU A 1 767 ? 32.250 -6.067 -10.704 1.00 85.12 767 LEU A O 1
ATOM 5598 N N . LEU A 1 768 ? 31.314 -5.991 -8.666 1.00 87.00 768 LEU A N 1
ATOM 5599 C CA . LEU A 1 768 ? 31.344 -4.535 -8.550 1.00 87.00 768 LEU A CA 1
ATOM 5600 C C . LEU A 1 768 ? 32.768 -3.988 -8.517 1.00 87.00 768 LEU A C 1
ATOM 5602 O O . LEU A 1 768 ? 33.046 -3.016 -9.209 1.00 87.00 768 LEU A O 1
ATOM 5606 N N . SER A 1 769 ? 33.685 -4.624 -7.781 1.00 88.62 769 SER A N 1
ATOM 5607 C CA . SER A 1 769 ? 35.087 -4.197 -7.777 1.00 88.62 769 SER A CA 1
ATOM 5608 C C . SER A 1 769 ? 35.720 -4.291 -9.162 1.00 88.62 769 SER A C 1
ATOM 5610 O O . SER A 1 769 ? 36.461 -3.394 -9.550 1.00 88.62 769 SER A O 1
ATOM 5612 N N . VAL A 1 770 ? 35.397 -5.337 -9.929 1.00 87.56 770 VAL A N 1
ATOM 5613 C CA . VAL A 1 770 ? 35.890 -5.489 -11.304 1.00 87.56 770 VAL A CA 1
ATOM 5614 C C . VAL A 1 770 ? 35.251 -4.469 -12.250 1.00 87.56 770 VAL A C 1
ATOM 5616 O O . VAL A 1 770 ? 35.959 -3.868 -13.052 1.00 87.56 770 VAL A O 1
ATOM 5619 N N . GLY A 1 771 ? 33.948 -4.210 -12.131 1.00 88.19 771 GLY A N 1
ATOM 5620 C CA . GLY A 1 771 ? 33.280 -3.171 -12.920 1.00 88.19 771 GLY A CA 1
ATOM 5621 C C . GLY A 1 771 ? 33.722 -1.745 -12.578 1.00 88.19 771 GLY A C 1
ATOM 5622 O O . GLY A 1 771 ? 33.679 -0.876 -13.441 1.00 88.19 771 GLY A O 1
ATOM 5623 N N . ALA A 1 772 ? 34.200 -1.499 -11.356 1.00 89.38 772 ALA A N 1
ATOM 5624 C CA . ALA A 1 772 ? 34.722 -0.200 -10.933 1.00 89.38 772 ALA A CA 1
ATOM 5625 C C . ALA A 1 772 ? 36.172 0.065 -11.385 1.00 89.38 772 ALA A C 1
ATOM 5627 O O . ALA A 1 772 ? 36.602 1.218 -11.376 1.00 89.38 772 ALA A O 1
ATOM 5628 N N . LEU A 1 773 ? 36.931 -0.960 -11.804 1.00 89.94 773 LEU A N 1
ATOM 5629 C CA . LEU A 1 773 ? 38.329 -0.800 -12.235 1.00 89.94 773 LEU A CA 1
ATOM 5630 C C . LEU A 1 773 ? 38.495 0.163 -13.427 1.00 89.94 773 LEU A C 1
ATOM 5632 O O . LEU A 1 773 ? 39.350 1.040 -13.327 1.00 89.94 773 LEU A O 1
ATOM 5636 N N . PRO A 1 774 ? 37.700 0.081 -14.516 1.00 90.56 774 PRO A N 1
ATOM 5637 C CA . PRO A 1 774 ? 37.788 1.045 -15.617 1.00 90.56 774 PRO A CA 1
ATOM 5638 C C . PRO A 1 774 ? 37.473 2.485 -15.192 1.00 90.56 774 PRO A C 1
ATOM 5640 O O . PRO A 1 774 ? 38.088 3.416 -15.698 1.00 90.56 774 PRO A O 1
ATOM 5643 N N . ILE A 1 775 ? 36.564 2.678 -14.231 1.00 89.12 775 ILE A N 1
ATOM 5644 C CA . ILE A 1 775 ? 36.218 4.007 -13.698 1.00 89.12 775 ILE A CA 1
ATOM 5645 C C . ILE A 1 775 ? 37.384 4.571 -12.873 1.00 89.12 775 ILE A C 1
ATOM 5647 O O . ILE A 1 775 ? 37.757 5.729 -13.034 1.00 89.12 775 ILE A O 1
ATOM 5651 N N . ALA A 1 776 ? 38.021 3.746 -12.039 1.00 90.19 776 ALA A N 1
ATOM 5652 C CA . ALA A 1 776 ? 39.225 4.152 -11.317 1.00 90.19 776 ALA A CA 1
ATOM 5653 C C . ALA A 1 776 ? 40.406 4.426 -12.272 1.00 90.19 776 ALA A C 1
ATOM 5655 O O . ALA A 1 776 ? 41.186 5.346 -12.035 1.00 90.19 776 ALA A O 1
ATOM 5656 N N . LEU A 1 777 ? 40.512 3.668 -13.373 1.00 90.19 777 LEU A N 1
ATOM 5657 C CA . LEU A 1 777 ? 41.491 3.902 -14.437 1.00 90.19 777 LEU A CA 1
ATOM 5658 C C . LEU A 1 777 ? 41.240 5.234 -15.154 1.00 90.19 777 LEU A C 1
ATOM 5660 O O . LEU A 1 777 ? 42.193 5.963 -15.398 1.00 90.19 777 LEU A O 1
ATOM 5664 N N . LEU A 1 778 ? 39.982 5.580 -15.442 1.00 89.38 778 LEU A N 1
ATOM 5665 C CA . LEU A 1 778 ? 39.609 6.886 -15.989 1.00 89.38 778 LEU A CA 1
ATOM 5666 C C . LEU A 1 778 ? 40.106 8.023 -15.089 1.00 89.38 778 LEU A C 1
ATOM 5668 O O . LEU A 1 778 ? 40.752 8.945 -15.576 1.00 89.38 778 LEU A O 1
ATOM 5672 N N . TRP A 1 779 ? 39.846 7.944 -13.782 1.00 86.75 779 TRP A N 1
ATOM 5673 C CA . TRP A 1 779 ? 40.283 8.972 -12.830 1.00 86.75 779 TRP A CA 1
ATOM 5674 C C . TRP A 1 779 ? 41.798 9.058 -12.705 1.00 86.75 779 TRP A C 1
ATOM 5676 O O . TRP A 1 779 ? 42.338 10.156 -12.575 1.00 86.75 779 TRP A O 1
ATOM 5686 N N . PHE A 1 780 ? 42.483 7.917 -12.776 1.00 89.31 780 PHE A N 1
ATOM 5687 C CA . PHE A 1 780 ? 43.936 7.881 -12.834 1.00 89.31 780 PHE A CA 1
ATOM 5688 C C . PHE A 1 780 ? 44.460 8.571 -14.099 1.00 89.31 780 PHE A C 1
ATOM 5690 O O . PHE A 1 780 ? 45.318 9.437 -13.980 1.00 89.31 780 PHE A O 1
ATOM 5697 N N . VAL A 1 781 ? 43.931 8.238 -15.283 1.00 87.75 781 VAL A N 1
ATOM 5698 C CA . VAL A 1 781 ? 44.357 8.836 -16.559 1.00 87.75 781 VAL A CA 1
ATOM 5699 C C . VAL A 1 781 ? 44.066 10.338 -16.582 1.00 87.75 781 VAL A C 1
ATOM 5701 O O . VAL A 1 781 ? 44.963 11.103 -16.913 1.00 87.75 781 VAL A O 1
ATOM 5704 N N . ASP A 1 782 ? 42.877 10.782 -16.165 1.00 85.00 782 ASP A N 1
ATOM 5705 C CA . ASP A 1 782 ? 42.539 12.212 -16.082 1.00 85.00 782 ASP A CA 1
ATOM 5706 C C . ASP A 1 782 ? 43.452 12.960 -15.092 1.00 85.00 782 ASP A C 1
ATOM 5708 O O . ASP A 1 782 ? 44.039 13.985 -15.442 1.00 85.00 782 ASP A O 1
ATOM 5712 N N . SER A 1 783 ? 43.668 12.414 -13.887 1.00 84.38 783 SER A N 1
ATOM 5713 C CA . SER A 1 783 ? 44.551 13.030 -12.881 1.00 84.38 783 SER A CA 1
ATOM 5714 C C . SER A 1 783 ? 46.010 13.079 -13.337 1.00 84.38 783 SER A C 1
ATOM 5716 O O . SER A 1 783 ? 46.701 14.061 -13.071 1.00 84.38 783 SER A O 1
ATOM 5718 N N . LEU A 1 784 ? 46.472 12.035 -14.031 1.00 85.88 784 LEU A N 1
ATOM 5719 C CA . LEU A 1 784 ? 47.830 11.927 -14.550 1.00 85.88 784 LEU A CA 1
ATOM 5720 C C . LEU A 1 784 ? 48.055 12.889 -15.721 1.00 85.88 784 LEU A C 1
ATOM 5722 O O . LEU A 1 784 ? 49.064 13.586 -15.737 1.00 85.88 784 LEU A O 1
ATOM 5726 N N . VAL A 1 785 ? 47.115 12.972 -16.669 1.00 83.94 785 VAL A N 1
ATOM 5727 C CA . VAL A 1 785 ? 47.185 13.919 -17.792 1.00 83.94 785 VAL A CA 1
ATOM 5728 C C . VAL A 1 785 ? 47.203 15.354 -17.267 1.00 83.94 785 VAL A C 1
ATOM 5730 O O . VAL A 1 785 ? 48.050 16.127 -17.692 1.00 83.94 785 VAL A O 1
ATOM 5733 N N . ARG A 1 786 ? 46.370 15.697 -16.274 1.00 81.44 786 ARG A N 1
ATOM 5734 C CA . ARG A 1 786 ? 46.389 17.027 -15.631 1.00 81.44 786 ARG A CA 1
ATOM 5735 C C . ARG A 1 786 ? 47.658 17.304 -14.822 1.00 81.44 786 ARG A C 1
ATOM 5737 O O . ARG A 1 786 ? 48.027 18.459 -14.652 1.00 81.44 786 ARG A O 1
ATOM 5744 N N . ALA A 1 787 ? 48.314 16.267 -14.301 1.00 82.62 787 ALA A N 1
ATOM 5745 C CA . ALA A 1 787 ? 49.592 16.406 -13.607 1.00 82.62 787 ALA A CA 1
ATOM 5746 C C . ALA A 1 787 ? 50.786 16.561 -14.571 1.00 82.62 787 ALA A C 1
ATOM 5748 O O . ALA A 1 787 ? 51.786 17.160 -14.186 1.00 82.62 787 ALA A O 1
ATOM 5749 N N . LEU A 1 788 ? 50.698 16.007 -15.790 1.00 81.50 788 LEU A N 1
ATOM 5750 C CA . LEU A 1 788 ? 51.793 15.948 -16.769 1.00 81.50 788 LEU A CA 1
ATOM 5751 C C . LEU A 1 788 ? 51.686 16.965 -17.919 1.00 81.50 788 LEU A C 1
ATOM 5753 O O . LEU A 1 788 ? 52.715 17.319 -18.489 1.00 81.50 788 LEU A O 1
ATOM 5757 N N . ALA A 1 789 ? 50.481 17.390 -18.310 1.00 65.69 789 ALA A N 1
ATOM 5758 C CA . ALA A 1 789 ? 50.230 18.152 -19.536 1.00 65.69 789 ALA A CA 1
ATOM 5759 C C . ALA A 1 789 ? 49.514 19.491 -19.282 1.00 65.69 789 ALA A C 1
ATOM 5761 O O . ALA A 1 789 ? 48.698 19.610 -18.371 1.00 65.69 789 ALA A O 1
ATOM 5762 N N . ALA A 1 790 ? 49.798 20.483 -20.138 1.00 57.75 790 ALA A N 1
ATOM 5763 C CA . ALA A 1 790 ? 49.195 21.822 -20.109 1.00 57.75 790 ALA A CA 1
ATOM 5764 C C . ALA A 1 790 ? 48.137 22.069 -21.213 1.00 57.75 790 ALA A C 1
ATOM 5766 O O . ALA A 1 790 ? 47.480 23.106 -21.193 1.00 57.75 790 ALA A O 1
ATOM 5767 N N . ASP A 1 791 ? 47.968 21.147 -22.172 1.00 68.75 791 ASP A N 1
ATOM 5768 C CA . ASP A 1 791 ? 47.070 21.315 -23.328 1.00 68.75 791 ASP A CA 1
ATOM 5769 C C . ASP A 1 791 ? 45.677 20.710 -23.065 1.00 68.75 791 ASP A C 1
ATOM 5771 O O . ASP A 1 791 ? 45.535 19.525 -22.747 1.00 68.75 791 ASP A O 1
ATOM 5775 N N . VAL A 1 792 ? 44.639 21.536 -23.223 1.00 66.31 792 VAL A N 1
ATOM 5776 C CA . VAL A 1 792 ? 43.222 21.201 -22.991 1.00 66.31 792 VAL A CA 1
ATOM 5777 C C . VAL A 1 792 ? 42.722 20.130 -23.969 1.00 66.31 792 VAL A C 1
ATOM 5779 O O . VAL A 1 792 ? 41.883 19.302 -23.607 1.00 66.31 792 VAL A O 1
ATOM 5782 N N . SER A 1 793 ? 43.287 20.073 -25.176 1.00 67.00 793 SER A N 1
ATOM 5783 C CA . SER A 1 793 ? 42.885 19.139 -26.238 1.00 67.00 793 SER A CA 1
ATOM 5784 C C . SER A 1 793 ? 43.186 17.679 -25.869 1.00 67.00 793 SER A C 1
ATOM 5786 O O . SER A 1 793 ? 42.422 16.768 -26.189 1.00 67.00 793 SER A O 1
ATOM 5788 N N . LEU A 1 794 ? 44.274 17.449 -25.122 1.00 71.50 794 LEU A N 1
ATOM 5789 C CA . LEU A 1 794 ? 44.663 16.125 -24.621 1.00 71.50 794 LEU A CA 1
ATOM 5790 C C . LEU A 1 794 ? 43.773 15.655 -23.461 1.00 71.50 794 LEU A C 1
ATOM 5792 O O . LEU A 1 794 ? 43.549 14.453 -23.303 1.00 71.50 794 LEU A O 1
ATOM 5796 N N . VAL A 1 795 ? 43.223 16.586 -22.677 1.00 73.19 795 VAL A N 1
ATOM 5797 C CA . VAL A 1 795 ? 42.302 16.278 -21.570 1.00 73.19 795 VAL A CA 1
ATOM 5798 C C . VAL A 1 795 ? 40.969 15.739 -22.106 1.00 73.19 795 VAL A C 1
ATOM 5800 O O . VAL A 1 795 ? 40.425 14.791 -21.540 1.00 73.19 795 VAL A O 1
ATOM 5803 N N . ALA A 1 796 ? 40.481 16.259 -23.239 1.00 74.56 796 ALA A N 1
ATOM 5804 C CA . ALA A 1 796 ? 39.246 15.790 -23.880 1.00 74.56 796 ALA A CA 1
ATOM 5805 C C . ALA A 1 796 ? 39.332 14.333 -24.385 1.00 74.56 796 ALA A C 1
ATOM 5807 O O . ALA A 1 796 ? 38.324 13.628 -24.435 1.00 74.56 796 ALA A O 1
ATOM 5808 N N . LEU A 1 797 ? 40.541 13.847 -24.696 1.00 79.00 797 LEU A N 1
ATOM 5809 C CA . LEU A 1 797 ? 40.792 12.476 -25.160 1.00 79.00 797 LEU A CA 1
ATOM 5810 C C . LEU A 1 797 ? 41.024 11.469 -24.020 1.00 79.00 797 LEU A C 1
ATOM 5812 O O . LEU A 1 797 ? 41.039 10.257 -24.267 1.00 79.00 797 LEU A O 1
ATOM 5816 N N . ALA A 1 798 ? 41.186 11.922 -22.772 1.00 82.38 798 ALA A N 1
ATOM 5817 C CA . ALA A 1 798 ? 41.460 11.052 -21.626 1.00 82.38 798 ALA A CA 1
ATOM 5818 C C . ALA A 1 798 ? 40.387 9.957 -21.413 1.00 82.38 798 ALA A C 1
ATOM 5820 O O . ALA A 1 798 ? 40.768 8.794 -21.226 1.00 82.38 798 ALA A O 1
ATOM 5821 N N . PRO A 1 799 ? 39.069 10.239 -21.520 1.00 84.50 799 PRO A N 1
ATOM 5822 C CA . PRO A 1 799 ? 38.052 9.206 -21.348 1.00 84.50 799 PRO A CA 1
ATOM 5823 C C . PRO A 1 799 ? 38.029 8.166 -22.470 1.00 84.50 799 PRO A C 1
ATOM 5825 O O . PRO A 1 799 ? 37.888 6.972 -22.199 1.00 84.50 799 PRO A O 1
ATOM 5828 N N . ALA A 1 800 ? 38.224 8.598 -23.719 1.00 82.12 800 ALA A N 1
ATOM 5829 C CA . ALA A 1 800 ? 38.297 7.702 -24.871 1.00 82.12 800 ALA A CA 1
ATOM 5830 C C . ALA A 1 800 ? 39.527 6.783 -24.774 1.00 82.12 800 ALA A C 1
ATOM 5832 O O . ALA A 1 800 ? 39.431 5.574 -24.986 1.00 82.12 800 ALA A O 1
ATOM 5833 N N . THR A 1 801 ? 40.664 7.335 -24.343 1.00 84.31 801 THR A N 1
ATOM 5834 C CA . THR A 1 801 ? 41.906 6.584 -24.119 1.00 84.31 801 THR A CA 1
ATOM 5835 C C . THR A 1 801 ? 41.738 5.549 -23.001 1.00 84.31 801 THR A C 1
ATOM 5837 O O . THR A 1 801 ? 42.105 4.385 -23.171 1.00 84.31 801 THR A O 1
ATOM 5840 N N . ALA A 1 802 ? 41.110 5.922 -21.880 1.00 87.38 802 ALA A N 1
ATOM 5841 C CA . ALA A 1 802 ? 40.815 4.998 -20.785 1.00 87.38 802 ALA A CA 1
ATOM 5842 C C . ALA A 1 802 ? 39.849 3.870 -21.204 1.00 87.38 802 ALA A C 1
ATOM 5844 O O . ALA A 1 802 ? 40.047 2.718 -20.806 1.00 87.38 802 ALA A O 1
ATOM 5845 N N . ALA A 1 803 ? 38.844 4.167 -22.038 1.00 87.19 803 ALA A N 1
ATOM 5846 C CA . ALA A 1 803 ? 37.912 3.172 -22.573 1.00 87.19 803 ALA A CA 1
ATOM 5847 C C . ALA A 1 803 ? 38.620 2.145 -23.472 1.00 87.19 803 ALA A C 1
ATOM 5849 O O . ALA A 1 803 ? 38.406 0.941 -23.312 1.00 87.19 803 ALA A O 1
ATOM 5850 N N . VAL A 1 804 ? 39.518 2.595 -24.356 1.00 88.50 804 VAL A N 1
ATOM 5851 C CA . VAL A 1 804 ? 40.310 1.707 -25.223 1.00 88.50 804 VAL A CA 1
ATOM 5852 C C . VAL A 1 804 ? 41.260 0.839 -24.403 1.00 88.50 804 VAL A C 1
ATOM 5854 O O . VAL A 1 804 ? 41.294 -0.373 -24.611 1.00 88.50 804 VAL A O 1
ATOM 5857 N N . ILE A 1 805 ? 41.989 1.413 -23.438 1.00 87.25 805 ILE A N 1
ATOM 5858 C CA . ILE A 1 805 ? 42.889 0.648 -22.556 1.00 87.25 805 ILE A CA 1
ATOM 5859 C C . ILE A 1 805 ? 42.091 -0.398 -21.766 1.00 87.25 805 ILE A C 1
ATOM 5861 O O . ILE A 1 805 ? 42.511 -1.551 -21.661 1.00 87.25 805 ILE A O 1
ATOM 5865 N N . GLY A 1 806 ? 40.909 -0.033 -21.259 1.00 85.75 806 GLY A N 1
ATOM 5866 C CA . GLY A 1 806 ? 40.009 -0.954 -20.570 1.00 85.75 806 GLY A CA 1
ATOM 5867 C C . GLY A 1 806 ? 39.478 -2.077 -21.472 1.00 85.75 806 GLY A C 1
ATOM 5868 O O . GLY A 1 806 ? 39.468 -3.240 -21.062 1.00 85.75 806 GLY A O 1
ATOM 5869 N N . ALA A 1 807 ? 39.081 -1.764 -22.710 1.00 85.62 807 ALA A N 1
ATOM 5870 C CA . ALA A 1 807 ? 38.630 -2.751 -23.694 1.00 85.62 807 ALA A CA 1
ATOM 5871 C C . ALA A 1 807 ? 39.764 -3.694 -24.122 1.00 85.62 807 ALA A C 1
ATOM 5873 O O . ALA A 1 807 ? 39.564 -4.907 -24.188 1.00 85.62 807 ALA A O 1
ATOM 5874 N N . ALA A 1 808 ? 40.966 -3.157 -24.344 1.00 86.12 808 ALA A N 1
ATOM 5875 C CA . ALA A 1 808 ? 42.163 -3.926 -24.664 1.00 86.12 808 ALA A CA 1
ATOM 5876 C C . ALA A 1 808 ? 42.568 -4.843 -23.503 1.00 86.12 808 ALA A C 1
ATOM 5878 O O . ALA A 1 808 ? 42.867 -6.012 -23.727 1.00 86.12 808 ALA A O 1
ATOM 5879 N N . ALA A 1 809 ? 42.495 -4.363 -22.257 1.00 82.38 809 ALA A N 1
ATOM 5880 C CA . ALA A 1 809 ? 42.707 -5.191 -21.073 1.00 82.38 809 ALA A CA 1
ATOM 5881 C C . ALA A 1 809 ? 41.641 -6.296 -20.950 1.00 82.38 809 ALA A C 1
ATOM 5883 O O . ALA A 1 809 ? 41.982 -7.443 -20.663 1.00 82.38 809 ALA A O 1
ATOM 5884 N N . SER A 1 810 ? 40.363 -5.997 -21.227 1.00 82.06 810 SER A N 1
ATOM 5885 C CA . SER A 1 810 ? 39.293 -7.011 -21.269 1.00 82.06 810 SER A CA 1
ATOM 5886 C C . SER A 1 810 ? 39.555 -8.081 -22.333 1.00 82.06 810 SER A C 1
ATOM 5888 O O . SER A 1 810 ? 39.349 -9.270 -22.075 1.00 82.06 810 SER A O 1
ATOM 5890 N N . LEU A 1 811 ? 40.063 -7.676 -23.502 1.00 81.31 811 LEU A N 1
ATOM 5891 C CA . LEU A 1 811 ? 40.418 -8.571 -24.602 1.00 81.31 811 LEU A CA 1
ATOM 5892 C C . LEU A 1 811 ? 41.682 -9.398 -24.308 1.00 81.31 811 LEU A C 1
ATOM 5894 O O . LEU A 1 811 ? 41.701 -10.595 -24.570 1.00 81.31 811 LEU A O 1
ATOM 5898 N N . ALA A 1 812 ? 42.717 -8.811 -23.708 1.00 80.56 812 ALA A N 1
ATOM 5899 C CA . ALA A 1 812 ? 43.949 -9.517 -23.342 1.00 80.56 812 ALA A CA 1
ATOM 5900 C C . ALA A 1 812 ? 43.713 -10.606 -22.281 1.00 80.56 812 ALA A C 1
ATOM 5902 O O . ALA A 1 812 ? 44.463 -11.575 -22.181 1.00 80.56 812 ALA A O 1
ATOM 5903 N N . LEU A 1 813 ? 42.651 -10.465 -21.485 1.00 72.75 813 LEU A N 1
ATOM 5904 C CA . LEU A 1 813 ? 42.269 -11.443 -20.471 1.00 72.75 813 LEU A CA 1
ATOM 5905 C C . LEU A 1 813 ? 41.488 -12.635 -21.047 1.00 72.75 813 LEU A C 1
ATOM 5907 O O . LEU A 1 813 ? 41.288 -13.622 -20.331 1.00 72.75 813 LEU A O 1
ATOM 5911 N N . VAL A 1 814 ? 41.069 -12.585 -22.312 1.00 71.44 814 VAL A N 1
ATOM 5912 C CA . VAL A 1 814 ? 40.294 -13.636 -22.990 1.00 71.44 814 VAL A CA 1
ATOM 5913 C C . VAL A 1 814 ? 41.037 -14.975 -22.980 1.00 71.44 814 VAL A C 1
ATOM 5915 O O . VAL A 1 814 ? 42.251 -15.034 -23.127 1.00 71.44 814 VAL A O 1
ATOM 5918 N N . GLY A 1 815 ? 40.322 -16.064 -22.679 1.00 63.22 815 GLY A N 1
ATOM 5919 C CA . GLY A 1 815 ? 40.901 -17.408 -22.533 1.00 63.22 815 GLY A CA 1
ATOM 5920 C C . GLY A 1 815 ? 41.672 -17.691 -21.228 1.00 63.22 815 GLY A C 1
ATOM 5921 O O . GLY A 1 815 ? 41.925 -18.854 -20.903 1.00 63.22 815 GLY A O 1
ATOM 5922 N N . THR A 1 816 ? 42.005 -16.687 -20.408 1.00 70.44 816 THR A N 1
ATOM 5923 C CA . THR A 1 816 ? 42.790 -16.908 -19.176 1.00 70.44 816 THR A CA 1
ATOM 5924 C C . THR A 1 816 ? 41.947 -17.448 -18.005 1.00 70.44 816 THR A C 1
ATOM 5926 O O . THR A 1 816 ? 40.752 -17.170 -17.862 1.00 70.44 816 THR A O 1
ATOM 5929 N N . ARG A 1 817 ? 42.575 -18.186 -17.066 1.00 62.44 817 ARG A N 1
ATOM 5930 C CA . ARG A 1 817 ? 41.944 -18.509 -15.760 1.00 62.44 817 ARG A CA 1
ATOM 5931 C C . ARG A 1 817 ? 41.550 -17.235 -14.995 1.00 62.44 817 ARG A C 1
ATOM 5933 O O . ARG A 1 817 ? 40.579 -17.271 -14.241 1.00 62.44 817 ARG A O 1
ATOM 5940 N N . LEU A 1 818 ? 42.259 -16.127 -15.228 1.00 58.59 818 LEU A N 1
ATOM 5941 C CA . LEU A 1 818 ? 42.001 -14.822 -14.626 1.00 58.59 818 LEU A CA 1
ATOM 5942 C C . LEU A 1 818 ? 40.677 -14.209 -15.119 1.00 58.59 818 LEU A C 1
ATOM 5944 O O . LEU A 1 818 ? 39.923 -13.708 -14.295 1.00 58.59 818 LEU A O 1
ATOM 5948 N N . ALA A 1 819 ? 40.307 -14.345 -16.400 1.00 59.47 819 ALA A N 1
ATOM 5949 C CA . ALA A 1 819 ? 39.013 -13.867 -16.920 1.00 59.47 819 ALA A CA 1
ATOM 5950 C C . ALA A 1 819 ? 37.792 -14.571 -16.307 1.00 59.47 819 ALA A C 1
ATOM 5952 O O . ALA A 1 819 ? 36.744 -13.947 -16.117 1.00 59.47 819 ALA A O 1
ATOM 5953 N N . ARG A 1 820 ? 37.924 -15.854 -15.936 1.00 63.69 820 ARG A N 1
ATOM 5954 C CA . ARG A 1 820 ? 36.889 -16.570 -15.166 1.00 63.69 820 ARG A CA 1
ATOM 5955 C C . ARG A 1 820 ? 36.770 -16.057 -13.728 1.00 63.69 820 ARG A C 1
ATOM 5957 O O . ARG A 1 820 ? 35.680 -16.089 -13.163 1.00 63.69 820 ARG A O 1
ATOM 5964 N N . VAL A 1 821 ? 37.871 -15.587 -13.137 1.00 59.00 821 VAL A N 1
ATOM 5965 C CA . VAL A 1 821 ? 37.902 -15.011 -11.780 1.00 59.00 821 VAL A CA 1
ATOM 5966 C C . VAL A 1 821 ? 37.368 -13.576 -11.776 1.00 59.00 821 VAL A C 1
ATOM 5968 O O . VAL A 1 821 ? 36.534 -13.250 -10.933 1.00 59.00 821 VAL A O 1
ATOM 5971 N N . LEU A 1 822 ? 37.792 -12.761 -12.744 1.00 60.44 822 LEU A N 1
ATOM 5972 C CA . LEU A 1 822 ? 37.436 -11.349 -12.894 1.00 60.44 822 LEU A CA 1
ATOM 5973 C C . LEU A 1 822 ? 36.034 -11.131 -13.481 1.00 60.44 822 LEU A C 1
ATOM 5975 O O . LEU A 1 822 ? 35.537 -10.020 -13.439 1.00 60.44 822 LEU A O 1
ATOM 5979 N N . ALA A 1 823 ? 35.364 -12.174 -13.982 1.00 70.44 823 ALA A N 1
ATOM 5980 C CA . ALA A 1 823 ? 34.049 -12.070 -14.613 1.00 70.44 823 ALA A CA 1
ATOM 5981 C C . ALA A 1 823 ? 34.016 -10.969 -15.687 1.00 70.44 823 ALA A C 1
ATOM 5983 O O . ALA A 1 823 ? 33.441 -9.906 -15.483 1.00 70.44 823 ALA A O 1
ATOM 5984 N N . ARG A 1 824 ? 34.622 -11.259 -16.846 1.00 78.19 824 ARG A N 1
ATOM 5985 C CA . ARG A 1 824 ? 34.729 -10.386 -18.034 1.00 78.19 824 ARG A CA 1
ATOM 5986 C C . ARG A 1 824 ? 33.519 -9.468 -18.278 1.00 78.19 824 ARG A C 1
ATOM 5988 O O . ARG A 1 824 ? 33.698 -8.293 -18.549 1.00 78.19 824 ARG A O 1
ATOM 5995 N N . THR A 1 825 ? 32.295 -9.967 -18.095 1.00 77.75 825 THR A N 1
ATOM 5996 C CA . THR A 1 825 ? 31.060 -9.173 -18.211 1.00 77.75 825 THR A CA 1
ATOM 5997 C C . THR A 1 825 ? 31.010 -7.943 -17.301 1.00 77.75 825 THR A C 1
ATOM 5999 O O . THR A 1 825 ? 30.499 -6.916 -17.719 1.00 77.75 825 THR A O 1
ATOM 6002 N N . ALA A 1 826 ? 31.508 -8.027 -16.067 1.00 83.44 826 ALA A N 1
ATOM 6003 C CA . ALA A 1 826 ? 31.563 -6.889 -15.155 1.00 83.44 826 ALA A CA 1
ATOM 6004 C C . ALA A 1 826 ? 32.605 -5.857 -15.596 1.00 83.44 826 ALA A C 1
ATOM 6006 O O . ALA A 1 826 ? 32.320 -4.664 -15.561 1.00 83.44 826 ALA A O 1
ATOM 6007 N N . LEU A 1 827 ? 33.770 -6.314 -16.067 1.00 85.38 827 LEU A N 1
ATOM 6008 C CA . LEU A 1 827 ? 34.792 -5.433 -16.629 1.00 85.38 827 LEU A CA 1
ATOM 6009 C C . LEU A 1 827 ? 34.251 -4.695 -17.861 1.00 85.38 827 LEU A C 1
ATOM 6011 O O . LEU A 1 827 ? 34.398 -3.483 -17.952 1.00 85.38 827 LEU A O 1
ATOM 6015 N N . ASP A 1 828 ? 33.546 -5.400 -18.750 1.00 85.69 828 ASP A N 1
ATOM 6016 C CA . ASP A 1 828 ? 32.921 -4.800 -19.932 1.00 85.69 828 ASP A CA 1
ATOM 6017 C C . ASP A 1 828 ? 31.871 -3.747 -19.562 1.00 85.69 828 ASP A C 1
ATOM 6019 O O . ASP A 1 828 ? 31.813 -2.705 -20.202 1.00 85.69 828 ASP A O 1
ATOM 6023 N N . VAL A 1 829 ? 31.067 -3.974 -18.513 1.00 86.44 829 VAL A N 1
ATOM 6024 C CA . VAL A 1 829 ? 30.117 -2.965 -18.003 1.00 86.44 829 VAL A CA 1
ATOM 6025 C C . VAL A 1 829 ? 30.854 -1.704 -17.545 1.00 86.44 829 VAL A C 1
ATOM 6027 O O . VAL A 1 829 ? 30.411 -0.599 -17.852 1.00 86.44 829 VAL A O 1
ATOM 6030 N N . GLY A 1 830 ? 31.996 -1.859 -16.870 1.00 85.19 830 GLY A N 1
ATOM 6031 C CA . GLY A 1 830 ? 32.857 -0.736 -16.495 1.00 85.19 830 GLY A CA 1
ATOM 6032 C C . GLY A 1 830 ? 33.413 0.013 -17.708 1.00 85.19 830 GLY A C 1
ATOM 6033 O O . GLY A 1 830 ? 33.354 1.238 -17.756 1.00 85.19 830 GLY A O 1
ATOM 6034 N N . VAL A 1 831 ? 33.901 -0.711 -18.719 1.00 88.38 831 VAL A N 1
ATOM 6035 C CA . VAL A 1 831 ? 34.413 -0.122 -19.968 1.00 88.38 831 VAL A CA 1
ATOM 6036 C C . VAL A 1 831 ? 33.309 0.615 -20.728 1.00 88.38 831 VAL A C 1
ATOM 6038 O O . VAL A 1 831 ? 33.545 1.709 -21.228 1.00 88.38 831 VAL A O 1
ATOM 6041 N N . ILE A 1 832 ? 32.091 0.066 -20.772 1.00 86.81 832 ILE A N 1
ATOM 6042 C CA . ILE A 1 832 ? 30.926 0.723 -21.379 1.00 86.81 832 ILE A CA 1
ATOM 6043 C C . ILE A 1 832 ? 30.590 2.019 -20.633 1.00 86.81 832 ILE A C 1
ATOM 6045 O O . ILE A 1 832 ? 30.348 3.031 -21.282 1.00 86.81 832 ILE A O 1
ATOM 6049 N N . ALA A 1 833 ? 30.610 2.022 -19.295 1.00 86.19 833 ALA A N 1
ATOM 6050 C CA . ALA A 1 833 ? 30.360 3.231 -18.507 1.00 86.19 833 ALA A CA 1
ATOM 6051 C C . ALA A 1 833 ? 31.380 4.341 -18.821 1.00 86.19 833 ALA A C 1
ATOM 6053 O O . ALA A 1 833 ? 30.994 5.489 -19.028 1.00 86.19 833 ALA A O 1
ATOM 6054 N N . VAL A 1 834 ? 32.666 3.990 -18.935 1.00 87.06 834 VAL A N 1
ATOM 6055 C CA . VAL A 1 834 ? 33.718 4.929 -19.363 1.00 87.06 834 VAL A CA 1
ATOM 6056 C C . VAL A 1 834 ? 33.515 5.369 -20.818 1.00 87.06 834 VAL A C 1
ATOM 6058 O O . VAL A 1 834 ? 33.673 6.547 -21.121 1.00 87.06 834 VAL A O 1
ATOM 6061 N N . GLY A 1 835 ? 33.095 4.466 -21.708 1.00 85.00 835 GLY A N 1
ATOM 6062 C CA . GLY A 1 835 ? 32.778 4.780 -23.105 1.00 85.00 835 GLY A CA 1
ATOM 6063 C C . GLY A 1 835 ? 31.615 5.767 -23.262 1.00 85.00 835 GLY A C 1
ATOM 6064 O O . GLY A 1 835 ? 31.672 6.645 -24.115 1.00 85.00 835 GLY A O 1
ATOM 6065 N N . VAL A 1 836 ? 30.590 5.693 -22.406 1.00 85.75 836 VAL A N 1
ATOM 6066 C CA . VAL A 1 836 ? 29.505 6.692 -22.373 1.00 85.75 836 VAL A CA 1
ATOM 6067 C C . VAL A 1 836 ? 30.044 8.065 -21.970 1.00 85.75 836 VAL A C 1
ATOM 6069 O O . VAL A 1 836 ? 29.713 9.059 -22.609 1.00 85.75 836 VAL A O 1
ATOM 6072 N N . ILE A 1 837 ? 30.915 8.126 -20.956 1.00 83.19 837 ILE A N 1
ATOM 6073 C CA . ILE A 1 837 ? 31.576 9.378 -20.556 1.00 83.19 837 ILE A CA 1
ATOM 6074 C C . ILE A 1 837 ? 32.424 9.926 -21.716 1.00 83.19 837 ILE A C 1
ATOM 6076 O O . ILE A 1 837 ? 32.381 11.121 -21.989 1.00 83.19 837 ILE A O 1
ATOM 6080 N N . ALA A 1 838 ? 33.126 9.057 -22.448 1.00 83.69 838 ALA A N 1
ATOM 6081 C CA . ALA A 1 838 ? 33.929 9.437 -23.610 1.00 83.69 838 ALA A CA 1
ATOM 6082 C C . ALA A 1 838 ? 33.126 10.011 -24.783 1.00 83.69 838 ALA A C 1
ATOM 6084 O O . ALA A 1 838 ? 33.670 10.811 -25.536 1.00 83.69 838 ALA A O 1
ATOM 6085 N N . LEU A 1 839 ? 31.852 9.642 -24.924 1.00 82.19 839 LEU A N 1
ATOM 6086 C CA . LEU A 1 839 ? 30.949 10.223 -25.922 1.00 82.19 839 LEU A CA 1
ATOM 6087 C C . LEU A 1 839 ? 30.330 11.547 -25.454 1.00 82.19 839 LEU A C 1
ATOM 6089 O O . LEU A 1 839 ? 30.118 12.442 -26.264 1.00 82.19 839 LEU A O 1
ATOM 6093 N N . LEU A 1 840 ? 30.036 11.678 -24.156 1.00 80.69 840 LEU A N 1
ATOM 6094 C CA . LEU A 1 840 ? 29.384 12.870 -23.602 1.00 80.69 840 LEU A CA 1
ATOM 6095 C C . LEU A 1 840 ? 30.333 14.064 -23.468 1.00 80.69 840 LEU A C 1
ATOM 6097 O O . LEU A 1 840 ? 29.910 15.195 -23.674 1.00 80.69 840 LEU A O 1
ATOM 6101 N N . VAL A 1 841 ? 31.598 13.832 -23.105 1.00 76.25 841 VAL A N 1
ATOM 6102 C CA . VAL A 1 841 ? 32.550 14.921 -22.830 1.00 76.25 841 VAL A CA 1
ATOM 6103 C C . VAL A 1 841 ? 32.818 15.799 -24.067 1.00 76.25 841 VAL A C 1
ATOM 6105 O O . VAL A 1 841 ? 32.669 17.011 -23.934 1.00 76.25 841 VAL A O 1
ATOM 6108 N N . PRO A 1 842 ? 33.139 15.260 -25.262 1.00 72.88 842 PRO A N 1
ATOM 6109 C CA . PRO A 1 842 ? 33.350 16.079 -26.461 1.00 72.88 842 PRO A CA 1
ATOM 6110 C C . PRO A 1 842 ? 32.098 16.851 -26.892 1.00 72.88 842 PRO A C 1
ATOM 6112 O O . PRO A 1 842 ? 32.217 18.011 -27.264 1.00 72.88 842 PRO A O 1
ATOM 6115 N N . LEU A 1 843 ? 30.914 16.239 -26.749 1.00 72.69 843 LEU A N 1
ATOM 6116 C CA . LEU A 1 843 ? 29.621 16.846 -27.086 1.00 72.69 843 LEU A CA 1
ATOM 6117 C C . LEU A 1 843 ? 29.284 18.053 -26.196 1.00 72.69 843 LEU A C 1
ATOM 6119 O O . LEU A 1 843 ? 28.652 19.006 -26.635 1.00 72.69 843 LEU A O 1
ATOM 6123 N N . VAL A 1 844 ? 29.671 18.008 -24.917 1.00 73.25 844 VAL A N 1
ATOM 6124 C CA . VAL A 1 844 ? 29.450 19.119 -23.974 1.00 73.25 844 VAL A CA 1
ATOM 6125 C C . VAL A 1 844 ? 30.469 20.242 -24.180 1.00 73.25 844 VAL A C 1
ATOM 6127 O O . VAL A 1 844 ? 30.178 21.391 -23.857 1.00 73.25 844 VAL A O 1
ATOM 6130 N N . LEU A 1 845 ? 31.660 19.916 -24.687 1.00 69.00 845 LEU A N 1
ATOM 6131 C CA . LEU A 1 845 ? 32.776 20.852 -24.833 1.00 69.00 845 LEU A CA 1
ATOM 6132 C C . LEU A 1 845 ? 32.919 21.443 -26.248 1.00 69.00 845 LEU A C 1
ATOM 6134 O O . LEU A 1 845 ? 33.853 22.213 -26.450 1.00 69.00 845 LEU A O 1
ATOM 6138 N N . ASP A 1 846 ? 32.024 21.103 -27.187 1.00 66.25 846 ASP A N 1
ATOM 6139 C CA . ASP A 1 846 ? 32.023 21.558 -28.594 1.00 66.25 846 ASP A CA 1
ATOM 6140 C C . ASP A 1 846 ? 33.405 21.425 -29.262 1.00 66.25 846 ASP A C 1
ATOM 6142 O O . ASP A 1 846 ? 33.979 22.363 -29.816 1.00 66.25 846 ASP A O 1
ATOM 6146 N N . ALA A 1 847 ? 34.015 20.247 -29.111 1.00 64.94 847 ALA A N 1
ATOM 6147 C CA . ALA A 1 847 ? 35.367 20.010 -29.597 1.00 64.94 847 ALA A CA 1
ATOM 6148 C C . ALA A 1 847 ? 35.361 19.620 -31.087 1.00 64.94 847 ALA A C 1
ATOM 6150 O O . ALA A 1 847 ? 34.685 18.672 -31.472 1.00 64.94 847 ALA A O 1
ATOM 6151 N N . GLU A 1 848 ? 36.240 20.207 -31.911 1.00 67.44 848 GLU A N 1
ATOM 6152 C CA . GLU A 1 848 ? 36.409 19.855 -33.345 1.00 67.44 848 GLU A CA 1
ATOM 6153 C C . GLU A 1 848 ? 36.758 18.364 -33.611 1.00 67.44 848 GLU A C 1
ATOM 6155 O O . GLU A 1 848 ? 36.812 17.902 -34.750 1.00 67.44 848 GLU A O 1
ATOM 6160 N N . SER A 1 849 ? 36.985 17.575 -32.558 1.00 71.00 849 SER A N 1
ATOM 6161 C CA . SER A 1 849 ? 37.369 16.160 -32.598 1.00 71.00 849 SER A CA 1
ATOM 6162 C C . SER A 1 849 ? 36.210 15.168 -32.371 1.00 71.00 849 SER A C 1
ATOM 6164 O O . SER A 1 849 ? 36.460 13.977 -32.163 1.00 71.00 849 SER A O 1
ATOM 6166 N N . GLU A 1 850 ? 34.943 15.596 -32.453 1.00 78.56 850 GLU A N 1
ATOM 6167 C CA . GLU A 1 850 ? 33.761 14.727 -32.262 1.00 78.56 850 GLU A CA 1
ATOM 6168 C C . GLU A 1 850 ? 33.743 13.482 -33.168 1.00 78.56 850 GLU A C 1
ATOM 6170 O O . GLU A 1 850 ? 33.452 12.371 -32.709 1.00 78.56 850 GLU A O 1
ATOM 6175 N N . TRP A 1 851 ? 34.112 13.629 -34.446 1.00 84.50 851 TRP A N 1
ATOM 6176 C CA . TRP A 1 851 ? 34.164 12.501 -35.383 1.00 84.50 851 TRP A CA 1
ATOM 6177 C C . TRP A 1 851 ? 35.241 11.472 -34.982 1.00 84.50 851 TRP A C 1
ATOM 6179 O O . TRP A 1 851 ? 35.033 10.265 -35.133 1.00 84.50 851 TRP A O 1
ATOM 6189 N N . VAL A 1 852 ? 36.355 11.923 -34.385 1.00 82.62 852 VAL A N 1
ATOM 6190 C CA . VAL A 1 852 ? 37.433 11.061 -33.864 1.00 82.62 852 VAL A CA 1
ATOM 6191 C C . VAL A 1 852 ? 36.971 10.315 -32.612 1.00 82.62 852 VAL A C 1
ATOM 6193 O O . VAL A 1 852 ? 37.230 9.117 -32.478 1.00 82.62 852 VAL A O 1
ATOM 6196 N N . ALA A 1 853 ? 36.229 10.974 -31.719 1.00 81.44 853 ALA A N 1
ATOM 6197 C CA . ALA A 1 853 ? 35.658 10.337 -30.532 1.00 81.44 853 ALA A CA 1
ATOM 6198 C C . ALA A 1 853 ? 34.652 9.226 -30.895 1.00 81.44 853 ALA A C 1
ATOM 6200 O O . ALA A 1 853 ? 34.674 8.149 -30.284 1.00 81.44 853 ALA A O 1
ATOM 6201 N N . LEU A 1 854 ? 33.822 9.435 -31.927 1.00 84.31 854 LEU A N 1
ATOM 6202 C CA . LEU A 1 854 ? 32.909 8.415 -32.461 1.00 84.31 854 LEU A CA 1
ATOM 6203 C C . LEU A 1 854 ? 33.658 7.226 -33.074 1.00 84.31 854 LEU A C 1
ATOM 6205 O O . LEU A 1 854 ? 33.271 6.079 -32.842 1.00 84.31 854 LEU A O 1
ATOM 6209 N N . LEU A 1 855 ? 34.762 7.468 -33.788 1.00 85.38 855 LEU A N 1
ATOM 6210 C CA . LEU A 1 855 ? 35.602 6.399 -34.338 1.00 85.38 855 LEU A CA 1
ATOM 6211 C C . LEU A 1 855 ? 36.313 5.592 -33.243 1.00 85.38 855 LEU A C 1
ATOM 6213 O O . LEU A 1 855 ? 36.279 4.362 -33.271 1.00 85.38 855 LEU A O 1
ATOM 6217 N N . ILE A 1 856 ? 36.900 6.248 -32.239 1.00 84.75 856 ILE A N 1
ATOM 6218 C CA . ILE A 1 856 ? 37.537 5.562 -31.101 1.00 84.75 856 ILE A CA 1
ATOM 6219 C C . ILE A 1 856 ? 36.497 4.760 -30.299 1.00 84.75 856 ILE A C 1
ATOM 6221 O O . ILE A 1 856 ? 36.766 3.642 -29.845 1.00 84.75 856 ILE A O 1
ATOM 6225 N N . SER A 1 857 ? 35.272 5.274 -30.182 1.00 85.38 857 SER A N 1
ATOM 6226 C CA . SER A 1 857 ? 34.148 4.554 -29.576 1.00 85.38 857 SER A CA 1
ATOM 6227 C C . SER A 1 857 ? 33.712 3.354 -30.421 1.00 85.38 857 SER A C 1
ATOM 6229 O O . SER A 1 857 ? 33.478 2.278 -29.870 1.00 85.38 857 SER A O 1
ATOM 6231 N N . ALA A 1 858 ? 33.685 3.481 -31.753 1.00 87.12 858 ALA A N 1
ATOM 6232 C CA . ALA A 1 858 ? 33.433 2.363 -32.663 1.00 87.12 858 ALA A CA 1
ATOM 6233 C C . ALA A 1 858 ? 34.490 1.258 -32.500 1.00 87.12 858 ALA A C 1
ATOM 6235 O O . ALA A 1 858 ? 34.133 0.084 -32.399 1.00 87.12 858 ALA A O 1
ATOM 6236 N N . VAL A 1 859 ? 35.772 1.623 -32.369 1.00 88.12 859 VAL A N 1
ATOM 6237 C CA . VAL A 1 859 ? 36.873 0.682 -32.087 1.00 88.12 859 VAL A CA 1
ATOM 6238 C C . VAL A 1 859 ? 36.704 0.023 -30.716 1.00 88.12 859 VAL A C 1
ATOM 6240 O O . VAL A 1 859 ? 36.837 -1.193 -30.596 1.00 88.12 859 VAL A O 1
ATOM 6243 N N . THR A 1 860 ? 36.347 0.786 -29.684 1.00 86.88 860 THR A N 1
ATOM 6244 C CA . THR A 1 860 ? 36.110 0.257 -28.330 1.00 86.88 860 THR A CA 1
ATOM 6245 C C . THR A 1 860 ? 34.977 -0.775 -28.333 1.00 86.88 860 THR A C 1
ATOM 6247 O O . THR A 1 860 ? 35.131 -1.882 -27.816 1.00 86.88 860 THR A O 1
ATOM 6250 N N . VAL A 1 861 ? 33.847 -0.453 -28.970 1.00 87.38 861 VAL A N 1
ATOM 6251 C CA . VAL A 1 861 ? 32.698 -1.361 -29.104 1.00 87.38 861 VAL A CA 1
ATOM 6252 C C . VAL A 1 861 ? 33.054 -2.586 -29.952 1.00 87.38 861 VAL A C 1
ATOM 6254 O O . VAL A 1 861 ? 32.628 -3.698 -29.629 1.00 87.38 861 VAL A O 1
ATOM 6257 N N . LEU A 1 862 ? 33.878 -2.415 -30.990 1.00 86.88 862 LEU A N 1
ATOM 6258 C CA . LEU A 1 862 ? 34.384 -3.516 -31.803 1.00 86.88 862 LEU A CA 1
ATOM 6259 C C . LEU A 1 862 ? 35.247 -4.474 -30.969 1.00 86.88 862 LEU A C 1
ATOM 6261 O O . LEU A 1 862 ? 34.994 -5.677 -30.997 1.00 86.88 862 LEU A O 1
ATOM 6265 N N . LEU A 1 863 ? 36.186 -3.969 -30.161 1.00 85.75 863 LEU A N 1
ATOM 6266 C CA . LEU A 1 863 ? 37.012 -4.789 -29.262 1.00 85.75 863 LEU A CA 1
ATOM 6267 C C . LEU A 1 863 ? 36.161 -5.564 -28.241 1.00 85.75 863 LEU A C 1
ATOM 6269 O O . LEU A 1 863 ? 36.426 -6.736 -27.970 1.00 85.75 863 LEU A O 1
ATOM 6273 N N . LEU A 1 864 ? 35.092 -4.950 -27.721 1.00 83.94 864 LEU A N 1
ATOM 6274 C CA . LEU A 1 864 ? 34.139 -5.606 -26.815 1.00 83.94 864 LEU A CA 1
ATOM 6275 C C . LEU A 1 864 ? 33.267 -6.670 -27.509 1.00 83.94 864 LEU A C 1
ATOM 6277 O O . LEU A 1 864 ? 32.776 -7.596 -26.847 1.00 83.94 864 LEU A O 1
ATOM 6281 N N . SER A 1 865 ? 33.070 -6.548 -28.828 1.00 83.50 865 SER A N 1
ATOM 6282 C CA . SER A 1 865 ? 32.289 -7.494 -29.632 1.00 83.50 865 SER A CA 1
ATOM 6283 C C . SER A 1 865 ? 33.006 -8.832 -29.856 1.00 83.50 865 SER A C 1
ATOM 6285 O O . SER A 1 865 ? 32.337 -9.849 -30.050 1.00 83.50 865 SER A O 1
ATOM 6287 N N . ILE A 1 866 ? 34.342 -8.857 -29.761 1.00 80.94 866 ILE A N 1
ATOM 6288 C CA . ILE A 1 866 ? 35.165 -10.049 -29.999 1.00 80.94 866 ILE A CA 1
ATOM 6289 C C . ILE A 1 866 ? 34.976 -11.059 -28.856 1.00 80.94 866 ILE A C 1
ATOM 6291 O O . ILE A 1 866 ? 35.266 -10.780 -27.689 1.00 80.94 866 ILE A O 1
ATOM 6295 N N . SER A 1 867 ? 34.501 -12.263 -29.179 1.00 70.94 867 SER A N 1
ATOM 6296 C CA . SER A 1 867 ? 34.361 -13.393 -28.248 1.00 70.94 867 SER A CA 1
ATOM 6297 C C . SER A 1 867 ? 35.307 -14.545 -28.597 1.00 70.94 867 SER A C 1
ATOM 6299 O O . SER A 1 867 ? 35.899 -14.536 -29.667 1.00 70.94 867 SER A O 1
ATOM 6301 N N . ASP A 1 868 ? 35.423 -15.539 -27.706 1.00 65.81 868 ASP A N 1
ATOM 6302 C CA . ASP A 1 868 ? 36.156 -16.790 -27.982 1.00 65.81 868 ASP A CA 1
ATOM 6303 C C . ASP A 1 868 ? 35.559 -17.566 -29.180 1.00 65.81 868 ASP A C 1
ATOM 6305 O O . ASP A 1 868 ? 36.267 -18.310 -29.854 1.00 65.81 868 ASP A O 1
ATOM 6309 N N . ASP A 1 869 ? 34.268 -17.361 -29.477 1.00 58.75 869 ASP A N 1
ATOM 6310 C CA . ASP A 1 869 ? 33.598 -17.906 -30.661 1.00 58.75 869 ASP A CA 1
ATOM 6311 C C . ASP A 1 869 ? 33.896 -17.042 -31.898 1.00 58.75 869 ASP A C 1
ATOM 6313 O O . ASP A 1 869 ? 33.807 -15.811 -31.824 1.00 58.75 869 ASP A O 1
ATOM 6317 N N . ALA A 1 870 ? 34.182 -17.681 -33.041 1.00 57.84 870 ALA A N 1
ATOM 6318 C CA . ALA A 1 870 ? 34.436 -17.010 -34.318 1.00 57.84 870 ALA A CA 1
ATOM 6319 C C . ALA A 1 870 ? 33.373 -15.930 -34.617 1.00 57.84 870 ALA A C 1
ATOM 6321 O O . ALA A 1 870 ? 32.173 -16.199 -34.557 1.00 57.84 870 ALA A O 1
ATOM 6322 N N . VAL A 1 871 ? 33.823 -14.715 -34.959 1.00 57.28 871 VAL A N 1
ATOM 6323 C CA . VAL A 1 871 ? 33.028 -13.467 -35.053 1.00 57.28 871 VAL A CA 1
ATOM 6324 C C . VAL A 1 871 ? 31.716 -13.620 -35.839 1.00 57.28 871 VAL A C 1
ATOM 6326 O O . VAL A 1 871 ? 30.700 -13.032 -35.468 1.00 57.28 871 VAL A O 1
ATOM 6329 N N . PHE A 1 872 ? 31.713 -14.452 -36.882 1.00 57.12 872 PHE A N 1
ATOM 6330 C CA . PHE A 1 872 ? 30.569 -14.658 -37.776 1.00 57.12 872 PHE A CA 1
ATOM 6331 C C . PHE A 1 872 ? 29.747 -15.925 -37.477 1.00 57.12 872 PHE A C 1
ATOM 6333 O O . PHE A 1 872 ? 28.634 -16.045 -37.977 1.00 57.12 872 PHE A O 1
ATOM 6340 N N . ALA A 1 873 ? 30.243 -16.825 -36.619 1.00 55.03 873 ALA A N 1
ATOM 6341 C CA . ALA A 1 873 ? 29.553 -18.046 -36.179 1.00 55.03 873 ALA A CA 1
ATOM 6342 C C . ALA A 1 873 ? 29.080 -17.977 -34.708 1.00 55.03 873 ALA A C 1
ATOM 6344 O O . ALA A 1 873 ? 28.518 -18.936 -34.175 1.00 55.03 873 ALA A O 1
ATOM 6345 N N . ALA A 1 874 ? 29.307 -16.844 -34.031 1.00 53.88 874 ALA A N 1
ATOM 6346 C CA . ALA A 1 874 ? 29.093 -16.696 -32.597 1.00 53.88 874 ALA A CA 1
ATOM 6347 C C . ALA A 1 874 ? 27.603 -16.741 -32.189 1.00 53.88 874 ALA A C 1
ATOM 6349 O O . ALA A 1 874 ? 26.759 -15.935 -32.609 1.00 53.88 874 ALA A O 1
ATOM 6350 N N . VAL A 1 875 ? 27.286 -17.649 -31.261 1.00 59.19 875 VAL A N 1
ATOM 6351 C CA . VAL A 1 875 ? 25.977 -17.744 -30.583 1.00 59.19 875 VAL A CA 1
ATOM 6352 C C . VAL A 1 875 ? 25.839 -16.666 -29.490 1.00 59.19 875 VAL A C 1
ATOM 6354 O O . VAL A 1 875 ? 24.737 -16.368 -29.022 1.00 59.19 875 VAL A O 1
ATOM 6357 N N . SER A 1 876 ? 26.947 -16.030 -29.100 1.00 65.56 876 SER A N 1
ATOM 6358 C CA . SER A 1 876 ? 27.003 -15.071 -27.997 1.00 65.56 876 SER A CA 1
ATOM 6359 C C . SER A 1 876 ? 26.210 -13.776 -28.273 1.00 65.56 876 SER A C 1
ATOM 6361 O O . SER A 1 876 ? 26.194 -13.236 -29.381 1.00 65.56 876 SER A O 1
ATOM 6363 N N . ARG A 1 877 ? 25.571 -13.208 -27.232 1.00 66.44 877 ARG A N 1
ATOM 6364 C CA . ARG A 1 877 ? 24.873 -11.900 -27.309 1.00 66.44 877 ARG A CA 1
ATOM 6365 C C . ARG A 1 877 ? 25.814 -10.732 -27.668 1.00 66.44 877 ARG A C 1
ATOM 6367 O O . ARG A 1 877 ? 25.333 -9.663 -28.029 1.00 66.44 877 ARG A O 1
ATOM 6374 N N . ARG A 1 878 ? 27.137 -10.928 -27.611 1.00 70.75 878 ARG A N 1
ATOM 6375 C CA . ARG A 1 878 ? 28.157 -9.903 -27.903 1.00 70.75 878 ARG A CA 1
ATOM 6376 C C . ARG A 1 878 ? 28.200 -9.499 -29.372 1.00 70.75 878 ARG A C 1
ATOM 6378 O O . ARG A 1 878 ? 28.536 -8.360 -29.665 1.00 70.75 878 ARG A O 1
ATOM 6385 N N . ARG A 1 879 ? 27.725 -10.356 -30.281 1.00 72.81 879 ARG A N 1
ATOM 6386 C CA . ARG A 1 879 ? 27.560 -10.021 -31.707 1.00 72.81 879 ARG A CA 1
ATOM 6387 C C . ARG A 1 879 ? 26.676 -8.793 -31.959 1.00 72.81 879 ARG A C 1
ATOM 6389 O O . ARG A 1 879 ? 26.791 -8.159 -32.999 1.00 72.81 879 ARG A O 1
ATOM 6396 N N . HIS A 1 880 ? 25.774 -8.454 -31.029 1.00 77.56 880 HIS A N 1
ATOM 6397 C CA . HIS A 1 880 ? 24.943 -7.251 -31.140 1.00 77.56 880 HIS A CA 1
ATOM 6398 C C . HIS A 1 880 ? 25.762 -5.962 -30.979 1.00 77.56 880 HIS A C 1
ATOM 6400 O O . HIS A 1 880 ? 25.400 -4.950 -31.568 1.00 77.56 880 HIS A O 1
ATOM 6406 N N . LEU A 1 881 ? 26.898 -6.016 -30.275 1.00 81.56 881 LEU A N 1
ATOM 6407 C CA . LEU A 1 881 ? 27.835 -4.895 -30.184 1.00 81.56 881 LEU A CA 1
ATOM 6408 C C . LEU A 1 881 ? 28.513 -4.619 -31.531 1.00 81.56 881 LEU A C 1
ATOM 6410 O O . LEU A 1 881 ? 28.767 -3.467 -31.841 1.00 81.56 881 LEU A O 1
ATOM 6414 N N . GLY A 1 882 ? 28.709 -5.633 -32.382 1.00 81.25 882 GLY A N 1
ATOM 6415 C CA . GLY A 1 882 ? 29.212 -5.422 -33.746 1.00 81.25 882 GLY A CA 1
ATOM 6416 C C . GLY A 1 882 ? 28.299 -4.519 -34.590 1.00 81.25 882 GLY A C 1
ATOM 6417 O O . GLY A 1 882 ? 28.783 -3.672 -35.333 1.00 81.25 882 GLY A O 1
ATOM 6418 N N . TRP A 1 883 ? 26.976 -4.620 -34.410 1.00 84.94 883 TRP A N 1
ATOM 6419 C CA . TRP A 1 883 ? 26.013 -3.718 -35.059 1.00 84.94 883 TRP A CA 1
ATOM 6420 C C . TRP A 1 883 ? 26.076 -2.294 -34.497 1.00 84.94 883 TRP A C 1
ATOM 6422 O O . TRP A 1 883 ? 25.950 -1.334 -35.251 1.00 84.94 883 TRP A O 1
ATOM 6432 N N . LEU A 1 884 ? 26.319 -2.151 -33.190 1.00 85.25 884 LEU A N 1
ATOM 6433 C CA . LEU A 1 884 ? 26.535 -0.849 -32.555 1.00 85.25 884 LEU A CA 1
ATOM 6434 C C . LEU A 1 884 ? 27.842 -0.199 -33.042 1.00 85.25 884 LEU A C 1
ATOM 6436 O O . LEU A 1 884 ? 27.866 1.000 -33.298 1.00 85.25 884 LEU A O 1
ATOM 6440 N N . ALA A 1 885 ? 28.903 -0.988 -33.241 1.00 88.12 885 ALA A N 1
ATOM 6441 C CA . ALA A 1 885 ? 30.150 -0.513 -33.836 1.00 88.12 885 ALA A CA 1
ATOM 6442 C C . ALA A 1 885 ? 29.933 -0.020 -35.276 1.00 88.12 885 ALA A C 1
ATOM 6444 O O . ALA A 1 885 ? 30.420 1.052 -35.625 1.00 88.12 885 ALA A O 1
ATOM 6445 N N . LEU A 1 886 ? 29.150 -0.746 -36.088 1.00 88.56 886 LEU A N 1
ATOM 6446 C CA . LEU A 1 886 ? 28.786 -0.312 -37.442 1.00 88.56 886 LEU A CA 1
ATOM 6447 C C . LEU A 1 886 ? 27.964 0.987 -37.426 1.00 88.56 886 LEU A C 1
ATOM 6449 O O . LEU A 1 886 ? 28.184 1.856 -38.265 1.00 88.56 886 LEU A O 1
ATOM 6453 N N . ALA A 1 887 ? 27.056 1.149 -36.459 1.00 88.44 887 ALA A N 1
ATOM 6454 C CA . ALA A 1 887 ? 26.286 2.379 -36.290 1.00 88.44 887 ALA A CA 1
ATOM 6455 C C . ALA A 1 887 ? 27.181 3.573 -35.922 1.00 88.44 887 ALA A C 1
ATOM 6457 O O . ALA A 1 887 ? 27.073 4.615 -36.560 1.00 88.44 887 ALA A O 1
ATOM 6458 N N . PHE A 1 888 ? 28.104 3.422 -34.962 1.00 88.38 888 PHE A N 1
ATOM 6459 C CA . PHE A 1 888 ? 29.060 4.484 -34.617 1.00 88.38 888 PHE A CA 1
ATOM 6460 C C . PHE A 1 888 ? 30.032 4.797 -35.756 1.00 88.38 888 PHE A C 1
ATOM 6462 O O . PHE A 1 888 ? 30.323 5.966 -35.989 1.00 88.38 888 PHE A O 1
ATOM 6469 N N . ALA A 1 889 ? 30.467 3.792 -36.517 1.00 87.00 889 ALA A N 1
ATOM 6470 C CA . ALA A 1 889 ? 31.271 4.007 -37.717 1.00 87.00 889 ALA A CA 1
ATOM 6471 C C . ALA A 1 889 ? 30.488 4.755 -38.811 1.00 87.00 889 ALA A C 1
ATOM 6473 O O . ALA A 1 889 ? 31.028 5.664 -39.431 1.00 87.00 889 ALA A O 1
ATOM 6474 N N . THR A 1 890 ? 29.207 4.424 -39.015 1.00 89.44 890 THR A N 1
ATOM 6475 C CA . THR A 1 890 ? 28.330 5.110 -39.983 1.00 89.44 890 THR A CA 1
ATOM 6476 C C . THR A 1 890 ? 28.047 6.548 -39.551 1.00 89.44 890 THR A C 1
ATOM 6478 O O . THR A 1 890 ? 28.128 7.455 -40.370 1.00 89.44 890 THR A O 1
ATOM 6481 N N . ALA A 1 891 ? 27.780 6.775 -38.261 1.00 87.44 891 ALA A N 1
ATOM 6482 C CA . ALA A 1 891 ? 27.581 8.109 -37.703 1.00 87.44 891 ALA A CA 1
ATOM 6483 C C . ALA A 1 891 ? 28.854 8.960 -37.809 1.00 87.44 891 ALA A C 1
ATOM 6485 O O . ALA A 1 891 ? 28.777 10.100 -38.251 1.00 87.44 891 ALA A O 1
ATOM 6486 N N . GLY A 1 892 ? 30.021 8.393 -37.484 1.00 87.75 892 GLY A N 1
ATOM 6487 C CA . GLY A 1 892 ? 31.313 9.056 -37.670 1.00 87.75 892 GLY A CA 1
ATOM 6488 C C . GLY A 1 892 ? 31.597 9.385 -39.140 1.00 87.75 892 GLY A C 1
ATOM 6489 O O . GLY A 1 892 ? 32.043 10.489 -39.435 1.00 87.75 892 GLY A O 1
ATOM 6490 N N . LEU A 1 893 ? 31.271 8.474 -40.068 1.00 89.06 893 LEU A N 1
ATOM 6491 C CA . LEU A 1 893 ? 31.391 8.702 -41.512 1.00 89.06 893 LEU A CA 1
ATOM 6492 C C . LEU A 1 893 ? 30.463 9.825 -41.991 1.00 89.06 893 LEU A C 1
ATOM 6494 O O . LEU A 1 893 ? 30.917 10.725 -42.686 1.00 89.06 893 LEU A O 1
ATOM 6498 N N . TRP A 1 894 ? 29.178 9.790 -41.634 1.00 91.06 894 TRP A N 1
ATOM 6499 C CA . TRP A 1 894 ? 28.210 10.815 -42.034 1.00 91.06 894 TRP A CA 1
ATOM 6500 C C . TRP A 1 894 ? 28.541 12.181 -41.438 1.00 91.06 894 TRP A C 1
ATOM 6502 O O . TRP A 1 894 ? 28.460 13.171 -42.159 1.00 91.06 894 TRP A O 1
ATOM 6512 N N . LEU A 1 895 ? 28.943 12.232 -40.162 1.00 88.50 895 LEU A N 1
ATOM 6513 C CA . LEU A 1 895 ? 29.368 13.467 -39.500 1.00 88.50 895 LEU A CA 1
ATOM 6514 C C . LEU A 1 895 ? 30.617 14.033 -40.183 1.00 88.50 895 LEU A C 1
ATOM 6516 O O . LEU A 1 895 ? 30.646 15.214 -40.505 1.00 88.50 895 LEU A O 1
ATOM 6520 N N . GLY A 1 896 ? 31.593 13.178 -40.501 1.00 86.69 896 GLY A N 1
ATOM 6521 C CA . GLY A 1 896 ? 32.775 13.568 -41.265 1.00 86.69 896 GLY A CA 1
ATOM 6522 C C . GLY A 1 896 ? 32.431 14.082 -42.666 1.00 86.69 896 GLY A C 1
ATOM 6523 O O . GLY A 1 896 ? 32.890 15.150 -43.050 1.00 86.69 896 GLY A O 1
ATOM 6524 N N . LEU A 1 897 ? 31.591 13.380 -43.434 1.00 90.25 897 LEU A N 1
ATOM 6525 C CA . LEU A 1 897 ? 31.172 13.816 -44.776 1.00 90.25 897 LEU A CA 1
ATOM 6526 C C . LEU A 1 897 ? 30.353 15.116 -44.745 1.00 90.25 897 LEU A C 1
ATOM 6528 O O . LEU A 1 897 ? 30.513 15.953 -45.629 1.00 90.25 897 LEU A O 1
ATOM 6532 N N . ALA A 1 898 ? 29.509 15.302 -43.727 1.00 86.19 898 ALA A N 1
ATOM 6533 C CA . ALA A 1 898 ? 28.731 16.523 -43.528 1.00 86.19 898 ALA A CA 1
ATOM 6534 C C . ALA A 1 898 ? 29.619 17.716 -43.148 1.00 86.19 898 ALA A C 1
ATOM 6536 O O . ALA A 1 898 ? 29.454 18.795 -43.711 1.00 86.19 898 ALA A O 1
ATOM 6537 N N . GLN A 1 899 ? 30.605 17.512 -42.265 1.00 85.12 899 GLN A N 1
ATOM 6538 C CA . GLN A 1 899 ? 31.624 18.518 -41.936 1.00 85.12 899 GLN A CA 1
ATOM 6539 C C . GLN A 1 899 ? 32.487 18.901 -43.158 1.00 85.12 899 GLN A C 1
ATOM 6541 O O . GLN A 1 899 ? 33.080 19.974 -43.162 1.00 85.12 899 GLN A O 1
ATOM 6546 N N . ASN A 1 900 ? 32.514 18.064 -44.207 1.00 87.88 900 ASN A N 1
ATOM 6547 C CA . ASN A 1 900 ? 33.223 18.293 -45.474 1.00 87.88 900 ASN A CA 1
ATOM 6548 C C . ASN A 1 900 ? 32.298 18.635 -46.682 1.00 87.88 900 ASN A C 1
ATOM 6550 O O . ASN A 1 900 ? 32.766 18.606 -47.818 1.00 87.88 900 ASN A O 1
ATOM 6554 N N . ASP A 1 901 ? 31.010 18.953 -46.466 1.00 86.88 901 ASP A N 1
ATOM 6555 C CA . ASP A 1 901 ? 30.022 19.448 -47.465 1.00 86.88 901 ASP A CA 1
ATOM 6556 C C . ASP A 1 901 ? 29.767 18.563 -48.721 1.00 86.88 901 ASP A C 1
ATOM 6558 O O . ASP A 1 901 ? 29.645 19.049 -49.849 1.00 86.88 901 ASP A O 1
ATOM 6562 N N . VAL A 1 902 ? 29.636 17.238 -48.559 1.00 90.38 902 VAL A N 1
ATOM 6563 C CA . VAL A 1 902 ? 29.280 16.304 -49.659 1.00 90.38 902 VAL A CA 1
ATOM 6564 C C . VAL A 1 902 ? 27.749 16.180 -49.833 1.00 90.38 902 VAL A C 1
ATOM 6566 O O . VAL A 1 902 ? 27.049 15.858 -48.881 1.00 90.38 902 VAL A O 1
ATOM 6569 N N . ARG A 1 903 ? 27.194 16.387 -51.048 1.00 82.81 903 ARG A N 1
ATOM 6570 C CA . ARG A 1 903 ? 25.719 16.436 -51.295 1.00 82.81 903 ARG A CA 1
ATOM 6571 C C . ARG A 1 903 ? 25.109 15.295 -52.118 1.00 82.81 903 ARG A C 1
ATOM 6573 O O . ARG A 1 903 ? 23.887 15.203 -52.227 1.00 82.81 903 ARG A O 1
ATOM 6580 N N . THR A 1 904 ? 25.927 14.455 -52.737 1.00 86.12 904 THR A N 1
ATOM 6581 C CA . THR A 1 904 ? 25.460 13.270 -53.472 1.00 86.12 904 THR A CA 1
ATOM 6582 C C . THR A 1 904 ? 24.990 12.198 -52.487 1.00 86.12 904 THR A C 1
ATOM 6584 O O . THR A 1 904 ? 25.544 12.089 -51.399 1.00 86.12 904 THR A O 1
ATOM 6587 N N . ILE A 1 905 ? 23.955 11.419 -52.821 1.00 85.31 905 ILE A N 1
ATOM 6588 C CA . ILE A 1 905 ? 23.384 10.416 -51.896 1.00 85.31 905 ILE A CA 1
ATOM 6589 C C . ILE A 1 905 ? 24.206 9.117 -51.880 1.00 85.31 905 ILE A C 1
ATOM 6591 O O . ILE A 1 905 ? 24.212 8.366 -50.904 1.00 85.31 905 ILE A O 1
ATOM 6595 N N . GLU A 1 906 ? 24.957 8.870 -52.949 1.00 87.00 906 GLU A N 1
ATOM 6596 C CA . GLU A 1 906 ? 25.715 7.649 -53.192 1.00 87.00 906 GLU A CA 1
ATOM 6597 C C . GLU A 1 906 ? 26.816 7.405 -52.128 1.00 87.00 906 GLU A C 1
ATOM 6599 O O . GLU A 1 906 ? 26.858 6.294 -51.589 1.00 87.00 906 GLU A O 1
ATOM 6604 N N . PRO A 1 907 ? 27.639 8.399 -51.713 1.00 89.44 907 PRO A N 1
ATOM 6605 C CA . PRO A 1 907 ? 28.637 8.235 -50.644 1.00 89.44 907 PRO A CA 1
ATOM 6606 C C . PRO A 1 907 ? 28.042 7.950 -49.259 1.00 89.44 907 PRO A C 1
ATOM 6608 O O . PRO A 1 907 ? 28.729 7.398 -48.402 1.00 89.44 907 PRO A O 1
ATOM 6611 N N . TYR A 1 908 ? 26.772 8.297 -49.035 1.00 85.00 908 TYR A N 1
ATOM 6612 C CA . TYR A 1 908 ? 26.092 8.062 -47.760 1.00 85.00 908 TYR A CA 1
ATOM 6613 C C . TYR A 1 908 ? 25.488 6.659 -47.674 1.00 85.00 908 TYR A C 1
ATOM 6615 O O . TYR A 1 908 ? 25.478 6.062 -46.595 1.00 85.00 908 TYR A O 1
ATOM 6623 N N . VAL A 1 909 ? 24.981 6.135 -48.795 1.00 89.50 909 VAL A N 1
ATOM 6624 C CA . VAL A 1 909 ? 24.125 4.939 -48.824 1.00 89.50 909 VAL A CA 1
ATOM 6625 C C . VAL A 1 909 ? 24.871 3.696 -49.324 1.00 89.50 909 VAL A C 1
ATOM 6627 O O . VAL A 1 909 ? 24.714 2.619 -48.742 1.00 89.50 909 VAL A O 1
ATOM 6630 N N . LEU A 1 910 ? 25.735 3.822 -50.339 1.00 87.75 910 LEU A N 1
ATOM 6631 C CA . LEU A 1 910 ? 26.422 2.671 -50.940 1.00 87.75 910 LEU A CA 1
ATOM 6632 C C . LEU A 1 910 ? 27.445 1.994 -50.010 1.00 87.75 910 LEU A C 1
ATOM 6634 O O . LEU A 1 910 ? 27.445 0.763 -49.970 1.00 87.75 910 LEU A O 1
ATOM 6638 N N . PRO A 1 911 ? 28.273 2.709 -49.216 1.00 90.50 911 PRO A N 1
ATOM 6639 C CA . PRO A 1 911 ? 29.194 2.054 -48.281 1.00 90.50 911 PRO A CA 1
ATOM 6640 C C . PRO A 1 911 ? 28.461 1.242 -47.207 1.00 90.50 911 PRO A C 1
ATOM 6642 O O . PRO A 1 911 ? 28.893 0.149 -46.842 1.00 90.50 911 PRO A O 1
ATOM 6645 N N . VAL A 1 912 ? 27.311 1.743 -46.743 1.00 88.88 912 VAL A N 1
ATOM 6646 C CA . VAL A 1 912 ? 26.470 1.064 -45.748 1.00 88.88 912 VAL A CA 1
ATOM 6647 C C . VAL A 1 912 ? 25.780 -0.152 -46.371 1.00 88.88 912 VAL A C 1
ATOM 6649 O O . VAL A 1 912 ? 25.826 -1.240 -45.796 1.00 88.88 912 VAL A O 1
ATOM 6652 N N . ALA A 1 913 ? 25.203 -0.013 -47.570 1.00 86.69 913 ALA A N 1
ATOM 6653 C CA . ALA A 1 913 ? 24.604 -1.128 -48.305 1.00 86.69 913 ALA A CA 1
ATOM 6654 C C . ALA A 1 913 ? 25.642 -2.221 -48.623 1.00 86.69 913 ALA A C 1
ATOM 6656 O O . ALA A 1 913 ? 25.382 -3.404 -48.403 1.00 86.69 913 ALA A O 1
ATOM 6657 N N . GLY A 1 914 ? 26.847 -1.827 -49.044 1.00 86.38 914 GLY A N 1
ATOM 6658 C CA . GLY A 1 914 ? 27.975 -2.724 -49.287 1.00 86.38 914 GLY A CA 1
ATOM 6659 C C . GLY A 1 914 ? 28.417 -3.469 -48.029 1.00 86.38 914 GLY A C 1
ATOM 6660 O O . GLY A 1 914 ? 28.593 -4.685 -48.073 1.00 86.38 914 GLY A O 1
ATOM 6661 N N . ALA A 1 915 ? 28.511 -2.782 -46.886 1.00 85.69 915 ALA A N 1
ATOM 6662 C CA . ALA A 1 915 ? 28.810 -3.419 -45.606 1.00 85.69 915 ALA A CA 1
ATOM 6663 C C . ALA A 1 915 ? 27.732 -4.445 -45.204 1.00 85.69 915 ALA A C 1
ATOM 6665 O O . ALA A 1 915 ? 28.072 -5.548 -44.782 1.00 85.69 915 ALA A O 1
ATOM 6666 N N . LEU A 1 916 ? 26.440 -4.136 -45.383 1.00 86.81 916 LEU A N 1
ATOM 6667 C CA . LEU A 1 916 ? 25.334 -5.057 -45.076 1.00 86.81 916 LEU A CA 1
ATOM 6668 C C . LEU A 1 916 ? 25.324 -6.294 -45.983 1.00 86.81 916 LEU A C 1
ATOM 6670 O O . LEU A 1 916 ? 25.142 -7.412 -45.495 1.00 86.81 916 LEU A O 1
ATOM 6674 N N . ILE A 1 917 ? 25.558 -6.108 -47.283 1.00 85.50 917 ILE A N 1
ATOM 6675 C CA . ILE A 1 917 ? 25.652 -7.204 -48.256 1.00 85.50 917 ILE A CA 1
ATOM 6676 C C . ILE A 1 917 ? 26.873 -8.078 -47.948 1.00 85.50 917 ILE A C 1
ATOM 6678 O O . ILE A 1 917 ? 26.759 -9.303 -47.941 1.00 85.50 917 ILE A O 1
ATOM 6682 N N . LEU A 1 918 ? 28.017 -7.470 -47.620 1.00 84.38 918 LEU A N 1
ATOM 6683 C CA . LEU A 1 918 ? 29.230 -8.189 -47.233 1.00 84.38 918 LEU A CA 1
ATOM 6684 C C . LEU A 1 918 ? 29.024 -8.990 -45.940 1.00 84.38 918 LEU A C 1
ATOM 6686 O O . LEU A 1 918 ? 29.426 -10.148 -45.871 1.00 84.38 918 LEU A O 1
ATOM 6690 N N . ILE A 1 919 ? 28.350 -8.419 -44.938 1.00 83.12 919 ILE A N 1
ATOM 6691 C CA . ILE A 1 919 ? 28.005 -9.120 -43.693 1.00 83.12 919 ILE A CA 1
ATOM 6692 C C . ILE A 1 919 ? 27.070 -10.306 -43.975 1.00 83.12 919 ILE A C 1
ATOM 6694 O O . ILE A 1 919 ? 27.297 -11.380 -43.421 1.00 83.12 919 ILE A O 1
ATOM 6698 N N . ALA A 1 920 ? 26.065 -10.150 -44.847 1.00 80.94 920 ALA A N 1
ATOM 6699 C CA . ALA A 1 920 ? 25.171 -11.242 -45.244 1.00 80.94 920 ALA A CA 1
ATOM 6700 C C . ALA A 1 920 ? 25.905 -12.346 -46.030 1.00 80.94 920 ALA A C 1
ATOM 6702 O O . ALA A 1 920 ? 25.646 -13.531 -45.825 1.00 80.94 920 ALA A O 1
ATOM 6703 N N . ALA A 1 921 ? 26.856 -11.983 -46.895 1.00 80.38 921 ALA A N 1
ATOM 6704 C CA . ALA A 1 921 ? 27.679 -12.942 -47.629 1.00 80.38 921 ALA A CA 1
ATOM 6705 C C . ALA A 1 921 ? 28.624 -13.709 -46.688 1.00 80.38 921 ALA A C 1
ATOM 6707 O O . ALA A 1 921 ? 28.674 -14.938 -46.710 1.00 80.38 921 ALA A O 1
ATOM 6708 N N . LEU A 1 922 ? 29.328 -13.012 -45.796 1.00 78.06 922 LEU A N 1
ATOM 6709 C CA . LEU A 1 922 ? 30.223 -13.643 -44.826 1.00 78.06 922 LEU A CA 1
ATOM 6710 C C . LEU A 1 922 ? 29.453 -14.509 -43.818 1.00 78.06 922 LEU A C 1
ATOM 6712 O O . LEU A 1 922 ? 29.919 -15.594 -43.472 1.00 78.06 922 LEU A O 1
ATOM 6716 N N . SER A 1 923 ? 28.251 -14.105 -43.392 1.00 73.62 923 SER A N 1
ATOM 6717 C CA . SER A 1 923 ? 27.440 -14.942 -42.501 1.00 73.62 923 SER A CA 1
ATOM 6718 C C . SER A 1 923 ? 26.993 -16.241 -43.177 1.00 73.62 923 SER A C 1
ATOM 6720 O O . SER A 1 923 ? 26.999 -17.280 -42.515 1.00 73.62 923 SER A O 1
ATOM 6722 N N . THR A 1 924 ? 26.706 -16.220 -44.488 1.00 72.38 924 THR A N 1
ATOM 6723 C CA . THR A 1 924 ? 26.393 -17.440 -45.260 1.00 72.38 924 THR A CA 1
ATOM 6724 C C . THR A 1 924 ? 27.581 -18.382 -45.411 1.00 72.38 924 THR A C 1
ATOM 6726 O O . THR A 1 924 ? 27.403 -19.594 -45.343 1.00 72.38 924 THR A O 1
ATOM 6729 N N . LEU A 1 925 ? 28.788 -17.840 -45.595 1.00 73.25 925 LEU A N 1
ATOM 6730 C CA . LEU A 1 925 ? 29.999 -18.632 -45.823 1.00 73.25 925 LEU A CA 1
ATOM 6731 C C . LEU A 1 925 ? 30.499 -19.322 -44.547 1.00 73.25 925 LEU A C 1
ATOM 6733 O O . LEU A 1 925 ? 31.083 -20.400 -44.628 1.00 73.25 925 LEU A O 1
ATOM 6737 N N . PHE A 1 926 ? 30.272 -18.715 -43.378 1.00 68.25 926 PHE A N 1
ATOM 6738 C CA . PHE A 1 926 ? 30.882 -19.150 -42.117 1.00 68.25 926 PHE A CA 1
ATOM 6739 C C . PHE A 1 926 ? 29.898 -19.688 -41.060 1.00 68.25 926 PHE A C 1
ATOM 6741 O O . PHE A 1 926 ? 30.349 -20.143 -40.008 1.00 68.25 926 PHE A O 1
ATOM 6748 N N . SER A 1 927 ? 28.578 -19.681 -41.295 1.00 61.88 927 SER A N 1
ATOM 6749 C CA . SER A 1 927 ? 27.594 -20.194 -40.322 1.00 61.88 927 SER A CA 1
ATOM 6750 C C . SER A 1 927 ? 27.238 -21.675 -40.542 1.00 61.88 927 SER A C 1
ATOM 6752 O O . SER A 1 927 ? 26.702 -22.019 -41.592 1.00 61.88 927 SER A O 1
ATOM 6754 N N . PRO A 1 928 ? 27.417 -22.558 -39.537 1.00 56.16 928 PRO A N 1
ATOM 6755 C CA . PRO A 1 928 ? 27.053 -23.978 -39.635 1.00 56.16 928 PRO A CA 1
ATOM 6756 C C . PRO A 1 928 ? 25.567 -24.278 -39.342 1.00 56.16 928 PRO A C 1
ATOM 6758 O O . PRO A 1 928 ? 25.140 -25.426 -39.455 1.00 56.16 928 PRO A O 1
ATOM 6761 N N . ALA A 1 929 ? 24.770 -23.282 -38.926 1.00 56.75 929 ALA A N 1
ATOM 6762 C CA . ALA A 1 929 ? 23.383 -23.465 -38.488 1.00 56.75 929 ALA A CA 1
ATOM 6763 C C . ALA A 1 929 ? 22.381 -22.947 -39.533 1.00 56.75 929 ALA A C 1
ATOM 6765 O O . ALA A 1 929 ? 22.233 -21.745 -39.741 1.00 56.75 929 ALA A O 1
ATOM 6766 N N . PHE A 1 930 ? 21.651 -23.870 -40.154 1.00 52.72 930 PHE A N 1
ATOM 6767 C CA . PHE A 1 930 ? 20.887 -23.630 -41.379 1.00 52.72 930 PHE A CA 1
ATOM 6768 C C . PHE A 1 930 ? 19.459 -23.055 -41.197 1.00 52.72 930 PHE A C 1
ATOM 6770 O O . PHE A 1 930 ? 18.750 -22.868 -42.182 1.00 52.72 930 PHE A O 1
ATOM 6777 N N . ASP A 1 931 ? 19.002 -22.708 -39.988 1.00 50.59 931 ASP A N 1
ATOM 6778 C CA . ASP A 1 931 ? 17.562 -22.458 -39.751 1.00 50.59 931 ASP A CA 1
ATOM 6779 C C . ASP A 1 931 ? 17.098 -20.999 -39.565 1.00 50.59 931 ASP A C 1
ATOM 6781 O O . ASP A 1 931 ? 15.894 -20.757 -39.460 1.00 50.59 931 ASP A O 1
ATOM 6785 N N . SER A 1 932 ? 17.978 -19.992 -39.590 1.00 59.91 932 SER A N 1
ATOM 6786 C CA . SER A 1 932 ? 17.582 -18.607 -39.269 1.00 59.91 932 SER A CA 1
ATOM 6787 C C . SER A 1 932 ? 17.079 -17.796 -40.487 1.00 59.91 932 SER A C 1
ATOM 6789 O O . SER A 1 932 ? 17.683 -17.810 -41.553 1.00 59.91 932 SER A O 1
ATOM 6791 N N . LEU A 1 933 ? 15.968 -17.052 -40.341 1.00 62.03 933 LEU A N 1
ATOM 6792 C CA . LEU A 1 933 ? 15.465 -16.068 -41.332 1.00 62.03 933 LEU A CA 1
ATOM 6793 C C . LEU A 1 933 ? 16.268 -14.749 -41.335 1.00 62.03 933 LEU A C 1
ATOM 6795 O O . LEU A 1 933 ? 15.932 -13.812 -42.056 1.00 62.03 933 LEU A O 1
ATOM 6799 N N . ARG A 1 934 ? 17.303 -14.647 -40.496 1.00 68.94 934 ARG A N 1
ATOM 6800 C CA . ARG A 1 934 ? 17.998 -13.392 -40.199 1.00 68.94 934 ARG A CA 1
ATOM 6801 C C . ARG A 1 934 ? 18.889 -12.934 -41.346 1.00 68.94 934 ARG A C 1
ATOM 6803 O O . ARG A 1 934 ? 18.883 -11.759 -41.686 1.00 68.94 934 ARG A O 1
ATOM 6810 N N . ASP A 1 935 ? 19.633 -13.853 -41.939 1.00 71.69 935 ASP A N 1
ATOM 6811 C CA . ASP A 1 935 ? 20.608 -13.537 -42.981 1.00 71.69 935 ASP A CA 1
ATOM 6812 C C . ASP A 1 935 ? 19.942 -13.114 -44.309 1.00 71.69 935 ASP A C 1
ATOM 6814 O O . ASP A 1 935 ? 20.356 -12.098 -44.874 1.00 71.69 935 ASP A O 1
ATOM 6818 N N . PRO A 1 936 ? 18.840 -13.754 -44.764 1.00 75.38 936 PRO A N 1
ATOM 6819 C CA . PRO A 1 936 ? 18.027 -13.224 -45.860 1.00 75.38 936 PRO A CA 1
ATOM 6820 C C . PRO A 1 936 ? 17.434 -11.839 -45.572 1.00 75.38 936 PRO A C 1
ATOM 6822 O O . PRO A 1 936 ? 17.291 -11.038 -46.490 1.00 75.38 936 PRO A O 1
ATOM 6825 N N . ALA A 1 937 ? 17.112 -11.530 -44.310 1.00 78.38 937 ALA A N 1
ATOM 6826 C CA . ALA A 1 937 ? 16.594 -10.217 -43.926 1.00 78.38 937 ALA A CA 1
ATOM 6827 C C . ALA A 1 937 ? 17.673 -9.118 -43.957 1.00 78.38 937 ALA A C 1
ATOM 6829 O O . ALA A 1 937 ? 17.365 -7.985 -44.318 1.00 78.38 937 ALA A O 1
ATOM 6830 N N . ILE A 1 938 ? 18.932 -9.438 -43.626 1.00 82.06 938 ILE A N 1
ATOM 6831 C CA . ILE A 1 938 ? 20.065 -8.502 -43.762 1.00 82.06 938 ILE A CA 1
ATOM 6832 C C . ILE A 1 938 ? 20.324 -8.208 -45.243 1.00 82.06 938 ILE A C 1
ATOM 6834 O O . ILE A 1 938 ? 20.480 -7.045 -45.610 1.00 82.06 938 ILE A O 1
ATOM 6838 N N . LEU A 1 939 ? 20.291 -9.239 -46.098 1.00 83.94 939 LEU A N 1
ATOM 6839 C CA . LEU A 1 939 ? 20.386 -9.056 -47.547 1.00 83.94 939 LEU A CA 1
ATOM 6840 C C . LEU A 1 939 ? 19.225 -8.203 -48.077 1.00 83.94 939 LEU A C 1
ATOM 6842 O O . LEU A 1 939 ? 19.454 -7.254 -48.818 1.00 83.94 939 LEU A O 1
ATOM 6846 N N . PHE A 1 940 ? 17.991 -8.504 -47.666 1.00 83.25 940 PHE A N 1
ATOM 6847 C CA . PHE A 1 940 ? 16.810 -7.717 -48.022 1.00 83.25 940 PHE A CA 1
ATOM 6848 C C . PHE A 1 940 ? 16.949 -6.250 -47.593 1.00 83.25 940 PHE A C 1
ATOM 6850 O O . PHE A 1 940 ? 16.682 -5.360 -48.391 1.00 83.25 940 PHE A O 1
ATOM 6857 N N . GLY A 1 941 ? 17.426 -5.989 -46.371 1.00 83.12 941 GLY A N 1
ATOM 6858 C CA . GLY A 1 941 ? 17.683 -4.637 -45.874 1.00 83.12 941 GLY A CA 1
ATOM 6859 C C . GLY A 1 941 ? 18.753 -3.895 -46.679 1.00 83.12 941 GLY A C 1
ATOM 6860 O O . GLY A 1 941 ? 18.547 -2.737 -47.025 1.00 83.12 941 GLY A O 1
ATOM 6861 N N . GLY A 1 942 ? 19.855 -4.564 -47.035 1.00 85.38 942 GLY A N 1
ATOM 6862 C CA . GLY A 1 942 ? 20.894 -3.996 -47.902 1.00 85.38 942 GLY A CA 1
ATOM 6863 C C . GLY A 1 942 ? 20.387 -3.683 -49.314 1.00 85.38 942 GLY A C 1
ATOM 6864 O O . GLY A 1 942 ? 20.669 -2.612 -49.844 1.00 85.38 942 GLY A O 1
ATOM 6865 N N . LEU A 1 943 ? 19.575 -4.575 -49.893 1.00 86.25 943 LEU A N 1
ATOM 6866 C CA . LEU A 1 943 ? 18.951 -4.376 -51.205 1.00 86.25 943 LEU A CA 1
ATOM 6867 C C . LEU A 1 943 ? 17.908 -3.252 -51.189 1.00 86.25 943 LEU A C 1
ATOM 6869 O O . LEU A 1 943 ? 17.876 -2.449 -52.114 1.00 86.25 943 LEU A O 1
ATOM 6873 N N . LEU A 1 944 ? 17.085 -3.144 -50.143 1.00 85.38 944 LEU A N 1
ATOM 6874 C CA . LEU A 1 944 ? 16.153 -2.024 -49.993 1.00 85.38 944 LEU A CA 1
ATOM 6875 C C . LEU A 1 944 ? 16.881 -0.692 -49.819 1.00 85.38 944 LEU A C 1
ATOM 6877 O O . LEU A 1 944 ? 16.458 0.301 -50.404 1.00 85.38 944 LEU A O 1
ATOM 6881 N N . LEU A 1 945 ? 17.963 -0.672 -49.034 1.00 87.00 945 LEU A N 1
ATOM 6882 C CA . LEU A 1 945 ? 18.766 0.529 -48.819 1.00 87.00 945 LEU A CA 1
ATOM 6883 C C . LEU A 1 945 ? 19.417 1.010 -50.125 1.00 87.00 945 LEU A C 1
ATOM 6885 O O . LEU A 1 945 ? 19.548 2.211 -50.312 1.00 87.00 945 LEU A O 1
ATOM 6889 N N . ALA A 1 946 ? 19.747 0.099 -51.044 1.00 85.69 946 ALA A N 1
ATOM 6890 C CA . ALA A 1 946 ? 20.202 0.450 -52.388 1.00 85.69 946 ALA A CA 1
ATOM 6891 C C . ALA A 1 946 ? 19.048 0.898 -53.313 1.00 85.69 946 ALA A C 1
ATOM 6893 O O . ALA A 1 946 ? 19.148 1.926 -53.970 1.00 85.69 946 ALA A O 1
ATOM 6894 N N . VAL A 1 947 ? 17.931 0.160 -53.353 1.00 85.38 947 VAL A N 1
ATOM 6895 C CA . VAL A 1 947 ? 16.870 0.351 -54.365 1.00 85.38 947 VAL A CA 1
ATOM 6896 C C . VAL A 1 947 ? 15.893 1.480 -54.021 1.00 85.38 947 VAL A C 1
ATOM 6898 O O . VAL A 1 947 ? 15.503 2.242 -54.902 1.00 85.38 947 VAL A O 1
ATOM 6901 N N . VAL A 1 948 ? 15.457 1.607 -52.764 1.00 85.75 948 VAL A N 1
ATOM 6902 C CA . VAL A 1 948 ? 14.359 2.522 -52.394 1.00 85.75 948 VAL A CA 1
ATOM 6903 C C . VAL A 1 948 ? 14.770 3.998 -52.456 1.00 85.75 948 VAL A C 1
ATOM 6905 O O . VAL A 1 948 ? 14.054 4.760 -53.110 1.00 85.75 948 VAL A O 1
ATOM 6908 N N . PRO A 1 949 ? 15.891 4.437 -51.840 1.00 85.38 949 PRO A N 1
ATOM 6909 C CA . PRO A 1 949 ? 16.318 5.833 -51.933 1.00 85.38 949 PRO A CA 1
ATOM 6910 C C . PRO A 1 949 ? 16.571 6.261 -53.382 1.00 85.38 949 PRO A C 1
ATOM 6912 O O . PRO A 1 949 ? 16.218 7.375 -53.758 1.00 85.38 949 PRO A O 1
ATOM 6915 N N . GLU A 1 950 ? 17.103 5.361 -54.215 1.00 83.94 950 GLU A N 1
ATOM 6916 C CA . GLU A 1 950 ? 17.348 5.624 -55.635 1.00 83.94 950 GLU A CA 1
ATOM 6917 C C . GLU A 1 950 ? 16.063 5.671 -56.474 1.00 83.94 950 GLU A C 1
ATOM 6919 O O . GLU A 1 950 ? 15.949 6.537 -57.343 1.00 83.94 950 GLU A O 1
ATOM 6924 N N . ALA A 1 951 ? 15.080 4.802 -56.202 1.00 81.75 951 ALA A N 1
ATOM 6925 C CA . ALA A 1 951 ? 13.776 4.822 -56.870 1.00 81.75 951 ALA A CA 1
ATOM 6926 C C . ALA A 1 951 ? 13.005 6.118 -56.573 1.00 81.75 951 ALA A C 1
ATOM 6928 O O . ALA A 1 951 ? 12.442 6.726 -57.481 1.00 81.75 951 ALA A O 1
ATOM 6929 N N . ILE A 1 952 ? 13.019 6.569 -55.313 1.00 80.00 952 ILE A N 1
ATOM 6930 C CA . ILE A 1 952 ? 12.349 7.807 -54.888 1.00 80.00 952 ILE A CA 1
ATOM 6931 C C . ILE A 1 952 ? 13.075 9.032 -55.456 1.00 80.00 952 ILE A C 1
ATOM 6933 O O . ILE A 1 952 ? 12.432 9.917 -56.017 1.00 80.00 952 ILE A O 1
ATOM 6937 N N . ALA A 1 953 ? 14.409 9.072 -55.368 1.00 78.38 953 ALA A N 1
ATOM 6938 C CA . ALA A 1 953 ? 15.209 10.152 -55.949 1.00 78.38 953 ALA A CA 1
ATOM 6939 C C . ALA A 1 953 ? 15.110 10.209 -57.487 1.00 78.38 953 ALA A C 1
ATOM 6941 O O . ALA A 1 953 ? 15.394 11.245 -58.084 1.00 78.38 953 ALA A O 1
ATOM 6942 N N . GLY A 1 954 ? 14.701 9.113 -58.138 1.00 73.19 954 GLY A N 1
ATOM 6943 C CA . GLY A 1 954 ? 14.417 9.057 -59.571 1.00 73.19 954 GLY A CA 1
ATOM 6944 C C . GLY A 1 954 ? 13.144 9.791 -59.999 1.00 73.19 954 GLY A C 1
ATOM 6945 O O . GLY A 1 954 ? 13.054 10.164 -61.164 1.00 73.19 954 GLY A O 1
ATOM 6946 N N . ALA A 1 955 ? 12.200 10.052 -59.087 1.00 69.69 955 ALA A N 1
ATOM 6947 C CA . ALA A 1 955 ? 10.917 10.684 -59.414 1.00 69.69 955 ALA A CA 1
ATOM 6948 C C . ALA A 1 955 ? 11.030 12.179 -59.772 1.00 69.69 955 ALA A C 1
ATOM 6950 O O . ALA A 1 955 ? 10.175 12.705 -60.479 1.00 69.69 955 ALA A O 1
ATOM 6951 N N . SER A 1 956 ? 12.070 12.868 -59.296 1.00 63.94 956 SER A N 1
ATOM 6952 C CA . SER A 1 956 ? 12.306 14.303 -59.530 1.00 63.94 956 SER A CA 1
ATOM 6953 C C . SER A 1 956 ? 13.470 14.587 -60.494 1.00 63.94 956 SER A C 1
ATOM 6955 O O . SER A 1 956 ? 13.912 15.730 -60.600 1.00 63.94 956 SER A O 1
ATOM 6957 N N . GLY A 1 957 ? 13.985 13.559 -61.181 1.00 67.75 957 GLY A N 1
ATOM 6958 C CA . GLY A 1 957 ? 15.210 13.624 -61.984 1.00 67.75 957 GLY A CA 1
ATOM 6959 C C . GLY A 1 957 ? 15.043 13.239 -63.458 1.00 67.75 957 GLY A C 1
ATOM 6960 O O . GLY A 1 957 ? 13.946 13.199 -64.009 1.00 67.75 957 GLY A O 1
ATOM 6961 N N . THR A 1 958 ? 16.164 12.952 -64.122 1.00 74.44 958 THR A N 1
ATOM 6962 C CA . THR A 1 958 ? 16.189 12.480 -65.513 1.00 74.44 958 THR A CA 1
ATOM 6963 C C . THR A 1 958 ? 15.540 11.099 -65.647 1.00 74.44 958 THR A C 1
ATOM 6965 O O . THR A 1 958 ? 15.762 10.225 -64.812 1.00 74.44 958 THR A O 1
ATOM 6968 N N . ILE A 1 959 ? 14.823 10.862 -66.756 1.00 77.06 959 ILE A N 1
ATOM 6969 C CA . ILE A 1 959 ? 14.098 9.603 -67.058 1.00 77.06 959 ILE A CA 1
ATOM 6970 C C . ILE A 1 959 ? 15.029 8.366 -67.028 1.00 77.06 959 ILE A C 1
ATOM 6972 O O . ILE A 1 959 ? 14.591 7.235 -66.825 1.00 77.06 959 ILE A O 1
ATOM 6976 N N . THR A 1 960 ? 16.344 8.562 -67.164 1.00 81.19 960 THR A N 1
ATOM 6977 C CA . THR A 1 960 ? 17.344 7.488 -67.113 1.00 81.19 960 THR A CA 1
ATOM 6978 C C . THR A 1 960 ? 17.393 6.768 -65.764 1.00 81.19 960 THR A C 1
ATOM 6980 O O . THR A 1 960 ? 17.491 5.544 -65.741 1.00 81.19 960 THR A O 1
ATOM 6983 N N . ARG A 1 961 ? 17.279 7.488 -64.640 1.00 78.44 961 ARG A N 1
ATOM 6984 C CA . ARG A 1 961 ? 17.347 6.910 -63.286 1.00 78.44 961 ARG A CA 1
ATOM 6985 C C . ARG A 1 961 ? 16.183 5.941 -62.985 1.00 78.44 961 ARG A C 1
ATOM 6987 O O . ARG A 1 961 ? 16.474 4.802 -62.620 1.00 78.44 961 ARG A O 1
ATOM 6994 N N . PRO A 1 962 ? 14.897 6.295 -63.187 1.00 80.88 962 PRO A N 1
ATOM 6995 C CA . PRO A 1 962 ? 13.774 5.383 -62.955 1.00 80.88 962 PRO A CA 1
ATOM 6996 C C . PRO A 1 962 ? 13.732 4.216 -63.949 1.00 80.88 962 PRO A C 1
ATOM 6998 O O . PRO A 1 962 ? 13.339 3.119 -63.558 1.00 80.88 962 PRO A O 1
ATOM 7001 N N . ILE A 1 963 ? 14.202 4.392 -65.195 1.00 82.88 963 ILE A N 1
ATOM 7002 C CA . ILE A 1 963 ? 14.348 3.272 -66.142 1.00 82.88 963 ILE A CA 1
ATOM 7003 C C . ILE A 1 963 ? 15.395 2.275 -65.635 1.00 82.88 963 ILE A C 1
ATOM 7005 O O . ILE A 1 963 ? 15.112 1.081 -65.576 1.00 82.88 963 ILE A O 1
ATOM 7009 N N . VAL A 1 964 ? 16.587 2.739 -65.242 1.00 85.44 964 VAL A N 1
ATOM 7010 C CA . VAL A 1 964 ? 17.659 1.856 -64.749 1.00 85.44 964 VAL A CA 1
ATOM 7011 C C . VAL A 1 964 ? 17.216 1.122 -63.483 1.00 85.44 964 VAL A C 1
ATOM 7013 O O . VAL A 1 964 ? 17.335 -0.101 -63.413 1.00 85.44 964 VAL A O 1
ATOM 7016 N N . VAL A 1 965 ? 16.627 1.833 -62.518 1.00 85.69 965 VAL A N 1
ATOM 7017 C CA . VAL A 1 965 ? 16.132 1.230 -61.271 1.00 85.69 965 VAL A CA 1
ATOM 7018 C C . VAL A 1 965 ? 14.966 0.269 -61.536 1.00 85.69 965 VAL A C 1
ATOM 7020 O O . VAL A 1 965 ? 14.942 -0.828 -60.975 1.00 85.69 965 VAL A O 1
ATOM 7023 N N . GLY A 1 966 ? 14.030 0.621 -62.422 1.00 84.81 966 GLY A N 1
ATOM 7024 C CA . GLY A 1 966 ? 12.891 -0.221 -62.798 1.00 84.81 966 GLY A CA 1
ATOM 7025 C C . GLY A 1 966 ? 13.308 -1.503 -63.523 1.00 84.81 966 GLY A C 1
ATOM 7026 O O . GLY A 1 966 ? 12.838 -2.585 -63.173 1.00 84.81 966 GLY A O 1
ATOM 7027 N N . VAL A 1 967 ? 14.247 -1.412 -64.472 1.00 87.31 967 VAL A N 1
ATOM 7028 C CA . VAL A 1 967 ? 14.796 -2.570 -65.198 1.00 87.31 967 VAL A CA 1
ATOM 7029 C C . VAL A 1 967 ? 15.582 -3.481 -64.256 1.00 87.31 967 VAL A C 1
ATOM 7031 O O . VAL A 1 967 ? 15.344 -4.688 -64.251 1.00 87.31 967 VAL A O 1
ATOM 7034 N N . LEU A 1 968 ? 16.464 -2.935 -63.412 1.00 87.69 968 LEU A N 1
ATOM 7035 C CA . LEU A 1 968 ? 17.212 -3.730 -62.430 1.00 87.69 968 LEU A CA 1
ATOM 7036 C C . LEU A 1 968 ? 16.278 -4.404 -61.413 1.00 87.69 968 LEU A C 1
ATOM 7038 O O . LEU A 1 968 ? 16.474 -5.574 -61.085 1.00 87.69 968 LEU A O 1
ATOM 7042 N N . SER A 1 969 ? 15.217 -3.718 -60.979 1.00 88.19 969 SER A N 1
ATOM 7043 C CA . SER A 1 969 ? 14.200 -4.275 -60.075 1.00 88.19 969 SER A CA 1
ATOM 7044 C C . SER A 1 969 ? 13.356 -5.365 -60.741 1.00 88.19 969 SER A C 1
ATOM 7046 O O . SER A 1 969 ? 13.044 -6.371 -60.105 1.00 88.19 969 SER A O 1
ATOM 7048 N N . ALA A 1 970 ? 13.032 -5.219 -62.030 1.00 85.19 970 ALA A N 1
ATOM 7049 C CA . ALA A 1 970 ? 12.331 -6.237 -62.809 1.00 85.19 970 ALA A CA 1
ATOM 7050 C C . ALA A 1 970 ? 13.208 -7.477 -63.047 1.00 85.19 970 ALA A C 1
ATOM 7052 O O . ALA A 1 970 ? 12.733 -8.602 -62.885 1.00 85.19 970 ALA A O 1
ATOM 7053 N N . ILE A 1 971 ? 14.498 -7.290 -63.357 1.00 88.50 971 ILE A N 1
ATOM 7054 C CA . ILE A 1 971 ? 15.480 -8.381 -63.461 1.00 88.50 971 ILE A CA 1
ATOM 7055 C C . ILE A 1 971 ? 15.597 -9.108 -62.120 1.00 88.50 971 ILE A C 1
ATOM 7057 O O . ILE A 1 971 ? 15.578 -10.338 -62.090 1.00 88.50 971 ILE A O 1
ATOM 7061 N N . LEU A 1 972 ? 15.654 -8.366 -61.011 1.00 87.00 972 LEU A N 1
ATOM 7062 C CA . LEU A 1 972 ? 15.708 -8.932 -59.667 1.00 87.00 972 LEU A CA 1
ATOM 7063 C C . LEU A 1 972 ? 14.432 -9.730 -59.337 1.00 87.00 972 LEU A C 1
ATOM 7065 O O . LEU A 1 972 ? 14.532 -10.869 -58.887 1.00 87.00 972 LEU A O 1
ATOM 7069 N N . LEU A 1 973 ? 13.244 -9.179 -59.621 1.00 84.94 973 LEU A N 1
ATOM 7070 C CA . LEU A 1 973 ? 11.936 -9.809 -59.388 1.00 84.94 973 LEU A CA 1
ATOM 7071 C C . LEU A 1 973 ? 11.755 -11.099 -60.197 1.00 84.94 973 LEU A C 1
ATOM 7073 O O . LEU A 1 973 ? 11.376 -12.143 -59.654 1.00 84.94 973 LEU A O 1
ATOM 7077 N N . VAL A 1 974 ? 12.003 -11.026 -61.505 1.00 85.38 974 VAL A N 1
ATOM 7078 C CA . VAL A 1 974 ? 11.824 -12.154 -62.423 1.00 85.38 974 VAL A CA 1
ATOM 7079 C C . VAL A 1 974 ? 12.917 -13.191 -62.180 1.00 85.38 974 VAL A C 1
ATOM 7081 O O . VAL A 1 974 ? 12.607 -14.364 -61.984 1.00 85.38 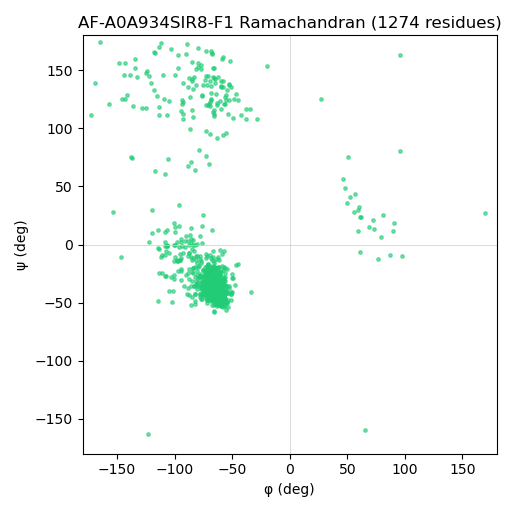974 VAL A O 1
ATOM 7084 N N . GLY A 1 975 ?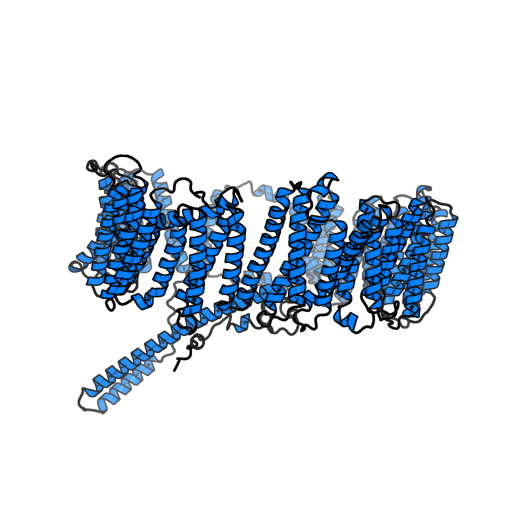 14.182 -12.777 -62.088 1.00 84.25 975 GLY A N 1
ATOM 7085 C CA . GLY A 1 975 ? 15.308 -13.672 -61.817 1.00 84.25 975 GLY A CA 1
ATOM 7086 C C . GLY A 1 975 ? 15.114 -14.465 -60.525 1.00 84.25 975 GLY A C 1
ATOM 7087 O O . GLY A 1 975 ? 15.195 -15.694 -60.526 1.00 84.25 975 GLY A O 1
ATOM 7088 N N . ALA A 1 976 ? 14.733 -13.792 -59.441 1.00 81.62 976 ALA A N 1
ATOM 7089 C CA . ALA A 1 976 ? 14.477 -14.451 -58.168 1.00 81.62 976 ALA A CA 1
ATOM 7090 C C . ALA A 1 976 ? 13.244 -15.378 -58.171 1.00 81.62 976 ALA A C 1
ATOM 7092 O O . ALA A 1 976 ? 13.186 -16.325 -57.386 1.00 81.62 976 ALA A O 1
ATOM 7093 N N . SER A 1 977 ? 12.276 -15.152 -59.068 1.00 79.25 977 SER A N 1
ATOM 7094 C CA . SER A 1 977 ? 11.052 -15.963 -59.167 1.00 79.25 977 SER A CA 1
ATOM 7095 C C . SER A 1 977 ? 11.206 -17.241 -59.999 1.00 79.25 977 SER A C 1
ATOM 7097 O O . SER A 1 977 ? 10.412 -18.170 -59.833 1.00 79.25 977 SER A O 1
ATOM 7099 N N . PHE A 1 978 ? 12.220 -17.318 -60.870 1.00 80.81 978 PHE A N 1
ATOM 7100 C CA . PHE A 1 978 ? 12.472 -18.482 -61.733 1.00 80.81 978 PHE A CA 1
ATOM 7101 C C . PHE A 1 978 ? 13.692 -19.319 -61.315 1.00 80.81 978 PHE A C 1
ATOM 7103 O O . PHE A 1 978 ? 13.705 -20.528 -61.571 1.00 80.81 978 PHE A O 1
ATOM 7110 N N . VAL A 1 979 ? 14.693 -18.725 -60.652 1.00 81.62 979 VAL A N 1
ATOM 7111 C CA . VAL A 1 979 ? 15.904 -19.439 -60.208 1.00 81.62 979 VAL A CA 1
ATOM 7112 C C . VAL A 1 979 ? 15.594 -20.379 -59.035 1.00 81.62 979 VAL A C 1
ATOM 7114 O O . VAL A 1 979 ? 14.850 -20.049 -58.107 1.00 81.62 979 VAL A O 1
ATOM 7117 N N . ARG A 1 980 ? 16.169 -21.588 -59.087 1.00 72.00 980 ARG A N 1
ATOM 7118 C CA . ARG A 1 980 ? 15.984 -22.645 -58.085 1.00 72.00 980 ARG A CA 1
ATOM 7119 C C . ARG A 1 980 ? 17.291 -22.911 -57.351 1.00 72.00 980 ARG A C 1
ATOM 7121 O O . ARG A 1 980 ? 18.260 -23.355 -57.957 1.00 72.00 980 ARG A O 1
ATOM 7128 N N . LEU A 1 981 ? 17.283 -22.684 -56.045 1.00 72.81 981 LEU A N 1
ATOM 7129 C CA . LEU A 1 981 ? 18.361 -23.027 -55.124 1.00 72.81 981 LEU A CA 1
ATOM 7130 C C . LEU A 1 981 ? 17.858 -24.050 -54.088 1.00 72.81 981 LEU A C 1
ATOM 7132 O O . LEU A 1 981 ? 16.647 -24.248 -53.943 1.00 72.81 981 LEU A O 1
ATOM 7136 N N . PRO A 1 982 ? 18.763 -24.706 -53.336 1.00 71.94 982 PRO A N 1
ATOM 7137 C CA . PRO A 1 982 ? 18.391 -25.483 -52.155 1.00 71.94 982 PRO A CA 1
ATOM 7138 C C . PRO A 1 982 ? 17.521 -24.656 -51.185 1.00 71.94 982 PRO A C 1
ATOM 7140 O O . PRO A 1 982 ? 17.615 -23.426 -51.197 1.00 71.94 982 PRO A O 1
ATOM 7143 N N . PRO A 1 983 ? 16.724 -25.283 -50.295 1.00 65.75 983 PRO A N 1
ATOM 7144 C CA . PRO A 1 983 ? 15.740 -24.595 -49.443 1.00 65.75 983 PRO A CA 1
ATOM 7145 C C . PRO A 1 983 ? 16.279 -23.386 -48.661 1.00 65.75 983 PRO A C 1
ATOM 7147 O O . PRO A 1 983 ? 15.530 -22.449 -48.391 1.00 65.75 983 PRO A O 1
ATOM 7150 N N . HIS A 1 984 ? 17.570 -23.392 -48.316 1.00 66.25 984 HIS A N 1
ATOM 7151 C CA . HIS A 1 984 ? 18.262 -22.290 -47.643 1.00 66.25 984 HIS A CA 1
ATOM 7152 C C . HIS A 1 984 ? 18.597 -21.133 -48.592 1.00 66.25 984 HIS A C 1
ATOM 7154 O O . HIS A 1 984 ? 18.282 -19.988 -48.281 1.00 66.25 984 HIS A O 1
ATOM 7160 N N . GLY A 1 985 ? 19.150 -21.424 -49.774 1.00 68.50 985 GLY A N 1
ATOM 7161 C CA . GLY A 1 985 ? 19.434 -20.420 -50.806 1.00 68.50 985 GLY A CA 1
ATOM 7162 C C . GLY A 1 985 ? 18.163 -19.808 -51.402 1.00 68.50 985 GLY A C 1
ATOM 7163 O O . GLY A 1 985 ? 18.143 -18.629 -51.745 1.00 68.50 985 GLY A O 1
ATOM 7164 N N . GLN A 1 986 ? 17.064 -20.569 -51.434 1.00 73.38 986 GLN A N 1
ATOM 7165 C CA . GLN A 1 986 ? 15.776 -20.084 -51.929 1.00 73.38 986 GLN A CA 1
ATOM 7166 C C . GLN A 1 986 ? 15.217 -18.925 -51.083 1.00 73.38 986 GLN A C 1
ATOM 7168 O O . GLN A 1 986 ? 14.604 -18.023 -51.640 1.00 73.38 986 GLN A O 1
ATOM 7173 N N . ARG A 1 987 ? 15.490 -18.879 -49.768 1.00 74.00 987 ARG A N 1
ATOM 7174 C CA . ARG A 1 987 ? 15.036 -17.779 -48.889 1.00 74.00 987 ARG A CA 1
ATOM 7175 C C . ARG A 1 987 ? 15.675 -16.428 -49.244 1.00 74.00 987 ARG A C 1
ATOM 7177 O O . ARG A 1 987 ? 15.045 -15.393 -49.054 1.00 74.00 987 ARG A O 1
ATOM 7184 N N . TYR A 1 988 ? 16.906 -16.431 -49.760 1.00 76.25 988 TYR A N 1
ATOM 7185 C CA . TYR A 1 988 ? 17.592 -15.215 -50.219 1.00 76.25 988 TYR A CA 1
ATOM 7186 C C . TYR A 1 988 ? 17.017 -14.714 -51.543 1.00 76.25 988 TYR A C 1
ATOM 7188 O O . TYR A 1 988 ? 16.835 -13.509 -51.711 1.00 76.25 988 TYR A O 1
ATOM 7196 N N . LEU A 1 989 ? 16.666 -15.637 -52.446 1.00 79.50 989 LEU A N 1
ATOM 7197 C CA . LEU A 1 989 ? 15.938 -15.303 -53.669 1.00 79.50 989 LEU A CA 1
ATOM 7198 C C . LEU A 1 989 ? 14.549 -14.750 -53.339 1.00 79.50 989 LEU A C 1
ATOM 7200 O O . LEU A 1 989 ? 14.169 -13.723 -53.877 1.00 79.50 989 LEU A O 1
ATOM 7204 N N . ASP A 1 990 ? 13.824 -15.338 -52.390 1.00 74.62 990 ASP A N 1
ATOM 7205 C CA . ASP A 1 990 ? 12.507 -14.835 -51.982 1.00 74.62 990 ASP A CA 1
ATOM 7206 C C . ASP A 1 990 ? 12.578 -13.388 -51.437 1.00 74.62 990 ASP A C 1
ATOM 7208 O O . ASP A 1 990 ? 11.739 -12.556 -51.784 1.00 74.62 990 ASP A O 1
ATOM 7212 N N . GLY A 1 991 ? 13.612 -13.045 -50.655 1.00 77.38 991 GLY A N 1
ATOM 7213 C CA . GLY A 1 991 ? 13.868 -11.665 -50.215 1.00 77.38 991 GLY A CA 1
ATOM 7214 C C . GLY A 1 991 ? 14.209 -10.718 -51.373 1.00 77.38 991 GLY A C 1
ATOM 7215 O O . GLY A 1 991 ? 13.672 -9.613 -51.453 1.00 77.38 991 GLY A O 1
ATOM 7216 N N . ALA A 1 992 ? 15.040 -11.166 -52.315 1.00 82.00 992 ALA A N 1
ATOM 7217 C CA . ALA A 1 992 ? 15.360 -10.412 -53.526 1.00 82.00 992 ALA A CA 1
ATOM 7218 C C . ALA A 1 992 ? 14.125 -10.185 -54.421 1.00 82.00 992 ALA A C 1
ATOM 7220 O O . ALA A 1 992 ? 13.943 -9.087 -54.943 1.00 82.00 992 ALA A O 1
ATOM 7221 N N . ALA A 1 993 ? 13.231 -11.174 -54.540 1.00 80.50 993 ALA A N 1
ATOM 7222 C CA . ALA A 1 993 ? 11.988 -11.061 -55.299 1.00 80.50 993 ALA A CA 1
ATOM 7223 C C . ALA A 1 993 ? 11.063 -9.987 -54.712 1.00 80.50 993 ALA A C 1
ATOM 7225 O O . ALA A 1 993 ? 10.496 -9.192 -55.456 1.00 80.50 993 ALA A O 1
ATOM 7226 N N . ILE A 1 994 ? 10.938 -9.919 -53.382 1.00 78.94 994 ILE A N 1
ATOM 7227 C CA . ILE A 1 994 ? 10.129 -8.890 -52.711 1.00 78.94 994 ILE A CA 1
ATOM 7228 C C . ILE A 1 994 ? 10.739 -7.496 -52.921 1.00 78.94 994 ILE A C 1
ATOM 7230 O O . ILE A 1 994 ? 10.008 -6.560 -53.246 1.00 78.94 994 ILE A O 1
ATOM 7234 N N . ALA A 1 995 ? 12.062 -7.352 -52.779 1.00 82.62 995 ALA A N 1
ATOM 7235 C CA . ALA A 1 995 ? 12.748 -6.082 -53.031 1.00 82.62 995 ALA A CA 1
ATOM 7236 C C . ALA A 1 995 ? 12.578 -5.629 -54.494 1.00 82.62 995 ALA A C 1
ATOM 7238 O O . ALA A 1 995 ? 12.295 -4.460 -54.745 1.00 82.62 995 ALA A O 1
ATOM 7239 N N . GLY A 1 996 ? 12.658 -6.566 -55.446 1.00 82.75 996 GLY A N 1
ATOM 7240 C CA . GLY A 1 996 ? 12.403 -6.315 -56.864 1.00 82.75 996 GLY A CA 1
ATOM 7241 C C . GLY A 1 996 ? 10.950 -5.926 -57.159 1.00 82.75 996 GLY A C 1
ATOM 7242 O O . GLY A 1 996 ? 10.718 -4.969 -57.889 1.00 82.75 996 GLY A O 1
ATOM 7243 N N . ALA A 1 997 ? 9.961 -6.598 -56.555 1.00 80.50 997 ALA A N 1
ATOM 7244 C CA . ALA A 1 997 ? 8.545 -6.232 -56.692 1.00 80.50 997 ALA A CA 1
ATOM 7245 C C . ALA A 1 997 ? 8.280 -4.804 -56.206 1.00 80.50 997 ALA A C 1
ATOM 7247 O O . ALA A 1 997 ? 7.622 -4.024 -56.894 1.00 80.50 997 ALA A O 1
ATOM 7248 N N . LEU A 1 998 ? 8.826 -4.454 -55.039 1.00 80.25 998 LEU A N 1
ATOM 7249 C CA . LEU A 1 998 ? 8.688 -3.115 -54.480 1.00 80.25 998 LEU A CA 1
ATOM 7250 C C . LEU A 1 998 ? 9.389 -2.068 -55.356 1.00 80.25 998 LEU A C 1
ATOM 7252 O O . LEU A 1 998 ? 8.813 -1.015 -55.611 1.00 80.25 998 LEU A O 1
ATOM 7256 N N . GLY A 1 999 ? 10.584 -2.376 -55.867 1.00 82.00 999 GLY A N 1
ATOM 7257 C CA . GLY A 1 999 ? 11.312 -1.512 -56.796 1.00 82.00 999 GLY A CA 1
ATOM 7258 C C . GLY A 1 999 ? 10.555 -1.260 -58.105 1.00 82.00 999 GLY A C 1
ATOM 7259 O O . GLY A 1 999 ? 10.479 -0.118 -58.546 1.00 82.00 999 GLY A O 1
ATOM 7260 N N . VAL A 1 1000 ? 9.907 -2.280 -58.687 1.00 83.50 1000 VAL A N 1
ATOM 7261 C CA . VAL A 1 1000 ? 9.073 -2.130 -59.899 1.00 83.50 1000 VAL A CA 1
ATOM 7262 C C . VAL A 1 1000 ? 7.866 -1.222 -59.641 1.00 83.50 1000 VAL A C 1
ATOM 7264 O O . VAL A 1 1000 ? 7.577 -0.339 -60.451 1.00 83.50 1000 VAL A O 1
ATOM 7267 N N . VAL A 1 1001 ? 7.180 -1.391 -58.506 1.00 79.12 1001 VAL A N 1
ATOM 7268 C CA . VAL A 1 1001 ? 6.033 -0.546 -58.130 1.00 79.12 1001 VAL A CA 1
ATOM 7269 C C . VAL A 1 1001 ? 6.477 0.898 -57.882 1.00 79.12 1001 VAL A C 1
ATOM 7271 O O . VAL A 1 1001 ? 5.875 1.825 -58.427 1.00 79.12 1001 VAL A O 1
ATOM 7274 N N . LEU A 1 1002 ? 7.545 1.105 -57.105 1.00 80.25 1002 LEU A N 1
ATOM 7275 C CA . LEU A 1 1002 ? 8.047 2.440 -56.765 1.00 80.25 1002 LEU A CA 1
ATOM 7276 C C . LEU A 1 1002 ? 8.658 3.178 -57.960 1.00 80.25 1002 LEU A C 1
ATOM 7278 O O . LEU A 1 1002 ? 8.555 4.397 -58.010 1.00 80.25 1002 LEU A O 1
ATOM 7282 N N . ALA A 1 1003 ? 9.238 2.474 -58.934 1.00 80.75 1003 ALA A N 1
ATOM 7283 C CA . ALA A 1 1003 ? 9.738 3.096 -60.160 1.00 80.75 1003 ALA A CA 1
ATOM 7284 C C . ALA A 1 1003 ? 8.608 3.494 -61.132 1.00 80.75 1003 ALA A C 1
ATOM 7286 O O . ALA A 1 1003 ? 8.736 4.490 -61.838 1.00 80.75 1003 ALA A O 1
ATOM 7287 N N . SER A 1 1004 ? 7.494 2.746 -61.161 1.00 75.75 1004 SER A N 1
ATOM 7288 C CA . SER A 1 1004 ? 6.417 2.941 -62.153 1.00 75.75 1004 SER A CA 1
ATOM 7289 C C . SER A 1 1004 ? 5.308 3.898 -61.683 1.00 75.75 1004 SER A C 1
ATOM 7291 O O . SER A 1 1004 ? 4.758 4.656 -62.479 1.00 75.75 1004 SER A O 1
ATOM 7293 N N . THR A 1 1005 ? 4.967 3.891 -60.389 1.00 72.56 1005 THR A N 1
ATOM 7294 C CA . THR A 1 1005 ? 3.796 4.621 -59.850 1.00 72.56 1005 THR A CA 1
ATOM 7295 C C . THR A 1 1005 ? 3.958 6.150 -59.854 1.00 72.56 1005 THR A C 1
ATOM 7297 O O . THR A 1 1005 ? 3.048 6.825 -60.336 1.00 72.56 1005 THR A O 1
ATOM 7300 N N . PRO A 1 1006 ? 5.077 6.738 -59.378 1.00 72.25 1006 PRO A N 1
ATOM 7301 C CA . PRO A 1 1006 ? 5.247 8.195 -59.356 1.00 72.25 1006 PRO A CA 1
ATOM 7302 C C . PRO A 1 1006 ? 5.171 8.823 -60.753 1.00 72.25 1006 PRO A C 1
ATOM 7304 O O . PRO A 1 1006 ? 4.590 9.894 -60.913 1.00 72.25 1006 PRO A O 1
ATOM 7307 N N . HIS A 1 1007 ? 5.678 8.123 -61.772 1.00 71.94 1007 HIS A N 1
ATOM 7308 C CA . HIS A 1 1007 ? 5.607 8.580 -63.159 1.00 71.94 1007 HIS A CA 1
ATOM 7309 C C . HIS A 1 1007 ? 4.234 8.380 -63.806 1.00 71.94 1007 HIS A C 1
ATOM 7311 O O . HIS A 1 1007 ? 3.785 9.243 -64.554 1.00 71.94 1007 HIS A O 1
ATOM 7317 N N . ALA A 1 1008 ? 3.514 7.298 -63.496 1.00 69.06 1008 ALA A N 1
ATOM 7318 C CA . ALA A 1 1008 ? 2.131 7.149 -63.952 1.00 69.06 1008 ALA A CA 1
ATOM 7319 C C . ALA A 1 1008 ? 1.227 8.266 -63.390 1.00 69.06 1008 ALA A C 1
ATOM 7321 O O . ALA A 1 1008 ? 0.389 8.812 -64.106 1.00 69.06 1008 ALA A O 1
ATOM 7322 N N . VAL A 1 1009 ? 1.445 8.660 -62.128 1.00 70.31 1009 VAL A N 1
ATOM 7323 C CA . VAL A 1 1009 ? 0.745 9.791 -61.499 1.00 70.31 1009 VAL A CA 1
ATOM 7324 C C . VAL A 1 1009 ? 1.136 11.122 -62.140 1.00 70.31 1009 VAL A C 1
ATOM 7326 O O . VAL A 1 1009 ? 0.250 11.936 -62.394 1.00 70.31 1009 VAL A O 1
ATOM 7329 N N . SER A 1 1010 ? 2.421 11.350 -62.443 1.00 71.94 1010 SER A N 1
ATOM 7330 C CA . SER A 1 1010 ? 2.839 12.586 -63.117 1.00 71.94 1010 SER A CA 1
ATOM 7331 C C . SER A 1 1010 ? 2.197 12.723 -64.504 1.00 71.94 1010 SER A C 1
ATOM 7333 O O . SER A 1 1010 ? 1.706 13.794 -64.839 1.00 71.94 1010 SER A O 1
ATOM 7335 N N . VAL A 1 1011 ? 2.095 11.630 -65.270 1.00 70.56 1011 VAL A N 1
ATOM 7336 C CA . VAL A 1 1011 ? 1.436 11.614 -66.593 1.00 70.56 1011 VAL A CA 1
ATOM 7337 C C . VAL A 1 1011 ? -0.077 11.866 -66.492 1.00 70.56 1011 VAL A C 1
ATOM 7339 O O . VAL A 1 1011 ? -0.643 12.562 -67.334 1.00 70.56 1011 VAL A O 1
ATOM 7342 N N . LEU A 1 1012 ? -0.745 11.345 -65.458 1.00 66.50 1012 LEU A N 1
ATOM 7343 C CA . LEU A 1 1012 ? -2.180 11.564 -65.234 1.00 66.50 1012 LEU A CA 1
ATOM 7344 C C . LEU A 1 1012 ? -2.498 12.988 -64.743 1.00 66.50 1012 LEU A C 1
ATOM 7346 O O . LEU A 1 1012 ? -3.554 13.529 -65.045 1.00 66.50 1012 LEU A O 1
ATOM 7350 N N . MET A 1 1013 ? -1.586 13.619 -63.999 1.00 66.88 1013 MET A N 1
ATOM 7351 C CA . MET A 1 1013 ? -1.703 15.041 -63.647 1.00 66.88 1013 MET A CA 1
ATOM 7352 C C . MET A 1 1013 ? -1.571 15.942 -64.886 1.00 66.88 1013 MET A C 1
ATOM 7354 O O . MET A 1 1013 ? -2.156 17.021 -64.923 1.00 66.88 1013 MET A O 1
ATOM 7358 N N . GLU A 1 1014 ? -0.830 15.495 -65.903 1.00 69.25 1014 GLU A N 1
ATOM 7359 C CA . GLU A 1 1014 ? -0.648 16.213 -67.170 1.00 69.25 1014 GLU A CA 1
ATOM 7360 C C . GLU A 1 1014 ? -1.781 15.971 -68.188 1.00 69.25 1014 GLU A C 1
ATOM 7362 O O . GLU A 1 1014 ? -2.008 16.819 -69.051 1.00 69.25 1014 GLU A O 1
ATOM 7367 N N . THR A 1 1015 ? -2.511 14.849 -68.107 1.00 59.03 1015 THR A N 1
ATOM 7368 C CA . THR A 1 1015 ? -3.562 14.463 -69.072 1.00 59.03 1015 THR A CA 1
ATOM 7369 C C . THR A 1 1015 ? -4.907 14.196 -68.380 1.00 59.03 1015 THR A C 1
ATOM 7371 O O . THR A 1 1015 ? -5.041 13.284 -67.576 1.00 59.03 1015 THR A O 1
ATOM 7374 N N . THR A 1 1016 ? -5.949 14.976 -68.700 1.00 57.75 1016 THR A N 1
ATOM 7375 C CA . THR A 1 1016 ? -7.295 14.872 -68.084 1.00 57.75 1016 THR A CA 1
ATOM 7376 C C . THR A 1 1016 ? -8.080 13.607 -68.461 1.00 57.75 1016 THR A C 1
ATOM 7378 O O . THR A 1 1016 ? -9.124 13.334 -67.867 1.00 57.75 1016 THR A O 1
ATOM 7381 N N . HIS A 1 1017 ? -7.592 12.818 -69.424 1.00 59.38 1017 HIS A N 1
ATOM 7382 C CA . HIS A 1 1017 ? -8.188 11.558 -69.873 1.00 59.38 1017 HIS A CA 1
ATOM 7383 C C . HIS A 1 1017 ? -7.116 10.471 -70.010 1.00 59.38 1017 HIS A C 1
ATOM 7385 O O . HIS A 1 1017 ? -5.957 10.767 -70.289 1.00 59.38 1017 HIS A O 1
ATOM 7391 N N . ALA A 1 1018 ? -7.512 9.205 -69.847 1.00 61.56 1018 ALA A N 1
ATOM 7392 C CA . ALA A 1 1018 ? -6.614 8.069 -70.036 1.00 61.56 1018 ALA A CA 1
ATOM 7393 C C . ALA A 1 1018 ? -6.169 7.957 -71.512 1.00 61.56 1018 ALA A C 1
ATOM 7395 O O . ALA A 1 1018 ? -6.999 7.712 -72.386 1.00 61.56 1018 ALA A O 1
ATOM 7396 N N . ASP A 1 1019 ? -4.866 8.127 -71.767 1.00 65.56 1019 ASP A N 1
ATOM 7397 C CA . ASP A 1 1019 ? -4.220 8.057 -73.091 1.00 65.56 1019 ASP A CA 1
ATOM 7398 C C . ASP A 1 1019 ? -3.190 6.904 -73.158 1.00 65.56 1019 ASP A C 1
ATOM 7400 O O . ASP A 1 1019 ? -2.746 6.381 -72.134 1.00 65.56 1019 ASP A O 1
ATOM 7404 N N . ALA A 1 1020 ? -2.749 6.517 -74.359 1.00 71.88 1020 ALA A N 1
ATOM 7405 C CA . ALA A 1 1020 ? -1.842 5.390 -74.614 1.00 71.88 1020 ALA A CA 1
ATOM 7406 C C . ALA A 1 1020 ? -0.487 5.480 -73.877 1.00 71.88 1020 ALA A C 1
ATOM 7408 O O . ALA A 1 1020 ? 0.178 4.467 -73.655 1.00 71.88 1020 ALA A O 1
ATOM 7409 N N . ARG A 1 1021 ? -0.068 6.684 -73.464 1.00 69.94 1021 ARG A N 1
ATOM 7410 C CA . ARG A 1 1021 ? 1.146 6.909 -72.656 1.00 69.94 1021 ARG A CA 1
ATOM 7411 C C . ARG A 1 1021 ? 1.025 6.361 -71.236 1.00 69.94 1021 ARG A C 1
ATOM 7413 O O . ARG A 1 1021 ? 2.019 5.892 -70.688 1.00 69.94 1021 ARG A O 1
ATOM 7420 N N . LEU A 1 1022 ? -0.177 6.405 -70.661 1.00 69.62 1022 LEU A N 1
ATOM 7421 C CA . LEU A 1 1022 ? -0.464 5.813 -69.359 1.00 69.62 1022 LEU A CA 1
ATOM 7422 C C . LEU A 1 1022 ? -0.323 4.287 -69.453 1.00 69.62 1022 LEU A C 1
ATOM 7424 O O . LEU A 1 1022 ? 0.397 3.679 -68.666 1.00 69.62 1022 LEU A O 1
ATOM 7428 N N . GLU A 1 1023 ? -0.889 3.687 -70.503 1.00 72.25 1023 GLU A N 1
ATOM 7429 C CA . GLU A 1 1023 ? -0.765 2.250 -70.781 1.00 72.25 1023 GLU A CA 1
ATOM 7430 C C . GLU A 1 1023 ? 0.696 1.818 -71.022 1.00 72.25 1023 GLU A C 1
ATOM 7432 O O . GLU A 1 1023 ? 1.103 0.742 -70.585 1.00 72.25 1023 GLU A O 1
ATOM 7437 N N . ALA A 1 1024 ? 1.528 2.668 -71.639 1.00 75.94 1024 ALA A N 1
ATOM 7438 C CA . ALA A 1 1024 ? 2.943 2.377 -71.901 1.00 75.94 1024 ALA A CA 1
ATOM 7439 C C . ALA A 1 1024 ? 3.813 2.279 -70.630 1.00 75.94 1024 ALA A C 1
ATOM 7441 O O . ALA A 1 1024 ? 4.791 1.530 -70.620 1.00 75.94 1024 ALA A O 1
ATOM 7442 N N . TRP A 1 1025 ? 3.458 2.994 -69.557 1.00 73.81 1025 TRP A N 1
ATOM 7443 C CA . TRP A 1 1025 ? 4.128 2.884 -68.253 1.00 73.81 1025 TRP A CA 1
ATOM 7444 C C . TRP A 1 1025 ? 3.526 1.786 -67.368 1.00 73.81 1025 TRP A C 1
ATOM 7446 O O . TRP A 1 1025 ? 4.242 1.171 -66.577 1.00 73.81 1025 TRP A O 1
ATOM 7456 N N . LEU A 1 1026 ? 2.228 1.505 -67.516 1.00 68.00 1026 LEU A N 1
ATOM 7457 C CA . LEU A 1 1026 ? 1.511 0.525 -66.696 1.00 68.00 1026 LEU A CA 1
ATOM 7458 C C . LEU A 1 1026 ? 1.700 -0.919 -67.183 1.00 68.00 1026 LEU A C 1
ATOM 7460 O O . LEU A 1 1026 ? 1.932 -1.821 -66.372 1.00 68.00 1026 LEU A O 1
ATOM 7464 N N . ALA A 1 1027 ? 1.653 -1.152 -68.496 1.00 75.00 1027 ALA A N 1
ATOM 7465 C CA . ALA A 1 1027 ? 1.719 -2.493 -69.071 1.00 75.00 1027 ALA A CA 1
ATOM 7466 C C . ALA A 1 1027 ? 3.004 -3.269 -68.704 1.00 75.00 1027 ALA A C 1
ATOM 7468 O O . ALA A 1 1027 ? 2.885 -4.444 -68.345 1.00 75.00 1027 ALA A O 1
ATOM 7469 N N . PRO A 1 1028 ? 4.219 -2.675 -68.708 1.00 77.75 1028 PRO A N 1
ATOM 7470 C CA . PRO A 1 1028 ? 5.444 -3.394 -68.349 1.00 77.75 1028 PRO A CA 1
ATOM 7471 C C . PRO A 1 1028 ? 5.484 -3.820 -66.875 1.00 77.75 1028 PRO A C 1
ATOM 7473 O O . PRO A 1 1028 ? 5.915 -4.933 -66.566 1.00 77.75 1028 PRO A O 1
ATOM 7476 N N . GLY A 1 1029 ? 5.001 -2.965 -65.966 1.00 73.38 1029 GLY A N 1
ATOM 7477 C CA . GLY A 1 1029 ? 4.932 -3.261 -64.533 1.00 73.38 1029 GLY A CA 1
ATOM 7478 C C . GLY A 1 1029 ? 3.937 -4.383 -64.230 1.00 73.38 1029 GLY A C 1
ATOM 7479 O O . GLY A 1 1029 ? 4.278 -5.349 -63.544 1.00 73.38 1029 GLY A O 1
ATOM 7480 N N . VAL A 1 1030 ? 2.735 -4.310 -64.815 1.00 70.94 1030 VAL A N 1
ATOM 7481 C CA . VAL A 1 1030 ? 1.715 -5.366 -64.702 1.00 70.94 1030 VAL A CA 1
ATOM 7482 C C . VAL A 1 1030 ? 2.214 -6.673 -65.324 1.00 70.94 1030 VAL A C 1
ATOM 7484 O O . VAL A 1 1030 ? 2.066 -7.732 -64.713 1.00 70.94 1030 VAL A O 1
ATOM 7487 N N . ALA A 1 1031 ? 2.875 -6.623 -66.484 1.00 77.44 1031 ALA A N 1
ATOM 7488 C CA . ALA A 1 1031 ? 3.447 -7.803 -67.128 1.00 77.44 1031 ALA A CA 1
ATOM 7489 C C . ALA A 1 1031 ? 4.525 -8.471 -66.260 1.00 77.44 1031 ALA A C 1
ATOM 7491 O O . ALA A 1 1031 ? 4.467 -9.683 -66.052 1.00 77.44 1031 ALA A O 1
ATOM 7492 N N . ALA A 1 1032 ? 5.465 -7.706 -65.694 1.00 78.50 1032 ALA A N 1
ATOM 7493 C CA . ALA A 1 1032 ? 6.500 -8.240 -64.805 1.00 78.50 1032 ALA A CA 1
ATOM 7494 C C . ALA A 1 1032 ? 5.897 -8.920 -63.562 1.00 78.50 1032 ALA A C 1
ATOM 7496 O O . ALA A 1 1032 ? 6.329 -10.008 -63.171 1.00 78.50 1032 ALA A O 1
ATOM 7497 N N . ILE A 1 1033 ? 4.850 -8.323 -62.986 1.00 73.81 1033 ILE A N 1
ATOM 7498 C CA . ILE A 1 1033 ? 4.119 -8.860 -61.834 1.00 73.81 1033 ILE A CA 1
ATOM 7499 C C . ILE A 1 1033 ? 3.364 -10.152 -62.196 1.00 73.81 1033 ILE A C 1
ATOM 7501 O O . ILE A 1 1033 ? 3.472 -11.161 -61.492 1.00 73.81 1033 ILE A O 1
ATOM 7505 N N . VAL A 1 1034 ? 2.639 -10.175 -63.317 1.00 71.62 1034 VAL A N 1
ATOM 7506 C CA . VAL A 1 1034 ? 1.920 -11.371 -63.790 1.00 71.62 1034 VAL A CA 1
ATOM 7507 C C . VAL A 1 1034 ? 2.903 -12.507 -64.104 1.00 71.62 1034 VAL A C 1
ATOM 7509 O O . VAL A 1 1034 ? 2.696 -13.643 -63.681 1.00 71.62 1034 VAL A O 1
ATOM 7512 N N . ILE A 1 1035 ? 4.026 -12.214 -64.761 1.00 78.31 1035 ILE A N 1
ATOM 7513 C CA . ILE A 1 1035 ? 5.070 -13.203 -65.065 1.00 78.31 1035 ILE A CA 1
ATOM 7514 C C . ILE A 1 1035 ? 5.681 -13.772 -63.773 1.00 78.31 1035 ILE A C 1
ATOM 7516 O O . ILE A 1 1035 ? 5.851 -14.991 -63.652 1.00 78.31 1035 ILE A O 1
ATOM 7520 N N . ALA A 1 1036 ? 5.952 -12.922 -62.779 1.00 74.44 1036 ALA A N 1
ATOM 7521 C CA . ALA A 1 1036 ? 6.483 -13.343 -61.484 1.00 74.44 1036 ALA A CA 1
ATOM 7522 C C . ALA A 1 1036 ? 5.486 -14.211 -60.692 1.00 74.44 1036 ALA A C 1
ATOM 7524 O O . ALA A 1 1036 ? 5.873 -15.248 -60.145 1.00 74.44 1036 ALA A O 1
ATOM 7525 N N . THR A 1 1037 ? 4.194 -13.857 -60.678 1.00 70.62 1037 THR A N 1
ATOM 7526 C CA . THR A 1 1037 ? 3.152 -14.656 -60.000 1.00 70.62 1037 THR A CA 1
ATOM 7527 C C . THR A 1 1037 ? 2.991 -16.047 -60.623 1.00 70.62 1037 THR A C 1
ATOM 7529 O O . THR A 1 1037 ? 2.863 -17.035 -59.893 1.00 70.62 1037 THR A O 1
ATOM 7532 N N . VAL A 1 1038 ? 3.094 -16.167 -61.952 1.00 72.81 1038 VAL A N 1
ATOM 7533 C CA . VAL A 1 1038 ? 3.099 -17.462 -62.658 1.00 72.81 1038 VAL A CA 1
ATOM 7534 C C . VAL A 1 1038 ? 4.353 -18.280 -62.325 1.00 72.81 1038 VAL A C 1
ATOM 7536 O O . VAL A 1 1038 ? 4.247 -19.485 -62.069 1.00 72.81 1038 VAL A O 1
ATOM 7539 N N . GLY A 1 1039 ? 5.529 -17.644 -62.278 1.00 72.00 1039 GLY A N 1
ATOM 7540 C CA . GLY A 1 1039 ? 6.789 -18.286 -61.884 1.00 72.00 1039 GLY A CA 1
ATOM 7541 C C . GLY A 1 1039 ? 6.725 -18.883 -60.473 1.00 72.00 1039 GLY A C 1
ATOM 7542 O O . GLY A 1 1039 ? 7.032 -20.061 -60.270 1.00 72.00 1039 GLY A O 1
ATOM 7543 N N . GLN A 1 1040 ? 6.194 -18.113 -59.520 1.00 70.06 1040 GLN A N 1
ATOM 7544 C CA . GLN A 1 1040 ? 6.017 -18.535 -58.128 1.00 70.06 1040 GLN A CA 1
ATOM 7545 C C . GLN A 1 1040 ? 4.934 -19.620 -57.957 1.00 70.06 1040 GLN A C 1
ATOM 7547 O O . GLN A 1 1040 ? 5.066 -20.510 -57.112 1.00 70.06 1040 GLN A O 1
ATOM 7552 N N . ALA A 1 1041 ? 3.873 -19.605 -58.775 1.00 66.06 1041 ALA A N 1
ATOM 7553 C CA . ALA A 1 1041 ? 2.810 -20.612 -58.734 1.00 66.06 1041 ALA A CA 1
ATOM 7554 C C . ALA A 1 1041 ? 3.258 -21.995 -59.251 1.00 66.06 1041 ALA A C 1
ATOM 7556 O O . ALA A 1 1041 ? 2.798 -23.018 -58.738 1.00 66.06 1041 ALA A O 1
ATOM 7557 N N . ARG A 1 1042 ? 4.177 -22.048 -60.229 1.00 66.50 1042 ARG A N 1
ATOM 7558 C CA . ARG A 1 1042 ? 4.678 -23.304 -60.830 1.00 66.50 1042 ARG A CA 1
ATOM 7559 C C . ARG A 1 1042 ? 5.639 -24.090 -59.937 1.00 66.50 1042 ARG A C 1
ATOM 7561 O O . ARG A 1 1042 ? 5.764 -25.301 -60.094 1.00 66.50 1042 ARG A O 1
ATOM 7568 N N . ALA A 1 1043 ? 6.307 -23.454 -58.978 1.00 59.00 1043 ALA A N 1
ATOM 7569 C CA . ALA A 1 1043 ? 7.363 -24.077 -58.172 1.00 59.00 1043 ALA A CA 1
ATOM 7570 C C . ALA A 1 1043 ? 6.867 -25.044 -57.064 1.00 59.00 1043 ALA A C 1
ATOM 7572 O O . ALA A 1 1043 ? 7.612 -25.390 -56.148 1.00 59.00 1043 ALA A O 1
ATOM 7573 N N . ARG A 1 1044 ? 5.604 -25.488 -57.128 1.00 58.34 1044 ARG A N 1
ATOM 7574 C CA . ARG A 1 1044 ? 4.839 -26.080 -56.014 1.00 58.34 1044 ARG A CA 1
ATOM 7575 C C . ARG A 1 1044 ? 4.914 -27.583 -55.827 1.00 58.34 1044 ARG A C 1
ATOM 7577 O O . ARG A 1 1044 ? 4.206 -28.103 -54.973 1.00 58.34 1044 ARG A O 1
ATOM 7584 N N . ALA A 1 1045 ? 5.759 -28.288 -56.565 1.00 48.56 1045 ALA A N 1
ATOM 7585 C CA . ALA A 1 1045 ? 5.756 -29.737 -56.440 1.00 48.56 1045 ALA A CA 1
ATOM 7586 C C . ALA A 1 1045 ? 6.225 -30.227 -55.046 1.00 48.56 1045 ALA A C 1
ATOM 7588 O O . ALA A 1 1045 ? 5.757 -31.278 -54.634 1.00 48.56 1045 ALA A O 1
ATOM 7589 N N . HIS A 1 1046 ? 7.085 -29.500 -54.298 1.00 50.62 1046 HIS A N 1
ATOM 7590 C CA . HIS A 1 1046 ? 7.768 -30.100 -53.126 1.00 50.62 1046 HIS A CA 1
ATOM 7591 C C . HIS A 1 1046 ? 8.231 -29.176 -51.953 1.00 50.62 1046 HIS A C 1
ATOM 7593 O O . HIS A 1 1046 ? 9.198 -29.537 -51.289 1.00 50.62 1046 HIS A O 1
ATOM 7599 N N . SER A 1 1047 ? 7.642 -28.008 -51.615 1.00 50.44 1047 SER A N 1
ATOM 7600 C CA . SER A 1 1047 ? 8.262 -27.150 -50.557 1.00 50.44 1047 SER A CA 1
ATOM 7601 C C . SER A 1 1047 ? 7.357 -26.359 -49.587 1.00 50.44 1047 SER A C 1
ATOM 7603 O O . SER A 1 1047 ? 6.306 -25.859 -49.973 1.00 50.44 1047 SER A O 1
ATOM 7605 N N . SER A 1 1048 ? 7.877 -26.244 -48.351 1.00 56.56 1048 SER A N 1
ATOM 7606 C CA . SER A 1 1048 ? 7.477 -25.603 -47.072 1.00 56.56 1048 SER A CA 1
ATOM 7607 C C . SER A 1 1048 ? 6.424 -24.460 -47.016 1.00 56.56 1048 SER A C 1
ATOM 7609 O O . SER A 1 1048 ? 6.306 -23.649 -47.935 1.00 56.56 1048 SER A O 1
ATOM 7611 N N . PRO A 1 1049 ? 5.713 -24.304 -45.869 1.00 58.59 1049 PRO A N 1
ATOM 7612 C CA . PRO A 1 1049 ? 4.667 -23.285 -45.655 1.00 58.59 1049 PRO A CA 1
ATOM 7613 C C . PRO A 1 1049 ? 5.139 -21.825 -45.776 1.00 58.59 1049 PRO A C 1
ATOM 7615 O O . PRO A 1 1049 ? 4.337 -20.957 -46.115 1.00 58.59 1049 PRO A O 1
ATOM 7618 N N . ALA A 1 1050 ? 6.431 -21.541 -45.568 1.00 58.62 1050 ALA A N 1
ATOM 7619 C CA . ALA A 1 1050 ? 7.001 -20.195 -45.698 1.00 58.62 1050 ALA A CA 1
ATOM 7620 C C . ALA A 1 1050 ? 6.880 -19.634 -47.128 1.00 58.62 1050 ALA A C 1
ATOM 7622 O O . ALA A 1 1050 ? 6.628 -18.446 -47.315 1.00 58.62 1050 ALA A O 1
ATOM 7623 N N . ARG A 1 1051 ? 6.963 -20.503 -48.142 1.00 60.75 1051 ARG A N 1
ATOM 7624 C CA . ARG A 1 1051 ? 6.812 -20.111 -49.549 1.00 60.75 1051 ARG A CA 1
ATOM 7625 C C . ARG A 1 1051 ? 5.369 -19.746 -49.902 1.00 60.75 1051 ARG A C 1
ATOM 7627 O O . ARG A 1 1051 ? 5.130 -18.930 -50.787 1.00 60.75 1051 ARG A O 1
ATOM 7634 N N . GLY A 1 1052 ? 4.402 -20.318 -49.180 1.00 64.12 1052 GLY A N 1
ATOM 7635 C CA . GLY A 1 1052 ? 2.995 -19.932 -49.276 1.00 64.12 1052 GLY A CA 1
ATOM 7636 C C . GLY A 1 1052 ? 2.769 -18.479 -48.860 1.00 64.12 1052 GLY A C 1
ATOM 7637 O O . GLY A 1 1052 ? 2.051 -17.770 -49.556 1.00 64.12 1052 GLY A O 1
ATOM 7638 N N . ILE A 1 1053 ? 3.448 -18.033 -47.796 1.00 66.25 1053 ILE A N 1
ATOM 7639 C CA . ILE A 1 1053 ? 3.362 -16.666 -47.256 1.00 66.25 1053 ILE A CA 1
ATOM 7640 C C . ILE A 1 1053 ? 4.016 -15.653 -48.204 1.00 66.25 1053 ILE A C 1
ATOM 7642 O O . ILE A 1 1053 ? 3.464 -14.585 -48.438 1.00 66.25 1053 ILE A O 1
ATOM 7646 N N . VAL A 1 1054 ? 5.168 -15.985 -48.796 1.00 63.91 1054 VAL A N 1
ATOM 7647 C CA . VAL A 1 1054 ? 5.833 -15.099 -49.771 1.00 63.91 1054 VAL A CA 1
ATOM 7648 C C . VAL A 1 1054 ? 5.000 -14.964 -51.048 1.00 63.91 1054 VAL A C 1
ATOM 7650 O O . VAL A 1 1054 ? 4.797 -13.857 -51.535 1.00 63.91 1054 VAL A O 1
ATOM 7653 N N . ALA A 1 1055 ? 4.443 -16.065 -51.561 1.00 64.38 1055 ALA A N 1
ATOM 7654 C CA . ALA A 1 1055 ? 3.549 -16.020 -52.719 1.00 64.38 1055 ALA A CA 1
ATOM 7655 C C . ALA A 1 1055 ? 2.244 -15.251 -52.427 1.00 64.38 1055 ALA A C 1
ATOM 7657 O O . ALA A 1 1055 ? 1.714 -14.576 -53.308 1.00 64.38 1055 ALA A O 1
ATOM 7658 N N . GLU A 1 1056 ? 1.740 -15.339 -51.195 1.00 71.62 1056 GLU A N 1
ATOM 7659 C CA . GLU A 1 1056 ? 0.618 -14.545 -50.690 1.00 71.62 1056 GLU A CA 1
ATOM 7660 C C . GLU A 1 1056 ? 0.964 -13.049 -50.621 1.00 71.62 1056 GLU A C 1
ATOM 7662 O O . GLU A 1 1056 ? 0.185 -12.230 -51.101 1.00 71.62 1056 GLU A O 1
ATOM 7667 N N . ALA A 1 1057 ? 2.147 -12.689 -50.113 1.00 68.44 1057 ALA A N 1
ATOM 7668 C CA . ALA A 1 1057 ? 2.616 -11.305 -50.038 1.00 68.44 1057 ALA A CA 1
ATOM 7669 C C . ALA A 1 1057 ? 2.820 -10.685 -51.427 1.00 68.44 1057 ALA A C 1
ATOM 7671 O O . ALA A 1 1057 ? 2.386 -9.562 -51.670 1.00 68.44 1057 ALA A O 1
ATOM 7672 N N . VAL A 1 1058 ? 3.412 -11.430 -52.365 1.00 67.06 1058 VAL A N 1
ATOM 7673 C CA . VAL A 1 1058 ? 3.576 -10.979 -53.755 1.00 67.06 1058 VAL A CA 1
ATOM 7674 C C . VAL A 1 1058 ? 2.212 -10.765 -54.413 1.00 67.06 1058 VAL A C 1
ATOM 7676 O O . VAL A 1 1058 ? 1.994 -9.716 -55.016 1.00 67.06 1058 VAL A O 1
ATOM 7679 N N . LEU A 1 1059 ? 1.258 -11.693 -54.254 1.00 73.00 1059 LEU A N 1
ATOM 7680 C CA . LEU A 1 1059 ? -0.096 -11.529 -54.797 1.00 73.00 1059 LEU A CA 1
ATOM 7681 C C . LEU A 1 1059 ? -0.851 -10.361 -54.137 1.00 73.00 1059 LEU A C 1
ATOM 7683 O O . LEU A 1 1059 ? -1.550 -9.624 -54.826 1.00 73.00 1059 LEU A O 1
ATOM 7687 N N . ALA A 1 1060 ? -0.683 -10.153 -52.832 1.00 76.00 1060 ALA A N 1
ATOM 7688 C CA . ALA A 1 1060 ? -1.275 -9.032 -52.109 1.00 76.00 1060 ALA A CA 1
ATOM 7689 C C . ALA A 1 1060 ? -0.742 -7.677 -52.603 1.00 76.00 1060 ALA A C 1
ATOM 7691 O O . ALA A 1 1060 ? -1.534 -6.781 -52.890 1.00 76.00 1060 ALA A O 1
ATOM 7692 N N . VAL A 1 1061 ? 0.581 -7.547 -52.770 1.00 69.88 1061 VAL A N 1
ATOM 7693 C CA . VAL A 1 1061 ? 1.220 -6.351 -53.351 1.00 69.88 1061 VAL A CA 1
ATOM 7694 C C . VAL A 1 1061 ? 0.758 -6.136 -54.794 1.00 69.88 1061 VAL A C 1
ATOM 7696 O O . VAL A 1 1061 ? 0.525 -5.002 -55.197 1.00 69.88 1061 VAL A O 1
ATOM 7699 N N . SER A 1 1062 ? 0.539 -7.216 -55.546 1.00 71.19 1062 SER A N 1
ATOM 7700 C CA . SER A 1 1062 ? 0.037 -7.163 -56.925 1.00 71.19 1062 SER A CA 1
ATOM 7701 C C . SER A 1 1062 ? -1.408 -6.660 -57.009 1.00 71.19 1062 SER A C 1
ATOM 7703 O O . SER A 1 1062 ? -1.703 -5.788 -57.819 1.00 71.19 1062 SER A O 1
ATOM 7705 N N . LEU A 1 1063 ? -2.307 -7.180 -56.164 1.00 75.12 1063 LEU A N 1
ATOM 7706 C CA . LEU A 1 1063 ? -3.711 -6.753 -56.100 1.00 75.12 1063 LEU A CA 1
ATOM 7707 C C . LEU A 1 1063 ? -3.837 -5.305 -55.621 1.00 75.12 1063 LEU A C 1
ATOM 7709 O O . LEU A 1 1063 ? -4.620 -4.537 -56.176 1.00 75.12 1063 LEU A O 1
ATOM 7713 N N . LEU A 1 1064 ? -3.046 -4.928 -54.613 1.00 79.12 1064 LEU A N 1
ATOM 7714 C CA . LEU A 1 1064 ? -2.998 -3.558 -54.113 1.00 79.12 1064 LEU A CA 1
ATOM 7715 C C . LEU A 1 1064 ? -2.459 -2.602 -55.180 1.00 79.12 1064 LEU A C 1
ATOM 7717 O O . LEU A 1 1064 ? -3.063 -1.560 -55.410 1.00 79.12 1064 LEU A O 1
ATOM 7721 N N . GLY A 1 1065 ? -1.369 -2.979 -55.857 1.00 68.25 1065 GLY A N 1
ATOM 7722 C CA . GLY A 1 1065 ? -0.816 -2.238 -56.985 1.00 68.25 1065 GLY A CA 1
ATOM 7723 C C . GLY A 1 1065 ? -1.857 -2.038 -58.082 1.00 68.25 1065 GLY A C 1
ATOM 7724 O O . GLY A 1 1065 ? -2.142 -0.903 -58.430 1.00 68.25 1065 GLY A O 1
ATOM 7725 N N . ALA A 1 1066 ? -2.501 -3.110 -58.559 1.00 72.06 1066 ALA A N 1
ATOM 7726 C CA . ALA A 1 1066 ? -3.525 -3.044 -59.607 1.00 72.06 1066 ALA A CA 1
ATOM 7727 C C . ALA A 1 1066 ? -4.691 -2.099 -59.260 1.00 72.06 1066 ALA A C 1
ATOM 7729 O O . ALA A 1 1066 ? -5.135 -1.327 -60.104 1.00 72.06 1066 ALA A O 1
ATOM 7730 N N . VAL A 1 1067 ? -5.160 -2.110 -58.008 1.00 79.31 1067 VAL A N 1
ATOM 7731 C CA . VAL A 1 1067 ? -6.222 -1.197 -57.559 1.00 79.31 1067 VAL A CA 1
ATOM 7732 C C . VAL A 1 1067 ? -5.713 0.239 -57.444 1.00 79.31 1067 VAL A C 1
ATOM 7734 O O . VAL A 1 1067 ? -6.396 1.150 -57.900 1.00 79.31 1067 VAL A O 1
ATOM 7737 N N . LEU A 1 1068 ? -4.510 0.462 -56.904 1.00 71.69 1068 LEU A N 1
ATOM 7738 C CA . LEU A 1 1068 ? -3.887 1.791 -56.879 1.00 71.69 1068 LEU A CA 1
ATOM 7739 C C . LEU A 1 1068 ? -3.654 2.352 -58.292 1.00 71.69 1068 LEU A C 1
ATOM 7741 O O . LEU A 1 1068 ? -3.759 3.562 -58.471 1.00 71.69 1068 LEU A O 1
ATOM 7745 N N . PHE A 1 1069 ? -3.397 1.489 -59.280 1.00 67.88 1069 PHE A N 1
ATOM 7746 C CA . PHE A 1 1069 ? -3.242 1.870 -60.685 1.00 67.88 1069 PHE A CA 1
ATOM 7747 C C . PHE A 1 1069 ? -4.577 2.235 -61.364 1.00 67.88 1069 PHE A C 1
ATOM 7749 O O . PHE A 1 1069 ? -4.599 3.173 -62.154 1.00 67.88 1069 PHE A O 1
ATOM 7756 N N . GLU A 1 1070 ? -5.692 1.564 -61.041 1.00 75.62 1070 GLU A N 1
ATOM 7757 C CA . GLU A 1 1070 ? -7.009 1.806 -61.673 1.00 75.62 1070 GLU A CA 1
ATOM 7758 C C . GLU A 1 1070 ? -7.870 2.864 -60.963 1.00 75.62 1070 GLU A C 1
ATOM 7760 O O . GLU A 1 1070 ? -8.703 3.518 -61.592 1.00 75.62 1070 GLU A O 1
ATOM 7765 N N . LEU A 1 1071 ? -7.683 3.071 -59.652 1.00 77.06 1071 LEU A N 1
ATOM 7766 C CA . LEU A 1 1071 ? -8.463 4.038 -58.868 1.00 77.06 1071 LEU A CA 1
ATOM 7767 C C . LEU A 1 1071 ? -8.464 5.452 -59.469 1.00 77.06 1071 LEU A C 1
ATOM 7769 O O . LEU A 1 1071 ? -9.529 6.068 -59.485 1.00 77.06 1071 LEU A O 1
ATOM 7773 N N . PRO A 1 1072 ? -7.348 6.007 -59.978 1.00 72.06 1072 PRO A N 1
ATOM 7774 C CA . PRO A 1 1072 ? -7.348 7.330 -60.591 1.00 72.06 1072 PRO A CA 1
ATOM 7775 C C . PRO A 1 1072 ? -8.200 7.436 -61.866 1.00 72.06 1072 PRO A C 1
ATOM 7777 O O . PRO A 1 1072 ? -8.617 8.535 -62.194 1.00 72.06 1072 PRO A O 1
ATOM 7780 N N . ALA A 1 1073 ? -8.528 6.329 -62.540 1.00 71.50 1073 ALA A N 1
ATOM 7781 C CA . ALA A 1 1073 ? -9.311 6.317 -63.780 1.00 71.50 1073 ALA A CA 1
ATOM 7782 C C . ALA A 1 1073 ? -10.840 6.179 -63.572 1.00 71.50 1073 ALA A C 1
ATOM 7784 O O . ALA A 1 1073 ? -11.596 6.100 -64.541 1.00 71.50 1073 ALA A O 1
ATOM 7785 N N . VAL A 1 1074 ? -11.325 6.141 -62.323 1.00 78.25 1074 VAL A N 1
ATOM 7786 C CA . VAL A 1 1074 ? -12.761 6.040 -61.995 1.00 78.25 1074 VAL A CA 1
ATOM 7787 C C . VAL A 1 1074 ? -13.401 7.436 -61.952 1.00 78.25 1074 VAL A C 1
ATOM 7789 O O . VAL A 1 1074 ? -13.283 8.130 -60.939 1.00 78.25 1074 VAL A O 1
ATOM 7792 N N . TYR A 1 1075 ? -14.087 7.822 -63.036 1.00 75.75 1075 TYR A N 1
ATOM 7793 C CA . TYR A 1 1075 ? -14.847 9.076 -63.192 1.00 75.75 1075 TYR A CA 1
ATOM 7794 C C . TYR A 1 1075 ? -16.244 8.838 -63.816 1.00 75.75 1075 TYR A C 1
ATOM 7796 O O . TYR A 1 1075 ? -16.452 7.790 -64.431 1.00 75.75 1075 TYR A O 1
ATOM 7804 N N . PRO A 1 1076 ? -17.213 9.767 -63.657 1.00 72.25 1076 PRO A N 1
ATOM 7805 C CA . PRO A 1 1076 ? -18.579 9.611 -64.181 1.00 72.25 1076 PRO A CA 1
ATOM 7806 C C . PRO A 1 1076 ? -18.648 9.437 -65.707 1.00 72.25 1076 PRO A C 1
ATOM 7808 O O . PRO A 1 1076 ? -19.415 8.609 -66.197 1.00 72.25 1076 PRO A O 1
ATOM 7811 N N . ASP A 1 1077 ? -17.799 10.156 -66.445 1.00 67.69 1077 ASP A N 1
ATOM 7812 C CA . ASP A 1 1077 ? -17.742 10.136 -67.910 1.00 67.69 1077 ASP A CA 1
ATOM 7813 C C . ASP A 1 1077 ? -16.648 9.173 -68.422 1.00 67.69 1077 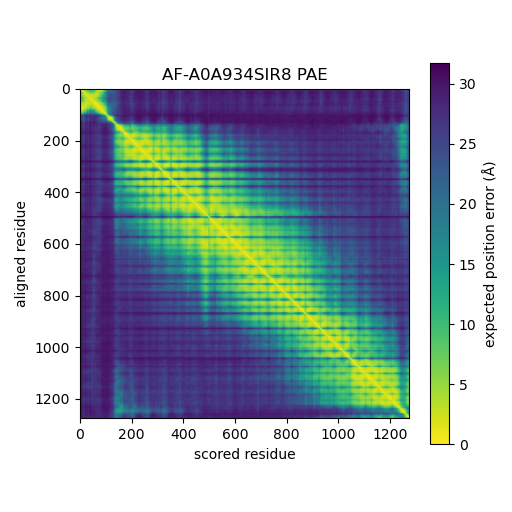ASP A C 1
ATOM 7815 O O . ASP A 1 1077 ? -15.643 8.935 -67.752 1.00 67.69 1077 ASP A O 1
ATOM 7819 N N . GLY A 1 1078 ? -16.813 8.592 -69.620 1.00 62.19 1078 GLY A N 1
ATOM 7820 C CA . GLY A 1 1078 ? -15.763 7.776 -70.263 1.00 62.19 1078 GLY A CA 1
ATOM 7821 C C . GLY A 1 1078 ? -15.638 6.320 -69.779 1.00 62.19 1078 GLY A C 1
ATOM 7822 O O . GLY A 1 1078 ? -14.573 5.715 -69.891 1.00 62.19 1078 GLY A O 1
ATOM 7823 N N . GLY A 1 1079 ? -16.716 5.728 -69.252 1.00 73.00 1079 GLY A N 1
ATOM 7824 C CA . GLY A 1 1079 ? -16.762 4.300 -68.900 1.00 73.00 1079 GLY A CA 1
ATOM 7825 C C . GLY A 1 1079 ? -16.310 3.956 -67.474 1.00 73.00 1079 GLY A C 1
ATOM 7826 O O . GLY A 1 1079 ? -16.156 2.775 -67.159 1.00 73.00 1079 GLY A O 1
ATOM 7827 N N . GLY A 1 1080 ? -16.142 4.943 -66.586 1.00 79.25 1080 GLY A N 1
ATOM 7828 C CA . GLY A 1 1080 ? -15.757 4.703 -65.189 1.00 79.25 1080 GLY A CA 1
ATOM 7829 C C . GLY A 1 1080 ? -16.777 3.888 -64.384 1.00 79.25 1080 GLY A C 1
ATOM 7830 O O . GLY A 1 1080 ? -16.363 3.103 -63.532 1.00 79.25 1080 GLY A O 1
ATOM 7831 N N . PHE A 1 1081 ? -18.077 3.954 -64.715 1.00 84.62 1081 PHE A N 1
ATOM 7832 C CA . PHE A 1 1081 ? -19.081 3.017 -64.181 1.00 84.62 1081 PHE A CA 1
ATOM 7833 C C . PHE A 1 1081 ? -18.719 1.562 -64.506 1.00 84.62 1081 PHE A C 1
ATOM 7835 O O . PHE A 1 1081 ? -18.695 0.716 -63.614 1.00 84.62 1081 PHE A O 1
ATOM 7842 N N . ALA A 1 1082 ? -18.388 1.269 -65.770 1.00 84.06 1082 ALA A N 1
ATOM 7843 C CA . ALA A 1 1082 ? -18.034 -0.078 -66.205 1.00 84.06 1082 ALA A CA 1
ATOM 7844 C C . ALA A 1 1082 ? -16.727 -0.548 -65.551 1.00 84.06 1082 ALA A C 1
ATOM 7846 O O . ALA A 1 1082 ? -16.665 -1.678 -65.074 1.00 84.06 1082 ALA A O 1
ATOM 7847 N N . ARG A 1 1083 ? -15.715 0.327 -65.447 1.00 82.75 1083 ARG A N 1
ATOM 7848 C CA . ARG A 1 1083 ? -14.450 0.021 -64.754 1.00 82.75 1083 ARG A CA 1
ATOM 7849 C C . ARG A 1 1083 ? -14.671 -0.299 -63.276 1.00 82.75 1083 ARG A C 1
ATOM 7851 O O . ARG A 1 1083 ? -14.223 -1.344 -62.811 1.00 82.75 1083 ARG A O 1
ATOM 7858 N N . ALA A 1 1084 ? -15.402 0.552 -62.553 1.00 86.75 1084 ALA A N 1
ATOM 7859 C CA . ALA A 1 1084 ? -15.700 0.345 -61.138 1.00 86.75 1084 ALA A CA 1
ATOM 7860 C C . ALA A 1 1084 ? -16.552 -0.911 -60.911 1.00 86.75 1084 ALA A C 1
ATOM 7862 O O . ALA A 1 1084 ? -16.220 -1.725 -60.053 1.00 86.75 1084 ALA A O 1
ATOM 7863 N N . ALA A 1 1085 ? -17.600 -1.123 -61.714 1.00 85.94 1085 ALA A N 1
ATOM 7864 C CA . ALA A 1 1085 ? -18.460 -2.299 -61.611 1.00 85.94 1085 ALA A CA 1
ATOM 7865 C C . ALA A 1 1085 ? -17.694 -3.600 -61.896 1.00 85.94 1085 ALA A C 1
ATOM 7867 O O . ALA A 1 1085 ? -17.776 -4.544 -61.110 1.00 85.94 1085 ALA A O 1
ATOM 7868 N N . VAL A 1 1086 ? -16.906 -3.647 -62.977 1.00 87.62 1086 VAL A N 1
ATOM 7869 C CA . VAL A 1 1086 ? -16.087 -4.817 -63.330 1.00 87.62 1086 VAL A CA 1
ATOM 7870 C C . VAL A 1 1086 ? -15.047 -5.091 -62.248 1.00 87.62 1086 VAL A C 1
ATOM 7872 O O . VAL A 1 1086 ? -14.919 -6.233 -61.811 1.00 87.62 1086 VAL A O 1
ATOM 7875 N N . LEU A 1 1087 ? -14.350 -4.064 -61.756 1.00 87.56 1087 LEU A N 1
ATOM 7876 C CA . LEU A 1 1087 ? -13.330 -4.221 -60.721 1.00 87.56 1087 LEU A CA 1
ATOM 7877 C C . LEU A 1 1087 ? -13.934 -4.700 -59.392 1.00 87.56 1087 LEU A C 1
ATOM 7879 O O . LEU A 1 1087 ? -13.421 -5.648 -58.796 1.00 87.56 1087 LEU A O 1
ATOM 7883 N N . THR A 1 1088 ? -15.059 -4.125 -58.954 1.00 90.38 1088 THR A N 1
ATOM 7884 C CA . THR A 1 1088 ? -15.783 -4.578 -57.756 1.00 90.38 1088 THR A CA 1
ATOM 7885 C C . THR A 1 1088 ? -16.262 -6.024 -57.908 1.00 90.38 1088 THR A C 1
ATOM 7887 O O . THR A 1 1088 ? -16.058 -6.824 -56.996 1.00 90.38 1088 THR A O 1
ATOM 7890 N N . ILE A 1 1089 ? -16.823 -6.408 -59.061 1.00 89.88 1089 ILE A N 1
ATOM 7891 C CA . ILE A 1 1089 ? -17.279 -7.785 -59.318 1.00 89.88 1089 ILE A CA 1
ATOM 7892 C C . ILE A 1 1089 ? -16.103 -8.768 -59.340 1.00 89.88 1089 ILE A C 1
ATOM 7894 O O . ILE A 1 1089 ? -16.190 -9.820 -58.708 1.00 89.88 1089 ILE A O 1
ATOM 7898 N N . LEU A 1 1090 ? -14.999 -8.442 -60.019 1.00 88.69 1090 LEU A N 1
ATOM 7899 C CA . LEU A 1 1090 ? -13.811 -9.299 -60.092 1.00 88.69 1090 LEU A CA 1
ATOM 7900 C C . LEU A 1 1090 ? -13.177 -9.508 -58.713 1.00 88.69 1090 LEU A C 1
ATOM 7902 O O . LEU A 1 1090 ? -12.800 -10.630 -58.374 1.00 88.69 1090 LEU A O 1
ATOM 7906 N N . LEU A 1 1091 ? -13.106 -8.462 -57.888 1.00 91.00 1091 LEU A N 1
ATOM 7907 C CA . LEU A 1 1091 ? -12.590 -8.551 -56.522 1.00 91.00 1091 LEU A CA 1
ATOM 7908 C C . LEU A 1 1091 ? -13.540 -9.332 -55.595 1.00 91.00 1091 LEU A C 1
ATOM 7910 O O . LEU A 1 1091 ? -13.084 -10.166 -54.808 1.00 91.00 1091 LEU A O 1
ATOM 7914 N N . CYS A 1 1092 ? -14.860 -9.154 -55.728 1.00 91.12 1092 CYS A N 1
ATOM 7915 C CA . CYS A 1 1092 ? -15.856 -9.978 -55.035 1.00 91.12 1092 CYS A CA 1
ATOM 7916 C C . CYS A 1 1092 ? -15.783 -11.453 -55.470 1.00 91.12 1092 CYS A C 1
ATOM 7918 O O . CYS A 1 1092 ? -15.856 -12.348 -54.626 1.00 91.12 1092 CYS A O 1
ATOM 7920 N N . ALA A 1 1093 ? -15.578 -11.728 -56.760 1.00 87.75 1093 ALA A N 1
ATOM 7921 C CA . ALA A 1 1093 ? -15.368 -13.077 -57.275 1.00 87.75 1093 ALA A CA 1
ATOM 7922 C C . ALA A 1 1093 ? -14.066 -13.683 -56.731 1.00 87.75 1093 ALA A C 1
ATOM 7924 O O . ALA A 1 1093 ? -14.072 -14.827 -56.280 1.00 87.75 1093 ALA A O 1
ATOM 7925 N N . ALA A 1 1094 ? -12.974 -12.913 -56.678 1.00 87.12 1094 ALA A N 1
ATOM 7926 C CA . ALA A 1 1094 ? -11.714 -13.340 -56.073 1.00 87.12 1094 ALA A CA 1
ATOM 7927 C C . ALA A 1 1094 ? -11.879 -13.685 -54.581 1.00 87.12 1094 ALA A C 1
ATOM 7929 O O . ALA A 1 1094 ? -11.363 -14.712 -54.135 1.00 87.12 1094 ALA A O 1
ATOM 7930 N N . PHE A 1 1095 ? -12.657 -12.900 -53.823 1.00 90.62 1095 PHE A N 1
ATOM 7931 C CA . PHE A 1 1095 ? -13.019 -13.214 -52.435 1.00 90.62 1095 PHE A CA 1
ATOM 7932 C C . PHE A 1 1095 ? -13.794 -14.534 -52.322 1.00 90.62 1095 PHE A C 1
ATOM 7934 O O . PHE A 1 1095 ? -13.442 -15.387 -51.504 1.00 90.62 1095 PHE A O 1
ATOM 7941 N N . ILE A 1 1096 ? -14.812 -14.741 -53.165 1.00 89.50 1096 ILE A N 1
ATOM 7942 C CA . ILE A 1 1096 ? -15.610 -15.977 -53.165 1.00 89.50 1096 ILE A CA 1
ATOM 7943 C C . ILE A 1 1096 ? -14.732 -17.184 -53.519 1.00 89.50 1096 ILE A C 1
ATOM 7945 O O . ILE A 1 1096 ? -14.795 -18.203 -52.832 1.00 89.50 1096 ILE A O 1
ATOM 7949 N N . ILE A 1 1097 ? -13.878 -17.073 -54.541 1.00 86.50 1097 ILE A N 1
ATOM 7950 C CA . ILE A 1 1097 ? -12.968 -18.143 -54.976 1.00 86.50 1097 ILE A CA 1
ATOM 7951 C C . ILE A 1 1097 ? -11.962 -18.481 -53.867 1.00 86.50 1097 ILE A C 1
ATOM 7953 O O . ILE A 1 1097 ? -11.773 -19.659 -53.558 1.00 86.50 1097 ILE A O 1
ATOM 7957 N N . ALA A 1 1098 ? -11.372 -17.474 -53.217 1.00 85.69 1098 ALA A N 1
ATOM 7958 C CA . ALA A 1 1098 ? -10.442 -17.667 -52.104 1.00 85.69 1098 ALA A CA 1
ATOM 7959 C C . ALA A 1 1098 ? -11.106 -18.351 -50.892 1.00 85.69 1098 ALA A C 1
ATOM 7961 O O . ALA A 1 1098 ? -10.493 -19.192 -50.233 1.00 85.69 1098 ALA A O 1
ATOM 7962 N N . MET A 1 1099 ? -12.381 -18.051 -50.621 1.00 85.38 1099 MET A N 1
ATOM 7963 C CA . MET A 1 1099 ? -13.168 -18.702 -49.563 1.00 85.38 1099 MET A CA 1
ATOM 7964 C C . MET A 1 1099 ? -13.645 -20.112 -49.952 1.00 85.38 1099 MET A C 1
ATOM 7966 O O . MET A 1 1099 ? -13.754 -21.003 -49.102 1.00 85.38 1099 MET A O 1
ATOM 7970 N N . ALA A 1 1100 ? -13.906 -20.346 -51.239 1.00 84.44 1100 ALA A N 1
ATOM 7971 C CA . ALA A 1 1100 ? -14.322 -21.637 -51.768 1.00 84.44 1100 ALA A CA 1
ATOM 7972 C C . ALA A 1 1100 ? -13.152 -22.626 -51.871 1.00 84.44 1100 ALA A C 1
ATOM 7974 O O . ALA A 1 1100 ? -13.346 -23.814 -51.612 1.00 84.44 1100 ALA A O 1
ATOM 7975 N N . VAL A 1 1101 ? -11.940 -22.178 -52.192 1.00 81.94 1101 VAL A N 1
ATOM 7976 C CA . VAL A 1 1101 ? -10.759 -23.042 -52.335 1.00 81.94 1101 VAL A CA 1
ATOM 7977 C C . VAL A 1 1101 ? -9.548 -22.369 -51.674 1.00 81.94 1101 VAL A C 1
ATOM 7979 O O . VAL A 1 1101 ? -8.671 -21.876 -52.380 1.00 81.94 1101 VAL A O 1
ATOM 7982 N N . PRO A 1 1102 ? -9.467 -22.344 -50.326 1.00 73.31 1102 PRO A N 1
ATOM 7983 C CA . PRO A 1 1102 ? -8.380 -21.671 -49.620 1.00 73.31 1102 PRO A CA 1
ATOM 7984 C C . PRO A 1 1102 ? -7.067 -22.431 -49.829 1.00 73.31 1102 PRO A C 1
ATOM 7986 O O . PRO A 1 1102 ? -6.772 -23.414 -49.145 1.00 73.31 1102 PRO A O 1
ATOM 7989 N N . ARG A 1 1103 ? -6.286 -21.994 -50.817 1.00 72.38 1103 ARG A N 1
ATOM 7990 C CA . ARG A 1 1103 ? -4.977 -22.550 -51.170 1.00 72.38 1103 ARG A CA 1
ATOM 7991 C C . ARG A 1 1103 ? -4.063 -21.389 -51.547 1.00 72.38 1103 ARG A C 1
ATOM 7993 O O . ARG A 1 1103 ? -4.452 -20.614 -52.418 1.00 72.38 1103 ARG A O 1
ATOM 8000 N N . PRO A 1 1104 ? -2.848 -21.264 -50.977 1.00 63.38 1104 PRO A N 1
ATOM 8001 C CA . PRO A 1 1104 ? -1.917 -20.222 -51.405 1.00 63.38 1104 PRO A CA 1
ATOM 8002 C C . PRO A 1 1104 ? -1.747 -20.307 -52.933 1.00 63.38 1104 PRO A C 1
ATOM 8004 O O . PRO A 1 1104 ? -1.706 -21.416 -53.465 1.00 63.38 1104 PRO A O 1
ATOM 8007 N N . PRO A 1 1105 ? -1.715 -19.182 -53.671 1.00 64.56 1105 PRO A N 1
ATOM 8008 C CA . PRO A 1 1105 ? -1.622 -17.826 -53.146 1.00 64.56 1105 PRO A CA 1
ATOM 8009 C C . PRO A 1 1105 ? -3.006 -17.222 -52.818 1.00 64.56 1105 PRO A C 1
ATOM 8011 O O . PRO A 1 1105 ? -3.071 -16.181 -52.184 1.00 64.56 1105 PRO A O 1
ATOM 8014 N N . LEU A 1 1106 ? -4.107 -17.897 -53.173 1.00 72.94 1106 LEU A N 1
ATOM 8015 C CA . LEU A 1 1106 ? -5.494 -17.546 -52.849 1.00 72.94 1106 LEU A CA 1
ATOM 8016 C C . LEU A 1 1106 ? -5.847 -18.029 -51.434 1.00 72.94 1106 LEU A C 1
ATOM 8018 O O . LEU A 1 1106 ? -6.655 -18.938 -51.223 1.00 72.94 1106 LEU A O 1
ATOM 8022 N N . SER A 1 1107 ? -5.156 -17.458 -50.451 1.00 81.12 1107 SER A N 1
ATOM 8023 C CA . SER A 1 1107 ? -5.440 -17.674 -49.036 1.00 81.12 1107 SER A CA 1
ATOM 8024 C C . SER A 1 1107 ? -6.733 -16.962 -48.622 1.00 81.12 1107 SER A C 1
ATOM 8026 O O . SER A 1 1107 ? -7.229 -16.059 -49.300 1.00 81.12 1107 SER A O 1
ATOM 8028 N N . VAL A 1 1108 ? -7.249 -17.313 -47.443 1.00 81.69 1108 VAL A N 1
ATOM 8029 C CA . VAL A 1 1108 ? -8.369 -16.585 -46.827 1.00 81.69 1108 VAL A CA 1
ATOM 8030 C C . VAL A 1 1108 ? -8.009 -15.109 -46.594 1.00 81.69 1108 VAL A C 1
ATOM 8032 O O . VAL A 1 1108 ? -8.870 -14.250 -46.768 1.00 81.69 1108 VAL A O 1
ATOM 8035 N N . SER A 1 1109 ? -6.752 -14.793 -46.255 1.00 83.19 1109 SER A N 1
ATOM 8036 C CA . SER A 1 1109 ? -6.291 -13.411 -46.057 1.00 83.19 1109 SER A CA 1
ATOM 8037 C C . SER A 1 1109 ? -6.292 -12.611 -47.360 1.00 83.19 1109 SER A C 1
ATOM 8039 O O . SER A 1 1109 ? -6.745 -11.471 -47.360 1.00 83.19 1109 SER A O 1
ATOM 8041 N N . VAL A 1 1110 ? -5.873 -13.210 -48.479 1.00 82.62 1110 VAL A N 1
ATOM 8042 C CA . VAL A 1 1110 ? -5.956 -12.577 -49.810 1.00 82.62 1110 VAL A CA 1
ATOM 8043 C C . VAL A 1 1110 ? -7.401 -12.402 -50.247 1.00 82.62 1110 VAL A C 1
ATOM 8045 O O . VAL A 1 1110 ? -7.738 -11.381 -50.838 1.00 82.62 1110 VAL A O 1
ATOM 8048 N N . GLY A 1 1111 ? -8.277 -13.346 -49.893 1.00 85.69 1111 GLY A N 1
ATOM 8049 C CA . GLY A 1 1111 ? -9.715 -13.167 -50.046 1.00 85.69 1111 GLY A CA 1
ATOM 8050 C C . GLY A 1 1111 ? -10.194 -11.902 -49.334 1.00 85.69 1111 GLY A C 1
ATOM 8051 O O . GLY A 1 1111 ? -10.783 -11.027 -49.965 1.00 85.69 1111 GLY A O 1
ATOM 8052 N N . TRP A 1 1112 ? -9.930 -11.772 -48.031 1.00 88.88 1112 TRP A N 1
ATOM 8053 C CA . TRP A 1 1112 ? -10.326 -10.578 -47.274 1.00 88.88 1112 TRP A CA 1
ATOM 8054 C C . TRP A 1 1112 ? -9.703 -9.292 -47.821 1.00 88.88 1112 TRP A C 1
ATOM 8056 O O . TRP A 1 1112 ? -10.397 -8.281 -47.881 1.00 88.88 1112 TRP A O 1
ATOM 8066 N N . LEU A 1 1113 ? -8.446 -9.328 -48.276 1.00 88.56 1113 LEU A N 1
ATOM 8067 C CA . LEU A 1 1113 ? -7.817 -8.198 -48.959 1.00 88.56 1113 LEU A CA 1
ATOM 8068 C C . LEU A 1 1113 ? -8.592 -7.812 -50.226 1.00 88.56 1113 LEU A C 1
ATOM 8070 O O . LEU A 1 1113 ? -8.880 -6.636 -50.417 1.00 88.56 1113 LEU A O 1
ATOM 8074 N N . ALA A 1 1114 ? -8.992 -8.781 -51.054 1.00 89.12 1114 ALA A N 1
ATOM 8075 C CA . ALA A 1 1114 ? -9.802 -8.522 -52.242 1.00 89.12 1114 ALA A CA 1
ATOM 8076 C C . ALA A 1 1114 ? -11.167 -7.907 -51.888 1.00 89.12 1114 ALA A C 1
ATOM 8078 O O . ALA A 1 1114 ? -11.592 -6.963 -52.544 1.00 89.12 1114 ALA A O 1
ATOM 8079 N N . LEU A 1 1115 ? -11.825 -8.364 -50.815 1.00 91.88 1115 LEU A N 1
ATOM 8080 C CA . LEU A 1 1115 ? -13.086 -7.772 -50.346 1.00 91.88 1115 LEU A CA 1
ATOM 8081 C C . LEU A 1 1115 ? -12.906 -6.324 -49.860 1.00 91.88 1115 LEU A C 1
ATOM 8083 O O . LEU A 1 1115 ? -13.730 -5.466 -50.168 1.00 91.88 1115 LEU A O 1
ATOM 8087 N N . VAL A 1 1116 ? -11.825 -6.039 -49.124 1.00 91.38 1116 VAL A N 1
ATOM 8088 C CA . VAL A 1 1116 ? -11.493 -4.674 -48.682 1.00 91.38 1116 VAL A CA 1
ATOM 8089 C C . VAL A 1 1116 ? -11.224 -3.780 -49.887 1.00 91.38 1116 VAL A C 1
ATOM 8091 O O . VAL A 1 1116 ? -11.772 -2.685 -49.966 1.00 91.38 1116 VAL A O 1
ATOM 8094 N N . LEU A 1 1117 ? -10.442 -4.255 -50.855 1.00 89.75 1117 LEU A N 1
ATOM 8095 C CA . LEU A 1 1117 ? -10.177 -3.518 -52.085 1.00 89.75 1117 LEU A CA 1
ATOM 8096 C C . LEU A 1 1117 ? -11.461 -3.289 -52.901 1.00 89.75 1117 LEU A C 1
ATOM 8098 O O . LEU A 1 1117 ? -11.655 -2.191 -53.413 1.00 89.75 1117 LEU A O 1
ATOM 8102 N N . ALA A 1 1118 ? -12.382 -4.258 -52.954 1.00 91.50 1118 ALA A N 1
ATOM 8103 C CA . ALA A 1 1118 ? -13.689 -4.091 -53.596 1.00 91.50 1118 ALA A CA 1
ATOM 8104 C C . ALA A 1 1118 ? -14.519 -2.987 -52.922 1.00 91.50 1118 ALA A C 1
ATOM 8106 O O . ALA A 1 1118 ? -15.173 -2.199 -53.607 1.00 91.50 1118 ALA A O 1
ATOM 8107 N N . ALA A 1 1119 ? -14.462 -2.905 -51.588 1.00 90.19 1119 ALA A N 1
ATOM 8108 C CA . ALA A 1 1119 ? -15.118 -1.853 -50.820 1.00 90.19 1119 ALA A CA 1
ATOM 8109 C C . ALA A 1 1119 ? -14.470 -0.481 -51.048 1.00 90.19 1119 ALA A C 1
ATOM 8111 O O . ALA A 1 1119 ? -15.189 0.501 -51.204 1.00 90.19 1119 ALA A O 1
ATOM 8112 N N . VAL A 1 1120 ? -13.136 -0.408 -51.135 1.00 91.00 1120 VAL A N 1
ATOM 8113 C CA . VAL A 1 1120 ? -12.413 0.829 -51.479 1.00 91.00 1120 VAL A CA 1
ATOM 8114 C C . VAL A 1 1120 ? -12.813 1.316 -52.871 1.00 91.00 1120 VAL A C 1
ATOM 8116 O O . VAL A 1 1120 ? -13.129 2.493 -53.033 1.00 91.00 1120 VAL A O 1
ATOM 8119 N N . VAL A 1 1121 ? -12.875 0.422 -53.860 1.00 90.31 1121 VAL A N 1
ATOM 8120 C CA . VAL A 1 1121 ? -13.330 0.754 -55.218 1.00 90.31 1121 VAL A CA 1
ATOM 8121 C C . VAL A 1 1121 ? -14.783 1.237 -55.205 1.00 90.31 1121 VAL A C 1
ATOM 8123 O O . VAL A 1 1121 ? -15.068 2.292 -55.764 1.00 90.31 1121 VAL A O 1
ATOM 8126 N N . GLY A 1 1122 ? -15.686 0.536 -54.510 1.00 87.94 1122 GLY A N 1
ATOM 8127 C CA . GLY A 1 1122 ? -17.099 0.918 -54.420 1.00 87.94 1122 GLY A CA 1
ATOM 8128 C C . GLY A 1 1122 ? -17.334 2.256 -53.708 1.00 87.94 1122 GLY A C 1
ATOM 8129 O O . GLY A 1 1122 ? -18.131 3.067 -54.173 1.00 87.94 1122 GLY A O 1
ATOM 8130 N N . LEU A 1 1123 ? -16.604 2.532 -52.623 1.00 88.88 1123 LEU A N 1
ATOM 8131 C CA . LEU A 1 1123 ? -16.653 3.823 -51.926 1.00 88.88 1123 LEU A CA 1
ATOM 8132 C C . LEU A 1 1123 ? -16.065 4.954 -52.772 1.00 88.88 1123 LEU A C 1
ATOM 8134 O O . LEU A 1 1123 ? -16.619 6.048 -52.787 1.00 88.88 1123 LEU A O 1
ATOM 8138 N N . THR A 1 1124 ? -14.974 4.698 -53.498 1.00 86.38 1124 THR A N 1
ATOM 8139 C CA . THR A 1 1124 ? -14.370 5.700 -54.391 1.00 86.38 1124 THR A CA 1
ATOM 8140 C C . THR A 1 1124 ? -15.298 6.009 -55.565 1.00 86.38 1124 THR A C 1
ATOM 8142 O O . THR A 1 1124 ? -15.443 7.170 -55.940 1.00 86.38 1124 THR A O 1
ATOM 8145 N N . ALA A 1 1125 ? -15.982 4.996 -56.104 1.00 87.50 1125 ALA A N 1
ATOM 8146 C CA . ALA A 1 1125 ? -16.994 5.162 -57.142 1.00 87.50 1125 ALA A CA 1
ATOM 8147 C C . ALA A 1 1125 ? -18.215 5.960 -56.649 1.00 87.50 1125 ALA A C 1
ATOM 8149 O O . ALA A 1 1125 ? -18.694 6.822 -57.380 1.00 87.50 1125 ALA A O 1
ATOM 8150 N N . LEU A 1 1126 ? -18.678 5.745 -55.410 1.00 87.38 1126 LEU A N 1
ATOM 8151 C CA . LEU A 1 1126 ? -19.716 6.578 -54.783 1.00 87.38 1126 LEU A CA 1
ATOM 8152 C C . LEU A 1 1126 ? -19.236 8.023 -54.578 1.00 87.38 1126 LEU A C 1
ATOM 8154 O O . LEU A 1 1126 ? -19.922 8.964 -54.964 1.00 87.38 1126 LEU A O 1
ATOM 8158 N N . ALA A 1 1127 ? -18.036 8.210 -54.020 1.00 87.38 1127 ALA A N 1
ATOM 8159 C CA . ALA A 1 1127 ? -17.483 9.532 -53.720 1.00 87.38 1127 ALA A CA 1
ATOM 8160 C C . ALA A 1 1127 ? -17.243 10.381 -54.977 1.00 87.38 1127 ALA A C 1
ATOM 8162 O O . ALA A 1 1127 ? -17.352 11.604 -54.929 1.00 87.38 1127 ALA A O 1
ATOM 8163 N N . ARG A 1 1128 ? -16.919 9.737 -56.103 1.00 83.56 1128 ARG A N 1
ATOM 8164 C CA . ARG A 1 1128 ? -16.697 10.396 -57.397 1.00 83.56 1128 ARG A CA 1
ATOM 8165 C C . ARG A 1 1128 ? -17.934 10.428 -58.293 1.00 83.56 1128 ARG A C 1
ATOM 8167 O O . ARG A 1 1128 ? -17.818 10.857 -59.434 1.00 83.56 1128 ARG A O 1
ATOM 8174 N N . GLY A 1 1129 ? -19.092 9.973 -57.809 1.00 83.62 1129 GLY A N 1
ATOM 8175 C CA . GLY A 1 1129 ? -20.355 10.005 -58.554 1.00 83.62 1129 GLY A CA 1
ATOM 8176 C C . GLY A 1 1129 ? -20.469 8.989 -59.696 1.00 83.62 1129 GLY A C 1
ATOM 8177 O O . GLY A 1 1129 ? -21.380 9.089 -60.508 1.00 83.62 1129 GLY A O 1
ATOM 8178 N N . ALA A 1 1130 ? -19.574 8.000 -59.772 1.00 86.00 1130 ALA A N 1
ATOM 8179 C CA . ALA A 1 1130 ? -19.685 6.899 -60.729 1.00 86.00 1130 ALA A CA 1
ATOM 8180 C C . ALA A 1 1130 ? -20.788 5.891 -60.335 1.00 86.00 1130 ALA A C 1
ATOM 8182 O O . ALA A 1 1130 ? -21.355 5.239 -61.208 1.00 86.00 1130 ALA A O 1
ATOM 8183 N N . PHE A 1 1131 ? -21.120 5.769 -59.041 1.00 90.81 1131 PHE A N 1
ATOM 8184 C CA . PHE A 1 1131 ? -22.300 5.044 -58.548 1.00 90.81 1131 PHE A CA 1
ATOM 8185 C C . PHE A 1 1131 ? -23.347 6.029 -58.013 1.00 90.81 1131 PHE A C 1
ATOM 8187 O O . PHE A 1 1131 ? -23.041 6.824 -57.129 1.00 90.81 1131 PHE A O 1
ATOM 8194 N N . GLY A 1 1132 ? -24.578 5.956 -58.532 1.00 78.81 1132 GLY A N 1
ATOM 8195 C CA . GLY A 1 1132 ? -25.676 6.860 -58.154 1.00 78.81 1132 GLY A CA 1
ATOM 8196 C C . GLY A 1 1132 ? -26.450 6.464 -56.890 1.00 78.81 1132 GLY A C 1
ATOM 8197 O O . GLY A 1 1132 ? -27.076 7.318 -56.277 1.00 78.81 1132 GLY A O 1
ATOM 8198 N N . GLU A 1 1133 ? -26.391 5.197 -56.470 1.00 86.81 1133 GLU A N 1
ATOM 8199 C CA . GLU A 1 1133 ? -27.139 4.667 -55.319 1.00 86.81 1133 GLU A CA 1
ATOM 8200 C C . GLU A 1 1133 ? -26.220 3.841 -54.406 1.00 86.81 1133 GLU A C 1
ATOM 8202 O O . GLU A 1 1133 ? -25.348 3.106 -54.885 1.00 86.81 1133 GLU A O 1
ATOM 8207 N N . TRP A 1 1134 ? -26.431 3.907 -53.086 1.00 86.44 1134 TRP A N 1
ATOM 8208 C CA . TRP A 1 1134 ? -25.623 3.190 -52.082 1.00 86.44 1134 TRP A CA 1
ATOM 8209 C C . TRP A 1 1134 ? -25.716 1.664 -52.228 1.00 86.44 1134 TRP A C 1
ATOM 8211 O O . TRP A 1 1134 ? -24.785 0.920 -51.896 1.00 86.44 1134 TRP A O 1
ATOM 8221 N N . GLU A 1 1135 ? -26.834 1.186 -52.763 1.00 88.38 1135 GLU A N 1
ATOM 8222 C CA . GLU A 1 1135 ? -27.117 -0.215 -53.030 1.00 88.38 1135 GLU A CA 1
ATOM 8223 C C . GLU A 1 1135 ? -26.163 -0.800 -54.097 1.00 88.38 1135 GLU A C 1
ATOM 8225 O O . GLU A 1 1135 ? -25.793 -1.970 -53.997 1.00 88.38 1135 GLU A O 1
ATOM 8230 N N . LEU A 1 1136 ? -25.653 0.008 -55.044 1.00 89.12 1136 LEU A N 1
ATOM 8231 C CA . LEU A 1 1136 ? -24.701 -0.439 -56.081 1.00 89.12 1136 LEU A CA 1
ATOM 8232 C C . LEU A 1 1136 ? -23.325 -0.824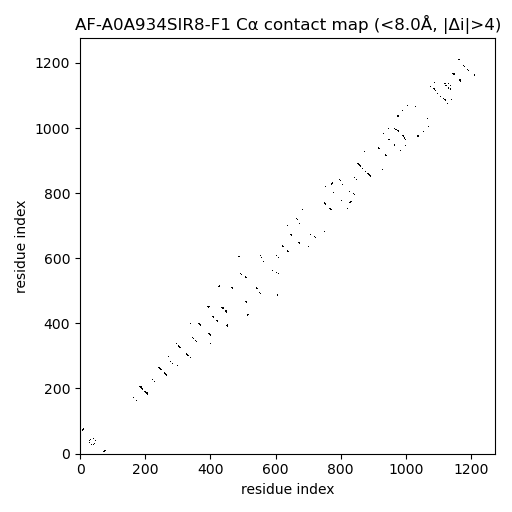 -55.515 1.00 89.12 1136 LEU A C 1
ATOM 8234 O O . LEU A 1 1136 ? -22.655 -1.697 -56.065 1.00 89.12 1136 LEU A O 1
ATOM 8238 N N . ALA A 1 1137 ? -22.917 -0.220 -54.396 1.00 87.75 1137 ALA A N 1
ATOM 8239 C CA . ALA A 1 1137 ? -21.687 -0.590 -53.698 1.00 87.75 1137 ALA A CA 1
ATOM 8240 C C . ALA A 1 1137 ? -21.922 -1.702 -52.663 1.00 87.75 1137 ALA A C 1
ATOM 8242 O O . ALA A 1 1137 ? -21.123 -2.631 -52.543 1.00 87.75 1137 ALA A O 1
ATOM 8243 N N . THR A 1 1138 ? -23.015 -1.617 -51.901 1.00 91.25 1138 THR A N 1
ATOM 8244 C CA . THR A 1 1138 ? -23.254 -2.477 -50.730 1.00 91.25 1138 THR A CA 1
ATOM 8245 C C . THR A 1 1138 ? -23.806 -3.861 -51.084 1.00 91.25 1138 THR A C 1
ATOM 8247 O O . THR A 1 1138 ? -23.426 -4.836 -50.434 1.00 91.25 1138 THR A O 1
ATOM 8250 N N . VAL A 1 1139 ? -24.628 -3.997 -52.134 1.00 91.12 1139 VAL A N 1
ATOM 8251 C CA . VAL A 1 1139 ? -25.246 -5.282 -52.519 1.00 91.12 1139 VAL A CA 1
ATOM 8252 C C . VAL A 1 1139 ? -24.221 -6.312 -53.024 1.00 91.12 1139 VAL A C 1
ATOM 8254 O O . VAL A 1 1139 ? -24.265 -7.444 -52.533 1.00 91.12 1139 VAL A O 1
ATOM 8257 N N . PRO A 1 1140 ? -23.261 -5.987 -53.920 1.00 92.56 1140 PRO A N 1
ATOM 8258 C CA . PRO A 1 1140 ? -22.236 -6.947 -54.348 1.00 92.56 1140 PRO A CA 1
ATOM 8259 C C . PRO A 1 1140 ? -21.362 -7.442 -53.186 1.00 92.56 1140 PRO A C 1
ATOM 8261 O O . PRO A 1 1140 ? -21.083 -8.639 -53.079 1.00 92.56 1140 PRO A O 1
ATOM 8264 N N . LEU A 1 1141 ? -20.992 -6.541 -52.267 1.00 92.06 1141 LEU A N 1
ATOM 8265 C CA . LEU A 1 1141 ? -20.222 -6.863 -51.061 1.00 92.06 1141 LEU A CA 1
ATOM 8266 C C . LEU A 1 1141 ? -21.023 -7.760 -50.104 1.00 92.06 1141 LEU A C 1
ATOM 8268 O O . LEU A 1 1141 ? -20.517 -8.789 -49.650 1.00 92.06 1141 LEU A O 1
ATOM 8272 N N . ALA A 1 1142 ? -22.284 -7.408 -49.830 1.00 90.56 1142 ALA A N 1
ATOM 8273 C CA . ALA A 1 1142 ? -23.171 -8.190 -48.973 1.00 90.56 1142 ALA A CA 1
ATOM 8274 C C . ALA A 1 1142 ? -23.436 -9.585 -49.560 1.00 90.56 1142 ALA A C 1
ATOM 8276 O O . ALA A 1 1142 ? -23.338 -10.583 -48.843 1.00 90.56 1142 ALA A O 1
ATOM 8277 N N . GLY A 1 1143 ? -23.684 -9.673 -50.870 1.00 91.50 1143 GLY A N 1
ATOM 8278 C CA . GLY A 1 1143 ? -23.858 -10.933 -51.592 1.00 91.50 1143 GLY A CA 1
ATOM 8279 C C . GLY A 1 1143 ? -22.619 -11.825 -51.509 1.00 91.50 1143 GLY A C 1
ATOM 8280 O O . GLY A 1 1143 ? -22.734 -13.007 -51.181 1.00 91.50 1143 GLY A O 1
ATOM 8281 N N . ALA A 1 1144 ? -21.427 -11.254 -51.702 1.00 91.31 1144 ALA A N 1
ATOM 8282 C CA . ALA A 1 1144 ? -20.168 -11.979 -51.566 1.00 91.31 1144 ALA A CA 1
ATOM 8283 C C . ALA A 1 1144 ? -19.968 -12.526 -50.138 1.00 91.31 1144 ALA A C 1
ATOM 8285 O O . ALA A 1 1144 ? -19.615 -13.696 -49.966 1.00 91.31 1144 ALA A O 1
ATOM 8286 N N . MET A 1 1145 ? -20.258 -11.725 -49.103 1.00 90.94 1145 MET A N 1
ATOM 8287 C CA . MET A 1 1145 ? -20.161 -12.140 -47.696 1.00 90.94 1145 MET A CA 1
ATOM 8288 C C . MET A 1 1145 ? -21.185 -13.215 -47.310 1.00 90.94 1145 MET A C 1
ATOM 8290 O O . MET A 1 1145 ? -20.832 -14.163 -46.607 1.00 90.94 1145 MET A O 1
ATOM 8294 N N . ILE A 1 1146 ? -22.431 -13.105 -47.779 1.00 91.44 1146 ILE A N 1
ATOM 8295 C CA . ILE A 1 1146 ? -23.477 -14.112 -47.541 1.00 91.44 1146 ILE A CA 1
ATOM 8296 C C . ILE A 1 1146 ? -23.119 -15.424 -48.254 1.00 91.44 1146 ILE A C 1
ATOM 8298 O O . ILE A 1 1146 ? -23.228 -16.488 -47.644 1.00 91.44 1146 ILE A O 1
ATOM 8302 N N . ALA A 1 1147 ? -22.615 -15.368 -49.493 1.00 90.31 1147 ALA A N 1
ATOM 8303 C CA . ALA A 1 1147 ? -22.155 -16.543 -50.235 1.00 90.31 1147 ALA A CA 1
ATOM 8304 C C . ALA A 1 1147 ? -20.984 -17.246 -49.525 1.00 90.31 1147 ALA A C 1
ATOM 8306 O O . ALA A 1 1147 ? -21.033 -18.456 -49.292 1.00 90.31 1147 ALA A O 1
ATOM 8307 N N . ALA A 1 1148 ? -19.965 -16.494 -49.094 1.00 88.31 1148 ALA A N 1
ATOM 8308 C CA . ALA A 1 1148 ? -18.847 -17.036 -48.321 1.00 88.31 1148 ALA A CA 1
ATOM 8309 C C . ALA A 1 1148 ? -19.298 -17.617 -46.964 1.00 88.31 1148 ALA A C 1
ATOM 8311 O O . ALA A 1 1148 ? -18.851 -18.697 -46.565 1.00 88.31 1148 ALA A O 1
ATOM 8312 N N . GLY A 1 1149 ? -20.218 -16.937 -46.268 1.00 85.12 1149 GLY A N 1
ATOM 8313 C CA . GLY A 1 1149 ? -20.822 -17.397 -45.016 1.00 85.12 1149 GLY A CA 1
ATOM 8314 C C . GLY A 1 1149 ? -21.621 -18.693 -45.181 1.00 85.12 1149 GLY A C 1
ATOM 8315 O O . GLY A 1 1149 ? -21.477 -19.604 -44.365 1.00 85.12 1149 GLY A O 1
ATOM 8316 N N . GLY A 1 1150 ? -22.388 -18.818 -46.269 1.00 85.94 1150 GLY A N 1
ATOM 8317 C CA . GLY A 1 1150 ? -23.136 -20.023 -46.632 1.00 85.94 1150 GLY A CA 1
ATOM 8318 C C . GLY A 1 1150 ? -22.230 -21.212 -46.957 1.00 85.94 1150 GLY A C 1
ATOM 8319 O O . GLY A 1 1150 ? -22.428 -22.299 -46.412 1.00 85.94 1150 GLY A O 1
ATOM 8320 N N . ILE A 1 1151 ? -21.173 -20.999 -47.752 1.00 86.81 1151 ILE A N 1
ATOM 8321 C CA . ILE A 1 1151 ? -20.151 -22.024 -48.042 1.00 86.81 1151 ILE A CA 1
ATOM 8322 C C . ILE A 1 1151 ? -19.514 -22.528 -46.739 1.00 86.81 1151 ILE A C 1
ATOM 8324 O O . ILE A 1 1151 ? -19.324 -23.733 -46.553 1.00 86.81 1151 ILE A O 1
ATOM 8328 N N . ARG A 1 1152 ? -19.207 -21.619 -45.807 1.00 82.75 1152 ARG A N 1
ATOM 8329 C CA . ARG A 1 1152 ? -18.601 -21.963 -44.516 1.00 82.75 1152 ARG A CA 1
ATOM 8330 C C . ARG A 1 1152 ? -19.564 -22.720 -43.600 1.00 82.75 1152 ARG A C 1
ATOM 8332 O O . ARG A 1 1152 ? -19.150 -23.708 -43.002 1.00 82.75 1152 ARG A O 1
ATOM 8339 N N . LEU A 1 1153 ? -20.831 -22.306 -43.526 1.00 83.69 1153 LEU A N 1
ATOM 8340 C CA . LEU A 1 1153 ? -21.865 -22.972 -42.725 1.00 83.69 1153 LEU A CA 1
ATOM 8341 C C . LEU A 1 1153 ? -22.188 -24.380 -43.254 1.00 83.69 1153 LEU A C 1
ATOM 8343 O O . LEU A 1 1153 ? -22.471 -25.283 -42.469 1.00 83.69 1153 LEU A O 1
ATOM 8347 N N . HIS A 1 1154 ? -22.100 -24.583 -44.573 1.00 81.88 1154 HIS A N 1
ATOM 8348 C CA . HIS A 1 1154 ? -22.275 -25.895 -45.196 1.00 81.88 1154 HIS A CA 1
ATOM 8349 C C . HIS A 1 1154 ? -21.084 -26.831 -44.940 1.00 81.88 1154 HIS A C 1
ATOM 8351 O O . HIS A 1 1154 ? -21.266 -28.029 -44.742 1.00 81.88 1154 HIS A O 1
ATOM 8357 N N . ARG A 1 1155 ? -19.860 -26.290 -44.899 1.00 79.12 1155 ARG A N 1
ATOM 8358 C CA . ARG A 1 1155 ? -18.634 -27.074 -44.677 1.00 79.12 1155 ARG A CA 1
ATOM 8359 C C . ARG A 1 1155 ? -18.333 -27.378 -43.213 1.00 79.12 1155 ARG A C 1
ATOM 8361 O O . ARG A 1 1155 ? -17.672 -28.378 -42.950 1.00 79.12 1155 ARG A O 1
ATOM 8368 N N . SER A 1 1156 ? -18.765 -26.544 -42.263 1.00 75.69 1156 SER A N 1
ATOM 8369 C CA . SER A 1 1156 ? -18.524 -26.790 -40.838 1.00 75.69 1156 SER A CA 1
ATOM 8370 C C . SER A 1 1156 ? -19.797 -26.724 -39.997 1.00 75.69 1156 SER A C 1
ATOM 8372 O O . SER A 1 1156 ? -20.432 -25.686 -39.822 1.00 75.69 1156 SER A O 1
ATOM 8374 N N . SER A 1 1157 ? -20.138 -27.856 -39.379 1.00 67.75 1157 SER A N 1
ATOM 8375 C CA . SER A 1 1157 ? -21.305 -27.976 -38.500 1.00 67.75 1157 SER A CA 1
ATOM 8376 C C . SER A 1 1157 ? -21.187 -27.156 -37.206 1.00 67.75 1157 SER A C 1
ATOM 8378 O O . SER A 1 1157 ? -22.209 -26.846 -36.592 1.00 67.75 1157 SER A O 1
ATOM 8380 N N . SER A 1 1158 ? -19.967 -26.765 -36.821 1.00 71.06 1158 SER A N 1
ATOM 8381 C CA . SER A 1 1158 ? -19.655 -25.949 -35.640 1.00 71.06 1158 SER A CA 1
ATOM 8382 C C . SER A 1 1158 ? -19.706 -24.433 -35.878 1.00 71.06 1158 SER A C 1
ATOM 8384 O O . SER A 1 1158 ? -19.586 -23.668 -34.917 1.00 71.06 1158 SER A O 1
ATOM 8386 N N . ALA A 1 1159 ? -19.868 -23.971 -37.125 1.00 74.38 1159 ALA A N 1
ATOM 8387 C CA . ALA A 1 1159 ? -19.987 -22.545 -37.412 1.00 74.38 1159 ALA A CA 1
ATOM 8388 C C . ALA A 1 1159 ? -21.306 -21.984 -36.861 1.00 74.38 1159 ALA A C 1
ATOM 8390 O O . ALA A 1 1159 ? -22.383 -22.533 -37.087 1.00 74.38 1159 ALA A O 1
ATOM 8391 N N . ARG A 1 1160 ? -21.209 -20.867 -36.133 1.00 81.75 1160 ARG A N 1
ATOM 8392 C CA . ARG A 1 1160 ? -22.365 -20.144 -35.592 1.00 81.75 1160 ARG A CA 1
ATOM 8393 C C . ARG A 1 1160 ? -22.883 -19.145 -36.620 1.00 81.75 1160 ARG A C 1
ATOM 8395 O O . ARG A 1 1160 ? -22.096 -18.490 -37.309 1.00 81.75 1160 ARG A O 1
ATOM 8402 N N . THR A 1 1161 ? -24.199 -18.980 -36.674 1.00 84.88 1161 THR A N 1
ATOM 8403 C CA . THR A 1 1161 ? -24.876 -18.065 -37.609 1.00 84.88 1161 THR A CA 1
ATOM 8404 C C . THR A 1 1161 ? -24.490 -16.598 -37.368 1.00 84.88 1161 THR A C 1
ATOM 8406 O O . THR A 1 1161 ? -24.338 -15.831 -38.320 1.00 84.88 1161 THR A O 1
ATOM 8409 N N . TRP A 1 1162 ? -24.200 -16.234 -36.112 1.00 81.50 1162 TRP A N 1
ATOM 8410 C CA . TRP A 1 1162 ? -23.750 -14.895 -35.705 1.00 81.50 1162 TRP A CA 1
ATOM 8411 C C . TRP A 1 1162 ? -22.392 -14.463 -36.270 1.00 81.50 1162 TRP A C 1
ATOM 8413 O O . TRP A 1 1162 ? -22.213 -13.288 -36.556 1.00 81.50 1162 TRP A O 1
ATOM 8423 N N . SER A 1 1163 ? -21.429 -15.369 -36.449 1.00 84.06 1163 SER A N 1
ATOM 8424 C CA . SER A 1 1163 ? -20.094 -14.994 -36.949 1.00 84.06 1163 SER A CA 1
ATOM 8425 C C . SER A 1 1163 ? -19.930 -15.163 -38.459 1.00 84.06 1163 SER A C 1
ATOM 8427 O O . SER A 1 1163 ? -18.901 -14.776 -39.008 1.00 84.06 1163 SER A O 1
ATOM 8429 N N . THR A 1 1164 ? -20.913 -15.764 -39.133 1.00 85.00 1164 THR A N 1
ATOM 8430 C CA . THR A 1 1164 ? -20.822 -16.135 -40.553 1.00 85.00 1164 THR A CA 1
ATOM 8431 C C . THR A 1 1164 ? -21.800 -15.367 -41.431 1.00 85.00 1164 THR A C 1
ATOM 8433 O O . THR A 1 1164 ? -21.378 -14.811 -42.437 1.00 85.00 1164 THR A O 1
ATOM 8436 N N . LEU A 1 1165 ? -23.080 -15.298 -41.051 1.00 86.81 1165 LEU A N 1
ATOM 8437 C CA . LEU A 1 1165 ? -24.130 -14.667 -41.861 1.00 86.81 1165 LEU A CA 1
ATOM 8438 C C . LEU A 1 1165 ? -24.489 -13.257 -41.382 1.00 86.81 1165 LEU A C 1
ATOM 8440 O O . LEU A 1 1165 ? -24.849 -12.414 -42.200 1.00 86.81 1165 LEU A O 1
ATOM 8444 N N . ALA A 1 1166 ? -24.356 -12.974 -40.081 1.00 86.62 1166 ALA A N 1
ATOM 8445 C CA . ALA A 1 1166 ? -24.741 -11.681 -39.513 1.00 86.62 1166 ALA A CA 1
ATOM 8446 C C . ALA A 1 1166 ? -24.048 -10.466 -40.166 1.00 86.62 1166 ALA A C 1
ATOM 8448 O O . ALA A 1 1166 ? -24.758 -9.506 -40.449 1.00 86.62 1166 ALA A O 1
ATOM 8449 N N . PRO A 1 1167 ? -22.730 -10.475 -40.474 1.00 88.56 1167 PRO A N 1
ATOM 8450 C CA . PRO A 1 1167 ? -22.078 -9.316 -41.091 1.00 88.56 1167 PRO A CA 1
ATOM 8451 C C . PRO A 1 1167 ? -22.617 -9.000 -42.493 1.00 88.56 1167 PRO A C 1
ATOM 8453 O O . PRO A 1 1167 ? -22.860 -7.839 -42.805 1.00 88.56 1167 PRO A O 1
ATOM 8456 N N . GLY A 1 1168 ? -22.868 -10.027 -43.315 1.00 89.12 1168 GLY A N 1
ATOM 8457 C CA . GLY A 1 1168 ? -23.426 -9.851 -44.659 1.00 89.12 1168 GLY A CA 1
ATOM 8458 C C . GLY A 1 1168 ? -24.889 -9.399 -44.631 1.00 89.12 1168 GLY A C 1
ATOM 8459 O O . GLY A 1 1168 ? -25.271 -8.510 -45.383 1.00 89.12 1168 GLY A O 1
ATOM 8460 N N . VAL A 1 1169 ? -25.695 -9.945 -43.712 1.00 89.50 1169 VAL A N 1
ATOM 8461 C CA . VAL A 1 1169 ? -27.103 -9.543 -43.529 1.00 89.50 1169 VAL A CA 1
ATOM 8462 C C . VAL A 1 1169 ? -27.217 -8.134 -42.939 1.00 89.50 1169 VAL A C 1
ATOM 8464 O O . VAL A 1 1169 ? -28.090 -7.370 -43.340 1.00 89.50 1169 VAL A O 1
ATOM 8467 N N . ALA A 1 1170 ? -26.314 -7.751 -42.035 1.00 90.00 1170 ALA A N 1
ATOM 8468 C CA . ALA A 1 1170 ? -26.241 -6.387 -41.526 1.00 90.00 1170 ALA A CA 1
ATOM 8469 C C . ALA A 1 1170 ? -25.838 -5.397 -42.629 1.00 90.00 1170 ALA A C 1
ATOM 8471 O O . ALA A 1 1170 ? -26.485 -4.364 -42.760 1.00 90.00 1170 ALA A O 1
ATOM 8472 N N . LEU A 1 1171 ? -24.835 -5.729 -43.456 1.00 91.25 1171 LEU A N 1
ATOM 8473 C CA . LEU A 1 1171 ? -24.411 -4.893 -44.587 1.00 91.25 1171 LEU A CA 1
ATOM 8474 C C . LEU A 1 1171 ? -25.509 -4.747 -45.655 1.00 91.25 1171 LEU A C 1
ATOM 8476 O O . LEU A 1 1171 ? -25.569 -3.721 -46.322 1.00 91.25 1171 LEU A O 1
ATOM 8480 N N . LEU A 1 1172 ? -26.394 -5.741 -45.781 1.00 91.50 1172 LEU A N 1
ATOM 8481 C CA . LEU A 1 1172 ? -27.550 -5.696 -46.677 1.00 91.50 1172 LEU A CA 1
ATOM 8482 C C . LEU A 1 1172 ? -28.693 -4.806 -46.149 1.00 91.50 1172 LEU A C 1
ATOM 8484 O O . LEU A 1 1172 ? -29.321 -4.103 -46.932 1.00 91.50 1172 LEU A O 1
ATOM 8488 N N . LEU A 1 1173 ? -28.991 -4.850 -44.841 1.00 91.25 1173 LEU A N 1
ATOM 8489 C CA . LEU A 1 1173 ? -30.200 -4.234 -44.263 1.00 91.25 1173 LEU A CA 1
ATOM 8490 C C . LEU A 1 1173 ? -29.953 -2.884 -43.572 1.00 91.25 1173 LEU A C 1
ATOM 8492 O O . LEU A 1 1173 ? -30.774 -1.976 -43.672 1.00 91.25 1173 LEU A O 1
ATOM 8496 N N . VAL A 1 1174 ? -28.845 -2.743 -42.841 1.00 90.88 1174 VAL A N 1
ATOM 8497 C CA . VAL A 1 1174 ? -28.611 -1.590 -41.955 1.00 90.88 1174 VAL A CA 1
ATOM 8498 C C . VAL A 1 1174 ? -28.296 -0.306 -42.729 1.00 90.88 1174 VAL A C 1
ATOM 8500 O O . VAL A 1 1174 ? -28.909 0.709 -42.398 1.00 90.88 1174 VAL A O 1
ATOM 8503 N N . PRO A 1 1175 ? -27.416 -0.295 -43.757 1.00 89.12 1175 PRO A N 1
ATOM 8504 C CA . PRO A 1 1175 ? -27.181 0.917 -44.541 1.00 89.12 1175 PRO A CA 1
ATOM 8505 C C . PRO A 1 1175 ? -28.472 1.449 -45.166 1.00 89.12 1175 PRO A C 1
ATOM 8507 O O . PRO A 1 1175 ? -28.750 2.638 -45.062 1.00 89.12 1175 PRO A O 1
ATOM 8510 N N . SER A 1 1176 ? -29.312 0.561 -45.713 1.00 88.88 1176 SER A N 1
ATOM 8511 C CA . SER A 1 1176 ? -30.605 0.948 -46.283 1.00 88.88 1176 SER A CA 1
ATOM 8512 C C . SER A 1 1176 ? -31.560 1.499 -45.211 1.00 88.88 1176 SER A C 1
ATOM 8514 O O . SER A 1 1176 ? -32.124 2.563 -45.439 1.00 88.88 1176 SER A O 1
ATOM 8516 N N . LEU A 1 1177 ? -31.642 0.886 -44.010 1.00 87.81 1177 LEU A N 1
ATOM 8517 C CA . LEU A 1 1177 ? -32.416 1.395 -42.856 1.00 87.81 1177 LEU A CA 1
ATOM 8518 C C . LEU A 1 1177 ? -32.015 2.820 -42.458 1.00 87.81 1177 LEU A C 1
ATOM 8520 O O . LEU A 1 1177 ? -32.888 3.666 -42.260 1.00 87.81 1177 LEU A O 1
ATOM 8524 N N . VAL A 1 1178 ? -30.710 3.081 -42.352 1.00 88.94 1178 VAL A N 1
ATOM 8525 C CA . VAL A 1 1178 ? -30.176 4.400 -41.983 1.00 88.94 1178 VAL A CA 1
ATOM 8526 C C . VAL A 1 1178 ? -30.501 5.433 -43.056 1.00 88.94 1178 VAL A C 1
ATOM 8528 O O . VAL A 1 1178 ? -30.958 6.523 -42.722 1.00 88.94 1178 VAL A O 1
ATOM 8531 N N . VAL A 1 1179 ? -30.326 5.089 -44.335 1.00 85.00 1179 VAL A N 1
ATOM 8532 C CA . VAL A 1 1179 ? -30.638 6.010 -45.435 1.00 85.00 1179 VAL A CA 1
ATOM 8533 C C . VAL A 1 1179 ? -32.147 6.308 -45.487 1.00 85.00 1179 VAL A C 1
ATOM 8535 O O . VAL A 1 1179 ? -32.506 7.472 -45.634 1.00 85.00 1179 VAL A O 1
ATOM 8538 N N . THR A 1 1180 ? -33.033 5.328 -45.237 1.00 85.44 1180 THR A N 1
ATOM 8539 C CA . THR A 1 1180 ? -34.493 5.574 -45.118 1.00 85.44 1180 THR A CA 1
ATOM 8540 C C . THR A 1 1180 ? -34.897 6.489 -43.967 1.00 85.44 1180 THR A C 1
ATOM 8542 O O . THR A 1 1180 ? -35.986 7.047 -44.015 1.00 85.44 1180 THR A O 1
ATOM 8545 N N . ALA A 1 1181 ? -34.080 6.640 -42.922 1.00 79.94 1181 ALA A N 1
ATOM 8546 C CA . ALA A 1 1181 ? -34.393 7.568 -41.835 1.00 79.94 1181 ALA A CA 1
ATOM 8547 C C . ALA A 1 1181 ? -34.189 9.041 -42.240 1.00 79.94 1181 ALA A C 1
ATOM 8549 O O . ALA A 1 1181 ? -34.724 9.927 -41.578 1.00 79.94 1181 ALA A O 1
ATOM 8550 N N . VAL A 1 1182 ? -33.411 9.292 -43.303 1.00 80.50 1182 VAL A N 1
ATOM 8551 C CA . VAL A 1 1182 ? -33.094 10.633 -43.819 1.00 80.50 1182 VAL A CA 1
ATOM 8552 C C . VAL A 1 1182 ? -33.918 10.954 -45.066 1.00 80.50 1182 VAL A C 1
ATOM 8554 O O . VAL A 1 1182 ? -34.541 12.009 -45.118 1.00 80.50 1182 VAL A O 1
ATOM 8557 N N . ASP A 1 1183 ? -33.940 10.044 -46.045 1.00 75.88 1183 ASP A N 1
ATOM 8558 C CA . ASP A 1 1183 ? -34.727 10.163 -47.276 1.00 75.88 1183 ASP A CA 1
ATOM 8559 C C . ASP A 1 1183 ? -35.411 8.825 -47.588 1.00 75.88 1183 ASP A C 1
ATOM 8561 O O . ASP A 1 1183 ? -34.757 7.787 -47.756 1.00 75.88 1183 ASP A O 1
ATOM 8565 N N . ALA A 1 1184 ? -36.744 8.844 -47.620 1.00 75.75 1184 ALA A N 1
ATOM 8566 C CA . ALA A 1 1184 ? -37.591 7.655 -47.626 1.00 75.75 1184 ALA A CA 1
ATOM 8567 C C . ALA A 1 1184 ? -38.418 7.540 -48.921 1.00 75.75 1184 ALA A C 1
ATOM 8569 O O . ALA A 1 1184 ? -39.653 7.567 -48.869 1.00 75.75 1184 ALA A O 1
ATOM 8570 N N . PRO A 1 1185 ? -37.780 7.389 -50.101 1.00 85.12 1185 PRO A N 1
ATOM 8571 C CA . PRO A 1 1185 ? -38.518 7.141 -51.326 1.00 85.12 1185 PRO A CA 1
ATOM 8572 C C . PRO A 1 1185 ? -39.271 5.812 -51.205 1.00 85.12 1185 PRO A C 1
ATOM 8574 O O . PRO A 1 1185 ? -38.788 4.842 -50.611 1.00 85.12 1185 PRO A O 1
ATOM 8577 N N . LEU A 1 1186 ? -40.466 5.760 -51.793 1.00 83.38 1186 LEU A N 1
ATOM 8578 C CA . LEU A 1 1186 ? -41.412 4.658 -51.597 1.00 83.38 1186 LEU A CA 1
ATOM 8579 C C . LEU A 1 1186 ? -40.814 3.281 -51.940 1.00 83.38 1186 LEU A C 1
ATOM 8581 O O . LEU A 1 1186 ? -41.088 2.302 -51.248 1.00 83.38 1186 LEU A O 1
ATOM 8585 N N . TRP A 1 1187 ? -39.935 3.207 -52.947 1.00 88.00 1187 TRP A N 1
ATOM 8586 C CA . TRP A 1 1187 ? -39.256 1.965 -53.328 1.00 88.00 1187 TRP A CA 1
ATOM 8587 C C . TRP A 1 1187 ? -38.299 1.441 -52.242 1.00 88.00 1187 TRP A C 1
ATOM 8589 O O . TRP A 1 1187 ? -38.209 0.229 -52.059 1.00 88.00 1187 TRP A O 1
ATOM 8599 N N . ARG A 1 1188 ? -37.626 2.322 -51.487 1.00 87.50 1188 ARG A N 1
ATOM 8600 C CA . ARG A 1 1188 ? -36.692 1.943 -50.413 1.00 87.50 1188 ARG A CA 1
ATOM 8601 C C . ARG A 1 1188 ? -37.445 1.584 -49.131 1.00 87.50 1188 ARG A C 1
ATOM 8603 O O . ARG A 1 1188 ? -37.103 0.598 -48.488 1.00 87.50 1188 ARG A O 1
ATOM 8610 N N . LEU A 1 1189 ? -38.520 2.314 -48.816 1.00 83.12 1189 LEU A N 1
ATOM 8611 C CA . LEU A 1 1189 ? -39.426 2.033 -47.691 1.00 83.12 1189 LEU A CA 1
ATOM 8612 C C . LEU A 1 1189 ? -40.062 0.637 -47.820 1.00 83.12 1189 LEU A C 1
ATOM 8614 O O . LEU A 1 1189 ? -39.937 -0.202 -46.928 1.00 83.12 1189 LEU A O 1
ATOM 8618 N N . VAL A 1 1190 ? -40.678 0.359 -48.975 1.00 85.81 1190 VAL A N 1
ATOM 8619 C CA . VAL A 1 1190 ? -41.298 -0.944 -49.264 1.00 85.81 1190 VAL A CA 1
ATOM 8620 C C . VAL A 1 1190 ? -40.235 -2.027 -49.460 1.00 85.81 1190 VAL A C 1
ATOM 8622 O O . VAL A 1 1190 ? -40.387 -3.135 -48.945 1.00 85.81 1190 VAL A O 1
ATOM 8625 N N . GLY A 1 1191 ? -39.139 -1.712 -50.158 1.00 86.94 1191 GLY A N 1
ATOM 8626 C CA . GLY A 1 1191 ? -38.039 -2.639 -50.418 1.00 86.94 1191 GLY A CA 1
ATOM 8627 C C . GLY A 1 1191 ? -37.380 -3.147 -49.136 1.00 86.94 1191 GLY A C 1
ATOM 8628 O O . GLY A 1 1191 ? -37.226 -4.355 -48.967 1.00 86.94 1191 GLY A O 1
ATOM 8629 N N . LEU A 1 1192 ? -37.065 -2.260 -48.187 1.00 89.69 1192 LEU A N 1
ATOM 8630 C CA . LEU A 1 1192 ? -36.465 -2.638 -46.907 1.00 89.69 1192 LEU A CA 1
ATOM 8631 C C . LEU A 1 1192 ? -37.410 -3.499 -46.059 1.00 89.69 1192 LEU A C 1
ATOM 8633 O O . LEU A 1 1192 ? -36.969 -4.498 -45.483 1.00 89.69 1192 LEU A O 1
ATOM 8637 N N . GLY A 1 1193 ? -38.700 -3.151 -46.005 1.00 85.62 1193 GLY A N 1
ATOM 8638 C CA . GLY A 1 1193 ? -39.718 -3.955 -45.327 1.00 85.62 1193 GLY A CA 1
ATOM 8639 C C . GLY A 1 1193 ? -39.845 -5.354 -45.939 1.00 85.62 1193 GLY A C 1
ATOM 8640 O O . GLY A 1 1193 ? -39.774 -6.354 -45.222 1.00 85.62 1193 GLY A O 1
ATOM 8641 N N . ALA A 1 1194 ? -39.942 -5.440 -47.269 1.00 88.56 1194 ALA A N 1
ATOM 8642 C CA . ALA A 1 1194 ? -40.058 -6.702 -47.997 1.00 88.56 1194 ALA A CA 1
ATOM 8643 C C . ALA A 1 1194 ? -38.817 -7.594 -47.828 1.00 88.56 1194 ALA A C 1
ATOM 8645 O O . ALA A 1 1194 ? -38.949 -8.779 -47.516 1.00 88.56 1194 ALA A O 1
ATOM 8646 N N . VAL A 1 1195 ? -37.609 -7.035 -47.967 1.00 91.31 1195 VAL A N 1
ATOM 8647 C CA . VAL A 1 1195 ? -36.353 -7.781 -47.787 1.00 91.31 1195 VAL A CA 1
ATOM 8648 C C . VAL A 1 1195 ? -36.178 -8.210 -46.325 1.00 91.31 1195 VAL A C 1
ATOM 8650 O O . VAL A 1 1195 ? -35.787 -9.349 -46.076 1.00 91.31 1195 VAL A O 1
ATOM 8653 N N . SER A 1 1196 ? -36.536 -7.371 -45.344 1.00 88.25 1196 SER A N 1
ATOM 8654 C CA . SER A 1 1196 ? -36.474 -7.735 -43.916 1.00 88.25 1196 SER A CA 1
ATOM 8655 C C . SER A 1 1196 ? -37.426 -8.883 -43.577 1.00 88.25 1196 SER A C 1
ATOM 8657 O O . SER A 1 1196 ? -37.033 -9.817 -42.878 1.00 88.25 1196 SER A O 1
ATOM 8659 N N . ILE A 1 1197 ? -38.650 -8.872 -44.116 1.00 88.00 1197 ILE A N 1
ATOM 8660 C CA . ILE A 1 1197 ? -39.609 -9.976 -43.963 1.00 88.00 1197 ILE A CA 1
ATOM 8661 C C . ILE A 1 1197 ? -39.089 -11.242 -44.651 1.00 88.00 1197 ILE A C 1
ATOM 8663 O O . ILE A 1 1197 ? -39.135 -12.318 -44.055 1.00 88.00 1197 ILE A O 1
ATOM 8667 N N . ALA A 1 1198 ? -38.544 -11.135 -45.867 1.00 89.31 1198 ALA A N 1
ATOM 8668 C CA . ALA A 1 1198 ? -37.976 -12.278 -46.578 1.00 89.31 1198 ALA A CA 1
ATOM 8669 C C . ALA A 1 1198 ? -36.832 -12.924 -45.777 1.00 89.31 1198 ALA A C 1
ATOM 8671 O O . ALA A 1 1198 ? -36.825 -14.139 -45.578 1.00 89.31 1198 ALA A O 1
ATOM 8672 N N . VAL A 1 1199 ? -35.911 -12.118 -45.232 1.00 90.38 1199 VAL A N 1
ATOM 8673 C CA . VAL A 1 1199 ? -34.827 -12.602 -44.362 1.00 90.38 1199 VAL A CA 1
ATOM 8674 C C . VAL A 1 1199 ? -35.385 -13.221 -43.078 1.00 90.38 1199 VAL A C 1
ATOM 8676 O O . VAL A 1 1199 ? -34.907 -14.280 -42.672 1.00 90.38 1199 VAL A O 1
ATOM 8679 N N . LEU A 1 1200 ? -36.411 -12.631 -42.456 1.00 86.00 1200 LEU A N 1
ATOM 8680 C CA . LEU A 1 1200 ? -37.058 -13.165 -41.252 1.00 86.00 1200 LEU A CA 1
ATOM 8681 C C . LEU A 1 1200 ? -37.691 -14.542 -41.505 1.00 86.00 1200 LEU A C 1
ATOM 8683 O O . LEU A 1 1200 ? -37.465 -15.478 -40.737 1.00 86.00 1200 LEU A O 1
ATOM 8687 N N . VAL A 1 1201 ? -38.418 -14.698 -42.614 1.00 85.94 1201 VAL A N 1
ATOM 8688 C CA . VAL A 1 1201 ? -39.057 -15.960 -43.020 1.00 85.94 1201 VAL A CA 1
ATOM 8689 C C . VAL A 1 1201 ? -38.015 -17.027 -43.366 1.00 85.94 1201 VAL A C 1
ATOM 8691 O O . VAL A 1 1201 ? -38.103 -18.159 -42.882 1.00 85.94 1201 VAL A O 1
ATOM 8694 N N . VAL A 1 1202 ? -36.983 -16.678 -44.139 1.00 87.25 1202 VAL A N 1
ATOM 8695 C CA . VAL A 1 1202 ? -35.870 -17.593 -44.452 1.00 87.25 1202 VAL A CA 1
ATOM 8696 C C . VAL A 1 1202 ? -35.136 -18.014 -43.171 1.00 87.25 1202 VAL A C 1
ATOM 8698 O O . VAL A 1 1202 ? -34.792 -19.181 -42.997 1.00 87.25 1202 VAL A O 1
ATOM 8701 N N . SER A 1 1203 ? -34.958 -17.102 -42.217 1.00 87.06 1203 SER A N 1
ATOM 8702 C CA . SER A 1 1203 ? -34.296 -17.406 -40.945 1.00 87.06 1203 SER A CA 1
ATOM 8703 C C . SER A 1 1203 ? -35.144 -18.292 -40.032 1.00 87.06 1203 SER A C 1
ATOM 8705 O O . SER A 1 1203 ? -34.602 -19.175 -39.372 1.00 87.06 1203 SER A O 1
ATOM 8707 N N . LEU A 1 1204 ? -36.469 -18.110 -40.015 1.00 83.69 1204 LEU A N 1
ATOM 8708 C CA . LEU A 1 1204 ? -37.404 -18.974 -39.282 1.00 83.69 1204 LEU A CA 1
ATOM 8709 C C . LEU A 1 1204 ? -37.434 -20.393 -39.855 1.00 83.69 1204 LEU A C 1
ATOM 8711 O O . LEU A 1 1204 ? -37.344 -21.363 -39.102 1.00 83.69 1204 LEU A O 1
ATOM 8715 N N . THR A 1 1205 ? -37.527 -20.514 -41.181 1.00 85.00 1205 THR A N 1
ATOM 8716 C CA . THR A 1 1205 ? -37.588 -21.812 -41.873 1.00 85.00 1205 THR A CA 1
ATOM 8717 C C . THR A 1 1205 ? -36.288 -22.597 -41.720 1.00 85.00 1205 THR A C 1
ATOM 8719 O O . THR A 1 1205 ? -36.319 -23.786 -41.407 1.00 85.00 1205 THR A O 1
ATOM 8722 N N . LEU A 1 1206 ? -35.141 -21.923 -41.839 1.00 82.50 1206 LEU A N 1
ATOM 8723 C CA . LEU A 1 1206 ? -33.816 -22.526 -41.673 1.00 82.50 1206 LEU A CA 1
ATOM 8724 C C . LEU A 1 1206 ? -33.335 -22.577 -40.207 1.00 82.50 1206 LEU A C 1
ATOM 8726 O O . LEU A 1 1206 ? -32.235 -23.063 -39.943 1.00 82.50 1206 LEU A O 1
ATOM 8730 N N . ARG A 1 1207 ? -34.152 -22.109 -39.248 1.00 81.25 1207 ARG A N 1
ATOM 8731 C CA . ARG A 1 1207 ? -33.859 -22.033 -37.800 1.00 81.25 1207 ARG A CA 1
ATOM 8732 C C . ARG A 1 1207 ? -32.542 -21.312 -37.463 1.00 81.25 1207 ARG A C 1
ATOM 8734 O O . ARG A 1 1207 ? -31.806 -21.750 -36.579 1.00 81.25 1207 ARG A O 1
ATOM 8741 N N . LEU A 1 1208 ? -32.265 -20.213 -38.164 1.00 84.88 1208 LEU A N 1
ATOM 8742 C CA . LEU A 1 1208 ? -31.053 -19.401 -38.039 1.00 84.88 1208 LEU A CA 1
ATOM 8743 C C . LEU A 1 1208 ? -31.280 -18.236 -37.067 1.00 84.88 1208 LEU A C 1
ATOM 8745 O O . LEU A 1 1208 ? -32.050 -17.322 -37.343 1.00 84.88 1208 LEU A O 1
ATOM 8749 N N . GLN A 1 1209 ? -30.577 -18.233 -35.942 1.00 83.81 1209 GLN A N 1
ATOM 8750 C CA . GLN A 1 1209 ? -30.768 -17.291 -34.843 1.00 83.81 1209 GLN A CA 1
ATOM 8751 C C . GLN A 1 1209 ? -30.351 -15.855 -35.202 1.00 83.81 1209 GLN A C 1
ATOM 8753 O O . GLN A 1 1209 ? -31.101 -14.914 -34.950 1.00 83.81 1209 GLN A O 1
ATOM 8758 N N . ALA A 1 1210 ? -29.159 -15.666 -35.775 1.00 86.56 1210 ALA A N 1
ATOM 8759 C CA . ALA A 1 1210 ? -28.616 -14.332 -36.043 1.00 86.56 1210 ALA A CA 1
ATOM 8760 C C . ALA A 1 1210 ? -29.401 -13.523 -37.094 1.00 86.56 1210 ALA A C 1
ATOM 8762 O O . ALA A 1 1210 ? -29.798 -12.397 -36.790 1.00 86.56 1210 ALA A O 1
ATOM 8763 N N . PRO A 1 1211 ? -29.676 -14.058 -38.302 1.00 86.56 1211 PRO A N 1
ATOM 8764 C CA . PRO A 1 1211 ? -30.459 -13.322 -39.287 1.00 86.56 1211 PRO A CA 1
ATOM 8765 C C . PRO A 1 1211 ? -31.929 -13.164 -38.860 1.00 86.56 1211 PRO A C 1
ATOM 8767 O O . PRO A 1 1211 ? -32.528 -12.146 -39.198 1.00 86.56 1211 PRO A O 1
ATOM 8770 N N . LEU A 1 1212 ? -32.482 -14.066 -38.030 1.00 84.94 1212 LEU A N 1
ATOM 8771 C CA . LEU A 1 1212 ? -33.815 -13.909 -37.430 1.00 84.94 1212 LEU A CA 1
ATOM 8772 C C . LEU A 1 1212 ? -33.878 -12.703 -36.491 1.00 84.94 1212 LEU A C 1
ATOM 8774 O O . LEU A 1 1212 ? -34.784 -11.886 -36.595 1.00 84.94 1212 LEU A O 1
ATOM 8778 N N . LEU A 1 1213 ? -32.916 -12.586 -35.574 1.00 86.88 1213 LEU A N 1
ATOM 8779 C CA . LEU A 1 1213 ? -32.898 -11.493 -34.605 1.00 86.88 1213 LEU A CA 1
ATOM 8780 C C . LEU A 1 1213 ? -32.575 -10.151 -35.266 1.00 86.88 1213 LEU A C 1
ATOM 8782 O O . LEU A 1 1213 ? -33.199 -9.153 -34.918 1.00 86.88 1213 LEU A O 1
ATOM 8786 N N . LEU A 1 1214 ? -31.656 -10.122 -36.238 1.00 86.19 1214 LEU A N 1
ATOM 8787 C CA . LEU A 1 1214 ? -31.329 -8.898 -36.974 1.00 86.19 1214 LEU A CA 1
ATOM 8788 C C . LEU A 1 1214 ? -32.498 -8.415 -37.835 1.00 86.19 1214 LEU A C 1
ATOM 8790 O O . LEU A 1 1214 ? -32.842 -7.241 -37.764 1.00 86.19 1214 LEU A O 1
ATOM 8794 N N . SER A 1 1215 ? -33.149 -9.303 -38.590 1.00 85.62 1215 SER A N 1
ATOM 8795 C CA . SER A 1 1215 ? -34.334 -8.931 -39.375 1.00 85.62 1215 SER A CA 1
ATOM 8796 C C . SER A 1 1215 ? -35.524 -8.553 -38.490 1.00 85.62 1215 SER A C 1
ATOM 8798 O O . SER A 1 1215 ? -36.200 -7.581 -38.800 1.00 85.62 1215 SER A O 1
ATOM 8800 N N . ALA A 1 1216 ? -35.748 -9.235 -37.358 1.00 82.38 1216 ALA A N 1
ATOM 8801 C CA . ALA A 1 1216 ? -36.801 -8.876 -36.405 1.00 82.38 1216 ALA A CA 1
ATOM 8802 C C . ALA A 1 1216 ? -36.546 -7.515 -35.743 1.00 82.38 1216 ALA A C 1
ATOM 8804 O O . ALA A 1 1216 ? -37.475 -6.727 -35.591 1.00 82.38 1216 ALA A O 1
ATOM 8805 N N . ALA A 1 1217 ? -35.297 -7.225 -35.367 1.00 84.50 1217 ALA A N 1
ATOM 8806 C CA . ALA A 1 1217 ? -34.919 -5.939 -34.793 1.00 84.50 1217 ALA A CA 1
ATOM 8807 C C . ALA A 1 1217 ? -35.041 -4.807 -35.820 1.00 84.50 1217 ALA A C 1
ATOM 8809 O O . ALA A 1 1217 ? -35.654 -3.791 -35.515 1.00 84.50 1217 ALA A O 1
ATOM 8810 N N . VAL A 1 1218 ? -34.521 -4.994 -37.041 1.00 87.94 1218 VAL A N 1
ATOM 8811 C CA . VAL A 1 1218 ? -34.655 -4.017 -38.136 1.00 87.94 1218 VAL A CA 1
ATOM 8812 C C . VAL A 1 1218 ? -36.128 -3.788 -38.471 1.00 87.94 1218 VAL A C 1
ATOM 8814 O O . VAL A 1 1218 ? -36.540 -2.638 -38.558 1.00 87.94 1218 VAL A O 1
ATOM 8817 N N . LEU A 1 1219 ? -36.944 -4.844 -38.560 1.00 84.94 1219 LEU A N 1
ATOM 8818 C CA . LEU A 1 1219 ? -38.382 -4.745 -38.822 1.00 84.94 1219 LEU A CA 1
ATOM 8819 C C . LEU A 1 1219 ? -39.137 -4.041 -37.684 1.00 84.94 1219 LEU A C 1
ATOM 8821 O O . LEU A 1 1219 ? -40.014 -3.229 -37.958 1.00 84.94 1219 LEU A O 1
ATOM 8825 N N . LEU A 1 1220 ? -38.795 -4.309 -36.418 1.00 81.06 1220 LEU A N 1
ATOM 8826 C CA . LEU A 1 1220 ? -39.413 -3.656 -35.259 1.00 81.06 1220 LEU A CA 1
ATOM 8827 C C . LEU A 1 1220 ? -39.016 -2.181 -35.164 1.00 81.06 1220 LEU A C 1
ATOM 8829 O O . LEU A 1 1220 ? -39.875 -1.347 -34.911 1.00 81.06 1220 LEU A O 1
ATOM 8833 N N . ILE A 1 1221 ? -37.740 -1.852 -35.376 1.00 85.19 1221 ILE A N 1
ATOM 8834 C CA . ILE A 1 1221 ? -37.263 -0.462 -35.400 1.00 85.19 1221 ILE A CA 1
ATOM 8835 C C . ILE A 1 1221 ? -37.921 0.282 -36.559 1.00 85.19 1221 ILE A C 1
ATOM 8837 O O . ILE A 1 1221 ? -38.439 1.372 -36.352 1.00 85.19 1221 ILE A O 1
ATOM 8841 N N . HIS A 1 1222 ? -37.965 -0.328 -37.744 1.00 85.88 1222 HIS A N 1
ATOM 8842 C CA . HIS A 1 1222 ? -38.657 0.212 -38.907 1.00 85.88 1222 HIS A CA 1
ATOM 8843 C C . HIS A 1 1222 ? -40.151 0.436 -38.613 1.00 85.88 1222 HIS A C 1
ATOM 8845 O O . HIS A 1 1222 ? -40.661 1.520 -38.876 1.00 85.88 1222 HIS A O 1
ATOM 8851 N N . ALA A 1 1223 ? -40.838 -0.517 -37.969 1.00 77.56 1223 ALA A N 1
ATOM 8852 C CA . ALA A 1 1223 ? -42.244 -0.386 -37.583 1.00 77.56 1223 ALA A CA 1
ATOM 8853 C C . ALA A 1 1223 ? -42.472 0.687 -36.504 1.00 77.56 1223 ALA A C 1
ATOM 8855 O O . ALA A 1 1223 ? -43.355 1.522 -36.655 1.00 77.56 1223 ALA A O 1
ATOM 8856 N N . ILE A 1 1224 ? -41.674 0.723 -35.433 1.00 78.00 1224 ILE A N 1
ATOM 8857 C CA . ILE A 1 1224 ? -41.784 1.746 -34.380 1.00 78.00 1224 ILE A CA 1
ATOM 8858 C C . ILE A 1 1224 ? -41.490 3.129 -34.955 1.00 78.00 1224 ILE A C 1
ATOM 8860 O O . ILE A 1 1224 ? -42.248 4.049 -34.686 1.00 78.00 1224 ILE A O 1
ATOM 8864 N N . ALA A 1 1225 ? -40.439 3.287 -35.762 1.00 79.38 1225 ALA A N 1
ATOM 8865 C CA . ALA A 1 1225 ? -40.143 4.558 -36.421 1.00 79.38 1225 ALA A CA 1
ATOM 8866 C C . ALA A 1 1225 ? -41.304 5.007 -37.324 1.00 79.38 1225 ALA A C 1
ATOM 8868 O O . ALA A 1 1225 ? -41.599 6.196 -37.394 1.00 79.38 1225 ALA A O 1
ATOM 8869 N N . THR A 1 1226 ? -42.006 4.049 -37.934 1.00 81.19 1226 THR A N 1
ATOM 8870 C CA . THR A 1 1226 ? -43.200 4.304 -38.751 1.00 81.19 1226 THR A CA 1
ATOM 8871 C C . THR A 1 1226 ? -44.439 4.668 -37.904 1.00 81.19 1226 THR A C 1
ATOM 8873 O O . THR A 1 1226 ? -45.215 5.515 -38.330 1.00 81.19 1226 THR A O 1
ATOM 8876 N N . PHE A 1 1227 ? -44.632 4.090 -36.703 1.00 74.00 1227 PHE A N 1
ATOM 8877 C CA . PHE A 1 1227 ? -45.856 4.238 -35.876 1.00 74.00 1227 PHE A CA 1
ATOM 8878 C C . PHE A 1 1227 ? -45.723 5.096 -34.596 1.00 74.00 1227 PHE A C 1
ATOM 8880 O O . PHE A 1 1227 ? -46.726 5.393 -33.947 1.00 74.00 1227 PHE A O 1
ATOM 8887 N N . ALA A 1 1228 ? -44.517 5.506 -34.195 1.00 75.56 1228 ALA A N 1
ATOM 8888 C CA . ALA A 1 1228 ? -44.259 6.288 -32.978 1.00 75.56 1228 ALA A CA 1
ATOM 8889 C C . ALA A 1 1228 ? -45.071 7.595 -32.844 1.00 75.56 1228 ALA A C 1
ATOM 8891 O O . ALA A 1 1228 ? -45.464 7.905 -31.713 1.00 75.56 1228 ALA A O 1
ATOM 8892 N N . PRO A 1 1229 ? -45.366 8.347 -33.927 1.00 74.88 1229 PRO A N 1
ATOM 8893 C CA . PRO A 1 1229 ? -46.187 9.554 -33.833 1.00 74.88 1229 PRO A CA 1
ATOM 8894 C C . PRO A 1 1229 ? -47.575 9.314 -33.208 1.00 74.88 1229 PRO A C 1
ATOM 8896 O O . PRO A 1 1229 ? -48.066 10.168 -32.474 1.00 74.88 1229 PRO A O 1
ATOM 8899 N N . GLU A 1 1230 ? -48.165 8.130 -33.402 1.00 71.69 1230 GLU A N 1
ATOM 8900 C CA . GLU A 1 1230 ? -49.521 7.792 -32.939 1.00 71.69 1230 GLU A CA 1
ATOM 8901 C C . GLU A 1 1230 ? -49.585 7.417 -31.442 1.00 71.69 1230 GLU A C 1
ATOM 8903 O O . GLU A 1 1230 ? -50.554 7.719 -30.747 1.00 71.69 1230 GLU A O 1
ATOM 8908 N N . ILE A 1 1231 ? -48.533 6.801 -30.885 1.00 63.66 1231 ILE A N 1
ATOM 8909 C CA . ILE A 1 1231 ? -48.502 6.345 -29.475 1.00 63.66 1231 ILE A CA 1
ATOM 8910 C C . ILE A 1 1231 ? -48.453 7.532 -28.500 1.00 63.66 1231 ILE A C 1
ATOM 8912 O O . ILE A 1 1231 ? -49.069 7.510 -27.430 1.00 63.66 1231 ILE A O 1
ATOM 8916 N N . VAL A 1 1232 ? -47.728 8.589 -28.868 1.00 70.50 1232 VAL A N 1
ATOM 8917 C CA . VAL A 1 1232 ? -47.556 9.793 -28.040 1.00 70.50 1232 VAL A CA 1
ATOM 8918 C C . VAL A 1 1232 ? -48.875 10.552 -27.861 1.00 70.50 1232 VAL A C 1
ATOM 8920 O O . VAL A 1 1232 ? -49.072 11.200 -26.829 1.00 70.50 1232 VAL A O 1
ATOM 8923 N N . ALA A 1 1233 ? -49.804 10.429 -28.811 1.00 67.56 1233 ALA A N 1
ATOM 8924 C CA . ALA A 1 1233 ? -51.111 11.070 -28.741 1.00 67.56 1233 ALA A CA 1
ATOM 8925 C C . ALA A 1 1233 ? -51.983 10.529 -27.587 1.00 67.56 1233 ALA A C 1
ATOM 8927 O O . ALA A 1 1233 ? -52.717 11.293 -26.965 1.00 67.56 1233 ALA A O 1
ATOM 8928 N N . VAL A 1 1234 ? -51.860 9.243 -27.230 1.00 65.38 1234 VAL A N 1
ATOM 8929 C CA . VAL A 1 1234 ? -52.720 8.574 -26.228 1.00 65.38 1234 VAL A CA 1
ATOM 8930 C C . VAL A 1 1234 ? -52.296 8.865 -24.780 1.00 65.38 1234 VAL A C 1
ATOM 8932 O O . VAL A 1 1234 ? -53.138 9.005 -23.895 1.00 65.38 1234 VAL A O 1
ATOM 8935 N N . TYR A 1 1235 ? -50.993 8.988 -24.513 1.00 60.03 1235 TYR A N 1
ATOM 8936 C CA . TYR A 1 1235 ? -50.460 9.143 -23.149 1.00 60.03 1235 TYR A CA 1
ATOM 8937 C C . TYR A 1 1235 ? -50.829 10.483 -22.492 1.00 60.03 1235 TYR A C 1
ATOM 8939 O O . TYR A 1 1235 ? -50.853 10.604 -21.269 1.00 60.03 1235 TYR A O 1
ATOM 8947 N N . ARG A 1 1236 ? -51.145 11.505 -23.291 1.00 66.31 1236 ARG A N 1
ATOM 8948 C CA . ARG A 1 1236 ? -51.443 12.857 -22.799 1.00 66.31 1236 ARG A CA 1
ATOM 8949 C C . ARG A 1 1236 ? -52.856 13.018 -22.200 1.00 66.31 1236 ARG A C 1
ATOM 8951 O O . ARG A 1 1236 ? -53.225 14.140 -21.878 1.00 66.31 1236 ARG A O 1
ATOM 8958 N N . ALA A 1 1237 ? -53.630 11.940 -22.025 1.00 64.19 1237 ALA A N 1
ATOM 8959 C CA . ALA A 1 1237 ? -55.070 12.009 -21.742 1.00 64.19 1237 ALA A CA 1
ATOM 8960 C C . ALA A 1 1237 ? -55.560 11.631 -20.307 1.00 64.19 1237 ALA A C 1
ATOM 8962 O O . ALA A 1 1237 ? -56.766 11.713 -20.089 1.00 64.19 1237 ALA A O 1
ATOM 8963 N N . VAL A 1 1238 ? -54.727 11.225 -19.317 1.00 62.41 1238 VAL A N 1
ATOM 8964 C CA . VAL A 1 1238 ? -55.194 10.722 -17.975 1.00 62.41 1238 VAL A CA 1
ATOM 8965 C C . VAL A 1 1238 ? -54.359 11.224 -16.762 1.00 62.41 1238 VAL A C 1
ATOM 8967 O O . VAL A 1 1238 ? -53.143 11.354 -16.871 1.00 62.41 1238 VAL A O 1
ATOM 8970 N N . GLU A 1 1239 ? -54.986 11.461 -15.587 1.00 67.81 1239 GLU A N 1
ATOM 8971 C CA . GLU A 1 1239 ? -54.357 11.978 -14.338 1.00 67.81 1239 GLU A CA 1
ATOM 8972 C C . GLU A 1 1239 ? -53.534 10.957 -13.499 1.00 67.81 1239 GLU A C 1
ATOM 8974 O O . GLU A 1 1239 ? -53.779 9.751 -13.512 1.00 67.81 1239 GLU A O 1
ATOM 8979 N N . TRP A 1 1240 ? -52.556 11.446 -12.712 1.00 62.59 1240 TRP A N 1
ATOM 8980 C CA . TRP A 1 1240 ? -51.436 10.648 -12.169 1.00 62.59 1240 TRP A CA 1
ATOM 8981 C C . TRP A 1 1240 ? -51.690 9.867 -10.857 1.00 62.59 1240 TRP A C 1
ATOM 8983 O O . TRP A 1 1240 ? -51.100 8.805 -10.654 1.00 62.59 1240 TRP A O 1
ATOM 8993 N N . TRP A 1 1241 ? -52.545 10.350 -9.948 1.00 56.84 1241 TRP A N 1
ATOM 8994 C CA . TRP A 1 1241 ? -52.741 9.756 -8.610 1.00 56.84 1241 TRP A CA 1
ATOM 8995 C C . TRP A 1 1241 ? -53.525 8.431 -8.641 1.00 56.84 1241 TRP A C 1
ATOM 8997 O O . TRP A 1 1241 ? -53.349 7.580 -7.763 1.00 56.84 1241 TRP A O 1
ATOM 9007 N N . LEU A 1 1242 ? -54.308 8.200 -9.701 1.00 59.12 1242 LEU A N 1
ATOM 9008 C CA . LEU A 1 1242 ? -55.011 6.939 -9.953 1.00 59.12 1242 LEU A CA 1
ATOM 9009 C C . LEU A 1 1242 ? -54.026 5.758 -10.074 1.00 59.12 1242 LEU A C 1
ATOM 9011 O O . LEU A 1 1242 ? -54.318 4.643 -9.640 1.00 59.12 1242 LEU A O 1
ATOM 9015 N N . TRP A 1 1243 ? -52.808 6.017 -10.558 1.00 60.31 1243 TRP A N 1
ATOM 9016 C CA . TRP A 1 1243 ? -51.763 5.005 -10.717 1.00 60.31 1243 TRP A CA 1
ATOM 9017 C C . TRP A 1 1243 ? -51.139 4.548 -9.386 1.00 60.31 1243 TRP A C 1
ATOM 9019 O O . TRP A 1 1243 ? -50.726 3.393 -9.279 1.00 60.31 1243 TRP A O 1
ATOM 9029 N N . LEU A 1 1244 ? -51.133 5.390 -8.341 1.00 58.16 1244 LEU A N 1
ATOM 9030 C CA . LEU A 1 1244 ? -50.631 5.026 -7.003 1.00 58.16 1244 LEU A CA 1
ATOM 9031 C C . LEU A 1 1244 ? -51.594 4.094 -6.254 1.00 58.16 1244 LEU A C 1
ATOM 9033 O O . LEU A 1 1244 ? -51.160 3.119 -5.636 1.00 58.16 1244 LEU A O 1
ATOM 9037 N N . ALA A 1 1245 ? -52.900 4.355 -6.353 1.00 50.34 1245 ALA A N 1
ATOM 9038 C CA . ALA A 1 1245 ? -53.935 3.500 -5.771 1.00 50.34 1245 ALA A CA 1
ATOM 9039 C C . ALA A 1 1245 ? -53.970 2.121 -6.451 1.00 50.34 1245 ALA A C 1
ATOM 9041 O O . ALA A 1 1245 ? -54.011 1.087 -5.781 1.00 50.34 1245 ALA A O 1
ATOM 9042 N N . ILE A 1 1246 ? -53.853 2.102 -7.782 1.00 52.81 1246 ILE A N 1
ATOM 9043 C CA . ILE A 1 1246 ? -53.744 0.871 -8.570 1.00 52.81 1246 ILE A CA 1
ATOM 9044 C C . ILE A 1 1246 ? -52.462 0.105 -8.192 1.00 52.81 1246 ILE A C 1
ATOM 9046 O O . ILE A 1 1246 ? -52.512 -1.108 -7.989 1.00 52.81 1246 ILE A O 1
ATOM 9050 N N . GLY A 1 1247 ? -51.338 0.798 -7.975 1.00 57.06 1247 GLY A N 1
ATOM 9051 C CA . GLY A 1 1247 ? -50.082 0.193 -7.516 1.00 57.06 1247 GLY A CA 1
ATOM 9052 C C . GLY A 1 1247 ? -50.177 -0.496 -6.147 1.00 57.06 1247 GLY A C 1
ATOM 9053 O O . GLY A 1 1247 ? -49.716 -1.628 -5.997 1.00 57.06 1247 GLY A O 1
ATOM 9054 N N . GLY A 1 1248 ? -50.823 0.133 -5.158 1.00 51.84 1248 GLY A N 1
ATOM 9055 C CA . GLY A 1 1248 ? -51.007 -0.444 -3.817 1.00 51.84 1248 GLY A CA 1
ATOM 9056 C C . GLY A 1 1248 ? -51.887 -1.701 -3.809 1.00 51.84 1248 GLY A C 1
ATOM 9057 O O . GLY A 1 1248 ? -51.552 -2.696 -3.160 1.00 51.84 1248 GLY A O 1
ATOM 9058 N N . VAL A 1 1249 ? -52.969 -1.696 -4.596 1.00 58.62 1249 VAL A N 1
ATOM 9059 C CA . VAL A 1 1249 ? -53.863 -2.856 -4.764 1.00 58.62 1249 VAL A CA 1
ATOM 9060 C C . VAL A 1 1249 ? -53.150 -3.997 -5.496 1.00 58.62 1249 VAL A C 1
ATOM 9062 O O . VAL A 1 1249 ? -53.276 -5.158 -5.101 1.00 58.62 1249 VAL A O 1
ATOM 9065 N N . ILE A 1 1250 ? -52.336 -3.678 -6.506 1.00 52.28 1250 ILE A N 1
ATOM 9066 C CA . ILE A 1 1250 ? -51.534 -4.658 -7.244 1.00 52.28 1250 ILE A CA 1
ATOM 9067 C C . ILE A 1 1250 ? -50.489 -5.316 -6.335 1.00 52.28 1250 ILE A C 1
ATOM 9069 O O . ILE A 1 1250 ? -50.346 -6.533 -6.374 1.00 52.28 1250 ILE A O 1
ATOM 9073 N N . VAL A 1 1251 ? -49.794 -4.572 -5.469 1.00 55.62 1251 VAL A N 1
ATOM 9074 C CA . VAL A 1 1251 ? -48.770 -5.141 -4.568 1.00 55.62 1251 VAL A CA 1
ATOM 9075 C C . VAL A 1 1251 ? -49.385 -6.019 -3.472 1.00 55.62 1251 VAL A C 1
ATOM 9077 O O . VAL A 1 1251 ? -48.834 -7.077 -3.146 1.00 55.62 1251 VAL A O 1
ATOM 9080 N N . LEU A 1 1252 ? -50.550 -5.637 -2.941 1.00 51.56 1252 LEU A N 1
ATOM 9081 C CA . LEU A 1 1252 ? -51.302 -6.451 -1.983 1.00 51.56 1252 LEU A CA 1
ATOM 9082 C C . LEU A 1 1252 ? -51.819 -7.744 -2.640 1.00 51.56 1252 LEU A C 1
ATOM 9084 O O . LEU A 1 1252 ? -51.649 -8.829 -2.084 1.00 51.56 1252 LEU A O 1
ATOM 9088 N N . ALA A 1 1253 ? -52.349 -7.656 -3.865 1.00 52.66 1253 ALA A N 1
ATOM 9089 C CA . ALA A 1 1253 ? -52.771 -8.816 -4.648 1.00 52.66 1253 ALA A CA 1
ATOM 9090 C C . ALA A 1 1253 ? -51.589 -9.718 -5.054 1.00 52.66 1253 ALA A C 1
ATOM 9092 O O . ALA A 1 1253 ? -51.707 -10.942 -5.021 1.00 52.66 1253 ALA A O 1
ATOM 9093 N N . ILE A 1 1254 ? -50.429 -9.142 -5.388 1.00 50.97 1254 ILE A N 1
ATOM 9094 C CA . ILE A 1 1254 ? -49.200 -9.884 -5.702 1.00 50.97 1254 ILE A CA 1
ATOM 9095 C C . ILE A 1 1254 ? -48.672 -10.595 -4.457 1.00 50.97 1254 ILE A C 1
ATOM 9097 O O . ILE A 1 1254 ? -48.311 -11.760 -4.569 1.00 50.97 1254 ILE A O 1
ATOM 9101 N N . SER A 1 1255 ? -48.691 -9.969 -3.276 1.00 49.00 1255 SER A N 1
ATOM 9102 C CA . SER A 1 1255 ? -48.243 -10.607 -2.025 1.00 49.00 1255 SER A CA 1
ATOM 9103 C C . SER A 1 1255 ? -49.109 -11.812 -1.640 1.00 49.00 1255 SER A C 1
ATOM 9105 O O . SER A 1 1255 ? -48.590 -12.794 -1.119 1.00 49.00 1255 SER A O 1
ATOM 9107 N N . ILE A 1 1256 ? -50.402 -11.777 -1.980 1.00 53.66 1256 ILE A N 1
ATOM 9108 C CA . ILE A 1 1256 ? -51.338 -12.903 -1.820 1.00 53.66 1256 ILE A CA 1
ATOM 9109 C C . ILE A 1 1256 ? -51.108 -13.995 -2.892 1.00 53.66 1256 ILE A C 1
ATOM 9111 O O . ILE A 1 1256 ? -51.345 -15.172 -2.639 1.00 53.66 1256 ILE A O 1
ATOM 9115 N N . ARG A 1 1257 ? -50.619 -13.640 -4.092 1.00 51.00 1257 ARG A N 1
ATOM 9116 C CA . ARG A 1 1257 ? -50.502 -14.543 -5.263 1.00 51.00 1257 ARG A CA 1
ATOM 9117 C C . ARG A 1 1257 ? -49.088 -15.101 -5.506 1.00 51.00 1257 ARG A C 1
ATOM 9119 O O . ARG A 1 1257 ? -48.937 -16.066 -6.264 1.00 51.00 1257 ARG A O 1
ATOM 9126 N N . PHE A 1 1258 ? -48.060 -14.532 -4.869 1.00 45.97 1258 PHE A N 1
ATOM 9127 C CA . PHE A 1 1258 ? -46.639 -14.854 -5.079 1.00 45.97 1258 PHE A CA 1
ATOM 9128 C C . PHE A 1 1258 ? -46.253 -16.279 -4.660 1.00 45.97 1258 PHE A C 1
ATOM 9130 O O . PHE A 1 1258 ? -45.255 -16.819 -5.137 1.00 45.97 1258 PHE A O 1
ATOM 9137 N N . GLU A 1 1259 ? -47.070 -16.935 -3.837 1.00 48.62 1259 GLU A N 1
ATOM 9138 C CA . GLU A 1 1259 ? -46.841 -18.324 -3.434 1.00 48.62 1259 GLU A CA 1
ATOM 9139 C C . GLU A 1 1259 ? -47.120 -19.332 -4.581 1.00 48.62 1259 GLU A C 1
ATOM 9141 O O . GLU A 1 1259 ? -46.731 -20.492 -4.482 1.00 48.62 1259 GLU A O 1
ATOM 9146 N N . SER A 1 1260 ? -47.690 -18.897 -5.727 1.00 45.44 1260 SER A N 1
ATOM 9147 C CA . SER A 1 1260 ? -48.195 -19.807 -6.781 1.00 45.44 1260 SER A CA 1
ATOM 9148 C C . SER A 1 1260 ? -47.490 -19.839 -8.165 1.00 45.44 1260 SER A C 1
ATOM 9150 O O . SER A 1 1260 ? -47.577 -20.872 -8.826 1.00 45.44 1260 SER A O 1
ATOM 9152 N N . SER A 1 1261 ? -46.769 -18.812 -8.662 1.00 53.97 1261 SER A N 1
ATOM 9153 C CA . SER A 1 1261 ? -46.448 -18.718 -10.123 1.00 53.97 1261 SER A CA 1
ATOM 9154 C C . SER A 1 1261 ? -44.975 -18.840 -10.577 1.00 53.97 1261 SER A C 1
ATOM 9156 O O . SER A 1 1261 ? -44.659 -18.625 -11.749 1.00 53.97 1261 SER A O 1
ATOM 9158 N N . ARG A 1 1262 ? -44.045 -19.279 -9.721 1.00 49.34 1262 ARG A N 1
ATOM 9159 C CA . ARG A 1 1262 ? -42.590 -19.333 -10.021 1.00 49.34 1262 ARG A CA 1
ATOM 9160 C C . ARG A 1 1262 ? -42.133 -20.209 -11.213 1.00 49.34 1262 ARG A C 1
ATOM 9162 O O . ARG A 1 1262 ? -40.944 -20.207 -11.529 1.00 49.34 1262 ARG A O 1
ATOM 9169 N N . ARG A 1 1263 ? -43.013 -20.969 -11.877 1.00 51.62 1263 ARG A N 1
ATOM 9170 C CA . ARG A 1 1263 ? -42.631 -21.976 -12.894 1.00 51.62 1263 ARG A CA 1
ATOM 9171 C C . ARG A 1 1263 ? -42.720 -21.503 -14.357 1.00 51.62 1263 ARG A C 1
ATOM 9173 O O . ARG A 1 1263 ? -42.007 -22.050 -15.188 1.00 51.62 1263 ARG A O 1
ATOM 9180 N N . GLY A 1 1264 ? -43.513 -20.477 -14.683 1.00 45.06 1264 GLY A N 1
ATOM 9181 C CA . GLY A 1 1264 ? -43.801 -20.104 -16.084 1.00 45.06 1264 GLY A CA 1
ATOM 9182 C C . GLY A 1 1264 ? -42.678 -19.362 -16.827 1.00 45.06 1264 GLY A C 1
ATOM 9183 O O . GLY A 1 1264 ? -42.411 -19.636 -17.993 1.00 45.06 1264 GLY A O 1
ATOM 9184 N N . VAL A 1 1265 ? -41.961 -18.460 -16.152 1.00 50.62 1265 VAL A N 1
ATOM 9185 C CA . VAL A 1 1265 ? -40.984 -17.553 -16.797 1.00 50.62 1265 VAL A CA 1
ATOM 9186 C C . VAL A 1 1265 ? -39.708 -18.276 -17.256 1.00 50.62 1265 VAL A C 1
ATOM 9188 O O . VAL A 1 1265 ? -39.105 -17.911 -18.264 1.00 50.62 1265 VAL A O 1
ATOM 9191 N N . LYS A 1 1266 ? -39.315 -19.363 -16.579 1.00 52.38 1266 LYS A N 1
ATOM 9192 C CA . LYS A 1 1266 ? -38.117 -20.141 -16.941 1.00 52.38 1266 LYS A CA 1
ATOM 9193 C C . LYS A 1 1266 ? -38.271 -20.936 -18.248 1.00 52.38 1266 LYS A C 1
ATOM 9195 O O . LYS A 1 1266 ? -37.265 -21.261 -18.869 1.00 52.38 1266 LYS A O 1
ATOM 9200 N N . ALA A 1 1267 ? -39.498 -21.220 -18.692 1.00 50.12 1267 ALA A N 1
ATOM 9201 C CA . ALA A 1 1267 ? -39.752 -22.040 -19.880 1.00 50.12 1267 ALA A CA 1
ATOM 9202 C C . ALA A 1 1267 ? -39.556 -21.286 -21.213 1.00 50.12 1267 ALA A C 1
ATOM 9204 O O . ALA A 1 1267 ? -39.206 -21.901 -22.218 1.00 50.12 1267 ALA A O 1
ATOM 9205 N N . ILE A 1 1268 ? -39.750 -19.963 -21.230 1.00 52.97 1268 ILE A N 1
ATOM 9206 C CA . ILE A 1 1268 ? -39.672 -19.140 -22.453 1.00 52.97 1268 ILE A CA 1
ATOM 9207 C C . ILE A 1 1268 ? -38.211 -18.873 -22.843 1.00 52.97 1268 ILE A C 1
ATOM 9209 O O . ILE A 1 1268 ? -37.837 -19.038 -24.003 1.00 52.97 1268 ILE A O 1
ATOM 9213 N N . ILE A 1 1269 ? -37.362 -18.559 -21.860 1.00 56.94 1269 ILE A N 1
ATOM 9214 C CA . ILE A 1 1269 ? -35.927 -18.300 -22.071 1.00 56.94 1269 ILE A CA 1
ATOM 9215 C C . ILE A 1 1269 ? -35.210 -19.554 -22.605 1.00 56.94 1269 ILE A C 1
ATOM 9217 O O . ILE A 1 1269 ? -34.328 -19.451 -23.456 1.00 56.94 1269 ILE A O 1
ATOM 9221 N N . GLY A 1 1270 ? -35.642 -20.748 -22.184 1.00 52.34 1270 GLY A N 1
ATOM 9222 C CA . GLY A 1 1270 ? -35.085 -22.015 -22.665 1.00 52.34 1270 GLY A CA 1
ATOM 9223 C C . GLY A 1 1270 ? -35.343 -22.310 -24.151 1.00 52.34 1270 GLY A C 1
ATOM 9224 O O . GLY A 1 1270 ? -34.528 -22.980 -24.775 1.00 52.34 1270 GLY A O 1
ATOM 9225 N N . ARG A 1 1271 ? -36.434 -21.801 -24.747 1.00 58.12 1271 ARG A N 1
ATOM 9226 C CA . ARG A 1 1271 ? -36.782 -22.074 -26.159 1.00 58.12 1271 ARG A CA 1
ATOM 9227 C C . ARG A 1 1271 ? -36.021 -21.195 -27.155 1.00 58.12 1271 ARG A C 1
ATOM 9229 O O . ARG A 1 1271 ? -35.718 -21.658 -28.248 1.00 58.12 1271 ARG A O 1
ATOM 9236 N N . ILE A 1 1272 ? -35.673 -19.964 -26.776 1.00 55.84 1272 ILE A N 1
ATOM 9237 C CA . ILE A 1 1272 ? -34.915 -19.030 -27.632 1.00 55.84 1272 ILE A CA 1
ATOM 9238 C C . ILE A 1 1272 ? -33.435 -19.437 -27.716 1.00 55.84 1272 ILE A C 1
ATOM 9240 O O . ILE A 1 1272 ? -32.818 -19.312 -28.770 1.00 55.84 1272 ILE A O 1
ATOM 9244 N N . ALA A 1 1273 ? -32.879 -19.993 -26.635 1.00 55.97 1273 ALA A N 1
ATOM 9245 C CA . ALA A 1 1273 ? -31.498 -20.478 -26.590 1.00 55.97 1273 ALA A CA 1
ATOM 9246 C C . ALA A 1 1273 ? -31.252 -21.773 -27.399 1.00 55.97 1273 ALA A C 1
ATOM 9248 O O . ALA A 1 1273 ? -30.102 -22.167 -27.567 1.00 55.97 1273 ALA A O 1
ATOM 9249 N N . ALA A 1 1274 ? -32.310 -22.436 -27.885 1.00 58.06 1274 ALA A N 1
ATOM 9250 C CA . ALA A 1 1274 ? -32.235 -23.697 -28.631 1.00 58.06 1274 ALA A CA 1
ATOM 9251 C C . ALA A 1 1274 ? -32.185 -23.524 -30.168 1.00 58.06 1274 ALA A C 1
ATOM 9253 O O . ALA A 1 1274 ? -32.115 -24.521 -30.889 1.00 58.06 1274 ALA A O 1
ATOM 9254 N N . LEU A 1 1275 ? -32.241 -22.287 -30.678 1.00 64.00 1275 LEU A N 1
ATOM 9255 C CA . LEU A 1 1275 ? -32.044 -21.967 -32.100 1.00 64.00 1275 LEU A CA 1
ATOM 9256 C C . LEU A 1 1275 ? -30.541 -21.908 -32.438 1.00 64.00 1275 LEU A C 1
ATOM 9258 O O . LEU A 1 1275 ? -29.725 -21.621 -31.565 1.00 64.00 1275 LEU A O 1
ATOM 9262 N N . ARG A 1 1276 ? -30.176 -22.214 -33.689 1.00 58.03 1276 ARG A N 1
ATOM 9263 C CA . ARG A 1 1276 ? -28.782 -22.361 -34.155 1.00 58.03 1276 ARG A CA 1
ATOM 9264 C C . ARG A 1 1276 ? -28.215 -21.055 -34.704 1.00 58.03 1276 ARG A C 1
ATOM 9266 O O . ARG A 1 1276 ? -26.997 -20.803 -34.563 1.00 58.03 1276 ARG A O 1
#

Mean predicted aligned error: 20.28 Å

Sequence (1276 aa):
MAEEPTDFRRYAGRVLFPRGPDDLTATNRCPACQTELTQPVCRSCGLDLRHPAAAELLAASLDSAAALERRLEVIGRIRYDTEQAAAARTAERARAFVDDAIAEPVAEPARLQAEALRQAAALRQAQGPIPPAAEEHRRSGIQVLLVVVGISLLSIAAIFFLVYAFITWGLLARSIIIGAITVAAIVGAGTLRRRRLPATAEGVAIFAIVLLYLDAFAIRGNDLLGAAATDARAYWGWTLIITAIGFVAWSRFSRLRAPGIVGFATFAPGVGLLAASLTSGPLATGLRATAPTTVFVFAAATSAAAGVHRLAARTIGRPAAAERTVAVIVAAVAIVVAGIAAFGIGLVDTGLVDAKWGTTIALTVVAAIAAKQLALLDLRGTATRIDRGLGMVFAVVGAGSLTAALPIGVWSIGNATTFIVFPLLLGAVVTLVIEALWRLARGTGAATHLFGATIASTVTTALLGLPAVGTLLVSALSLPILALARPWTLSPTDPLGFALPVSNGAALATVAGAGLLAAGAWWFGGVIRRRLPVLVWAGCAILVLAVSTLPALWAILTGWEALAFAAVVAVTVTDVRGRLAAGVRAALLSTAFAASALAYGTSWASMDTWQLVTLAVVLVLLASRLFFSAAVKSMLLGIAVALLVVMGAAGARDLALPLHPTGNADLVNVFRATGFVGILLLGLMALLRVPALRALDRRVVFWISAVVIAGSTVTSQTALLLSAPLDLAGRLLPEHATSTAVSVFLIAALLCWAMARAPRRFALERLLSVGALPIALLWFVDSLVRALAADVSLVALAPATAAVIGAAASLALVGTRLARVLARTALDVGVIAVGVIALLVPLVLDAESEWVALLISAVTVLLLSISDDAVFAAVSRRRHLGWLALAFATAGLWLGLAQNDVRTIEPYVLPVAGALILIAALSTLFSPAFDSLRDPAILFGGLLLAVVPEAIAGASGTITRPIVVGVLSAILLVGASFVRLPPHGQRYLDGAAIAGALGVVLASTPHAVSVLMETTHADARLEAWLAPGVAAIVIATVGQARARAHSSPARGIVAEAVLAVSLLGAVLFELPAVYPDGGGFARAAVLTILLCAAFIIAMAVPRPPLSVSVGWLALVLAAVVGLTALARGAFGEWELATVPLAGAMIAAGGIRLHRSSSARTWSTLAPGVALLLVPSLVVTAVDAPLWRLVGLGAVSIAVLVVSLTLRLQAPLLLSAAVLLIHAIATFAPEIVAVYRAVEWWLWLAIGGVIVLAISIRFESSRRGVKAIIGRIAALR

Radius of gyration: 50.16 Å; Cα contacts (8 Å, |Δi|>4): 1414; chains: 1; bounding box: 115×93×126 Å